Protein AF-F5YEJ8-F1 (afdb_monomer_lite)

pLDDT: mean 75.11, std 22.95, range [21.02, 97.06]

Foldseek 3Di:
DPLCVDAEDEDDLPDAEQEACNCANVCNHAYYADDLSHLYQYHLSQALNQRHAEEEDHQNHQEQEHNSNHNVCNHQEYHDHQNHAEQYACSHANVCNHAEYADHLNHQEYEHNRQANVCNHAEYEDHQNHAEYYHLVHAQVCNHADYEAEPNYHYYHCVDHNNQNYDFYAYPQLQETPAHGQDDPDPDAAERDPNHAYQDACNQPHDPPDDPVCVVVNDDDDDPGRDGGQEYEYDLNYQEQEANRNALNCNHQEYADDLSHAEQEHNSHANVCNHAEYEDDQNYQEQYALSHHNNCNHAEYEDHLNHQYYAACVNHQVANHQEYEDHPNHPDDHHCVNHNYYPNYDYDDDDDDDDDDDDDDDDDDDDDDDDDDDDDDDDDDDQDDDDDDDDDDVVVVVVVVVVVVVDDDHADDDDDDDDDDDPPDDDDDDDDPDDDPCVPPCVPPPDDDDPDPPPPPDPDDDDPPPDDVVVVVPPPDPVVVVVVVVPDDDDDVVVVVVVVVVLFPVWDDPQFDWDDDDQAIETAAGHADLDQEDEDDQFTTVVTGGYAYQEWCHQALNCSHAEYEDDLNHQEFYAADAPTASNQNNCNHADYADHLNHQEQYACNNANVCNHADDEDHLNHAYHYACSHAQNCNHADYADHQNYQEAEHRVHQNNCNHAEYEDHQNHQEYYACVHHLVQNHQEYEYEHLNYAYDPRVHHNNVRYEYEYDCNGNSVVVCVVVVHHYYYLVVVLVVLVVVLVVQVVDDLVSLVVNLRSLVVNLVSCCSPPNCLDLVNLLSLQVNLVSCVSNVVLPSSLVSLVSSLVSCVRNHPCLDVVNLVSLQSNLVSCVSVVVLVSNLVSLVSSLVSCCVNPNLLDLVSLSSLQSNLVSCVSVVVLVSSLVSLVSNLVSCCVRVNLQDLVNLVSLQSNLVSCVVVVVLPSNLVSLVSSLVNCCVPVNCPPPVNVVSVVSNVVSVVVVVVVPD

Organism: Leadbettera azotonutricia (strain ATCC BAA-888 / DSM 13862 / ZAS-9) (NCBI:txid545695)

Structure (mmCIF, N/CA/C/O backbone):
data_AF-F5YEJ8-F1
#
_entry.id   AF-F5YEJ8-F1
#
loop_
_atom_site.group_PDB
_atom_site.id
_atom_site.type_symbol
_atom_site.label_atom_id
_atom_site.label_alt_id
_atom_site.label_comp_id
_atom_site.label_asym_id
_atom_site.label_entity_id
_atom_site.label_seq_id
_atom_site.pdbx_PDB_ins_code
_atom_site.Cartn_x
_atom_site.Cartn_y
_atom_site.Cartn_z
_atom_site.occupancy
_atom_site.B_iso_or_equiv
_atom_site.auth_seq_id
_atom_site.auth_comp_id
_atom_site.auth_asym_id
_atom_site.auth_atom_id
_atom_site.pdbx_PDB_model_num
ATOM 1 N N . MET A 1 1 ? -12.547 -17.320 -21.976 1.00 47.41 1 MET A N 1
ATOM 2 C CA . MET A 1 1 ? -11.145 -17.771 -21.827 1.00 47.41 1 MET A CA 1
ATOM 3 C C . MET A 1 1 ? -10.965 -19.290 -22.039 1.00 47.41 1 MET A C 1
ATOM 5 O O . MET A 1 1 ? -10.057 -19.876 -21.465 1.00 47.41 1 MET A O 1
ATOM 9 N N . ASP A 1 2 ? -11.769 -19.966 -22.883 1.00 54.06 2 ASP A N 1
ATOM 10 C CA . ASP A 1 2 ? -11.716 -21.446 -22.990 1.00 54.06 2 ASP A CA 1
ATOM 11 C C . ASP A 1 2 ? -11.661 -22.025 -24.415 1.00 54.06 2 ASP A C 1
ATOM 13 O O . ASP A 1 2 ? -11.775 -23.234 -24.617 1.00 54.06 2 ASP A O 1
ATOM 17 N N . CYS A 1 3 ? -11.367 -21.197 -25.421 1.00 75.50 3 CYS A N 1
ATOM 18 C CA . CYS A 1 3 ? -11.256 -21.595 -26.831 1.00 75.50 3 CYS A CA 1
ATOM 19 C C . CYS A 1 3 ? -9.966 -22.390 -27.155 1.00 75.50 3 CYS A C 1
ATOM 21 O O . CYS A 1 3 ? -9.355 -22.228 -28.210 1.00 75.50 3 CYS A O 1
ATOM 23 N N . LYS A 1 4 ? -9.545 -23.297 -26.263 1.00 82.12 4 LYS A N 1
ATOM 24 C CA . LYS A 1 4 ? -8.304 -24.097 -26.333 1.00 82.12 4 LYS A CA 1
ATOM 25 C C . LYS A 1 4 ? -8.191 -24.942 -27.613 1.00 82.12 4 LYS A C 1
ATOM 27 O O . LYS A 1 4 ? -7.073 -25.252 -28.026 1.00 82.12 4 LYS A O 1
ATOM 32 N N . SER A 1 5 ? -9.323 -25.278 -28.237 1.00 87.44 5 SER A N 1
ATOM 33 C CA . SER A 1 5 ? -9.436 -26.061 -29.481 1.00 87.44 5 SER A CA 1
ATOM 34 C C . SER A 1 5 ? -9.632 -25.221 -30.753 1.00 87.44 5 SER A C 1
ATOM 36 O O . SER A 1 5 ? -9.671 -25.792 -31.843 1.00 87.44 5 SER A O 1
ATOM 38 N N . LEU A 1 6 ? -9.764 -23.892 -30.649 1.00 89.38 6 LEU A N 1
ATOM 39 C CA . LEU A 1 6 ? -9.890 -22.998 -31.806 1.00 89.38 6 LEU A CA 1
ATOM 40 C C . LEU A 1 6 ? -8.608 -23.072 -32.644 1.00 89.38 6 LEU A C 1
ATOM 42 O O . LEU A 1 6 ? -7.529 -22.866 -32.103 1.00 89.38 6 LEU A O 1
ATOM 46 N N . LYS A 1 7 ? -8.717 -23.380 -33.943 1.00 91.19 7 LYS A N 1
ATOM 47 C CA . LYS A 1 7 ? -7.559 -23.540 -34.853 1.00 91.19 7 LYS A CA 1
ATOM 48 C C . LYS A 1 7 ? -7.368 -22.384 -35.830 1.00 91.19 7 LYS A C 1
ATOM 50 O O . LYS A 1 7 ? -6.233 -22.053 -36.169 1.00 91.19 7 LYS A O 1
ATOM 55 N N . ASN A 1 8 ? -8.473 -21.798 -36.279 1.00 88.94 8 ASN A N 1
ATOM 56 C CA . ASN A 1 8 ? -8.520 -20.743 -37.283 1.00 88.94 8 ASN A CA 1
ATOM 57 C C . ASN A 1 8 ? -9.489 -19.661 -36.808 1.00 88.94 8 ASN A C 1
ATOM 59 O O . ASN A 1 8 ? -10.535 -20.005 -36.255 1.00 88.94 8 ASN A O 1
ATOM 63 N N . ILE A 1 9 ? -9.193 -18.392 -37.081 1.00 88.38 9 ILE A N 1
ATOM 64 C CA . ILE A 1 9 ? -10.173 -17.309 -36.966 1.00 88.38 9 ILE A CA 1
ATOM 65 C C . ILE A 1 9 ? -10.010 -16.302 -38.106 1.00 88.38 9 ILE A C 1
ATOM 67 O O . ILE A 1 9 ? -8.893 -15.952 -38.487 1.00 88.38 9 ILE A O 1
ATOM 71 N N . THR A 1 10 ? -11.142 -15.822 -38.617 1.00 86.50 10 THR A N 1
ATOM 72 C CA . THR A 1 10 ? -11.217 -14.701 -39.558 1.00 86.50 10 THR A CA 1
ATOM 73 C C . THR A 1 10 ? -11.847 -13.522 -38.831 1.00 86.50 10 THR A C 1
ATOM 75 O O . THR A 1 10 ? -12.993 -13.608 -38.392 1.00 86.50 10 THR A O 1
ATOM 78 N N . ILE A 1 11 ? -11.103 -12.427 -38.688 1.00 89.00 11 ILE A N 1
ATOM 79 C CA . ILE A 1 11 ? -11.601 -11.186 -38.089 1.00 89.00 11 ILE A CA 1
ATOM 80 C C . ILE A 1 11 ? -12.300 -10.371 -39.187 1.00 89.00 11 ILE A C 1
ATOM 82 O O . ILE A 1 11 ? -11.755 -10.188 -40.276 1.00 89.00 11 ILE A O 1
ATOM 86 N N . SER A 1 12 ? -13.522 -9.901 -38.922 1.00 89.31 12 SER A N 1
ATOM 87 C CA . SER A 1 12 ? -14.267 -9.052 -39.863 1.00 89.31 12 SER A CA 1
ATOM 88 C C . SER A 1 12 ? -13.577 -7.699 -40.054 1.00 89.31 12 SER A C 1
ATOM 90 O O . SER A 1 12 ? -13.143 -7.086 -39.080 1.00 89.31 12 SER A O 1
ATOM 92 N N . LYS A 1 13 ? -13.589 -7.171 -41.286 1.00 87.31 13 LYS A N 1
ATOM 93 C CA . LYS A 1 13 ? -13.128 -5.804 -41.611 1.00 87.31 13 LYS A CA 1
ATOM 94 C C . LYS A 1 13 ? -13.936 -4.692 -40.918 1.00 87.31 13 LYS A C 1
ATOM 96 O O . LYS A 1 13 ? -13.548 -3.533 -40.974 1.00 87.31 13 LYS A O 1
ATOM 101 N N . SER A 1 14 ? -15.066 -5.026 -40.292 1.00 89.94 14 SER A N 1
ATOM 102 C CA . SER A 1 14 ? -15.852 -4.104 -39.461 1.00 89.94 14 SER A CA 1
ATOM 103 C C . SER A 1 14 ? -15.327 -3.968 -38.025 1.00 89.94 14 SER A C 1
ATOM 105 O O . SER A 1 14 ? -15.842 -3.147 -37.272 1.00 89.94 14 SER A O 1
ATOM 107 N N . ILE A 1 15 ? -14.360 -4.794 -37.613 1.00 92.94 15 ILE A N 1
ATOM 108 C CA . ILE A 1 15 ? -13.776 -4.764 -36.268 1.00 92.94 15 ILE A CA 1
ATOM 109 C C . ILE A 1 15 ? -12.575 -3.815 -36.280 1.00 92.94 15 ILE A C 1
ATOM 111 O O . ILE A 1 15 ? -11.724 -3.895 -37.168 1.00 92.94 15 ILE A O 1
ATOM 115 N N . THR A 1 16 ? -12.517 -2.933 -35.280 1.00 92.19 16 THR A N 1
ATOM 116 C CA . THR A 1 16 ? -11.499 -1.880 -35.139 1.00 92.19 16 THR A CA 1
ATOM 117 C C . THR A 1 16 ? -10.458 -2.148 -34.053 1.00 92.19 16 THR A C 1
ATOM 119 O O . THR A 1 16 ? -9.458 -1.445 -33.979 1.00 92.19 16 THR A O 1
ATOM 122 N N . GLY A 1 17 ? -10.631 -3.173 -33.218 1.00 93.38 17 GLY A N 1
ATOM 123 C CA . GLY A 1 17 ? -9.675 -3.501 -32.161 1.00 93.38 17 GLY A CA 1
ATOM 124 C C . GLY A 1 17 ? -9.786 -4.942 -31.683 1.00 93.38 17 GLY A C 1
ATOM 125 O O . GLY A 1 17 ? -10.859 -5.546 -31.732 1.00 93.38 17 GLY A O 1
ATOM 126 N N . ILE A 1 18 ? -8.671 -5.486 -31.203 1.00 94.56 18 ILE A N 1
ATOM 127 C CA . ILE A 1 18 ? -8.610 -6.758 -30.481 1.00 94.56 18 ILE A CA 1
ATOM 128 C C . ILE A 1 18 ? -8.447 -6.423 -28.999 1.00 94.56 18 ILE A C 1
ATOM 130 O O . ILE A 1 18 ? -7.436 -5.848 -28.606 1.00 94.56 18 ILE A O 1
ATOM 134 N N . GLY A 1 19 ? -9.451 -6.746 -28.181 1.00 90.69 19 GLY A N 1
ATOM 135 C CA . GLY A 1 19 ? -9.450 -6.418 -26.752 1.00 90.69 19 GLY A CA 1
ATOM 136 C C . GLY A 1 19 ? -8.398 -7.178 -25.934 1.00 90.69 19 GLY A C 1
ATOM 137 O O . GLY A 1 19 ? -7.824 -8.171 -26.389 1.00 90.69 19 GLY A O 1
ATOM 138 N N . ASN A 1 20 ? -8.180 -6.724 -24.696 1.00 94.44 20 ASN A N 1
ATOM 139 C CA . ASN A 1 20 ? -7.295 -7.396 -23.741 1.00 94.44 20 ASN A CA 1
ATOM 140 C C . ASN A 1 20 ? -7.694 -8.873 -23.581 1.00 94.44 20 ASN A C 1
ATOM 142 O O . ASN A 1 20 ? -8.880 -9.187 -23.464 1.00 94.44 20 ASN A O 1
ATOM 146 N N . TYR A 1 21 ? -6.706 -9.770 -23.576 1.00 92.88 21 TYR A N 1
ATOM 147 C CA . TYR A 1 21 ? -6.871 -11.221 -23.411 1.00 92.88 21 TYR A CA 1
ATOM 148 C C . TYR A 1 21 ? -7.855 -11.911 -24.385 1.00 92.88 21 TYR A C 1
ATOM 150 O O . TYR A 1 21 ? -8.278 -13.040 -24.129 1.00 92.88 21 TYR A O 1
ATOM 158 N N . ALA A 1 22 ? -8.219 -11.281 -25.512 1.00 92.38 22 ALA A N 1
ATOM 159 C CA . ALA A 1 22 ? -9.270 -11.772 -26.417 1.00 92.38 22 ALA A CA 1
ATOM 160 C C . ALA A 1 22 ? -9.060 -13.220 -26.908 1.00 92.38 22 ALA A C 1
ATOM 162 O O . ALA A 1 22 ? -10.029 -13.968 -27.064 1.00 92.38 22 ALA A O 1
ATOM 163 N N . PHE A 1 23 ? -7.804 -13.623 -27.112 1.00 93.06 23 PHE A N 1
ATOM 164 C CA . PHE A 1 23 ? -7.401 -14.972 -27.505 1.00 93.06 23 PHE A CA 1
ATOM 165 C C . PHE A 1 23 ? -6.468 -15.640 -26.485 1.00 93.06 23 PHE A C 1
ATOM 167 O O . PHE A 1 23 ? -5.864 -16.665 -26.811 1.00 93.06 23 PHE A O 1
ATOM 174 N N . ASP A 1 24 ? -6.379 -15.136 -25.248 1.00 92.62 24 ASP A N 1
ATOM 175 C CA . ASP A 1 24 ? -5.547 -15.761 -24.214 1.00 92.62 24 ASP A CA 1
ATOM 176 C C . ASP A 1 24 ? -5.872 -17.259 -24.063 1.00 92.62 24 ASP A C 1
ATOM 178 O O . ASP A 1 24 ? -7.026 -17.709 -24.092 1.00 92.62 24 ASP A O 1
ATOM 182 N N . GLY A 1 25 ? -4.817 -18.064 -23.974 1.00 89.25 25 GLY A N 1
ATOM 183 C CA . GLY A 1 25 ? -4.908 -19.501 -23.788 1.00 89.25 25 GLY A CA 1
ATOM 184 C C . GLY A 1 25 ? -5.482 -20.275 -24.981 1.00 89.25 25 GLY A C 1
ATOM 185 O O . GLY A 1 25 ? -5.718 -21.483 -24.832 1.00 89.25 25 GLY A O 1
ATOM 186 N N . CYS A 1 26 ? -5.661 -19.657 -26.160 1.00 92.62 26 CYS A N 1
ATOM 187 C CA . CYS A 1 26 ? -6.088 -20.316 -27.406 1.00 92.62 26 CYS A CA 1
ATOM 188 C C . CYS A 1 26 ? -4.966 -21.190 -27.996 1.00 92.62 26 CYS A C 1
ATOM 190 O O . CYS A 1 26 ? -4.429 -20.957 -29.076 1.00 92.62 26 CYS A O 1
ATOM 192 N N . LYS A 1 27 ? -4.596 -22.239 -27.254 1.00 91.69 27 LYS A N 1
ATOM 193 C CA . LYS A 1 27 ? -3.401 -23.072 -27.471 1.00 91.69 27 LYS A CA 1
ATOM 194 C C . LYS A 1 27 ? -3.312 -23.716 -28.853 1.00 91.69 27 LYS A C 1
ATOM 196 O O . LYS A 1 27 ? -2.195 -23.997 -29.264 1.00 91.69 27 LYS A O 1
ATOM 201 N N . SER A 1 28 ? -4.444 -23.959 -29.517 1.00 92.88 28 SER A N 1
ATOM 202 C CA . SER A 1 28 ? -4.520 -24.580 -30.848 1.00 92.88 28 SER A CA 1
ATOM 203 C C . SER A 1 28 ? -4.601 -23.576 -32.004 1.00 92.88 28 SER A C 1
ATOM 205 O O . SER A 1 28 ? -4.575 -24.008 -33.159 1.00 92.88 28 SER A O 1
ATOM 207 N N . LEU A 1 29 ? -4.713 -22.269 -31.727 1.00 93.38 29 LEU A N 1
ATOM 208 C CA . LEU A 1 29 ? -4.881 -21.244 -32.757 1.00 93.38 29 LEU A CA 1
ATOM 209 C C . LEU A 1 29 ? -3.604 -21.191 -33.588 1.00 93.38 29 LEU A C 1
ATOM 211 O O . LEU A 1 29 ? -2.530 -20.955 -33.045 1.00 93.38 29 LEU A O 1
ATOM 215 N N . LYS A 1 30 ? -3.720 -21.471 -34.887 1.00 90.81 30 LYS A N 1
ATOM 216 C CA . LYS A 1 30 ? -2.592 -21.548 -35.822 1.00 90.81 30 LYS A CA 1
ATOM 217 C C . LYS A 1 30 ? -2.677 -20.477 -36.898 1.00 90.81 30 LYS A C 1
ATOM 219 O O . LYS A 1 30 ? -1.677 -19.821 -37.174 1.00 90.81 30 LYS A O 1
ATOM 224 N N . ASN A 1 31 ? -3.861 -20.312 -37.486 1.00 86.38 31 ASN A N 1
ATOM 225 C CA . ASN A 1 31 ? -4.093 -19.371 -38.573 1.00 86.38 31 ASN A CA 1
ATOM 226 C C . ASN A 1 31 ? -4.977 -18.221 -38.083 1.00 86.38 31 ASN A C 1
ATOM 228 O O . ASN A 1 31 ? -6.128 -18.430 -37.693 1.00 86.38 31 ASN A O 1
ATOM 232 N N . ILE A 1 32 ? -4.437 -17.010 -38.138 1.00 88.88 32 ILE A N 1
ATOM 233 C CA . ILE A 1 32 ? -5.159 -15.764 -37.909 1.00 88.88 32 ILE A CA 1
ATOM 234 C C . ILE A 1 32 ? -4.705 -14.744 -38.950 1.00 88.88 32 ILE A C 1
ATOM 236 O O . ILE A 1 32 ? -3.520 -14.652 -39.262 1.00 88.88 32 ILE A O 1
ATOM 240 N N . ILE A 1 33 ? -5.659 -13.982 -39.477 1.00 88.19 33 ILE A N 1
ATOM 241 C CA . ILE A 1 33 ? -5.405 -12.803 -40.303 1.00 88.19 33 ILE A CA 1
ATOM 242 C C . ILE A 1 33 ? -5.970 -11.612 -39.534 1.00 88.19 33 ILE A C 1
ATOM 244 O O . ILE A 1 33 ? -7.165 -11.586 -39.232 1.00 88.19 33 ILE A O 1
ATOM 248 N N . ILE A 1 34 ? -5.105 -10.657 -39.191 1.00 91.12 34 ILE A N 1
ATOM 249 C CA . ILE A 1 34 ? -5.492 -9.392 -38.564 1.00 91.12 34 ILE A CA 1
ATOM 250 C C . ILE A 1 34 ? -5.693 -8.380 -39.707 1.00 91.12 34 ILE A C 1
ATOM 252 O O . ILE A 1 34 ? -4.726 -8.099 -40.411 1.00 91.12 34 ILE A O 1
ATOM 256 N N . PRO A 1 35 ? -6.919 -7.890 -39.967 1.00 91.25 35 PRO A N 1
ATOM 257 C CA . PRO A 1 35 ? -7.175 -6.962 -41.065 1.00 91.25 35 PRO A CA 1
ATOM 258 C C . PRO A 1 35 ? -6.712 -5.539 -40.730 1.00 91.25 35 PRO A C 1
ATOM 260 O O . PRO A 1 35 ? -6.711 -5.138 -39.567 1.00 91.25 35 PRO A O 1
ATOM 263 N N . ASP A 1 36 ? -6.433 -4.744 -41.767 1.00 91.00 36 ASP A N 1
ATOM 264 C CA . ASP A 1 36 ? -5.971 -3.348 -41.652 1.00 91.00 36 ASP A CA 1
ATOM 265 C C . ASP A 1 36 ? -6.967 -2.398 -40.959 1.00 91.00 36 ASP A C 1
ATOM 267 O O . ASP A 1 36 ? -6.620 -1.277 -40.600 1.00 91.00 36 ASP A O 1
ATOM 271 N N . SER A 1 37 ? -8.210 -2.840 -40.739 1.00 92.19 37 SER A N 1
ATOM 272 C CA . SER A 1 37 ? -9.207 -2.113 -39.946 1.00 92.19 37 SER A CA 1
ATOM 273 C C . SER A 1 37 ? -8.883 -2.077 -38.449 1.00 92.19 37 SER A C 1
ATOM 275 O O . SER A 1 37 ? -9.424 -1.235 -37.736 1.00 92.19 37 SER A O 1
ATOM 277 N N . ILE A 1 38 ? -8.033 -2.986 -37.957 1.00 94.69 38 ILE A N 1
ATOM 278 C CA . ILE A 1 38 ? -7.658 -3.084 -36.544 1.00 94.69 38 ILE A CA 1
ATOM 279 C C . ILE A 1 38 ? -6.646 -1.989 -36.204 1.00 94.69 38 ILE A C 1
ATOM 281 O O . ILE A 1 38 ? -5.529 -1.990 -36.709 1.00 94.69 38 ILE A O 1
ATOM 285 N N . THR A 1 39 ? -7.014 -1.073 -35.311 1.00 92.19 39 THR A N 1
ATOM 286 C CA . THR A 1 39 ? -6.170 0.030 -34.822 1.00 92.19 39 THR A CA 1
ATOM 287 C C . THR A 1 39 ? -5.626 -0.205 -33.411 1.00 92.19 39 THR A C 1
ATOM 289 O O . THR A 1 39 ? -4.908 0.635 -32.880 1.00 92.19 39 THR A O 1
ATOM 292 N N . SER A 1 40 ? -5.948 -1.341 -32.783 1.00 92.81 40 SER A N 1
ATOM 293 C CA . SER A 1 40 ? -5.452 -1.700 -31.447 1.00 92.81 40 SER A CA 1
ATOM 294 C C . SER A 1 40 ? -5.373 -3.215 -31.226 1.00 92.81 40 SER A C 1
ATOM 296 O O . SER A 1 40 ? -6.250 -3.968 -31.656 1.00 92.81 40 SER A O 1
ATOM 298 N N . ILE A 1 41 ? -4.327 -3.656 -30.521 1.00 95.06 41 ILE A N 1
ATOM 299 C CA . ILE A 1 41 ? -4.164 -5.022 -30.003 1.00 95.06 41 ILE A CA 1
ATOM 300 C C . ILE A 1 41 ? -3.884 -4.898 -28.504 1.00 95.06 41 ILE A C 1
ATOM 302 O O . ILE A 1 41 ? -2.851 -4.366 -28.113 1.00 95.06 41 ILE A O 1
ATOM 306 N N . GLY A 1 42 ? -4.832 -5.337 -27.679 1.00 88.94 42 GLY A N 1
ATOM 307 C CA . GLY A 1 42 ? -4.817 -5.123 -26.235 1.00 88.94 42 GLY A CA 1
ATOM 308 C C . GLY A 1 42 ? -3.812 -5.975 -25.457 1.00 88.94 42 GLY A C 1
ATOM 309 O O . GLY A 1 42 ? -3.205 -6.922 -25.967 1.00 88.94 42 GLY A O 1
ATOM 310 N N . HIS A 1 43 ? -3.696 -5.661 -24.167 1.00 93.69 43 HIS A N 1
ATOM 311 C CA . HIS A 1 43 ? -2.846 -6.375 -23.218 1.00 93.69 43 HIS A CA 1
ATOM 312 C C . HIS A 1 43 ? -3.135 -7.882 -23.223 1.00 93.69 43 HIS A C 1
ATOM 314 O O . HIS A 1 43 ? -4.288 -8.298 -23.092 1.00 93.69 43 HIS A O 1
ATOM 320 N N . GLY A 1 44 ? -2.098 -8.710 -23.360 1.00 94.50 44 GLY A N 1
ATOM 321 C CA . GLY A 1 44 ? -2.237 -10.170 -23.333 1.00 94.50 44 GLY A CA 1
ATOM 322 C C . GLY A 1 44 ? -3.129 -10.767 -24.432 1.00 94.50 44 GLY A C 1
ATOM 323 O O . GLY A 1 44 ? -3.543 -11.915 -24.295 1.00 94.50 44 GLY A O 1
ATOM 324 N N . ALA A 1 45 ? -3.464 -10.020 -25.497 1.00 95.56 45 ALA A N 1
ATOM 325 C CA . ALA A 1 45 ? -4.463 -10.421 -26.497 1.00 95.56 45 ALA A CA 1
ATOM 326 C C . ALA A 1 45 ? -4.249 -11.824 -27.091 1.00 95.56 45 ALA A C 1
ATOM 328 O O . ALA A 1 45 ? -5.233 -12.497 -27.389 1.00 95.56 45 ALA A O 1
ATOM 329 N N . PHE A 1 46 ? -2.998 -12.273 -27.224 1.00 95.06 46 PHE A N 1
ATOM 330 C CA . PHE A 1 46 ? -2.608 -13.603 -27.695 1.00 95.06 46 PHE A CA 1
ATOM 331 C C . PHE A 1 46 ? -1.711 -14.359 -26.700 1.00 95.06 46 PHE A C 1
ATOM 333 O O . PHE A 1 46 ? -0.972 -15.258 -27.115 1.00 95.06 46 PHE A O 1
ATOM 340 N N . ASP A 1 47 ? -1.757 -14.045 -25.398 1.00 94.56 47 ASP A N 1
ATOM 341 C CA . ASP A 1 47 ? -0.947 -14.784 -24.421 1.00 94.56 47 ASP A CA 1
ATOM 342 C C . ASP A 1 47 ? -1.267 -16.295 -24.476 1.00 94.56 47 ASP A C 1
ATOM 344 O O . ASP A 1 47 ? -2.379 -16.746 -24.767 1.00 94.56 47 ASP A O 1
ATOM 348 N N . GLY A 1 48 ? -0.241 -17.127 -24.332 1.00 92.00 48 GLY A N 1
ATOM 349 C CA . GLY A 1 48 ? -0.366 -18.578 -24.383 1.00 92.00 48 GLY A CA 1
ATOM 350 C C . GLY A 1 48 ? -0.886 -19.171 -25.707 1.00 92.00 48 GLY A C 1
ATOM 351 O O . GLY A 1 48 ? -1.192 -20.375 -25.716 1.00 92.00 48 GLY A O 1
ATOM 352 N N . CYS A 1 49 ? -0.953 -18.413 -26.813 1.00 93.81 49 CYS A N 1
ATOM 353 C CA . CYS A 1 49 ? -1.340 -18.887 -28.154 1.00 93.81 49 CYS A CA 1
ATOM 354 C C . CYS A 1 49 ? -0.252 -19.761 -28.805 1.00 93.81 49 CYS A C 1
ATOM 356 O O . CYS A 1 49 ? 0.403 -19.412 -29.786 1.00 93.81 49 CYS A O 1
ATOM 358 N N . LYS A 1 50 ? -0.040 -20.946 -28.229 1.00 93.81 50 LYS A N 1
ATOM 359 C CA . LYS A 1 50 ? 1.119 -21.811 -28.499 1.00 93.81 50 LYS A CA 1
ATOM 360 C C . LYS A 1 50 ? 1.279 -22.290 -29.941 1.00 93.81 50 LYS A C 1
ATOM 362 O O . LYS A 1 50 ? 2.392 -22.689 -30.254 1.00 93.81 50 LYS A O 1
ATOM 367 N N . SER A 1 51 ? 0.236 -22.286 -30.771 1.00 94.62 51 SER A N 1
ATOM 368 C CA . SER A 1 51 ? 0.271 -22.829 -32.139 1.00 94.62 51 SER A CA 1
ATOM 369 C C . SER A 1 51 ? 0.385 -21.790 -33.258 1.00 94.62 51 SER A C 1
ATOM 371 O O . SER A 1 51 ? 0.541 -22.207 -34.408 1.00 94.62 51 SER A O 1
ATOM 373 N N . ILE A 1 52 ? 0.339 -20.482 -32.972 1.00 92.94 52 ILE A N 1
ATOM 374 C CA . ILE A 1 52 ? 0.474 -19.462 -34.022 1.00 92.94 52 ILE A CA 1
ATOM 375 C C . ILE A 1 52 ? 1.911 -19.496 -34.539 1.00 92.94 52 ILE A C 1
ATOM 377 O O . ILE A 1 52 ? 2.845 -19.492 -33.741 1.00 92.94 52 ILE A O 1
ATOM 381 N N . THR A 1 53 ? 2.092 -19.548 -35.863 1.00 91.00 53 THR A N 1
ATOM 382 C CA . THR A 1 53 ? 3.428 -19.641 -36.478 1.00 91.00 53 THR A CA 1
ATOM 383 C C . THR A 1 53 ? 3.939 -18.332 -37.060 1.00 91.00 53 THR A C 1
ATOM 385 O O . THR A 1 53 ? 5.142 -18.110 -37.033 1.00 91.00 53 THR A O 1
ATOM 388 N N . ASN A 1 54 ? 3.065 -17.467 -37.578 1.00 87.75 54 ASN A N 1
ATOM 389 C CA . ASN A 1 54 ? 3.426 -16.152 -38.116 1.00 87.75 54 ASN A CA 1
ATOM 390 C C . ASN A 1 54 ? 2.305 -15.155 -37.808 1.00 87.75 54 ASN A C 1
ATOM 392 O O . ASN A 1 54 ? 1.135 -15.539 -37.832 1.00 87.75 54 ASN A O 1
ATOM 396 N N . ILE A 1 55 ? 2.659 -13.892 -37.566 1.00 89.19 55 ILE A N 1
ATOM 397 C CA . ILE A 1 55 ? 1.710 -12.780 -37.412 1.00 89.19 55 ILE A CA 1
ATOM 398 C C . ILE A 1 55 ? 2.212 -11.580 -38.219 1.00 89.19 55 ILE A C 1
ATOM 400 O O . ILE A 1 55 ? 3.392 -11.227 -38.158 1.00 89.19 55 ILE A O 1
ATOM 404 N N . ILE A 1 56 ? 1.297 -10.949 -38.952 1.00 89.38 56 ILE A N 1
ATOM 405 C CA . ILE A 1 56 ? 1.494 -9.641 -39.581 1.00 89.38 56 ILE A CA 1
ATOM 406 C C . ILE A 1 56 ? 0.721 -8.634 -38.730 1.00 89.38 56 ILE A C 1
ATOM 408 O O . ILE A 1 56 ? -0.479 -8.812 -38.516 1.00 89.38 56 ILE A O 1
ATOM 412 N N . ILE A 1 57 ? 1.411 -7.620 -38.209 1.00 92.81 57 ILE A N 1
ATOM 413 C CA . ILE A 1 57 ? 0.789 -6.537 -37.446 1.00 92.81 57 ILE A CA 1
ATOM 414 C C . ILE A 1 57 ? 0.337 -5.439 -38.431 1.00 92.81 57 ILE A C 1
ATOM 416 O O . ILE A 1 57 ? 1.157 -5.011 -39.247 1.00 92.81 57 ILE A O 1
ATOM 420 N N . PRO A 1 58 ? -0.931 -4.981 -38.389 1.00 91.62 58 PRO A N 1
ATOM 421 C CA . PRO A 1 58 ? -1.431 -3.924 -39.271 1.00 91.62 58 PRO A CA 1
ATOM 422 C C . PRO A 1 58 ? -0.678 -2.596 -39.147 1.00 91.62 58 PRO A C 1
ATOM 424 O O . PRO A 1 58 ? -0.349 -2.173 -38.040 1.00 91.62 58 PRO A O 1
ATOM 427 N N . GLY A 1 59 ? -0.505 -1.885 -40.268 1.00 90.44 59 GLY A N 1
ATOM 428 C CA . GLY A 1 59 ? 0.192 -0.585 -40.357 1.00 90.44 59 GLY A CA 1
ATOM 429 C C . GLY A 1 59 ? -0.464 0.595 -39.620 1.00 90.44 59 GLY A C 1
ATOM 430 O O . GLY A 1 59 ? -0.008 1.729 -39.730 1.00 90.44 59 GLY A O 1
ATOM 431 N N . SER A 1 60 ? -1.530 0.333 -38.876 1.00 89.56 60 SER A N 1
ATOM 432 C CA . SER A 1 60 ? -2.263 1.226 -37.973 1.00 89.56 60 SER A CA 1
ATOM 433 C C . SER A 1 60 ? -1.846 1.081 -36.500 1.00 89.56 60 SER A C 1
ATOM 435 O O . SER A 1 60 ? -2.246 1.908 -35.684 1.00 89.56 60 SER A O 1
ATOM 437 N N . ILE A 1 61 ? -1.090 0.038 -36.136 1.00 93.88 61 ILE A N 1
ATOM 438 C CA . ILE A 1 61 ? -0.710 -0.260 -34.747 1.00 93.88 61 ILE A CA 1
ATOM 439 C C . ILE A 1 61 ? 0.546 0.518 -34.347 1.00 93.88 61 ILE A C 1
ATOM 441 O O . ILE A 1 61 ? 1.645 0.207 -34.799 1.00 93.88 61 ILE A O 1
ATOM 445 N N . THR A 1 62 ? 0.395 1.488 -33.444 1.00 92.00 62 THR A N 1
ATOM 446 C CA . THR A 1 62 ? 1.516 2.284 -32.917 1.00 92.00 62 THR A CA 1
ATOM 447 C C . THR A 1 62 ? 2.242 1.632 -31.747 1.00 92.00 62 THR A C 1
ATOM 449 O O . THR A 1 62 ? 3.384 1.988 -31.473 1.00 92.00 62 THR A O 1
ATOM 452 N N . ASP A 1 63 ? 1.623 0.687 -31.042 1.00 92.12 63 ASP A N 1
ATOM 453 C CA . ASP A 1 63 ? 2.154 0.155 -29.786 1.00 92.12 63 ASP A CA 1
ATOM 454 C C . ASP A 1 63 ? 1.846 -1.337 -29.651 1.00 92.12 63 ASP A C 1
ATOM 456 O O . ASP A 1 63 ? 0.719 -1.781 -29.881 1.00 92.12 63 ASP A O 1
ATOM 460 N N . ILE A 1 64 ? 2.858 -2.120 -29.271 1.00 96.19 64 ILE A N 1
ATOM 461 C CA . ILE A 1 64 ? 2.678 -3.530 -28.918 1.00 96.19 64 ILE A CA 1
ATOM 462 C C . ILE A 1 64 ? 2.502 -3.610 -27.403 1.00 96.19 64 ILE A C 1
ATOM 464 O O . ILE A 1 64 ? 3.477 -3.519 -26.659 1.00 96.19 64 ILE A O 1
ATOM 468 N N . GLU A 1 65 ? 1.259 -3.769 -26.953 1.00 94.75 65 GLU A N 1
ATOM 469 C CA . GLU A 1 65 ? 0.895 -3.812 -25.533 1.00 94.75 65 GLU A CA 1
ATOM 470 C C . GLU A 1 65 ? 1.611 -4.924 -24.742 1.00 94.75 65 GLU A C 1
ATOM 472 O O . GLU A 1 65 ? 2.094 -5.926 -25.286 1.00 94.75 65 GLU A O 1
ATOM 477 N N . ALA A 1 66 ? 1.674 -4.761 -23.418 1.00 94.69 66 ALA A N 1
ATOM 478 C CA . ALA A 1 66 ? 2.332 -5.745 -22.562 1.00 94.69 66 ALA A CA 1
ATOM 479 C C . ALA A 1 66 ? 1.665 -7.137 -22.664 1.00 94.69 66 ALA A C 1
ATOM 481 O O . ALA A 1 66 ? 0.452 -7.279 -22.837 1.00 94.69 66 ALA A O 1
ATOM 482 N N . ASN A 1 67 ? 2.498 -8.179 -22.616 1.00 94.25 67 ASN A N 1
ATOM 483 C CA . ASN A 1 67 ? 2.144 -9.589 -22.818 1.00 94.25 67 ASN A CA 1
ATOM 484 C C . ASN A 1 67 ? 1.417 -9.933 -24.141 1.00 94.25 67 ASN A C 1
ATOM 486 O O . ASN A 1 67 ? 1.001 -11.081 -24.292 1.00 94.25 67 ASN A O 1
ATOM 490 N N . ALA A 1 68 ? 1.264 -9.005 -25.102 1.00 96.25 68 ALA A N 1
ATOM 491 C CA . ALA A 1 68 ? 0.370 -9.159 -26.262 1.00 96.25 68 ALA A CA 1
ATOM 492 C C . ALA A 1 68 ? 0.534 -10.477 -27.042 1.00 96.25 68 ALA A C 1
ATOM 494 O O . ALA A 1 68 ? -0.467 -11.033 -27.483 1.00 96.25 68 ALA A O 1
ATOM 495 N N . PHE A 1 69 ? 1.759 -11.000 -27.159 1.00 96.56 69 PHE A N 1
ATOM 496 C CA . PHE A 1 69 ? 2.103 -12.277 -27.797 1.00 96.56 69 PHE A CA 1
ATOM 497 C C . PHE A 1 69 ? 2.934 -13.193 -26.878 1.00 96.56 69 PHE A C 1
ATOM 499 O O . PHE A 1 69 ? 3.642 -14.083 -27.358 1.00 96.56 69 PHE A O 1
ATOM 506 N N . SER A 1 70 ? 2.860 -13.006 -25.555 1.00 95.75 70 SER A N 1
ATOM 507 C CA . SER A 1 70 ? 3.537 -13.879 -24.588 1.00 95.75 70 SER A CA 1
ATOM 508 C C . SER A 1 70 ? 3.163 -15.351 -24.825 1.00 95.75 70 SER A C 1
ATOM 510 O O . SER A 1 70 ? 2.079 -15.702 -25.286 1.00 95.75 70 SER A O 1
ATOM 512 N N . GLY A 1 71 ? 4.096 -16.268 -24.584 1.00 93.50 71 GLY A N 1
ATOM 513 C CA . GLY A 1 71 ? 3.847 -17.704 -24.664 1.00 93.50 71 GLY A CA 1
ATOM 514 C C . GLY A 1 71 ? 3.448 -18.241 -26.048 1.00 93.50 71 GLY A C 1
ATOM 515 O O . GLY A 1 71 ? 3.077 -19.420 -26.125 1.00 93.50 71 GLY A O 1
ATOM 516 N N . CYS A 1 72 ? 3.564 -17.453 -27.127 1.00 95.31 72 CYS A N 1
ATOM 517 C CA . CYS A 1 72 ? 3.359 -17.872 -28.518 1.00 95.31 72 CYS A CA 1
ATOM 518 C C . CYS A 1 72 ? 4.509 -18.779 -28.995 1.00 95.31 72 CYS A C 1
ATOM 520 O O . CYS A 1 72 ? 5.348 -18.421 -29.817 1.00 95.31 72 CYS A O 1
ATOM 522 N N . LYS A 1 73 ? 4.595 -19.980 -28.414 1.00 94.38 73 LYS A N 1
ATOM 523 C CA . LYS A 1 73 ? 5.786 -20.841 -28.489 1.00 94.38 73 LYS A CA 1
ATOM 524 C C . LYS A 1 73 ? 6.195 -21.277 -29.892 1.00 94.38 73 LYS A C 1
ATOM 526 O O . LYS A 1 73 ? 7.388 -21.502 -30.070 1.00 94.38 73 LYS A O 1
ATOM 531 N N . SER A 1 74 ? 5.251 -21.404 -30.826 1.00 95.19 74 SER A N 1
ATOM 532 C CA . SER A 1 74 ? 5.498 -21.775 -32.227 1.00 95.19 74 SER A CA 1
ATOM 533 C C . SER A 1 74 ? 5.698 -20.587 -33.173 1.00 95.19 74 SER A C 1
ATOM 535 O O . SER A 1 74 ? 5.902 -20.824 -34.360 1.00 95.19 74 SER A O 1
ATOM 537 N N . LEU A 1 75 ? 5.659 -19.344 -32.682 1.00 94.56 75 LEU A N 1
ATOM 538 C CA . LEU A 1 75 ? 5.798 -18.139 -33.500 1.00 94.56 75 LEU A CA 1
ATOM 539 C C . LEU A 1 75 ? 7.227 -18.050 -34.043 1.00 94.56 75 LEU A C 1
ATOM 541 O O . LEU A 1 75 ? 8.166 -17.970 -33.261 1.00 94.56 75 LEU A O 1
ATOM 545 N N . ILE A 1 76 ? 7.384 -18.116 -35.367 1.00 92.19 76 ILE A N 1
ATOM 546 C CA . ILE A 1 76 ? 8.669 -18.168 -36.085 1.00 92.19 76 ILE A CA 1
ATOM 547 C C . ILE A 1 76 ? 9.109 -16.767 -36.512 1.00 92.19 76 ILE A C 1
ATOM 549 O O . ILE A 1 76 ? 10.296 -16.440 -36.431 1.00 92.19 76 ILE A O 1
ATOM 553 N N . SER A 1 77 ? 8.153 -15.950 -36.963 1.00 87.94 77 SER A N 1
ATOM 554 C CA . SER A 1 77 ? 8.376 -14.585 -37.435 1.00 87.94 77 SER A CA 1
ATOM 555 C C . SER A 1 77 ? 7.212 -13.655 -37.082 1.00 87.94 77 SER A C 1
ATOM 557 O O . SER A 1 77 ? 6.059 -14.085 -36.969 1.00 87.94 77 SER A O 1
ATOM 559 N N . VAL A 1 78 ? 7.533 -12.372 -36.906 1.00 91.00 78 VAL A N 1
ATOM 560 C CA . VAL A 1 78 ? 6.578 -11.278 -36.690 1.00 91.00 78 VAL A CA 1
ATOM 561 C C . VAL A 1 78 ? 6.999 -10.115 -37.576 1.00 91.00 78 VAL A C 1
ATOM 563 O O . VAL A 1 78 ? 8.166 -9.723 -37.555 1.00 91.00 78 VAL A O 1
ATOM 566 N N . PHE A 1 79 ? 6.057 -9.564 -38.339 1.00 90.19 79 PHE A N 1
ATOM 567 C CA . PHE A 1 79 ? 6.263 -8.309 -39.058 1.00 90.19 79 PHE A CA 1
ATOM 568 C C . PHE A 1 79 ? 5.729 -7.146 -38.217 1.00 90.19 79 PHE A C 1
ATOM 570 O O . PHE A 1 79 ? 4.528 -7.096 -37.944 1.00 90.19 79 PHE A O 1
ATOM 577 N N . LEU A 1 80 ? 6.621 -6.242 -37.801 1.00 92.88 80 LEU A N 1
ATOM 578 C CA . LEU A 1 80 ? 6.287 -4.981 -37.136 1.00 92.88 80 LEU A CA 1
ATOM 579 C C . LEU A 1 80 ? 6.307 -3.845 -38.177 1.00 92.88 80 LEU A C 1
ATOM 581 O O . LEU A 1 80 ? 7.315 -3.724 -38.873 1.00 92.88 80 LEU A O 1
ATOM 585 N N . PRO A 1 81 ? 5.247 -3.030 -38.301 1.00 92.31 81 PRO A N 1
ATOM 586 C CA . PRO A 1 81 ? 5.208 -1.907 -39.235 1.00 92.31 81 PRO A CA 1
ATOM 587 C C . PRO A 1 81 ? 5.952 -0.669 -38.712 1.00 92.31 81 PRO A C 1
ATOM 589 O O . PRO A 1 81 ? 6.073 -0.460 -37.505 1.00 92.31 81 PRO A O 1
ATOM 592 N N . ASP A 1 82 ? 6.360 0.205 -39.634 1.00 91.94 82 ASP A N 1
ATOM 593 C CA . ASP A 1 82 ? 7.179 1.409 -39.381 1.00 91.94 82 ASP A CA 1
ATOM 594 C C . ASP A 1 82 ? 6.495 2.511 -38.542 1.00 91.94 82 ASP A C 1
ATOM 596 O O . ASP A 1 82 ? 7.066 3.573 -38.299 1.00 91.94 82 ASP A O 1
ATOM 600 N N . CYS A 1 83 ? 5.256 2.283 -38.104 1.00 90.94 83 CYS A N 1
ATOM 601 C CA . CYS A 1 83 ? 4.521 3.149 -37.186 1.00 90.94 83 CYS A CA 1
ATOM 602 C C . CYS A 1 83 ? 4.628 2.716 -35.712 1.00 90.94 83 CYS A C 1
ATOM 604 O O . CYS A 1 83 ? 4.209 3.478 -34.839 1.00 90.94 83 CYS A O 1
ATOM 606 N N . VAL A 1 84 ? 5.194 1.538 -35.406 1.00 94.69 84 VAL A N 1
ATOM 607 C CA . VAL A 1 84 ? 5.336 1.051 -34.022 1.00 94.69 84 VAL A CA 1
ATOM 608 C C . VAL A 1 84 ? 6.361 1.901 -33.269 1.00 94.69 84 VAL A C 1
ATOM 610 O O . VAL A 1 84 ? 7.532 1.944 -33.637 1.00 94.69 84 VAL A O 1
ATOM 613 N N . THR A 1 85 ? 5.948 2.555 -32.186 1.00 92.50 85 THR A N 1
ATOM 614 C CA . THR A 1 85 ? 6.798 3.420 -31.355 1.00 92.50 85 THR A CA 1
ATOM 615 C C . THR A 1 85 ? 7.240 2.788 -30.037 1.00 92.50 85 THR A C 1
ATOM 617 O O . THR A 1 85 ? 8.257 3.216 -29.480 1.00 92.50 85 THR A O 1
ATOM 620 N N . SER A 1 86 ? 6.550 1.749 -29.551 1.00 92.44 86 SER A N 1
ATOM 621 C CA . SER A 1 86 ? 6.920 1.050 -28.315 1.00 92.44 86 SER A CA 1
ATOM 622 C C . SER A 1 86 ? 6.631 -0.457 -28.340 1.00 92.44 86 SER A C 1
ATOM 624 O O . SER A 1 86 ? 5.721 -0.936 -29.023 1.00 92.44 86 SER A O 1
ATOM 626 N N . ILE A 1 87 ? 7.434 -1.213 -27.580 1.00 97.06 87 ILE A N 1
ATOM 627 C CA . ILE A 1 87 ? 7.241 -2.649 -27.335 1.00 97.06 87 ILE A CA 1
ATOM 628 C C . ILE A 1 87 ? 7.126 -2.880 -25.824 1.00 97.06 87 ILE A C 1
ATOM 630 O O . ILE A 1 87 ? 8.087 -2.666 -25.082 1.00 97.06 87 ILE A O 1
ATOM 634 N N . GLY A 1 88 ? 5.941 -3.300 -25.381 1.00 94.19 88 GLY A N 1
ATOM 635 C CA . GLY A 1 88 ? 5.539 -3.423 -23.983 1.00 94.19 88 GLY A CA 1
ATOM 636 C C . GLY A 1 88 ? 6.181 -4.576 -23.206 1.00 94.19 88 GLY A C 1
ATOM 637 O O . GLY A 1 88 ? 6.860 -5.451 -23.750 1.00 94.19 88 GLY A O 1
ATOM 638 N N . VAL A 1 89 ? 5.972 -4.557 -21.884 1.00 95.88 89 VAL A N 1
ATOM 639 C CA . VAL A 1 89 ? 6.564 -5.524 -20.943 1.00 95.88 89 VAL A CA 1
ATOM 640 C C . VAL A 1 89 ? 6.162 -6.944 -21.335 1.00 95.88 89 VAL A C 1
ATOM 642 O O . VAL A 1 89 ? 4.983 -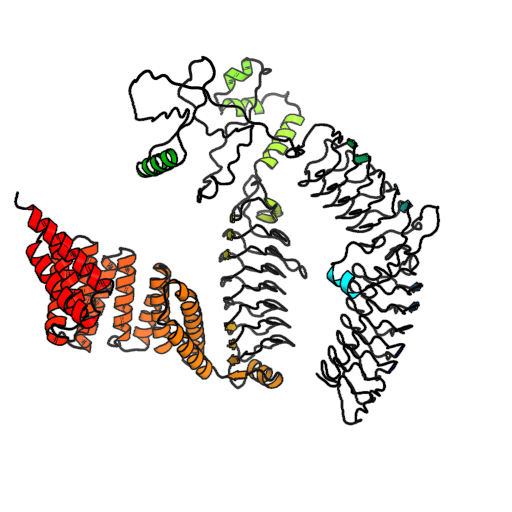7.220 -21.546 1.00 95.88 89 VAL A O 1
ATOM 645 N N . SER A 1 90 ? 7.134 -7.850 -21.449 1.00 95.06 90 SER A N 1
ATOM 646 C CA . SER A 1 90 ? 6.904 -9.255 -21.825 1.00 95.06 90 SER A CA 1
ATOM 647 C C . SER A 1 90 ? 6.119 -9.483 -23.134 1.00 95.06 90 SER A C 1
ATOM 649 O O . SER A 1 90 ? 5.593 -10.576 -23.343 1.00 95.06 90 SER A O 1
ATOM 651 N N . ALA A 1 91 ? 6.055 -8.499 -24.045 1.00 96.62 91 ALA A N 1
ATOM 652 C CA . ALA A 1 91 ? 5.245 -8.552 -25.271 1.00 96.62 91 ALA A CA 1
ATOM 653 C C . ALA A 1 91 ? 5.420 -9.836 -26.109 1.00 96.62 91 ALA A C 1
ATOM 655 O O . ALA A 1 91 ? 4.435 -10.364 -26.614 1.00 96.62 91 ALA A O 1
ATOM 656 N N . PHE A 1 92 ? 6.640 -10.371 -26.210 1.00 96.81 92 PHE A N 1
ATOM 657 C CA . PHE A 1 92 ? 6.996 -11.621 -26.897 1.00 96.81 92 PHE A CA 1
ATOM 658 C C . PHE A 1 92 ? 7.687 -12.628 -25.954 1.00 96.81 92 PHE A C 1
ATOM 660 O O . PHE A 1 92 ? 8.457 -13.494 -26.383 1.00 96.81 92 PHE A O 1
ATOM 667 N N . PHE A 1 93 ? 7.438 -12.532 -24.646 1.00 95.00 93 PHE A N 1
ATOM 668 C CA . PHE A 1 93 ? 8.051 -13.404 -23.644 1.00 95.00 93 PHE A CA 1
ATOM 669 C C . PHE A 1 93 ? 7.789 -14.885 -23.944 1.00 95.00 93 PHE A C 1
ATOM 671 O O . PHE A 1 93 ? 6.656 -15.301 -24.169 1.00 95.00 93 PHE A O 1
ATOM 678 N N . LYS A 1 94 ? 8.827 -15.728 -23.914 1.00 92.81 94 LYS A N 1
ATOM 679 C CA . LYS A 1 94 ? 8.748 -17.171 -24.229 1.00 92.81 94 LYS A CA 1
ATOM 680 C C . LYS A 1 94 ? 8.204 -17.493 -25.637 1.00 92.81 94 LYS A C 1
ATOM 682 O O . LYS A 1 94 ? 7.720 -18.614 -25.838 1.00 92.81 94 LYS A O 1
ATOM 687 N N . CYS A 1 95 ? 8.351 -16.603 -26.622 1.00 95.25 95 CYS A N 1
ATOM 688 C CA . CYS A 1 95 ? 8.217 -16.934 -28.050 1.00 95.25 95 CYS A CA 1
ATOM 689 C C . CYS A 1 95 ? 9.388 -17.820 -28.506 1.00 95.25 95 CYS A C 1
ATOM 691 O O . CYS A 1 95 ? 10.310 -17.398 -29.198 1.00 95.25 95 CYS A O 1
ATOM 693 N N . THR A 1 96 ? 9.401 -19.073 -28.043 1.00 94.12 96 THR A N 1
ATOM 694 C CA . THR A 1 96 ? 10.586 -19.942 -28.091 1.00 94.12 96 THR A CA 1
ATOM 695 C C . THR A 1 96 ? 11.088 -20.268 -29.493 1.00 94.12 96 THR A C 1
ATOM 697 O O . THR A 1 96 ? 12.274 -20.556 -29.609 1.00 94.12 96 THR A O 1
ATOM 700 N N . SER A 1 97 ? 10.225 -20.221 -30.511 1.00 95.31 97 SER A N 1
ATOM 701 C CA . SER A 1 97 ? 10.562 -20.484 -31.916 1.00 95.31 97 SER A CA 1
ATOM 702 C C . SER A 1 97 ? 10.888 -19.235 -32.741 1.00 95.31 97 SER A C 1
ATOM 704 O O . SER A 1 97 ? 11.209 -19.392 -33.916 1.00 95.31 97 SER A O 1
ATOM 706 N N . LEU A 1 98 ? 10.832 -18.025 -32.167 1.00 94.62 98 LEU A N 1
ATOM 707 C CA . LEU A 1 98 ? 11.043 -16.778 -32.909 1.00 94.62 98 LEU A CA 1
ATOM 708 C C . LEU A 1 98 ? 12.501 -16.711 -33.367 1.00 94.62 98 LEU A C 1
ATOM 710 O O . LEU A 1 98 ? 13.392 -16.670 -32.523 1.00 94.62 98 LEU A O 1
ATOM 714 N N . VAL A 1 99 ? 12.748 -16.748 -34.680 1.00 91.62 99 VAL A N 1
ATOM 715 C CA . VAL A 1 99 ? 14.112 -16.845 -35.244 1.00 91.62 99 VAL A CA 1
ATOM 716 C C . VAL A 1 99 ? 14.719 -15.470 -35.504 1.00 91.62 99 VAL A C 1
ATOM 718 O O . VAL A 1 99 ? 15.901 -15.250 -35.247 1.00 91.62 99 VAL A O 1
ATOM 721 N N . LYS A 1 100 ? 13.901 -14.540 -36.003 1.00 86.38 100 LYS A N 1
ATOM 722 C CA . LYS A 1 100 ? 14.291 -13.170 -36.339 1.00 86.38 100 LYS A CA 1
ATOM 723 C C . LYS A 1 100 ? 13.122 -12.226 -36.078 1.00 86.38 100 LYS A C 1
ATOM 725 O O . LYS A 1 100 ? 11.972 -12.581 -36.333 1.00 86.38 100 LYS A O 1
ATOM 730 N N . ILE A 1 101 ? 13.435 -11.014 -35.634 1.00 89.69 101 ILE A N 1
ATOM 731 C CA . ILE A 1 101 ? 12.513 -9.881 -35.645 1.00 89.69 101 ILE A CA 1
ATOM 732 C C . ILE A 1 101 ? 13.248 -8.644 -36.164 1.00 89.69 101 ILE A C 1
ATOM 734 O O . ILE A 1 101 ? 14.401 -8.410 -35.806 1.00 89.69 101 ILE A O 1
ATOM 738 N N . ASN A 1 102 ? 12.587 -7.876 -37.028 1.00 89.88 102 ASN A N 1
ATOM 739 C CA . ASN A 1 102 ? 13.045 -6.546 -37.415 1.00 89.88 102 ASN A CA 1
ATOM 740 C C . ASN A 1 102 ? 12.345 -5.551 -36.482 1.00 89.88 102 ASN A C 1
ATOM 742 O O . ASN A 1 102 ? 11.115 -5.542 -36.424 1.00 89.88 102 ASN A O 1
ATOM 746 N N . ILE A 1 103 ? 13.110 -4.755 -35.738 1.00 92.50 103 ILE A N 1
ATOM 747 C CA . ILE A 1 103 ? 12.571 -3.675 -34.906 1.00 92.50 103 ILE A CA 1
ATOM 748 C C . ILE A 1 103 ? 12.622 -2.387 -35.748 1.00 92.50 103 ILE A C 1
ATOM 750 O O . ILE A 1 103 ? 13.703 -2.078 -36.247 1.00 92.50 103 ILE A O 1
ATOM 754 N N . PRO A 1 104 ? 11.504 -1.667 -35.953 1.00 92.31 104 PRO A N 1
ATOM 755 C CA . PRO A 1 104 ? 11.497 -0.443 -36.760 1.00 92.31 104 PRO A CA 1
ATOM 756 C C . PRO A 1 104 ? 12.223 0.750 -36.112 1.00 92.31 104 PRO A C 1
ATOM 758 O O . PRO A 1 104 ? 12.233 0.888 -34.888 1.00 92.31 104 PRO A O 1
ATOM 761 N N . ASP A 1 105 ? 12.735 1.673 -36.935 1.00 90.56 105 ASP A N 1
ATOM 762 C CA . ASP A 1 105 ? 13.426 2.911 -36.507 1.00 90.56 105 ASP A CA 1
ATOM 763 C C . ASP A 1 105 ? 12.545 3.901 -35.724 1.00 90.56 105 ASP A C 1
ATOM 765 O O . ASP A 1 105 ? 13.040 4.831 -35.081 1.00 90.56 105 ASP A O 1
ATOM 769 N N . SER A 1 106 ? 11.227 3.713 -35.773 1.00 92.50 106 SER A N 1
ATOM 770 C CA . SER A 1 106 ? 10.234 4.449 -34.990 1.00 92.50 106 SER A CA 1
ATOM 771 C C . SER A 1 106 ? 10.194 4.039 -33.513 1.00 92.50 106 SER A C 1
ATOM 773 O O . SER A 1 106 ? 9.687 4.809 -32.690 1.00 92.50 106 SER A O 1
ATOM 775 N N . VAL A 1 107 ? 10.714 2.855 -33.157 1.00 94.69 107 VAL A N 1
ATOM 776 C CA . VAL A 1 107 ? 10.658 2.318 -31.790 1.00 94.69 107 VAL A CA 1
ATOM 777 C C . VAL A 1 107 ? 11.605 3.093 -30.875 1.00 94.69 107 VAL A C 1
ATOM 779 O O . VAL A 1 107 ? 12.820 3.088 -31.054 1.00 94.69 107 VAL A O 1
ATOM 782 N N . LYS A 1 108 ? 11.045 3.735 -29.844 1.00 92.31 108 LYS A N 1
ATOM 783 C CA . LYS A 1 108 ? 11.787 4.541 -28.856 1.00 92.31 108 LYS A CA 1
ATOM 784 C C . LYS A 1 108 ? 12.200 3.742 -27.623 1.00 92.31 108 LYS A C 1
ATOM 786 O O . LYS A 1 108 ? 13.178 4.099 -26.961 1.00 92.31 108 LYS A O 1
ATOM 791 N N . SER A 1 109 ? 11.472 2.674 -27.301 1.00 92.00 109 SER A N 1
ATOM 792 C CA . SER A 1 109 ? 11.752 1.816 -26.150 1.00 92.00 109 SER A CA 1
ATOM 793 C C . SER A 1 109 ? 11.347 0.356 -26.366 1.00 92.00 109 SER A C 1
ATOM 795 O O . SER A 1 109 ? 10.312 0.043 -26.955 1.00 92.00 109 SER A O 1
ATOM 797 N N . ILE A 1 110 ? 12.169 -0.537 -25.814 1.00 96.12 110 ILE A N 1
ATOM 798 C CA . ILE A 1 110 ? 11.865 -1.958 -25.621 1.00 96.12 110 ILE A CA 1
ATOM 799 C C . ILE A 1 110 ? 11.745 -2.166 -24.114 1.00 96.12 110 ILE A C 1
ATOM 801 O O . ILE A 1 110 ? 12.708 -1.926 -23.388 1.00 96.12 110 ILE A O 1
ATOM 805 N N . ALA A 1 111 ? 10.578 -2.565 -23.618 1.00 94.62 111 ALA A N 1
ATOM 806 C CA . ALA A 1 111 ? 10.338 -2.687 -22.184 1.00 94.62 111 ALA A CA 1
ATOM 807 C C . ALA A 1 111 ? 10.973 -3.950 -21.562 1.00 94.62 111 ALA A C 1
ATOM 809 O O . ALA A 1 111 ? 11.582 -4.784 -22.238 1.00 94.62 111 ALA A O 1
ATOM 810 N N . ALA A 1 112 ? 10.840 -4.082 -20.239 1.00 91.69 112 ALA A N 1
ATOM 811 C CA . ALA A 1 112 ? 11.386 -5.210 -19.490 1.00 91.69 112 ALA A CA 1
ATOM 812 C C . ALA A 1 112 ? 10.830 -6.559 -19.984 1.00 91.69 112 ALA A C 1
ATOM 814 O O . ALA A 1 112 ? 9.658 -6.671 -20.341 1.00 91.69 112 ALA A O 1
ATOM 815 N N . GLU A 1 113 ? 11.692 -7.578 -20.016 1.00 92.69 113 GLU A N 1
ATOM 816 C CA . GLU A 1 113 ? 11.381 -8.964 -20.422 1.00 92.69 113 GLU A CA 1
ATOM 817 C C . GLU A 1 113 ? 10.738 -9.145 -21.821 1.00 92.69 113 GLU A C 1
ATOM 819 O O . GLU A 1 113 ? 10.381 -10.267 -22.184 1.00 92.69 113 GLU A O 1
ATOM 824 N N . ALA A 1 114 ? 10.656 -8.089 -22.648 1.00 96.38 114 ALA A N 1
ATOM 825 C CA . ALA A 1 114 ? 9.899 -8.053 -23.907 1.00 96.38 114 ALA A CA 1
ATOM 826 C C . ALA A 1 114 ? 10.170 -9.229 -24.863 1.00 96.38 114 ALA A C 1
ATOM 828 O O . ALA A 1 114 ? 9.234 -9.740 -25.467 1.00 96.38 114 ALA A O 1
ATOM 829 N N . PHE A 1 115 ? 11.416 -9.696 -24.963 1.00 96.00 115 PHE A N 1
ATOM 830 C CA . PHE A 1 115 ? 11.841 -10.847 -25.769 1.00 96.00 115 PHE A CA 1
ATOM 831 C C . PHE A 1 115 ? 12.497 -11.953 -24.927 1.00 96.00 115 PHE A C 1
ATOM 833 O O . PHE A 1 115 ? 13.140 -12.854 -25.473 1.00 96.00 115 PHE A O 1
ATOM 840 N N . ALA A 1 116 ? 12.353 -11.931 -23.599 1.00 91.06 116 ALA A N 1
ATOM 841 C CA . ALA A 1 116 ? 13.008 -12.912 -22.744 1.00 91.06 116 ALA A CA 1
ATOM 842 C C . ALA A 1 116 ? 12.544 -14.342 -23.082 1.00 91.06 116 ALA A C 1
ATOM 844 O O . ALA A 1 116 ? 11.374 -14.612 -23.359 1.00 91.06 116 ALA A O 1
ATOM 845 N N . LEU A 1 117 ? 13.482 -15.289 -23.059 1.00 88.94 117 LEU A N 1
ATOM 846 C CA . LEU A 1 117 ? 13.289 -16.695 -23.428 1.00 88.94 117 LEU A CA 1
ATOM 847 C C . LEU A 1 117 ? 12.840 -16.933 -24.891 1.00 88.94 117 LEU A C 1
ATOM 849 O O . LEU A 1 117 ? 12.320 -18.016 -25.191 1.00 88.94 117 LEU A O 1
ATOM 853 N N . CYS A 1 118 ? 13.100 -16.002 -25.821 1.00 93.06 118 CYS A N 1
ATOM 854 C CA . CYS A 1 118 ? 13.048 -16.255 -27.271 1.00 93.06 118 CYS A CA 1
ATOM 855 C C . CYS A 1 118 ? 14.240 -17.128 -27.709 1.00 93.06 118 CYS A C 1
ATOM 857 O O . CYS A 1 118 ? 15.208 -16.668 -28.309 1.00 93.06 118 CYS A O 1
ATOM 859 N N . LYS A 1 119 ? 14.203 -18.415 -27.339 1.00 90.06 119 LYS A N 1
ATOM 860 C CA . LYS A 1 119 ? 15.353 -19.335 -27.418 1.00 90.06 119 LYS A CA 1
ATOM 861 C C . LYS A 1 119 ? 15.947 -19.506 -28.826 1.00 90.06 119 LYS A C 1
ATOM 863 O O . LYS A 1 119 ? 17.142 -19.787 -28.917 1.00 90.06 119 LYS A O 1
ATOM 868 N N . SER A 1 120 ? 15.150 -19.350 -29.883 1.00 93.31 120 SER A N 1
ATOM 869 C CA . SER A 1 120 ? 15.579 -19.482 -31.284 1.00 93.31 120 SER A CA 1
ATOM 870 C C . SER A 1 120 ? 16.080 -18.192 -31.943 1.00 93.31 120 SER A C 1
ATOM 872 O O . SER A 1 120 ? 16.559 -18.279 -33.070 1.00 93.31 120 SER A O 1
ATOM 874 N N . LEU A 1 121 ? 16.006 -17.034 -31.278 1.00 92.69 121 LEU A N 1
ATOM 875 C CA . LEU A 1 121 ? 16.366 -15.741 -31.871 1.00 92.69 121 LEU A CA 1
ATOM 876 C C . LEU A 1 121 ? 17.877 -15.701 -32.139 1.00 92.69 121 LEU A C 1
ATOM 878 O O . LEU A 1 121 ? 18.642 -15.833 -31.185 1.00 92.69 121 LEU A O 1
ATOM 882 N N . THR A 1 122 ? 18.310 -15.565 -33.399 1.00 89.44 122 THR A N 1
ATOM 883 C CA . THR A 1 122 ? 19.741 -15.689 -33.761 1.00 89.44 122 THR A CA 1
ATOM 884 C C . THR A 1 122 ? 20.470 -14.362 -33.900 1.00 89.44 122 THR A C 1
ATOM 886 O O . THR A 1 122 ? 21.604 -14.233 -33.435 1.00 89.44 122 THR A O 1
ATOM 889 N N . ASP A 1 123 ? 19.825 -13.377 -34.517 1.00 78.75 123 ASP A N 1
ATOM 890 C CA . ASP A 1 123 ? 20.429 -12.102 -34.892 1.00 78.75 123 ASP A CA 1
ATOM 891 C C . ASP A 1 123 ? 19.414 -10.979 -34.682 1.00 78.75 123 ASP A C 1
ATOM 893 O O . ASP A 1 123 ? 18.226 -11.132 -34.991 1.00 78.75 123 ASP A O 1
ATOM 897 N N . LEU A 1 124 ? 19.888 -9.853 -34.152 1.00 85.44 124 LEU A N 1
ATOM 898 C CA . LEU A 1 124 ? 19.059 -8.698 -33.838 1.00 85.44 124 LEU A CA 1
ATOM 899 C C . LEU A 1 124 ? 19.794 -7.396 -34.165 1.00 85.44 124 LEU A C 1
ATOM 901 O O . LEU A 1 124 ? 20.905 -7.161 -33.690 1.00 85.44 124 LEU A O 1
ATOM 905 N N . THR A 1 125 ? 19.135 -6.529 -34.927 1.00 81.62 125 THR A N 1
ATOM 906 C CA . THR A 1 125 ? 19.555 -5.139 -35.124 1.00 81.62 125 THR A CA 1
ATOM 907 C C . THR A 1 125 ? 18.718 -4.264 -34.199 1.00 81.62 125 THR A C 1
ATOM 909 O O . THR A 1 125 ? 17.489 -4.324 -34.247 1.00 81.62 125 THR A O 1
ATOM 912 N N . ILE A 1 126 ? 19.374 -3.485 -33.339 1.00 88.75 126 ILE A N 1
ATOM 913 C CA . ILE A 1 126 ? 18.713 -2.450 -32.541 1.00 88.75 126 ILE A CA 1
ATOM 914 C C . ILE A 1 126 ? 18.675 -1.156 -33.369 1.00 88.75 126 ILE A C 1
ATOM 916 O O . ILE A 1 126 ? 19.710 -0.818 -33.942 1.00 88.75 126 ILE A O 1
ATOM 920 N N . PRO A 1 127 ? 17.536 -0.439 -33.449 1.00 88.38 127 PRO A N 1
ATOM 921 C CA . PRO A 1 127 ? 17.442 0.779 -34.251 1.00 88.38 127 PRO A CA 1
ATOM 922 C C . PRO A 1 127 ? 18.227 1.940 -33.637 1.00 88.38 127 PRO A C 1
ATOM 924 O O . PRO A 1 127 ? 18.227 2.106 -32.416 1.00 88.38 127 PRO A O 1
ATOM 927 N N . ASP A 1 128 ? 18.811 2.800 -34.476 1.00 84.12 128 ASP A N 1
ATOM 928 C CA . ASP A 1 128 ? 19.714 3.877 -34.035 1.00 84.12 128 ASP A CA 1
ATOM 929 C C . ASP A 1 128 ? 19.058 4.908 -33.104 1.00 84.12 128 ASP A C 1
ATOM 931 O O . ASP A 1 128 ? 19.725 5.545 -32.291 1.00 84.12 128 ASP A O 1
ATOM 935 N N . ARG A 1 129 ? 17.734 5.067 -33.200 1.00 85.25 129 ARG A N 1
ATOM 936 C CA . ARG A 1 129 ? 16.944 6.015 -32.396 1.00 85.25 129 ARG A CA 1
ATOM 937 C C . ARG A 1 129 ? 16.406 5.421 -31.089 1.00 85.25 129 ARG A C 1
ATOM 939 O O . ARG A 1 129 ? 15.659 6.104 -30.381 1.00 85.25 129 ARG A O 1
ATOM 946 N N . LEU A 1 130 ? 16.752 4.174 -30.757 1.00 90.81 130 LEU A N 1
ATOM 947 C CA . LEU A 1 130 ? 16.256 3.521 -29.549 1.00 90.81 130 LEU A CA 1
ATOM 948 C C . LEU A 1 130 ? 16.883 4.134 -28.288 1.00 90.81 130 LEU A C 1
ATOM 950 O O . LEU A 1 130 ? 18.090 4.064 -28.074 1.00 90.81 130 LEU A O 1
ATOM 954 N N . ILE A 1 131 ? 16.044 4.679 -27.405 1.00 89.19 131 ILE A N 1
ATOM 955 C CA . ILE A 1 131 ? 16.496 5.384 -26.198 1.00 89.19 131 ILE A CA 1
ATOM 956 C C . ILE A 1 131 ? 16.784 4.396 -25.059 1.00 89.19 131 ILE A C 1
ATOM 958 O O . ILE A 1 131 ? 17.779 4.538 -24.349 1.00 89.19 131 ILE A O 1
ATOM 962 N N . ASN A 1 132 ? 15.908 3.401 -24.861 1.00 90.19 132 ASN A N 1
ATOM 963 C CA . ASN A 1 132 ? 15.972 2.489 -23.715 1.00 90.19 132 ASN A CA 1
ATOM 964 C C . ASN A 1 132 ? 15.656 1.029 -24.092 1.00 90.19 132 ASN A C 1
ATOM 966 O O . ASN A 1 132 ? 14.661 0.755 -24.767 1.00 90.19 132 ASN A O 1
ATOM 970 N N . ILE A 1 133 ? 16.437 0.095 -23.546 1.00 92.88 133 ILE A N 1
ATOM 971 C CA . ILE A 1 133 ? 16.138 -1.340 -23.464 1.00 92.88 133 ILE A CA 1
ATOM 972 C C . ILE A 1 133 ? 15.948 -1.699 -21.986 1.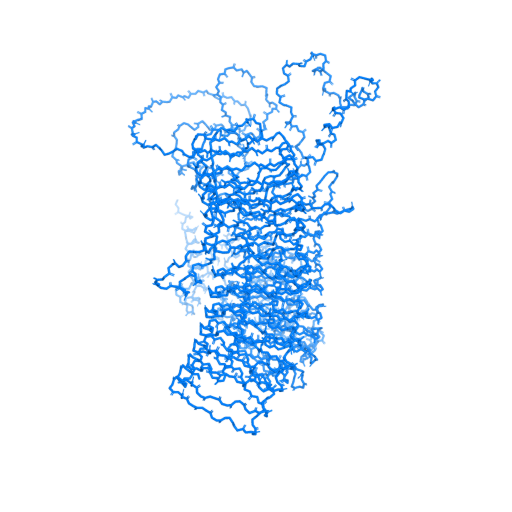00 92.88 133 ILE A C 1
ATOM 974 O O . ILE A 1 133 ? 16.831 -1.447 -21.171 1.00 92.88 133 ILE A O 1
ATOM 978 N N . GLY A 1 134 ? 14.809 -2.288 -21.628 1.00 88.19 134 GLY A N 1
ATOM 979 C CA . GLY A 1 134 ? 14.451 -2.613 -20.249 1.00 88.19 134 GLY A CA 1
ATOM 980 C C . GLY A 1 134 ? 15.194 -3.813 -19.652 1.00 88.19 134 GLY A C 1
ATOM 981 O O . GLY A 1 134 ? 15.848 -4.602 -20.346 1.00 88.19 134 GLY A O 1
ATOM 982 N N . ASP A 1 135 ? 15.051 -3.963 -18.333 1.00 83.69 135 ASP A N 1
ATOM 983 C CA . ASP A 1 135 ? 15.616 -5.074 -17.564 1.00 83.69 135 ASP A CA 1
ATOM 984 C C . ASP A 1 135 ? 15.226 -6.427 -18.181 1.00 83.69 135 ASP A C 1
ATOM 986 O O . ASP A 1 135 ? 14.069 -6.667 -18.537 1.00 83.69 135 ASP A O 1
ATOM 990 N N . ARG A 1 136 ? 16.206 -7.326 -18.323 1.00 85.19 136 ARG A N 1
ATOM 991 C CA . ARG A 1 136 ? 16.038 -8.684 -18.875 1.00 85.19 136 ARG A CA 1
ATOM 992 C C . ARG A 1 136 ? 15.405 -8.769 -20.272 1.00 85.19 136 ARG A C 1
ATOM 994 O O . ARG A 1 136 ? 15.017 -9.867 -20.659 1.00 85.19 136 ARG A O 1
ATOM 1001 N N . ALA A 1 137 ? 15.320 -7.683 -21.051 1.00 92.25 137 ALA A N 1
ATOM 1002 C CA . ALA A 1 137 ? 14.561 -7.662 -22.310 1.00 92.25 137 ALA A CA 1
ATOM 1003 C C . ALA A 1 137 ? 14.895 -8.801 -23.296 1.00 92.25 137 ALA A C 1
ATOM 1005 O O . ALA A 1 137 ? 13.989 -9.273 -23.970 1.00 92.25 137 ALA A O 1
ATOM 1006 N N . PHE A 1 138 ? 16.138 -9.296 -23.338 1.00 91.50 138 PHE A N 1
ATOM 1007 C CA . PHE A 1 138 ? 16.573 -10.427 -24.175 1.00 91.50 138 PHE A CA 1
ATOM 1008 C C . PHE A 1 138 ? 17.108 -11.616 -23.352 1.00 91.50 138 PHE A C 1
ATOM 1010 O O . PHE A 1 138 ? 17.817 -12.477 -23.871 1.00 91.50 138 PHE A O 1
ATOM 1017 N N . SER A 1 139 ? 16.782 -11.690 -22.058 1.00 83.94 139 SER A N 1
ATOM 1018 C CA . SER A 1 139 ? 17.337 -12.695 -21.147 1.00 83.94 139 SER A CA 1
ATOM 1019 C C . SER A 1 139 ? 16.956 -14.116 -21.582 1.00 83.94 139 SER A C 1
ATOM 1021 O O . SER A 1 139 ? 15.781 -14.458 -21.710 1.00 83.94 139 SER A O 1
ATOM 1023 N N . GLY A 1 140 ? 17.945 -14.991 -21.748 1.00 79.25 140 GLY A N 1
ATOM 1024 C CA . GLY A 1 140 ? 17.762 -16.391 -22.133 1.00 79.25 140 GLY A CA 1
ATOM 1025 C C . GLY A 1 140 ? 17.484 -16.622 -23.624 1.00 79.25 140 GLY A C 1
ATOM 1026 O O . GLY A 1 140 ? 17.007 -17.704 -23.986 1.00 79.25 140 GLY A O 1
ATOM 1027 N N . CYS A 1 141 ? 17.791 -15.653 -24.493 1.00 87.62 141 CYS A N 1
ATOM 1028 C CA . CYS A 1 141 ? 17.871 -15.847 -25.944 1.00 87.62 141 CYS A CA 1
ATOM 1029 C C . CYS A 1 141 ? 19.134 -16.655 -26.300 1.00 87.62 141 CYS A C 1
ATOM 1031 O O . CYS A 1 141 ? 20.125 -16.132 -26.801 1.00 87.62 141 CYS A O 1
ATOM 1033 N N . ILE A 1 142 ? 19.121 -17.955 -25.985 1.00 84.19 142 ILE A N 1
ATOM 1034 C CA . ILE A 1 142 ? 20.308 -18.832 -26.025 1.00 84.19 142 ILE A CA 1
ATOM 1035 C C . ILE A 1 142 ? 20.985 -18.949 -27.401 1.00 84.19 142 ILE A C 1
ATOM 1037 O O . ILE A 1 142 ? 22.166 -19.290 -27.446 1.00 84.19 142 ILE A O 1
ATOM 1041 N N . SER A 1 143 ? 20.255 -18.691 -28.492 1.00 87.75 143 SER A N 1
ATOM 1042 C CA . SER A 1 143 ? 20.769 -18.746 -29.870 1.00 87.75 143 SER A CA 1
ATOM 1043 C C . SER A 1 143 ? 21.259 -17.398 -30.405 1.00 87.75 143 SER A C 1
ATOM 1045 O O . SER A 1 143 ? 21.760 -17.371 -31.526 1.00 87.75 143 SER A O 1
ATOM 1047 N N . LEU A 1 144 ? 21.136 -16.308 -29.634 1.00 88.56 144 LEU A N 1
ATOM 1048 C CA . LEU A 1 144 ? 21.519 -14.966 -30.073 1.00 88.56 144 LEU A CA 1
ATOM 1049 C C . LEU A 1 144 ? 23.047 -14.887 -30.174 1.00 88.56 144 LEU A C 1
ATOM 1051 O O . LEU A 1 144 ? 23.739 -15.083 -29.175 1.00 88.56 144 LEU A O 1
ATOM 1055 N N . LYS A 1 145 ? 23.562 -14.629 -31.379 1.00 86.19 145 LYS A N 1
ATOM 1056 C CA . LYS A 1 145 ? 25.002 -14.610 -31.696 1.00 86.19 145 LYS A CA 1
ATOM 1057 C C . LYS A 1 145 ? 25.558 -13.200 -31.791 1.00 86.19 145 LYS A C 1
ATOM 1059 O O . LYS A 1 145 ? 26.626 -12.923 -31.249 1.00 86.19 145 LYS A O 1
ATOM 1064 N N . ASN A 1 146 ? 24.820 -12.335 -32.482 1.00 79.88 146 ASN A N 1
ATOM 1065 C CA . ASN A 1 146 ? 25.227 -10.982 -32.824 1.00 79.88 146 ASN A CA 1
ATOM 1066 C C . ASN A 1 146 ? 24.142 -9.992 -32.408 1.00 79.88 146 ASN A C 1
ATOM 1068 O O . ASN A 1 146 ? 22.951 -10.225 -32.632 1.00 79.88 146 ASN A O 1
ATOM 1072 N N . ILE A 1 147 ? 24.577 -8.867 -31.851 1.00 86.00 147 ILE A N 1
ATOM 1073 C CA . ILE A 1 147 ? 23.755 -7.680 -31.658 1.00 86.00 147 ILE A CA 1
ATOM 1074 C C . ILE A 1 147 ? 24.648 -6.448 -31.787 1.00 86.00 147 ILE A C 1
ATOM 1076 O O . ILE A 1 147 ? 25.752 -6.417 -31.240 1.00 86.00 147 ILE A O 1
ATOM 1080 N N . THR A 1 148 ? 24.160 -5.441 -32.501 1.00 77.06 148 THR A N 1
ATOM 1081 C CA . THR A 1 148 ? 24.770 -4.109 -32.553 1.00 77.06 148 THR A CA 1
ATOM 1082 C C . THR A 1 148 ? 23.897 -3.164 -31.743 1.00 77.06 148 THR A C 1
ATOM 1084 O O . THR A 1 148 ? 22.673 -3.205 -31.870 1.00 77.06 148 THR A O 1
ATOM 1087 N N . LEU A 1 149 ? 24.520 -2.344 -30.898 1.00 84.94 149 LEU A N 1
ATOM 1088 C CA . LEU A 1 149 ? 23.852 -1.345 -30.069 1.00 84.94 149 LEU A CA 1
ATOM 1089 C C . LEU A 1 149 ? 24.249 0.061 -30.533 1.00 84.94 149 LEU A C 1
ATOM 1091 O O . LEU A 1 149 ? 25.450 0.302 -30.709 1.00 84.94 149 LEU A O 1
ATOM 1095 N N . PRO A 1 150 ? 23.297 0.995 -30.681 1.00 82.88 150 PRO A N 1
ATOM 1096 C CA . PRO A 1 150 ? 23.620 2.374 -31.010 1.00 82.88 150 PRO A CA 1
ATOM 1097 C C . PRO A 1 150 ? 24.299 3.095 -29.842 1.00 82.88 150 PRO A C 1
ATOM 1099 O O . PRO A 1 150 ? 24.420 2.582 -28.726 1.00 82.88 150 PRO A O 1
ATOM 1102 N N . GLU A 1 151 ? 24.785 4.300 -30.106 1.00 78.19 151 GLU A N 1
ATOM 1103 C CA . GLU A 1 151 ? 25.386 5.144 -29.080 1.00 78.19 151 GLU A CA 1
ATOM 1104 C C . GLU A 1 151 ? 24.315 5.741 -28.149 1.00 78.19 151 GLU A C 1
ATOM 1106 O O . GLU A 1 151 ? 23.213 6.075 -28.573 1.00 78.19 151 GLU A O 1
ATOM 1111 N N . GLY A 1 152 ? 24.617 5.848 -26.852 1.00 76.69 152 GLY A N 1
ATOM 1112 C CA . GLY A 1 152 ? 23.725 6.470 -25.864 1.00 76.69 152 GLY A CA 1
ATOM 1113 C C . GLY A 1 152 ? 22.506 5.650 -25.410 1.00 76.69 152 GLY A C 1
ATOM 1114 O O . GLY A 1 152 ? 21.833 6.078 -24.470 1.00 76.69 152 GLY A O 1
ATOM 1115 N N . VAL A 1 153 ? 22.227 4.475 -25.997 1.00 85.50 153 VAL A N 1
ATOM 1116 C CA . VAL A 1 153 ? 21.112 3.616 -25.553 1.00 85.50 153 VAL A CA 1
ATOM 1117 C C . VAL A 1 153 ? 21.289 3.182 -24.097 1.00 85.50 153 VAL A C 1
ATOM 1119 O O . VAL A 1 153 ? 22.310 2.609 -23.704 1.00 85.50 153 VAL A O 1
ATOM 1122 N N . LYS A 1 154 ? 20.268 3.426 -23.272 1.00 84.94 154 LYS A N 1
ATOM 1123 C CA . LYS A 1 154 ? 20.250 2.962 -21.882 1.00 84.94 154 LYS A CA 1
ATOM 1124 C C . LYS A 1 154 ? 19.827 1.501 -21.852 1.00 84.94 154 LYS A C 1
ATOM 1126 O O . LYS A 1 154 ? 18.793 1.142 -22.409 1.00 84.94 154 LYS A O 1
ATOM 1131 N N . ILE A 1 155 ? 20.612 0.663 -21.183 1.00 84.44 155 ILE A N 1
ATOM 1132 C CA . ILE A 1 155 ? 20.370 -0.780 -21.105 1.00 84.44 155 ILE A CA 1
ATOM 1133 C C . ILE A 1 155 ? 20.126 -1.186 -19.658 1.00 84.44 155 ILE A C 1
ATOM 1135 O O . ILE A 1 155 ? 20.931 -0.896 -18.772 1.00 84.44 155 ILE A O 1
ATOM 1139 N N . GLY A 1 156 ? 18.992 -1.846 -19.448 1.00 78.06 156 GLY A N 1
ATOM 1140 C CA . GLY A 1 156 ? 18.559 -2.378 -18.170 1.00 78.06 156 GLY A CA 1
ATOM 1141 C C . GLY A 1 156 ? 19.448 -3.502 -17.643 1.00 78.06 156 GLY A C 1
ATOM 1142 O O . GLY A 1 156 ? 20.341 -4.039 -18.302 1.00 78.06 156 GLY A O 1
ATOM 1143 N N . LYS A 1 157 ? 19.193 -3.876 -16.396 1.00 74.75 157 LYS A N 1
ATOM 1144 C CA . LYS A 1 157 ? 19.931 -4.938 -15.712 1.00 74.75 157 LYS A CA 1
ATOM 1145 C C . LYS A 1 157 ? 19.626 -6.279 -16.366 1.00 74.75 157 LYS A C 1
ATOM 1147 O O . LYS A 1 157 ? 18.485 -6.569 -16.725 1.00 74.75 157 LYS A O 1
ATOM 1152 N N . GLU A 1 158 ? 20.650 -7.123 -16.486 1.00 73.38 158 GLU A N 1
ATOM 1153 C CA . GLU A 1 158 ? 20.518 -8.500 -16.985 1.00 73.38 158 GLU A CA 1
ATOM 1154 C C . GLU A 1 158 ? 19.913 -8.608 -18.411 1.00 73.38 158 GLU A C 1
ATOM 1156 O O . GLU A 1 158 ? 19.444 -9.677 -18.798 1.00 73.38 158 GLU A O 1
ATOM 1161 N N . THR A 1 159 ? 19.929 -7.542 -19.228 1.00 83.75 159 THR A N 1
ATOM 1162 C CA . THR A 1 159 ? 19.266 -7.510 -20.550 1.00 83.75 159 THR A CA 1
ATOM 1163 C C . THR A 1 159 ? 19.643 -8.681 -21.466 1.00 83.75 159 THR A C 1
ATOM 1165 O O . THR A 1 159 ? 18.746 -9.252 -22.079 1.00 83.75 159 THR A O 1
ATOM 1168 N N . PHE A 1 160 ? 20.919 -9.083 -21.521 1.00 82.62 160 PHE A N 1
ATOM 1169 C CA . PHE A 1 160 ? 21.418 -10.215 -22.332 1.00 82.62 160 PHE A CA 1
ATOM 1170 C C . PHE A 1 160 ? 21.794 -11.454 -21.498 1.00 82.62 160 PHE A C 1
ATOM 1172 O O . PHE A 1 160 ? 22.560 -12.320 -21.928 1.00 82.62 160 PHE A O 1
ATOM 1179 N N . PHE A 1 161 ? 21.290 -11.540 -20.269 1.00 73.88 161 PHE A N 1
ATOM 1180 C CA . PHE A 1 161 ? 21.651 -12.594 -19.329 1.00 73.88 161 PHE A CA 1
ATOM 1181 C C . PHE A 1 161 ? 21.199 -13.974 -19.829 1.00 73.88 161 PHE A C 1
ATOM 1183 O O . PHE A 1 161 ? 20.032 -14.184 -20.141 1.00 73.88 161 PHE A O 1
ATOM 1190 N N . GLY A 1 162 ? 22.117 -14.939 -19.930 1.00 70.75 162 GLY A N 1
ATOM 1191 C CA . GLY A 1 162 ? 21.809 -16.269 -20.477 1.00 70.75 162 GLY A CA 1
ATOM 1192 C C . GLY A 1 162 ? 21.738 -16.347 -22.013 1.00 70.75 162 GLY A C 1
ATOM 1193 O O . GLY A 1 162 ? 21.273 -17.354 -22.548 1.00 70.75 162 GLY A O 1
ATOM 1194 N N . CYS A 1 163 ? 22.216 -15.339 -22.750 1.00 79.69 163 CYS A N 1
ATOM 1195 C CA . CYS A 1 163 ? 22.417 -15.427 -24.202 1.00 79.69 163 CYS A CA 1
ATOM 1196 C C . CYS A 1 163 ? 23.701 -16.211 -24.529 1.00 79.69 163 CYS A C 1
ATOM 1198 O O . CYS A 1 163 ? 24.747 -15.644 -24.818 1.00 79.69 163 CYS A O 1
ATOM 1200 N N . HIS A 1 164 ? 23.645 -17.541 -24.427 1.00 75.38 164 HIS A N 1
ATOM 1201 C CA . HIS A 1 164 ? 24.837 -18.405 -24.393 1.00 75.38 164 HIS A CA 1
ATOM 1202 C C . HIS A 1 164 ? 25.749 -18.354 -25.629 1.00 75.38 164 HIS A C 1
ATOM 1204 O O . HIS A 1 164 ? 26.929 -18.677 -25.508 1.00 75.38 164 HIS A O 1
ATOM 1210 N N . GLN A 1 165 ? 25.223 -18.002 -26.804 1.00 77.88 165 GLN A N 1
ATOM 1211 C CA . GLN A 1 165 ? 26.005 -17.889 -28.043 1.00 77.88 165 GLN A CA 1
ATOM 1212 C C . GLN A 1 165 ? 26.543 -16.474 -28.302 1.00 77.88 165 GLN A C 1
ATOM 1214 O O . GLN A 1 165 ? 27.266 -16.280 -29.279 1.00 77.88 165 GLN A O 1
ATOM 1219 N N . LEU A 1 166 ? 26.229 -15.510 -27.434 1.00 82.19 166 LEU A N 1
ATOM 1220 C CA . LEU A 1 166 ? 26.536 -14.103 -27.645 1.00 82.19 166 LEU A CA 1
ATOM 1221 C C . LEU A 1 166 ? 28.026 -13.823 -27.412 1.00 82.19 166 LEU A C 1
ATOM 1223 O O . LEU A 1 166 ? 28.621 -14.245 -26.409 1.00 82.19 166 LEU A O 1
ATOM 1227 N N . GLY A 1 167 ? 28.624 -13.098 -28.359 1.00 81.50 167 GLY A N 1
ATOM 1228 C CA . GLY A 1 167 ? 29.949 -12.506 -28.196 1.00 81.50 167 GLY A CA 1
ATOM 1229 C C . GLY A 1 167 ? 29.966 -11.405 -27.130 1.00 81.50 167 GLY A C 1
ATOM 1230 O O . GLY A 1 167 ? 28.977 -11.155 -26.444 1.00 81.50 167 GLY A O 1
ATOM 1231 N N . ALA A 1 168 ? 31.103 -10.724 -26.993 1.00 84.94 168 ALA A N 1
ATOM 1232 C CA . ALA A 1 168 ? 31.140 -9.496 -26.208 1.00 84.94 168 ALA A CA 1
ATOM 1233 C C . ALA A 1 168 ? 30.320 -8.400 -26.913 1.00 84.94 168 ALA A C 1
ATOM 1235 O O . ALA A 1 168 ? 30.450 -8.216 -28.124 1.00 84.94 168 ALA A O 1
ATOM 1236 N N . VAL A 1 169 ? 29.481 -7.693 -26.157 1.00 86.00 169 VAL A N 1
ATOM 1237 C CA . VAL A 1 169 ? 28.553 -6.677 -26.664 1.00 86.00 169 VAL A CA 1
ATOM 1238 C C . VAL A 1 169 ? 28.982 -5.298 -26.187 1.00 86.00 169 VAL A C 1
ATOM 1240 O O . VAL A 1 169 ? 29.111 -5.060 -24.984 1.00 86.00 169 VAL A O 1
ATOM 1243 N N . PHE A 1 170 ? 29.139 -4.389 -27.144 1.00 85.50 170 PHE A N 1
ATOM 1244 C CA . PHE A 1 170 ? 29.603 -3.019 -26.951 1.00 85.50 170 PHE A CA 1
ATOM 1245 C C . PHE A 1 170 ? 28.593 -2.024 -27.542 1.00 85.50 170 PHE A C 1
ATOM 1247 O O . PHE A 1 170 ? 27.795 -2.404 -28.402 1.00 85.50 170 PHE A O 1
ATOM 1254 N N . ASN A 1 171 ? 28.644 -0.754 -27.132 1.00 83.56 171 ASN A N 1
ATOM 1255 C CA . ASN A 1 171 ? 28.060 0.331 -27.934 1.00 83.56 171 ASN A CA 1
ATOM 1256 C C . ASN A 1 171 ? 28.841 0.517 -29.246 1.00 83.56 171 ASN A C 1
ATOM 1258 O O . ASN A 1 171 ? 30.001 0.113 -29.350 1.00 83.56 171 ASN A O 1
ATOM 1262 N N . ALA A 1 172 ? 28.232 1.201 -30.219 1.00 80.00 172 ALA A N 1
ATOM 1263 C CA . ALA A 1 172 ? 28.869 1.575 -31.484 1.00 80.00 172 ALA A CA 1
ATOM 1264 C C . ALA A 1 172 ? 30.268 2.211 -31.303 1.00 80.00 172 ALA A C 1
ATOM 1266 O O . ALA A 1 172 ? 31.212 1.818 -31.987 1.00 80.00 172 ALA A O 1
ATOM 1267 N N . GLY A 1 173 ? 30.421 3.120 -30.330 1.00 81.38 173 GLY A N 1
ATOM 1268 C CA . GLY A 1 173 ? 31.692 3.781 -30.001 1.00 81.38 173 GLY A CA 1
ATOM 1269 C C . GLY A 1 173 ? 32.715 2.936 -29.222 1.00 81.38 173 GLY A C 1
ATOM 1270 O O . GLY A 1 173 ? 33.823 3.407 -28.993 1.00 81.38 173 GLY A O 1
ATOM 1271 N N . LYS A 1 174 ? 32.377 1.705 -28.807 1.00 83.94 174 LYS A N 1
ATOM 1272 C CA . LYS A 1 174 ? 33.224 0.795 -28.002 1.00 83.94 174 LYS A CA 1
ATOM 1273 C C . LYS A 1 174 ? 33.789 1.392 -26.701 1.00 83.94 174 LYS A C 1
ATOM 1275 O O . LYS A 1 174 ? 34.839 0.963 -26.235 1.00 83.94 174 LYS A O 1
ATOM 1280 N N . THR A 1 175 ? 33.071 2.326 -26.084 1.00 86.88 175 THR A N 1
ATOM 1281 C CA . THR A 1 175 ? 33.404 2.906 -24.769 1.00 86.88 175 THR A CA 1
ATOM 1282 C C . THR A 1 175 ? 32.716 2.192 -23.600 1.00 86.88 175 THR A C 1
ATOM 1284 O O . THR A 1 175 ? 33.156 2.323 -22.458 1.00 86.88 175 THR A O 1
ATOM 1287 N N . THR A 1 176 ? 31.687 1.381 -23.867 1.00 84.38 176 THR A N 1
ATOM 1288 C CA . THR A 1 176 ? 30.934 0.632 -22.850 1.00 84.38 176 THR A CA 1
ATOM 1289 C C . THR A 1 176 ? 30.766 -0.827 -23.256 1.00 84.38 176 THR A C 1
ATOM 1291 O O . THR A 1 176 ? 30.358 -1.118 -24.381 1.00 84.38 176 THR A O 1
ATOM 1294 N N . ILE A 1 177 ? 31.007 -1.753 -22.321 1.00 86.38 177 ILE A N 1
ATOM 1295 C CA . ILE A 1 177 ? 30.667 -3.177 -22.467 1.00 86.38 177 ILE A CA 1
ATOM 1296 C C . ILE A 1 177 ? 29.394 -3.520 -21.672 1.00 86.38 177 ILE A C 1
ATOM 1298 O O . ILE A 1 177 ? 29.309 -3.308 -20.459 1.00 86.38 177 ILE A O 1
ATOM 1302 N N . PHE A 1 178 ? 28.409 -4.087 -22.372 1.00 80.50 178 PHE A N 1
ATOM 1303 C CA . PHE A 1 178 ? 27.085 -4.459 -21.845 1.00 80.50 178 PHE A CA 1
ATOM 1304 C C . PHE A 1 178 ? 26.932 -5.961 -21.588 1.00 80.50 178 PHE A C 1
ATOM 1306 O O . PHE A 1 178 ? 26.047 -6.389 -20.848 1.00 80.50 178 PHE A O 1
ATOM 1313 N N . CYS A 1 179 ? 27.768 -6.774 -22.233 1.00 82.56 179 CYS A N 1
ATOM 1314 C CA . CYS A 1 179 ? 27.842 -8.211 -22.017 1.00 82.56 179 CYS A CA 1
ATOM 1315 C C . CYS A 1 179 ? 29.253 -8.695 -22.367 1.00 82.56 179 CYS A C 1
ATOM 1317 O O . CYS A 1 179 ? 29.789 -8.344 -23.415 1.00 82.56 179 CYS A O 1
ATOM 1319 N N . GLY A 1 180 ? 29.864 -9.489 -21.493 1.00 81.75 180 GLY A N 1
ATOM 1320 C CA . GLY A 1 180 ? 31.088 -10.229 -21.779 1.00 81.75 180 GLY A CA 1
ATOM 1321 C C . GLY A 1 180 ? 30.809 -11.473 -22.632 1.00 81.75 180 GLY A C 1
ATOM 1322 O O . GLY A 1 180 ? 29.659 -11.909 -22.728 1.00 81.75 180 GLY A O 1
ATOM 1323 N N . PRO A 1 181 ? 31.847 -12.086 -23.229 1.00 80.69 181 PRO A N 1
ATOM 1324 C CA . PRO A 1 181 ? 31.675 -13.245 -24.097 1.00 80.69 181 PRO A CA 1
ATOM 1325 C C . PRO A 1 181 ? 31.126 -14.438 -23.304 1.00 80.69 181 PRO A C 1
ATOM 1327 O O . PRO A 1 181 ? 31.783 -14.961 -22.401 1.00 80.69 181 PRO A O 1
ATOM 1330 N N . GLN A 1 182 ? 29.931 -14.905 -23.668 1.00 74.31 182 GLN A N 1
ATOM 1331 C CA . GLN A 1 182 ? 29.246 -15.993 -22.957 1.00 74.31 182 GLN A CA 1
ATOM 1332 C C . GLN A 1 182 ? 29.789 -17.388 -23.318 1.00 74.31 182 GLN A C 1
ATOM 1334 O O . GLN A 1 182 ? 29.507 -18.371 -22.622 1.00 74.31 182 GLN A O 1
ATOM 1339 N N . ASN A 1 183 ? 30.603 -17.463 -24.378 1.00 72.56 183 ASN A N 1
ATOM 1340 C CA . ASN A 1 183 ? 31.094 -18.695 -24.994 1.00 72.56 183 ASN A CA 1
ATOM 1341 C C . ASN A 1 183 ? 32.636 -18.749 -25.125 1.00 72.56 183 ASN A C 1
ATOM 1343 O O . ASN A 1 183 ? 33.190 -19.055 -26.183 1.00 72.56 183 ASN A O 1
ATOM 1347 N N . TRP A 1 184 ? 33.358 -18.405 -24.057 1.00 73.31 184 TRP A N 1
ATOM 1348 C CA . TRP A 1 184 ? 34.821 -18.340 -24.030 1.00 73.31 184 TRP A CA 1
ATOM 1349 C C . TRP A 1 184 ? 35.474 -19.716 -23.811 1.00 73.31 184 TRP A C 1
ATOM 1351 O O . TRP A 1 184 ? 35.598 -20.221 -22.691 1.00 73.31 184 TRP A O 1
ATOM 1361 N N . TYR A 1 185 ? 35.947 -20.328 -24.898 1.00 68.00 185 TYR A N 1
ATOM 1362 C CA . TYR A 1 185 ? 36.707 -21.588 -24.857 1.00 68.00 185 TYR A CA 1
ATOM 1363 C C . TYR A 1 185 ? 38.233 -21.414 -24.808 1.00 68.00 185 TYR A C 1
ATOM 1365 O O . TYR A 1 185 ? 38.947 -22.400 -24.607 1.00 68.00 185 TYR A O 1
ATOM 1373 N N . SER A 1 186 ? 38.742 -20.193 -24.990 1.00 73.50 186 SER A N 1
ATOM 1374 C CA . SER A 1 186 ? 40.182 -19.920 -24.983 1.00 73.50 186 SER A CA 1
ATOM 1375 C C . SER A 1 186 ? 40.797 -20.155 -23.599 1.00 73.50 186 SER A C 1
ATOM 1377 O O . SER A 1 186 ? 40.163 -19.909 -22.576 1.00 73.50 186 SER A O 1
ATOM 1379 N N . LYS A 1 187 ? 42.055 -20.614 -23.579 1.00 73.56 187 LYS A N 1
ATOM 1380 C CA . LYS A 1 187 ? 42.904 -20.661 -22.372 1.00 73.56 187 LYS A CA 1
ATOM 1381 C C . LYS A 1 187 ? 43.658 -19.346 -22.122 1.00 73.56 187 LYS A C 1
ATOM 1383 O O . LYS A 1 187 ? 44.358 -19.239 -21.122 1.00 73.56 187 LYS A O 1
ATOM 1388 N N . LYS A 1 188 ? 43.587 -18.384 -23.050 1.00 81.25 188 LYS A N 1
ATOM 1389 C CA . LYS A 1 188 ? 44.156 -17.042 -22.862 1.00 81.25 188 LYS A CA 1
ATOM 1390 C C . LYS A 1 188 ? 43.197 -16.193 -22.011 1.00 81.25 188 LYS A C 1
ATOM 1392 O O . LYS A 1 188 ? 41.982 -16.383 -22.153 1.00 81.25 188 LYS A O 1
ATOM 1397 N N . PRO A 1 189 ? 43.708 -15.245 -21.202 1.00 83.19 189 PRO A N 1
ATOM 1398 C CA . PRO A 1 189 ? 42.878 -14.229 -20.564 1.00 83.19 189 PRO A CA 1
ATOM 1399 C C . PRO A 1 189 ? 42.006 -13.498 -21.587 1.00 83.19 189 PRO A C 1
ATOM 1401 O O . PRO A 1 189 ? 42.433 -13.265 -22.722 1.00 83.19 189 PRO A O 1
ATOM 1404 N N . TYR A 1 190 ? 40.792 -13.129 -21.187 1.00 88.56 190 TYR A N 1
ATOM 1405 C CA . TYR A 1 190 ? 39.993 -12.176 -21.947 1.00 88.56 190 TYR A CA 1
ATOM 1406 C C . TYR A 1 190 ? 40.462 -10.762 -21.607 1.00 88.56 190 TYR A C 1
ATOM 1408 O O . TYR A 1 190 ? 40.293 -10.303 -20.478 1.00 88.56 190 TYR A O 1
ATOM 1416 N N . VAL A 1 191 ? 41.066 -10.091 -22.585 1.00 88.62 191 VAL A N 1
ATOM 1417 C CA . VAL A 1 191 ? 41.455 -8.683 -22.481 1.00 88.62 191 VAL A CA 1
ATOM 1418 C C . VAL A 1 191 ? 40.254 -7.844 -22.903 1.00 88.62 191 VAL A C 1
ATOM 1420 O O . VAL A 1 191 ? 39.780 -7.971 -24.034 1.00 88.62 191 VAL A O 1
ATOM 1423 N N . ILE A 1 192 ? 39.736 -7.019 -21.993 1.00 89.38 192 ILE A N 1
ATOM 1424 C CA . ILE A 1 192 ? 38.758 -5.987 -22.349 1.00 89.38 192 ILE A CA 1
ATOM 1425 C C . ILE A 1 192 ? 39.497 -4.940 -23.207 1.00 89.38 192 ILE A C 1
ATOM 1427 O O . ILE A 1 192 ? 40.569 -4.510 -22.788 1.00 89.38 192 ILE A O 1
ATOM 1431 N N . PRO A 1 193 ? 38.989 -4.557 -24.397 1.00 89.12 193 PRO A N 1
ATOM 1432 C CA . PRO A 1 193 ? 39.699 -3.640 -25.290 1.00 89.12 193 PRO A CA 1
ATOM 1433 C C . PRO A 1 193 ? 40.014 -2.281 -24.656 1.00 89.12 193 PRO A C 1
ATOM 1435 O O . PRO A 1 193 ? 39.186 -1.728 -23.930 1.00 89.12 193 PRO A O 1
ATOM 1438 N N . ASP A 1 194 ? 41.171 -1.718 -25.004 1.00 84.56 194 ASP A N 1
ATOM 1439 C CA . ASP A 1 194 ? 41.537 -0.349 -24.640 1.00 84.56 194 ASP A CA 1
ATOM 1440 C C . ASP A 1 194 ? 40.514 0.658 -25.191 1.00 84.56 194 ASP A C 1
ATOM 1442 O O . ASP A 1 194 ? 39.998 0.500 -26.302 1.00 84.56 194 ASP A O 1
ATOM 1446 N N . GLY A 1 195 ? 40.211 1.695 -24.404 1.00 85.69 195 GLY A N 1
ATOM 1447 C CA . GLY A 1 195 ? 39.166 2.679 -24.710 1.00 85.69 195 GLY A CA 1
ATOM 1448 C C . GLY A 1 195 ? 37.796 2.357 -24.098 1.00 85.69 195 GLY A C 1
ATOM 1449 O O . GLY A 1 195 ? 36.908 3.208 -24.133 1.00 85.69 195 GLY A O 1
ATOM 1450 N N . ILE A 1 196 ? 37.623 1.181 -23.482 1.00 90.12 196 ILE A N 1
ATOM 1451 C CA . ILE A 1 196 ? 36.461 0.889 -22.634 1.00 90.12 196 ILE A CA 1
ATOM 1452 C C . ILE A 1 196 ? 36.576 1.685 -21.329 1.00 90.12 196 ILE A C 1
ATOM 1454 O O . ILE A 1 196 ? 37.499 1.486 -20.548 1.00 90.12 196 ILE A O 1
ATOM 1458 N N . ILE A 1 197 ? 35.595 2.550 -21.082 1.00 87.31 197 ILE A N 1
ATOM 1459 C CA . ILE A 1 197 ? 35.481 3.389 -19.882 1.00 87.31 197 ILE A CA 1
ATOM 1460 C C . ILE A 1 197 ? 34.546 2.726 -18.859 1.00 87.31 197 ILE A C 1
ATOM 1462 O O . ILE A 1 197 ? 34.781 2.787 -17.654 1.00 87.31 197 ILE A O 1
ATOM 1466 N N . THR A 1 198 ? 33.480 2.065 -19.327 1.00 84.75 198 THR A N 1
ATOM 1467 C CA . THR A 1 198 ? 32.402 1.556 -18.464 1.00 84.75 198 THR A CA 1
ATOM 1468 C C . THR A 1 198 ? 32.130 0.068 -18.679 1.00 84.75 198 THR A C 1
ATOM 1470 O O . THR A 1 198 ? 31.947 -0.400 -19.806 1.00 84.75 198 THR A O 1
ATOM 1473 N N . ILE A 1 199 ? 32.026 -0.677 -17.574 1.00 86.38 199 ILE A N 1
ATOM 1474 C CA . ILE A 1 199 ? 31.576 -2.073 -17.545 1.00 86.38 199 ILE A CA 1
ATOM 1475 C C . ILE A 1 199 ? 30.234 -2.129 -16.809 1.00 86.38 199 ILE A C 1
ATOM 1477 O O . ILE A 1 199 ? 30.167 -1.862 -15.607 1.00 86.38 199 ILE A O 1
ATOM 1481 N N . ASN A 1 200 ? 29.158 -2.478 -17.521 1.00 79.88 200 ASN A N 1
ATOM 1482 C CA . ASN A 1 200 ? 27.823 -2.468 -16.923 1.00 79.88 200 ASN A CA 1
ATOM 1483 C C . ASN A 1 200 ? 27.602 -3.583 -15.872 1.00 79.88 200 ASN A C 1
ATOM 1485 O O . ASN A 1 200 ? 28.159 -4.684 -15.988 1.00 79.88 200 ASN A O 1
ATOM 1489 N N . PRO A 1 201 ? 26.714 -3.343 -14.884 1.00 77.31 201 PRO A N 1
ATOM 1490 C CA . PRO A 1 201 ? 26.254 -4.346 -13.929 1.00 77.31 201 PRO A CA 1
ATOM 1491 C C . PRO A 1 201 ? 25.827 -5.661 -14.586 1.00 77.31 201 PRO A C 1
ATOM 1493 O O . PRO A 1 201 ? 24.947 -5.699 -15.447 1.00 77.31 201 PRO A O 1
ATOM 1496 N N . GLY A 1 202 ? 26.425 -6.764 -14.139 1.00 74.12 202 GLY A N 1
ATOM 1497 C CA . GLY A 1 202 ? 26.114 -8.105 -14.626 1.00 74.12 202 GLY A CA 1
ATOM 1498 C C . GLY A 1 202 ? 26.705 -8.476 -15.991 1.00 74.12 202 GLY A C 1
ATOM 1499 O O . GLY A 1 202 ? 26.443 -9.598 -16.431 1.00 74.12 202 GLY A O 1
ATOM 1500 N N . SER A 1 203 ? 27.518 -7.624 -16.635 1.00 80.31 203 SER A N 1
ATOM 1501 C CA . SER A 1 203 ? 28.144 -7.910 -17.942 1.00 80.31 203 SER A CA 1
ATOM 1502 C C . SER A 1 203 ? 28.841 -9.275 -17.998 1.00 80.31 203 SER A C 1
ATOM 1504 O O . SER A 1 203 ? 28.742 -9.969 -19.007 1.00 80.31 203 SER A O 1
ATOM 1506 N N . PHE A 1 204 ? 29.493 -9.705 -16.916 1.00 81.81 204 PHE A N 1
ATOM 1507 C CA . PHE A 1 204 ? 30.169 -11.003 -16.820 1.00 81.81 204 PHE A CA 1
ATOM 1508 C C . PHE A 1 204 ? 29.456 -11.982 -15.872 1.00 81.81 204 PHE A C 1
ATOM 1510 O O . PHE A 1 204 ? 30.073 -12.920 -15.384 1.00 81.81 204 PHE A O 1
ATOM 1517 N N . SER A 1 205 ? 28.170 -11.787 -15.573 1.00 72.06 205 SER A N 1
ATOM 1518 C CA . SER A 1 205 ? 27.450 -12.629 -14.605 1.00 72.06 205 SER A CA 1
ATOM 1519 C C . SER A 1 205 ? 26.968 -13.976 -15.168 1.00 72.06 205 SER A C 1
ATOM 1521 O O . SER A 1 205 ? 26.821 -14.140 -16.379 1.00 72.06 205 SER A O 1
ATOM 1523 N N . SER A 1 206 ? 26.717 -14.967 -14.295 1.00 63.91 206 SER A N 1
ATOM 1524 C CA . SER A 1 206 ? 26.239 -16.307 -14.700 1.00 63.91 206 SER A CA 1
ATOM 1525 C C . SER A 1 206 ? 24.929 -16.756 -14.022 1.00 63.91 206 SER A C 1
ATOM 1527 O O . SER A 1 206 ? 24.460 -16.167 -13.047 1.00 63.91 206 SER A O 1
ATOM 1529 N N . TRP A 1 207 ? 24.297 -17.802 -14.575 1.00 54.34 207 TRP A N 1
ATOM 1530 C CA . TRP A 1 207 ? 22.865 -18.091 -14.385 1.00 54.34 207 TRP A CA 1
ATOM 1531 C C . TRP A 1 207 ? 22.425 -18.501 -12.957 1.00 54.34 207 TRP A C 1
ATOM 1533 O O . TRP A 1 207 ? 21.224 -18.537 -12.693 1.00 54.34 207 TRP A O 1
ATOM 1543 N N . SER A 1 208 ? 23.311 -18.798 -11.991 1.00 50.12 208 SER A N 1
ATOM 1544 C CA . SER A 1 208 ? 22.872 -19.294 -10.661 1.00 50.12 208 SER A CA 1
ATOM 1545 C C . SER A 1 208 ? 22.475 -18.195 -9.655 1.00 50.12 208 SER A C 1
ATOM 1547 O O . SER A 1 208 ? 22.325 -18.454 -8.453 1.00 50.12 208 SER A O 1
ATOM 1549 N N . PHE A 1 209 ? 22.277 -16.958 -10.129 1.00 38.84 209 PHE A N 1
ATOM 1550 C CA . PHE A 1 209 ? 21.869 -15.817 -9.302 1.00 38.84 209 PHE A CA 1
ATOM 1551 C C . PHE A 1 209 ? 20.355 -15.512 -9.294 1.00 38.84 209 PHE A C 1
ATOM 1553 O O . PHE A 1 209 ? 19.870 -14.957 -8.309 1.00 38.84 209 PHE A O 1
ATOM 1560 N N . VAL A 1 210 ? 19.595 -15.908 -10.322 1.00 41.59 210 VAL A N 1
ATOM 1561 C CA . VAL A 1 210 ? 18.162 -15.565 -10.462 1.00 41.59 210 VAL A CA 1
ATOM 1562 C C . VAL A 1 210 ? 17.247 -16.541 -9.700 1.00 41.59 210 VAL A C 1
ATOM 1564 O O . VAL A 1 210 ? 17.583 -17.709 -9.500 1.00 41.59 210 VAL A O 1
ATOM 1567 N N . SER A 1 211 ? 16.079 -16.047 -9.266 1.00 41.22 211 SER A N 1
ATOM 1568 C CA . SER A 1 211 ? 15.034 -16.777 -8.528 1.00 41.22 211 SER A CA 1
ATOM 1569 C C . SER A 1 211 ? 14.805 -18.218 -9.010 1.00 41.22 211 SER A C 1
ATOM 1571 O O . SER A 1 211 ? 14.661 -18.476 -10.210 1.00 41.22 211 SER A O 1
ATOM 1573 N N . LYS A 1 212 ? 14.648 -19.146 -8.046 1.00 41.69 212 LYS A N 1
ATOM 1574 C CA . LYS A 1 212 ? 14.274 -20.557 -8.283 1.00 41.69 212 LYS A CA 1
ATOM 1575 C C . LYS A 1 212 ? 13.078 -20.694 -9.237 1.00 41.69 212 LYS A C 1
ATOM 1577 O O . LYS A 1 212 ? 13.042 -21.643 -10.012 1.00 41.69 212 LYS A O 1
ATOM 1582 N N . ILE A 1 213 ? 12.147 -19.737 -9.211 1.00 42.31 213 ILE A N 1
ATOM 1583 C CA . ILE A 1 213 ? 10.928 -19.715 -10.031 1.00 42.31 213 ILE A CA 1
ATOM 1584 C C . ILE A 1 213 ? 11.264 -19.684 -11.532 1.00 42.31 213 ILE A C 1
ATOM 1586 O O . ILE A 1 213 ? 10.753 -20.504 -12.293 1.00 42.31 213 ILE A O 1
ATOM 1590 N N . ILE A 1 214 ? 12.175 -18.809 -11.973 1.00 46.38 214 ILE A N 1
ATOM 1591 C CA . ILE A 1 214 ? 12.563 -18.718 -13.393 1.00 46.38 214 ILE A CA 1
ATOM 1592 C C . ILE A 1 214 ? 13.336 -19.973 -13.818 1.00 46.38 214 ILE A C 1
ATOM 1594 O O . ILE A 1 214 ? 13.074 -20.523 -14.888 1.00 46.38 214 ILE A O 1
ATOM 1598 N N . HIS A 1 215 ? 14.220 -20.486 -12.955 1.00 45.12 215 HIS A N 1
ATOM 1599 C CA . HIS A 1 215 ? 14.971 -21.718 -13.215 1.00 45.12 215 HIS A CA 1
ATOM 1600 C C . HIS A 1 215 ? 14.039 -22.928 -13.432 1.00 45.12 215 HIS A C 1
ATOM 1602 O O . HIS A 1 215 ? 14.190 -23.669 -14.404 1.00 45.12 215 HIS A O 1
ATOM 1608 N N . GLN A 1 216 ? 13.024 -23.077 -12.575 1.00 43.94 216 GLN A N 1
ATOM 1609 C CA . GLN A 1 216 ? 12.057 -24.180 -12.603 1.00 43.94 216 GLN A CA 1
ATOM 1610 C C . GLN A 1 216 ? 11.098 -24.119 -13.809 1.00 43.94 216 GLN A C 1
ATOM 1612 O O . GLN A 1 216 ? 10.606 -25.154 -14.259 1.00 43.94 216 GLN A O 1
ATOM 1617 N N . ILE A 1 217 ? 10.858 -22.924 -14.365 1.00 47.00 217 ILE A N 1
ATOM 1618 C CA . ILE A 1 217 ? 10.029 -22.713 -15.564 1.00 47.00 217 ILE A CA 1
ATOM 1619 C C . ILE A 1 217 ? 10.844 -22.859 -16.866 1.00 47.00 217 ILE A C 1
ATOM 1621 O O . ILE A 1 217 ? 10.297 -23.284 -17.887 1.00 47.00 217 ILE A O 1
ATOM 1625 N N . ALA A 1 218 ? 12.135 -22.509 -16.866 1.00 49.06 218 ALA A N 1
ATOM 1626 C CA . ALA A 1 218 ? 12.941 -22.415 -18.087 1.00 49.06 218 ALA A CA 1
ATOM 1627 C C . ALA A 1 218 ? 13.533 -23.751 -18.577 1.00 49.06 218 ALA A C 1
ATOM 1629 O O . ALA A 1 218 ? 13.693 -23.918 -19.797 1.00 49.06 218 ALA A O 1
ATOM 1630 N N . TYR A 1 219 ? 13.866 -24.682 -17.669 1.00 49.47 219 TYR A N 1
ATOM 1631 C CA . TYR A 1 219 ? 14.576 -25.927 -17.994 1.00 49.47 219 TYR A CA 1
ATOM 1632 C C . TYR A 1 219 ? 14.134 -27.136 -17.161 1.00 49.47 219 TYR A C 1
ATOM 1634 O O . TYR A 1 219 ? 14.264 -27.148 -15.942 1.00 49.47 219 TYR A O 1
ATOM 1642 N N . LYS A 1 220 ? 13.712 -28.208 -17.849 1.00 41.81 220 LYS A N 1
ATOM 1643 C CA . LYS A 1 220 ? 13.500 -29.540 -17.251 1.00 41.81 220 LYS A CA 1
ATOM 1644 C C . LYS A 1 220 ? 14.583 -30.582 -17.584 1.00 41.81 220 LYS A C 1
ATOM 1646 O O . LYS A 1 220 ? 14.530 -31.653 -16.993 1.00 41.81 220 LYS A O 1
ATOM 1651 N N . SER A 1 221 ? 15.533 -30.325 -18.501 1.00 40.94 221 SER A N 1
ATOM 1652 C CA . SER A 1 221 ? 16.451 -31.400 -18.955 1.00 40.94 221 SER A CA 1
ATOM 1653 C C . SER A 1 221 ? 17.798 -31.043 -19.622 1.00 40.94 221 SER A C 1
ATOM 1655 O O . SER A 1 221 ? 18.561 -31.967 -19.882 1.00 40.94 221 SER A O 1
ATOM 1657 N N . GLN A 1 222 ? 18.158 -29.781 -19.906 1.00 44.19 222 GLN A N 1
ATOM 1658 C CA . GLN A 1 222 ? 19.443 -29.468 -20.579 1.00 44.19 222 GLN A CA 1
ATOM 1659 C C . GLN A 1 222 ? 20.174 -28.264 -19.972 1.00 44.19 222 GLN A C 1
ATOM 1661 O O . GLN A 1 222 ? 19.856 -27.116 -20.267 1.00 44.19 222 GLN A O 1
ATOM 1666 N N . VAL A 1 223 ? 21.204 -28.519 -19.161 1.00 43.94 223 VAL A N 1
ATOM 1667 C CA . VAL A 1 223 ? 22.076 -27.462 -18.623 1.00 43.94 223 VAL A CA 1
ATOM 1668 C C . VAL A 1 223 ? 23.105 -27.056 -19.681 1.00 43.94 223 VAL A C 1
ATOM 1670 O O . VAL A 1 223 ? 24.242 -27.527 -19.674 1.00 43.94 223 VAL A O 1
ATOM 1673 N N . PHE A 1 224 ? 22.721 -26.152 -20.582 1.00 48.47 224 PHE A N 1
ATOM 1674 C CA . PHE A 1 224 ? 23.711 -25.381 -21.331 1.00 48.47 224 PHE A CA 1
ATOM 1675 C C . PHE A 1 224 ? 24.460 -24.489 -20.330 1.00 48.47 224 PHE A C 1
ATOM 1677 O O . PHE A 1 224 ? 23.853 -23.638 -19.684 1.00 48.47 224 PHE A O 1
ATOM 1684 N N . LYS A 1 225 ? 25.764 -24.712 -20.155 1.00 52.22 225 LYS A N 1
ATOM 1685 C CA . LYS A 1 225 ? 26.602 -23.885 -19.279 1.00 52.22 225 LYS A CA 1
ATOM 1686 C C . LYS A 1 225 ? 27.138 -22.696 -20.076 1.00 52.22 225 LYS A C 1
ATOM 1688 O O . LYS A 1 225 ? 27.910 -22.928 -21.004 1.00 52.22 225 LYS A O 1
ATOM 1693 N N . CYS A 1 226 ? 26.820 -21.460 -19.673 1.00 58.94 226 CYS A N 1
ATOM 1694 C CA . CYS A 1 226 ? 27.665 -20.310 -20.019 1.00 58.94 226 CYS A CA 1
ATOM 1695 C C . CYS A 1 226 ? 29.115 -20.649 -19.669 1.00 58.94 226 CYS A C 1
ATOM 1697 O O . CYS A 1 226 ? 29.396 -21.146 -18.570 1.00 58.94 226 CYS A O 1
ATOM 1699 N N . ARG A 1 227 ? 30.042 -20.345 -20.574 1.00 65.44 227 ARG A N 1
ATOM 1700 C CA . ARG A 1 227 ? 31.471 -20.461 -20.308 1.00 65.44 227 ARG A CA 1
ATOM 1701 C C . ARG A 1 227 ? 32.101 -19.081 -20.395 1.00 65.44 227 ARG A C 1
ATOM 1703 O O . ARG A 1 227 ? 32.706 -18.722 -21.392 1.00 65.44 227 ARG A O 1
ATOM 1710 N N . LEU A 1 228 ? 31.953 -18.326 -19.313 1.00 74.88 228 LEU A N 1
ATOM 1711 C CA . LEU A 1 228 ? 32.691 -17.082 -19.103 1.00 74.88 228 LEU A CA 1
ATOM 1712 C C . LEU A 1 228 ? 34.207 -17.360 -19.021 1.00 74.88 228 LEU A C 1
ATOM 1714 O O . LEU A 1 228 ? 34.576 -18.483 -18.637 1.00 74.88 228 LEU A O 1
ATOM 1718 N N . PRO A 1 229 ? 35.064 -16.364 -19.328 1.00 81.62 229 PRO A N 1
ATOM 1719 C CA . PRO A 1 229 ? 36.513 -16.468 -19.172 1.00 81.62 229 PRO A CA 1
ATOM 1720 C C . PRO A 1 229 ? 36.937 -16.893 -17.763 1.00 81.62 229 PRO A C 1
ATOM 1722 O O . PRO A 1 229 ? 36.293 -16.538 -16.774 1.00 81.62 229 PRO A O 1
ATOM 1725 N N . ASP A 1 230 ? 38.033 -17.649 -17.663 1.00 84.06 230 ASP A N 1
ATOM 1726 C CA . ASP A 1 230 ? 38.633 -18.023 -16.378 1.00 84.06 230 ASP A CA 1
ATOM 1727 C C . ASP A 1 230 ? 39.752 -17.072 -15.917 1.00 84.06 230 ASP A C 1
ATOM 1729 O O . ASP A 1 230 ? 40.142 -17.129 -14.751 1.00 84.06 230 ASP A O 1
ATOM 1733 N N . SER A 1 231 ? 40.192 -16.158 -16.784 1.00 87.25 231 SER A N 1
ATOM 1734 C CA . SER A 1 231 ? 41.017 -14.992 -16.457 1.00 87.25 231 SER A CA 1
ATOM 1735 C C . SER A 1 231 ? 40.543 -13.778 -17.268 1.00 87.25 231 SER A C 1
ATOM 1737 O O . SER A 1 231 ? 40.201 -13.922 -18.448 1.00 87.25 231 SER A O 1
ATOM 1739 N N . ILE A 1 232 ? 40.474 -12.603 -16.634 1.00 88.75 232 ILE A N 1
ATOM 1740 C CA . ILE A 1 232 ? 40.041 -11.330 -17.238 1.00 88.75 232 ILE A CA 1
ATOM 1741 C C . ILE A 1 232 ? 41.067 -10.240 -16.906 1.00 88.75 232 ILE A C 1
ATOM 1743 O O . ILE A 1 232 ? 41.535 -10.152 -15.769 1.00 88.75 232 ILE A O 1
ATOM 1747 N N . ILE A 1 233 ? 41.381 -9.401 -17.894 1.00 89.12 233 ILE A N 1
ATOM 1748 C CA . ILE A 1 233 ? 42.213 -8.202 -17.744 1.00 89.12 233 ILE A CA 1
ATOM 1749 C C . ILE A 1 233 ? 41.341 -6.980 -18.059 1.00 89.12 233 ILE A C 1
ATOM 1751 O O . ILE A 1 233 ? 40.721 -6.920 -19.125 1.00 89.12 233 ILE A O 1
ATOM 1755 N N . ILE A 1 234 ? 41.272 -6.045 -17.110 1.00 90.44 234 ILE A N 1
ATOM 1756 C CA . ILE A 1 234 ? 40.580 -4.754 -17.232 1.00 90.44 234 ILE A CA 1
ATOM 1757 C C . ILE A 1 234 ? 41.635 -3.690 -17.606 1.00 90.44 234 ILE A C 1
ATOM 1759 O O . ILE A 1 234 ? 42.681 -3.676 -16.958 1.00 90.44 234 ILE A O 1
ATOM 1763 N N . PRO A 1 235 ? 41.406 -2.825 -18.613 1.00 90.50 235 PRO A N 1
ATOM 1764 C CA . PRO A 1 235 ? 42.344 -1.765 -18.988 1.00 90.50 235 PRO A CA 1
ATOM 1765 C C . PRO A 1 235 ? 42.273 -0.566 -18.031 1.00 90.50 235 PRO A C 1
ATOM 1767 O O . PRO A 1 235 ? 41.224 -0.289 -17.445 1.00 90.50 235 PRO A O 1
ATOM 1770 N N . ASP A 1 236 ? 43.355 0.215 -17.964 1.00 88.88 236 ASP A N 1
ATOM 1771 C CA . ASP A 1 236 ? 43.481 1.420 -17.117 1.00 88.88 236 ASP A CA 1
ATOM 1772 C C . ASP A 1 236 ? 42.479 2.550 -17.464 1.00 88.88 236 ASP A C 1
ATOM 1774 O O . ASP A 1 236 ? 42.388 3.553 -16.760 1.00 88.88 236 ASP A O 1
ATOM 1778 N N . SER A 1 237 ? 41.709 2.409 -18.550 1.00 89.69 237 SER A N 1
ATOM 1779 C CA . SER A 1 237 ? 40.639 3.348 -18.932 1.00 89.69 237 SER A CA 1
ATOM 1780 C C . SER A 1 237 ? 39.349 3.180 -18.115 1.00 89.69 237 SER A C 1
ATOM 1782 O O . SER A 1 237 ? 38.518 4.089 -18.111 1.00 89.69 237 SER A O 1
ATOM 1784 N N . VAL A 1 238 ? 39.184 2.067 -17.390 1.00 90.00 238 VAL A N 1
ATOM 1785 C CA . VAL A 1 238 ? 38.039 1.833 -16.495 1.00 90.00 238 VAL A CA 1
ATOM 1786 C C . VAL A 1 238 ? 38.357 2.366 -15.098 1.00 90.00 238 VAL A C 1
ATOM 1788 O O . VAL A 1 238 ? 39.395 2.022 -14.539 1.00 90.00 238 VAL A O 1
ATOM 1791 N N . THR A 1 239 ? 37.464 3.162 -14.504 1.00 84.25 239 THR A N 1
ATOM 1792 C CA . THR A 1 239 ? 37.686 3.835 -13.201 1.00 84.25 239 THR A CA 1
ATOM 1793 C C . THR A 1 239 ? 36.912 3.237 -12.016 1.00 84.25 239 THR A C 1
ATOM 1795 O O . THR A 1 239 ? 37.201 3.544 -10.854 1.00 84.25 239 THR A O 1
ATOM 1798 N N . GLU A 1 240 ? 35.952 2.345 -12.277 1.00 84.81 240 GLU A N 1
ATOM 1799 C CA . GLU A 1 240 ? 35.140 1.673 -11.257 1.00 84.81 240 GLU A CA 1
ATOM 1800 C C . GLU A 1 240 ? 34.734 0.244 -11.658 1.00 84.81 240 GLU A C 1
ATOM 1802 O O . GLU A 1 240 ? 34.540 -0.065 -12.834 1.00 84.81 240 GLU A O 1
ATOM 1807 N N . ILE A 1 241 ? 34.552 -0.636 -10.666 1.00 89.56 241 ILE A N 1
ATOM 1808 C CA . ILE A 1 241 ? 33.877 -1.928 -10.853 1.00 89.56 241 ILE A CA 1
ATOM 1809 C C . ILE A 1 241 ? 32.486 -1.815 -10.234 1.00 89.56 241 ILE A C 1
ATOM 1811 O O . ILE A 1 241 ? 32.336 -1.871 -9.015 1.00 89.56 241 ILE A O 1
ATOM 1815 N N . THR A 1 242 ? 31.456 -1.671 -11.066 1.00 86.19 242 THR A N 1
ATOM 1816 C CA . THR A 1 242 ? 30.082 -1.434 -10.596 1.00 86.19 242 THR A CA 1
ATOM 1817 C C . THR A 1 242 ? 29.437 -2.675 -9.961 1.00 86.19 242 THR A C 1
ATOM 1819 O O . THR A 1 242 ? 29.908 -3.815 -10.102 1.00 86.19 242 THR A O 1
ATOM 1822 N N . SER A 1 243 ? 28.335 -2.468 -9.237 1.00 83.12 243 SER A N 1
ATOM 1823 C CA . SER A 1 243 ? 27.646 -3.522 -8.489 1.00 83.12 243 SER A CA 1
ATOM 1824 C C . SER A 1 243 ? 27.250 -4.717 -9.366 1.00 83.12 243 SER A C 1
ATOM 1826 O O . SER A 1 243 ? 26.580 -4.581 -10.386 1.00 83.12 243 SER A O 1
ATOM 1828 N N . GLY A 1 244 ? 27.642 -5.919 -8.948 1.00 80.75 244 GLY A N 1
ATOM 1829 C CA . GLY A 1 244 ? 27.323 -7.179 -9.622 1.00 80.75 244 GLY A CA 1
ATOM 1830 C C . GLY A 1 244 ? 28.037 -7.449 -10.956 1.00 80.75 244 GLY A C 1
ATOM 1831 O O . GLY A 1 244 ? 27.697 -8.437 -11.603 1.00 80.75 244 GLY A O 1
ATOM 1832 N N . THR A 1 245 ? 29.010 -6.628 -11.376 1.00 85.69 245 THR A N 1
ATOM 1833 C CA . THR A 1 245 ? 29.716 -6.735 -12.677 1.00 85.69 245 THR A CA 1
ATOM 1834 C C . THR A 1 245 ? 30.140 -8.163 -13.059 1.00 85.69 245 THR A C 1
ATOM 1836 O O . THR A 1 245 ? 29.855 -8.617 -14.170 1.00 85.69 245 THR A O 1
ATOM 1839 N N . PHE A 1 246 ? 30.768 -8.890 -12.131 1.00 87.38 246 PHE A N 1
ATOM 1840 C CA . PHE A 1 246 ? 31.266 -10.261 -12.297 1.00 87.38 246 PHE A CA 1
ATOM 1841 C C . PHE A 1 246 ? 30.477 -11.284 -11.453 1.00 87.38 246 PHE A C 1
ATOM 1843 O O . PHE A 1 246 ? 30.962 -12.395 -11.222 1.00 87.38 246 PHE A O 1
ATOM 1850 N N . ALA A 1 247 ? 29.275 -10.950 -10.970 1.00 82.12 247 ALA A N 1
ATOM 1851 C CA . ALA A 1 247 ? 28.543 -11.787 -10.018 1.00 82.12 247 ALA A CA 1
ATOM 1852 C C . ALA A 1 247 ? 28.262 -13.202 -10.557 1.00 82.12 247 ALA A C 1
ATOM 1854 O O . ALA A 1 247 ? 27.720 -13.407 -11.638 1.00 82.12 247 ALA A O 1
ATOM 1855 N N . ASP A 1 248 ? 28.589 -14.206 -9.756 1.00 77.44 248 ASP A N 1
ATOM 1856 C CA . ASP A 1 248 ? 28.455 -15.626 -10.058 1.00 77.44 248 ASP A CA 1
ATOM 1857 C C . ASP A 1 248 ? 29.296 -16.107 -11.253 1.00 77.44 248 ASP A C 1
ATOM 1859 O O . ASP A 1 248 ? 28.979 -17.154 -11.826 1.00 77.44 248 ASP A O 1
ATOM 1863 N N . SER A 1 249 ? 30.401 -15.417 -11.586 1.00 80.56 249 SER A N 1
ATOM 1864 C CA . SER A 1 249 ? 31.416 -15.874 -12.555 1.00 80.56 249 SER A CA 1
ATOM 1865 C C . SER A 1 249 ? 32.102 -17.160 -12.076 1.00 80.56 249 SER A C 1
ATOM 1867 O O . SER A 1 249 ? 33.245 -17.176 -11.625 1.00 80.56 249 SER A O 1
ATOM 1869 N N . SER A 1 250 ? 31.393 -18.285 -12.147 1.00 76.00 250 SER A N 1
ATOM 1870 C CA . SER A 1 250 ? 31.807 -19.540 -11.511 1.00 76.00 250 SER A CA 1
ATOM 1871 C C . SER A 1 250 ? 33.052 -20.173 -12.153 1.00 76.00 250 SER A C 1
ATOM 1873 O O . SER A 1 250 ? 33.632 -21.068 -11.543 1.00 76.00 250 SER A O 1
ATOM 1875 N N . ASN A 1 251 ? 33.487 -19.698 -13.327 1.00 79.38 251 ASN A N 1
ATOM 1876 C CA . ASN A 1 251 ? 34.736 -20.104 -13.986 1.00 79.38 251 ASN A CA 1
ATOM 1877 C C . ASN A 1 251 ? 35.921 -19.172 -13.693 1.00 79.38 251 ASN A C 1
ATOM 1879 O O . ASN A 1 251 ? 37.052 -19.621 -13.849 1.00 79.38 251 ASN A O 1
ATOM 1883 N N . LEU A 1 252 ? 35.681 -17.919 -13.283 1.00 87.38 252 LEU A N 1
ATOM 1884 C CA . LEU A 1 252 ? 36.726 -16.916 -13.065 1.00 87.38 252 LEU A CA 1
ATOM 1885 C C . LEU A 1 252 ? 37.656 -17.385 -11.942 1.00 87.38 252 LEU A C 1
ATOM 1887 O O . LEU A 1 252 ? 37.193 -17.627 -10.830 1.00 87.38 252 LEU A O 1
ATOM 1891 N N . LYS A 1 253 ? 38.945 -17.562 -12.247 1.00 88.06 253 LYS A N 1
ATOM 1892 C CA . LYS A 1 253 ? 39.996 -18.005 -11.313 1.00 88.06 253 LYS A CA 1
ATOM 1893 C C . LYS A 1 253 ? 40.870 -16.853 -10.845 1.00 88.06 253 LYS A C 1
ATOM 1895 O O . LYS A 1 253 ? 41.357 -16.896 -9.717 1.00 88.06 253 LYS A O 1
ATOM 1900 N N . GLU A 1 254 ? 41.057 -15.871 -11.716 1.00 84.38 254 GLU A N 1
ATOM 1901 C CA . GLU A 1 254 ? 41.975 -14.750 -11.576 1.00 84.38 254 GLU A CA 1
ATOM 1902 C C . GLU A 1 254 ? 41.382 -13.529 -12.282 1.00 84.38 254 GLU A C 1
ATOM 1904 O O . GLU A 1 254 ? 40.732 -13.659 -13.321 1.00 84.38 254 GLU A O 1
ATOM 1909 N N . ILE A 1 255 ? 41.599 -12.348 -11.716 1.00 87.56 255 ILE A N 1
ATOM 1910 C CA . ILE A 1 255 ? 41.307 -11.069 -12.356 1.00 87.56 255 ILE A CA 1
ATOM 1911 C C . ILE A 1 255 ? 42.345 -10.052 -11.891 1.00 87.56 255 ILE A C 1
ATOM 1913 O O . ILE A 1 255 ? 42.702 -10.032 -10.711 1.00 87.56 255 ILE A O 1
ATOM 1917 N N . ILE A 1 256 ? 42.825 -9.231 -12.820 1.00 82.62 256 ILE A N 1
ATOM 1918 C CA . ILE A 1 256 ? 43.731 -8.119 -12.527 1.00 82.62 256 ILE A CA 1
ATOM 1919 C C . ILE A 1 256 ? 42.891 -6.841 -12.513 1.00 82.62 256 ILE A C 1
ATOM 1921 O O . ILE A 1 256 ? 42.223 -6.527 -13.501 1.00 82.62 256 ILE A O 1
ATOM 1925 N N . ILE A 1 257 ? 42.894 -6.145 -11.375 1.00 88.19 257 ILE A N 1
ATOM 1926 C CA . ILE A 1 257 ? 42.250 -4.841 -11.195 1.00 88.19 257 ILE A CA 1
ATOM 1927 C C . ILE A 1 257 ? 43.332 -3.761 -11.404 1.00 88.19 257 ILE A C 1
ATOM 1929 O O . ILE A 1 257 ? 44.334 -3.805 -10.689 1.00 88.19 257 ILE A O 1
ATOM 1933 N N . PRO A 1 258 ? 43.171 -2.824 -12.357 1.00 89.56 258 PRO A N 1
ATOM 1934 C CA . PRO A 1 258 ? 44.136 -1.753 -12.600 1.00 89.56 258 PRO A CA 1
ATOM 1935 C C . PRO A 1 258 ? 44.083 -0.645 -11.539 1.00 89.56 258 PRO A C 1
ATOM 1937 O O . PRO A 1 258 ? 43.054 -0.429 -10.894 1.00 89.56 258 PRO A O 1
ATOM 1940 N N . ASN A 1 259 ? 45.180 0.112 -11.417 1.00 88.31 259 ASN A N 1
ATOM 1941 C CA . ASN A 1 259 ? 45.333 1.242 -10.481 1.00 88.31 259 ASN A CA 1
ATOM 1942 C C . ASN A 1 259 ? 44.430 2.453 -10.809 1.00 88.31 259 ASN A C 1
ATOM 1944 O O . ASN A 1 259 ? 44.449 3.458 -10.104 1.00 88.31 259 ASN A O 1
ATOM 1948 N N . SER A 1 260 ? 43.649 2.387 -11.885 1.00 89.25 260 SER A N 1
ATOM 1949 C CA . SER A 1 260 ? 42.588 3.343 -12.206 1.00 89.25 260 SER A CA 1
ATOM 1950 C C . SER A 1 260 ? 41.306 3.107 -11.395 1.00 89.25 260 SER A C 1
ATOM 1952 O O . SER A 1 260 ? 40.487 4.018 -11.264 1.00 89.25 260 SER A O 1
ATOM 1954 N N . ILE A 1 261 ? 41.109 1.901 -10.843 1.00 91.25 261 ILE A N 1
ATOM 1955 C CA . ILE A 1 261 ? 39.889 1.531 -10.119 1.00 91.25 261 ILE A CA 1
ATOM 1956 C C . ILE A 1 261 ? 39.907 2.119 -8.712 1.00 91.25 261 ILE A C 1
ATOM 1958 O O . ILE A 1 261 ? 40.748 1.763 -7.888 1.00 91.25 261 ILE A O 1
ATOM 1962 N N . THR A 1 262 ? 38.924 2.966 -8.413 1.00 89.06 262 THR A N 1
ATOM 1963 C CA . THR A 1 262 ? 38.780 3.608 -7.093 1.00 89.06 262 THR A CA 1
ATOM 1964 C C . THR A 1 262 ? 37.784 2.910 -6.167 1.00 89.06 262 THR A C 1
ATOM 1966 O O . THR A 1 262 ? 37.852 3.083 -4.950 1.00 89.06 262 THR A O 1
ATOM 1969 N N . ASN A 1 263 ? 36.865 2.106 -6.715 1.00 89.56 263 ASN A N 1
ATOM 1970 C CA . ASN A 1 263 ? 35.756 1.492 -5.979 1.00 89.56 263 ASN A CA 1
ATOM 1971 C C . ASN A 1 263 ? 35.407 0.091 -6.510 1.00 89.56 263 ASN A C 1
ATOM 1973 O O . ASN A 1 263 ? 35.348 -0.127 -7.725 1.00 89.56 263 ASN A O 1
ATOM 1977 N N . ILE A 1 264 ? 35.106 -0.842 -5.597 1.00 92.81 264 ILE A N 1
ATOM 1978 C CA . ILE A 1 264 ? 34.550 -2.170 -5.904 1.00 92.81 264 ILE A CA 1
ATOM 1979 C C . ILE A 1 264 ? 33.111 -2.233 -5.376 1.00 92.81 264 ILE A C 1
ATOM 1981 O O . ILE A 1 264 ? 32.893 -2.280 -4.170 1.00 92.81 264 ILE A O 1
ATOM 1985 N N . GLY A 1 265 ? 32.123 -2.260 -6.268 1.00 88.69 265 GLY A N 1
ATOM 1986 C CA . GLY A 1 265 ? 30.700 -2.169 -5.933 1.00 88.69 265 GLY A CA 1
ATOM 1987 C C . GLY A 1 265 ? 30.075 -3.411 -5.281 1.00 88.69 265 GLY A C 1
ATOM 1988 O O . GLY A 1 265 ? 30.657 -4.499 -5.200 1.00 88.69 265 GLY A O 1
ATOM 1989 N N . ASP A 1 266 ? 28.825 -3.255 -4.841 1.00 88.50 266 ASP A N 1
ATOM 1990 C CA . ASP A 1 266 ? 28.062 -4.298 -4.147 1.00 88.50 266 ASP A CA 1
ATOM 1991 C C . ASP A 1 266 ? 27.979 -5.587 -4.965 1.00 88.50 266 ASP A C 1
ATOM 1993 O O . ASP A 1 266 ? 27.609 -5.589 -6.141 1.00 88.50 266 ASP A O 1
ATOM 1997 N N . LYS A 1 267 ? 28.266 -6.724 -4.327 1.00 88.44 267 LYS A N 1
ATOM 1998 C CA . LYS A 1 267 ? 28.214 -8.062 -4.943 1.00 88.44 267 LYS A CA 1
ATOM 1999 C C . LYS A 1 267 ? 29.064 -8.215 -6.219 1.00 88.44 267 LYS A C 1
ATOM 2001 O O . LYS A 1 267 ? 28.848 -9.193 -6.934 1.00 88.44 267 LYS A O 1
ATOM 2006 N N . ALA A 1 268 ? 30.014 -7.311 -6.505 1.00 90.31 268 ALA A N 1
ATOM 2007 C CA . ALA A 1 268 ? 30.788 -7.267 -7.755 1.00 90.31 268 ALA A CA 1
ATOM 2008 C C . ALA A 1 268 ? 31.355 -8.628 -8.195 1.00 90.31 268 ALA A C 1
ATOM 2010 O O . ALA A 1 268 ? 31.263 -8.968 -9.368 1.00 90.31 268 ALA A O 1
ATOM 2011 N N . PHE A 1 269 ? 31.851 -9.430 -7.252 1.00 91.44 269 PHE A N 1
ATOM 2012 C CA . PHE A 1 269 ? 32.394 -10.780 -7.431 1.00 91.44 269 PHE A CA 1
ATOM 2013 C C . PHE A 1 269 ? 31.625 -11.848 -6.625 1.00 91.44 269 PHE A C 1
ATOM 2015 O O . PHE A 1 269 ? 32.131 -12.948 -6.397 1.00 91.44 269 PHE A O 1
ATOM 2022 N N . SER A 1 270 ? 30.407 -11.562 -6.147 1.00 87.81 270 SER A N 1
ATOM 2023 C CA . SER A 1 270 ? 29.674 -12.486 -5.270 1.00 87.81 270 SER A CA 1
ATOM 2024 C C . SER A 1 270 ? 29.452 -13.827 -5.967 1.00 87.81 270 SER A C 1
ATOM 2026 O O . SER A 1 270 ? 29.025 -13.866 -7.112 1.00 87.81 270 SER A O 1
ATOM 2028 N N . LYS A 1 271 ? 29.703 -14.945 -5.280 1.00 84.31 271 LYS A N 1
ATOM 2029 C CA . LYS A 1 271 ? 29.627 -16.317 -5.810 1.00 84.31 271 LYS A CA 1
ATOM 2030 C C . LYS A 1 271 ? 30.597 -16.613 -6.973 1.00 84.31 271 LYS A C 1
ATOM 2032 O O . LYS A 1 271 ? 30.361 -17.574 -7.705 1.00 84.31 271 LYS A O 1
ATOM 2037 N N . CYS A 1 272 ? 31.718 -15.903 -7.126 1.00 87.56 272 CYS A N 1
ATOM 2038 C CA . CYS A 1 272 ? 32.818 -16.338 -8.004 1.00 87.56 272 CYS A CA 1
ATOM 2039 C C . CYS A 1 272 ? 33.526 -17.575 -7.417 1.00 87.56 272 CYS A C 1
ATOM 2041 O O . CYS A 1 272 ? 34.604 -17.507 -6.832 1.00 87.56 272 CYS A O 1
ATOM 2043 N N . LYS A 1 273 ? 32.877 -18.742 -7.533 1.00 86.25 273 LYS A N 1
ATOM 2044 C CA . LYS A 1 273 ? 33.242 -19.990 -6.834 1.00 86.25 273 LYS A CA 1
ATOM 2045 C C . LYS A 1 273 ? 34.655 -20.500 -7.147 1.00 86.25 273 LYS A C 1
ATOM 2047 O O . LYS A 1 273 ? 35.176 -21.252 -6.329 1.00 86.25 273 LYS A O 1
ATOM 2052 N N . SER A 1 274 ? 35.242 -20.115 -8.284 1.00 88.69 274 SER A N 1
ATOM 2053 C CA . SER A 1 274 ? 36.590 -20.527 -8.710 1.00 88.69 274 SER A CA 1
ATOM 2054 C C . SER A 1 274 ? 37.692 -19.499 -8.443 1.00 88.69 274 SER A C 1
ATOM 2056 O O . SER A 1 274 ? 38.858 -19.861 -8.605 1.00 88.69 274 SER A O 1
ATOM 2058 N N . LEU A 1 275 ? 37.356 -18.270 -8.027 1.00 89.94 275 LEU A N 1
ATOM 2059 C CA . LEU A 1 275 ? 38.308 -17.165 -7.867 1.00 89.94 275 LEU A CA 1
ATOM 2060 C C . LEU A 1 275 ? 39.283 -17.506 -6.738 1.00 89.94 275 LEU A C 1
ATOM 2062 O O . LEU A 1 275 ? 38.840 -17.752 -5.621 1.00 89.94 275 LEU A O 1
ATOM 2066 N N . ARG A 1 276 ? 40.585 -17.587 -7.035 1.00 87.38 276 ARG A N 1
ATOM 2067 C CA . ARG A 1 276 ? 41.609 -18.131 -6.118 1.00 87.38 276 ARG A CA 1
ATOM 2068 C C . ARG A 1 276 ? 42.360 -17.056 -5.351 1.00 87.38 276 ARG A C 1
ATOM 2070 O O . ARG A 1 276 ? 42.702 -17.251 -4.185 1.00 87.38 276 ARG A O 1
ATOM 2077 N N . SER A 1 277 ? 42.605 -15.944 -6.020 1.00 80.38 277 SER A N 1
ATOM 2078 C CA . SER A 1 277 ? 43.337 -14.781 -5.540 1.00 80.38 277 SER A CA 1
ATOM 2079 C C . SER A 1 277 ? 42.781 -13.551 -6.237 1.00 80.38 277 SER A C 1
ATOM 2081 O O . SER A 1 277 ? 42.328 -13.631 -7.381 1.00 80.38 277 SER A O 1
ATOM 2083 N N . ILE A 1 278 ? 42.832 -12.420 -5.545 1.00 85.56 278 ILE A N 1
ATOM 2084 C CA . ILE A 1 278 ? 42.612 -11.109 -6.136 1.00 85.56 278 ILE A CA 1
ATOM 2085 C C . ILE A 1 278 ? 43.573 -10.123 -5.478 1.00 85.56 278 ILE A C 1
ATOM 2087 O O . ILE A 1 278 ? 43.806 -10.200 -4.270 1.00 85.56 278 ILE A O 1
ATOM 2091 N N . ILE A 1 279 ? 44.151 -9.243 -6.287 1.00 83.31 279 ILE A N 1
ATOM 2092 C CA . ILE A 1 279 ? 44.957 -8.117 -5.824 1.00 83.31 279 ILE A CA 1
ATOM 2093 C C . ILE A 1 279 ? 44.047 -6.896 -5.912 1.00 83.31 279 ILE A C 1
ATOM 2095 O O . ILE A 1 279 ? 43.495 -6.617 -6.977 1.00 83.31 279 ILE A O 1
ATOM 2099 N N . ILE A 1 280 ? 43.840 -6.226 -4.781 1.00 87.44 280 ILE A N 1
ATOM 2100 C CA . ILE A 1 280 ? 43.117 -4.958 -4.711 1.00 87.44 280 ILE A CA 1
ATOM 2101 C C . ILE A 1 280 ? 44.190 -3.859 -4.757 1.00 87.44 280 ILE A C 1
ATOM 2103 O O . ILE A 1 280 ? 45.050 -3.861 -3.877 1.00 87.44 280 ILE A O 1
ATOM 2107 N N . PRO A 1 281 ? 44.211 -2.992 -5.785 1.00 88.38 281 PRO A N 1
ATOM 2108 C CA . PRO A 1 281 ? 45.256 -1.987 -5.946 1.00 88.38 281 PRO A CA 1
ATOM 2109 C C . PRO A 1 281 ? 45.086 -0.824 -4.968 1.00 88.38 281 PRO A C 1
ATOM 2111 O O . PRO A 1 281 ? 43.966 -0.507 -4.565 1.00 88.38 281 PRO A O 1
ATOM 2114 N N . ASP A 1 282 ? 46.193 -0.144 -4.658 1.00 87.38 282 ASP A N 1
ATOM 2115 C CA . ASP A 1 282 ? 46.265 0.973 -3.700 1.00 87.38 282 ASP A CA 1
ATOM 2116 C C . ASP A 1 282 ? 45.380 2.180 -4.070 1.00 87.38 282 ASP A C 1
ATOM 2118 O O . ASP A 1 282 ? 45.205 3.093 -3.268 1.00 87.38 282 ASP A O 1
ATOM 2122 N N . SER A 1 283 ? 44.775 2.196 -5.256 1.00 88.94 283 SER A N 1
ATOM 2123 C CA . SER A 1 283 ? 43.768 3.174 -5.671 1.00 88.94 283 SER A CA 1
ATOM 2124 C C . SER A 1 283 ? 42.373 2.941 -5.072 1.00 88.94 283 SER A C 1
ATOM 2126 O O . SER A 1 283 ? 41.556 3.863 -5.066 1.00 88.94 283 SER A O 1
ATOM 2128 N N . VAL A 1 284 ? 42.063 1.729 -4.593 1.00 90.88 284 VAL A N 1
ATOM 2129 C CA . VAL A 1 284 ? 40.712 1.366 -4.135 1.00 90.88 284 VAL A CA 1
ATOM 2130 C C . VAL A 1 284 ? 40.440 1.912 -2.737 1.00 90.88 284 VAL A C 1
ATOM 2132 O O . VAL A 1 284 ? 41.105 1.551 -1.776 1.00 90.88 284 VAL A O 1
ATOM 2135 N N . THR A 1 285 ? 39.386 2.714 -2.608 1.00 88.25 285 THR A N 1
ATOM 2136 C CA . THR A 1 285 ? 38.972 3.331 -1.336 1.00 88.25 285 THR A CA 1
ATOM 2137 C C . THR A 1 285 ? 37.800 2.620 -0.655 1.00 88.25 285 THR A C 1
ATOM 2139 O O . THR A 1 285 ? 37.599 2.769 0.554 1.00 88.25 285 THR A O 1
ATOM 2142 N N . SER A 1 286 ? 37.026 1.815 -1.394 1.00 88.00 286 SER A N 1
ATOM 2143 C CA . SER A 1 286 ? 35.854 1.115 -0.854 1.00 88.00 286 SER A CA 1
ATOM 2144 C C . SER A 1 286 ? 35.598 -0.268 -1.468 1.00 88.00 286 SER A C 1
ATOM 2146 O O . SER A 1 286 ? 35.818 -0.506 -2.661 1.00 88.00 286 SER A O 1
ATOM 2148 N N . ILE A 1 287 ? 35.093 -1.182 -0.630 1.00 90.12 287 ILE A N 1
ATOM 2149 C CA . ILE A 1 287 ? 34.630 -2.527 -1.002 1.00 90.12 287 ILE A CA 1
ATOM 2150 C C . ILE A 1 287 ? 33.155 -2.671 -0.596 1.00 90.12 287 ILE A C 1
ATOM 2152 O O . ILE A 1 287 ? 32.825 -2.588 0.583 1.00 90.12 287 ILE A O 1
ATOM 2156 N N . GLY A 1 288 ? 32.261 -2.908 -1.555 1.00 87.00 288 GLY A N 1
ATOM 2157 C CA . GLY A 1 288 ? 30.806 -2.917 -1.363 1.00 87.00 288 GLY A CA 1
ATOM 2158 C C . GLY A 1 288 ? 30.224 -4.135 -0.629 1.00 87.00 288 GLY A C 1
ATOM 2159 O O . GLY A 1 288 ? 30.879 -5.160 -0.406 1.00 87.00 288 GLY A O 1
ATOM 2160 N N . LYS A 1 289 ? 28.931 -4.047 -0.287 1.00 88.69 289 LYS A N 1
ATOM 2161 C CA . LYS A 1 289 ? 28.170 -5.083 0.431 1.00 88.69 289 LYS A CA 1
ATOM 2162 C C . LYS A 1 289 ? 28.203 -6.405 -0.332 1.00 88.69 289 LYS A C 1
ATOM 2164 O O . LYS A 1 289 ? 27.795 -6.504 -1.493 1.00 88.69 289 LYS A O 1
ATOM 2169 N N . GLY A 1 290 ? 28.688 -7.451 0.330 1.00 88.06 290 GLY A N 1
ATOM 2170 C CA . GLY A 1 290 ? 28.812 -8.791 -0.233 1.00 88.06 290 GLY A CA 1
ATOM 2171 C C . GLY A 1 290 ? 29.706 -8.893 -1.473 1.00 88.06 290 GLY A C 1
ATOM 2172 O O . GLY A 1 290 ? 29.514 -9.842 -2.237 1.00 88.06 290 GLY A O 1
ATOM 2173 N N . ALA A 1 291 ? 30.634 -7.951 -1.706 1.00 92.25 291 ALA A N 1
ATOM 2174 C CA . ALA A 1 291 ? 31.459 -7.870 -2.920 1.00 92.25 291 ALA A CA 1
ATOM 2175 C C . ALA A 1 291 ? 32.066 -9.218 -3.346 1.00 92.25 291 ALA A C 1
ATOM 2177 O O . ALA A 1 291 ? 31.968 -9.575 -4.513 1.00 92.25 291 ALA A O 1
ATOM 2178 N N . PHE A 1 292 ? 32.585 -10.010 -2.408 1.00 92.19 292 PHE A N 1
ATOM 2179 C CA . PHE A 1 292 ? 33.164 -11.345 -2.607 1.00 92.19 292 PHE A CA 1
ATOM 2180 C C . PHE A 1 292 ? 32.350 -12.470 -1.934 1.00 92.19 292 PHE A C 1
ATOM 2182 O O . PHE A 1 292 ? 32.820 -13.604 -1.827 1.00 92.19 292 PHE A O 1
ATOM 2189 N N . LYS A 1 293 ? 31.111 -12.202 -1.489 1.00 88.44 293 LYS A N 1
ATOM 2190 C CA . LYS A 1 293 ? 30.272 -13.157 -0.740 1.00 88.44 293 LYS A CA 1
ATOM 2191 C C . LYS A 1 293 ? 30.140 -14.479 -1.493 1.00 88.44 293 LYS A C 1
ATOM 2193 O O . LYS A 1 293 ? 29.513 -14.535 -2.551 1.00 88.44 293 LYS A O 1
ATOM 2198 N N . GLY A 1 294 ? 30.672 -15.560 -0.929 1.00 86.50 294 GLY A N 1
ATOM 2199 C CA . GLY A 1 294 ? 30.612 -16.910 -1.486 1.00 86.50 294 GLY A CA 1
ATOM 2200 C C . GLY A 1 294 ? 31.714 -17.272 -2.492 1.00 86.50 294 GLY A C 1
ATOM 2201 O O . GLY A 1 294 ? 31.554 -18.276 -3.195 1.00 86.50 294 GLY A O 1
ATOM 2202 N N . CYS A 1 295 ? 32.821 -16.525 -2.563 1.00 89.69 295 CYS A N 1
ATOM 2203 C CA . CYS A 1 295 ? 34.029 -16.901 -3.312 1.00 89.69 295 CYS A CA 1
ATOM 2204 C C . CYS A 1 295 ? 34.769 -18.067 -2.632 1.00 89.69 295 CYS A C 1
ATOM 2206 O O . CYS A 1 295 ? 35.812 -17.910 -2.004 1.00 89.69 295 CYS A O 1
ATOM 2208 N N . LYS A 1 296 ? 34.203 -19.275 -2.734 1.00 87.19 296 LYS A N 1
ATOM 2209 C CA . LYS A 1 296 ? 34.656 -20.471 -1.996 1.00 87.19 296 LYS A CA 1
ATOM 2210 C C . LYS A 1 296 ? 36.112 -20.883 -2.253 1.00 87.19 296 LYS A C 1
ATOM 2212 O O . LYS A 1 296 ? 36.674 -21.560 -1.399 1.00 87.19 296 LYS A O 1
ATOM 2217 N N . ALA A 1 297 ? 36.691 -20.528 -3.400 1.00 89.06 297 ALA A N 1
ATOM 2218 C CA . ALA A 1 297 ? 38.075 -20.848 -3.749 1.00 89.06 297 ALA A CA 1
ATOM 2219 C C . ALA A 1 297 ? 39.101 -19.777 -3.332 1.00 89.06 297 ALA A C 1
ATOM 2221 O O . ALA A 1 297 ? 40.298 -20.041 -3.460 1.00 89.06 297 ALA A O 1
ATOM 2222 N N . LEU A 1 298 ? 38.656 -18.610 -2.848 1.00 88.88 298 LEU A N 1
ATOM 2223 C CA . LEU A 1 298 ? 39.524 -17.468 -2.563 1.00 88.88 298 LEU A CA 1
ATOM 2224 C C . LEU A 1 298 ? 40.396 -17.787 -1.347 1.00 88.88 298 LEU A C 1
ATOM 2226 O O . LEU A 1 298 ? 39.862 -18.095 -0.284 1.00 88.88 298 LEU A O 1
ATOM 2230 N N . LYS A 1 299 ? 41.723 -17.758 -1.522 1.00 85.38 299 LYS A N 1
ATOM 2231 C CA . LYS A 1 299 ? 42.700 -18.159 -0.495 1.00 85.38 299 LYS A CA 1
ATOM 2232 C C . LYS A 1 299 ? 43.359 -16.993 0.225 1.00 85.38 299 LYS A C 1
ATOM 2234 O O . LYS A 1 299 ? 43.547 -17.065 1.434 1.00 85.38 299 LYS A O 1
ATOM 2239 N N . ASN A 1 300 ? 43.710 -15.953 -0.519 1.00 76.75 300 ASN A N 1
ATOM 2240 C CA . ASN A 1 300 ? 44.381 -14.762 -0.014 1.00 76.75 300 ASN A CA 1
ATOM 2241 C C . ASN A 1 300 ? 43.676 -13.531 -0.587 1.00 76.75 300 ASN A C 1
ATOM 2243 O O . ASN A 1 300 ? 43.303 -13.538 -1.765 1.00 76.75 300 ASN A O 1
ATOM 2247 N N . VAL A 1 301 ? 43.548 -12.489 0.230 1.00 80.56 301 VAL A N 1
ATOM 2248 C CA . VAL A 1 301 ? 43.223 -11.133 -0.216 1.00 80.56 301 VAL A CA 1
ATOM 2249 C C . VAL A 1 301 ? 44.168 -10.158 0.479 1.00 80.56 301 VAL A C 1
ATOM 2251 O O . VAL A 1 301 ? 44.365 -10.238 1.691 1.00 80.56 301 VAL A O 1
ATOM 2254 N N . THR A 1 302 ? 44.758 -9.253 -0.294 1.00 75.56 302 THR A N 1
ATOM 2255 C CA . THR A 1 302 ? 45.464 -8.085 0.239 1.00 75.56 302 THR A CA 1
ATOM 2256 C C . THR A 1 302 ? 44.516 -6.904 0.108 1.00 75.56 302 THR A C 1
ATOM 2258 O O . THR A 1 302 ? 44.019 -6.655 -0.990 1.00 75.56 302 THR A O 1
ATOM 2261 N N . ILE A 1 303 ? 44.227 -6.228 1.219 1.00 79.75 303 ILE A N 1
ATOM 2262 C CA . ILE A 1 303 ? 43.418 -5.008 1.257 1.00 79.75 303 ILE A CA 1
ATOM 2263 C C . ILE A 1 303 ? 44.393 -3.854 1.550 1.00 79.75 303 ILE A C 1
ATOM 2265 O O . ILE A 1 303 ? 45.090 -3.931 2.561 1.00 79.75 303 ILE A O 1
ATOM 2269 N N . PRO A 1 304 ? 44.514 -2.846 0.672 1.00 81.19 304 PRO A N 1
ATOM 2270 C CA . PRO A 1 304 ? 45.489 -1.768 0.833 1.00 81.19 304 PRO A CA 1
ATOM 2271 C C . PRO A 1 304 ? 45.009 -0.677 1.802 1.00 81.19 304 PRO A C 1
ATOM 2273 O O . PRO A 1 304 ? 43.806 -0.479 1.966 1.00 81.19 304 PRO A O 1
ATOM 2276 N N . GLU A 1 305 ? 45.949 0.079 2.384 1.00 77.06 305 GLU A N 1
ATOM 2277 C CA . GLU A 1 305 ? 45.716 1.178 3.355 1.00 77.06 305 GLU A CA 1
ATOM 2278 C C . GLU A 1 305 ? 44.856 2.345 2.828 1.00 77.06 305 GLU A C 1
ATOM 2280 O O . GLU A 1 305 ? 44.477 3.246 3.573 1.00 77.06 305 GLU A O 1
ATOM 2285 N N . SER A 1 306 ? 44.524 2.359 1.541 1.00 81.56 306 SER A N 1
ATOM 2286 C CA . SER A 1 306 ? 43.550 3.287 0.964 1.00 81.56 306 SER A CA 1
ATOM 2287 C C . SER A 1 306 ? 42.094 2.881 1.210 1.00 81.56 306 SER A C 1
ATOM 2289 O O . SER A 1 306 ? 41.214 3.744 1.163 1.00 81.56 306 SER A O 1
ATOM 2291 N N . VAL A 1 307 ? 41.811 1.605 1.504 1.00 83.38 307 VAL A N 1
ATOM 2292 C CA . VAL A 1 307 ? 40.449 1.122 1.764 1.00 83.38 307 VAL A CA 1
ATOM 2293 C C . VAL A 1 307 ? 39.988 1.609 3.133 1.00 83.38 307 VAL A C 1
ATOM 2295 O O . VAL A 1 307 ? 40.419 1.112 4.169 1.00 83.38 307 VAL A O 1
ATOM 2298 N N . VAL A 1 308 ? 39.063 2.566 3.143 1.00 77.75 308 VAL A N 1
ATOM 2299 C CA . VAL A 1 308 ? 38.477 3.124 4.375 1.00 77.75 308 VAL A CA 1
ATOM 2300 C C . VAL A 1 308 ? 37.171 2.436 4.788 1.00 77.75 308 VAL A C 1
ATOM 2302 O O . VAL A 1 308 ? 36.744 2.577 5.936 1.00 77.75 308 VAL A O 1
ATOM 2305 N N . ASN A 1 309 ? 36.538 1.689 3.871 1.00 77.38 309 ASN A N 1
ATOM 2306 C CA . ASN A 1 309 ? 35.214 1.080 4.044 1.00 77.38 309 ASN A CA 1
ATOM 2307 C C . ASN A 1 309 ? 35.140 -0.356 3.491 1.00 77.38 309 ASN A C 1
ATOM 2309 O O . ASN A 1 309 ? 35.407 -0.580 2.305 1.00 77.38 309 ASN A O 1
ATOM 2313 N N . ILE A 1 310 ? 34.664 -1.301 4.314 1.00 82.81 310 ILE A N 1
ATOM 2314 C CA . ILE A 1 310 ? 34.308 -2.670 3.897 1.00 82.81 310 ILE A CA 1
ATOM 2315 C C . ILE A 1 310 ? 32.826 -2.927 4.192 1.00 82.81 310 ILE A C 1
ATOM 2317 O O . ILE A 1 310 ? 32.380 -2.861 5.334 1.00 82.81 310 ILE A O 1
ATOM 2321 N N . GLY A 1 311 ? 32.054 -3.255 3.158 1.00 76.12 311 GLY A N 1
ATOM 2322 C CA . GLY A 1 311 ? 30.620 -3.504 3.252 1.00 76.12 311 GLY A CA 1
ATOM 2323 C C . GLY A 1 311 ? 30.244 -4.792 3.994 1.00 76.12 311 GLY A C 1
ATOM 2324 O O . GLY A 1 311 ? 31.005 -5.754 4.090 1.00 76.12 311 GLY A O 1
ATOM 2325 N N . GLU A 1 312 ? 29.005 -4.824 4.483 1.00 81.94 312 GLU A N 1
ATOM 2326 C CA . GLU A 1 312 ? 28.406 -5.978 5.166 1.00 81.94 312 GLU A CA 1
ATOM 2327 C C . GLU A 1 312 ? 28.566 -7.275 4.352 1.00 81.94 312 GLU A C 1
ATOM 2329 O O . GLU A 1 312 ? 28.411 -7.277 3.128 1.00 81.94 312 GLU A O 1
ATOM 2334 N N . GLU A 1 313 ? 28.876 -8.388 5.020 1.00 81.75 313 GLU A N 1
ATOM 2335 C CA . GLU A 1 313 ? 29.096 -9.700 4.393 1.00 81.75 313 GLU A CA 1
ATOM 2336 C C . GLU A 1 313 ? 30.134 -9.734 3.239 1.00 81.75 313 GLU A C 1
ATOM 2338 O O . GLU A 1 313 ? 30.114 -10.687 2.452 1.00 81.75 313 GLU A O 1
ATOM 2343 N N . ALA A 1 314 ? 31.026 -8.738 3.091 1.00 86.56 314 ALA A N 1
ATOM 2344 C CA . ALA A 1 314 ? 31.914 -8.590 1.926 1.00 86.56 314 ALA A CA 1
ATOM 2345 C C . ALA A 1 314 ? 32.625 -9.887 1.502 1.00 86.56 314 ALA A C 1
ATOM 2347 O O . ALA A 1 314 ? 32.609 -10.216 0.320 1.00 86.56 314 ALA A O 1
ATOM 2348 N N . PHE A 1 315 ? 33.162 -10.665 2.444 1.00 87.88 315 PHE A N 1
ATOM 2349 C CA . PHE A 1 315 ? 33.839 -11.951 2.227 1.00 87.88 315 PHE A CA 1
ATOM 2350 C C . PHE A 1 315 ? 33.080 -13.140 2.855 1.00 87.88 315 PHE A C 1
ATOM 2352 O O . PHE A 1 315 ? 33.647 -14.217 3.065 1.00 87.88 315 PHE A O 1
ATOM 2359 N N . PHE A 1 316 ? 31.779 -12.986 3.131 1.00 82.19 316 PHE A N 1
ATOM 2360 C CA . PHE A 1 316 ? 30.972 -14.010 3.798 1.00 82.19 316 PHE A CA 1
ATOM 2361 C C . PHE A 1 316 ? 31.006 -15.341 3.035 1.00 82.19 316 PHE A C 1
ATOM 2363 O O . PHE A 1 316 ? 30.653 -15.421 1.855 1.00 82.19 316 PHE A O 1
ATOM 2370 N N . GLY A 1 317 ? 31.372 -16.426 3.716 1.00 81.56 317 GLY A N 1
ATOM 2371 C CA . GLY A 1 317 ? 31.417 -17.761 3.116 1.00 81.56 317 GLY A CA 1
ATOM 2372 C C . GLY A 1 317 ? 32.612 -18.025 2.186 1.00 81.56 317 GLY A C 1
ATOM 2373 O O . GLY A 1 317 ? 32.581 -19.020 1.450 1.00 81.56 317 GLY A O 1
ATOM 2374 N N . CYS A 1 318 ? 33.655 -17.187 2.204 1.00 85.69 318 CYS A N 1
ATOM 2375 C CA . CYS A 1 318 ? 34.948 -17.445 1.554 1.00 85.69 318 CYS A CA 1
ATOM 2376 C C . CYS A 1 318 ? 35.748 -18.511 2.330 1.00 85.69 318 CYS A C 1
ATOM 2378 O O . CYS A 1 318 ? 36.760 -18.232 2.967 1.00 85.69 318 CYS A O 1
ATOM 2380 N N . LYS A 1 319 ? 35.259 -19.758 2.302 1.00 81.69 319 LYS A N 1
ATOM 2381 C CA . LYS A 1 319 ? 35.695 -20.868 3.174 1.00 81.69 319 LYS A CA 1
ATOM 2382 C C . LYS A 1 319 ? 37.189 -21.223 3.148 1.00 81.69 319 LYS A C 1
ATOM 2384 O O . LYS A 1 319 ? 37.638 -21.907 4.060 1.00 81.69 319 LYS A O 1
ATOM 2389 N N . LEU A 1 320 ? 37.930 -20.844 2.106 1.00 82.94 320 LEU A N 1
ATOM 2390 C CA . LEU A 1 320 ? 39.362 -21.142 1.969 1.00 82.94 320 LEU A CA 1
ATOM 2391 C C . LEU A 1 320 ? 40.272 -19.935 2.237 1.00 82.94 320 LEU A C 1
ATOM 2393 O O . LEU A 1 320 ? 41.486 -20.077 2.093 1.00 82.94 320 LEU A O 1
ATOM 2397 N N . LEU A 1 321 ? 39.714 -18.787 2.636 1.00 82.06 321 LEU A N 1
ATOM 2398 C CA . LEU A 1 321 ? 40.468 -17.564 2.897 1.00 82.06 321 LEU A CA 1
ATOM 2399 C C . LEU A 1 321 ? 41.321 -17.746 4.160 1.00 82.06 321 LEU A C 1
ATOM 2401 O O . LEU A 1 321 ? 40.766 -17.857 5.249 1.00 82.06 321 LEU A O 1
ATOM 2405 N N . LYS A 1 322 ? 42.648 -17.829 4.001 1.00 71.19 322 LYS A N 1
ATOM 2406 C CA . LYS A 1 322 ? 43.625 -18.057 5.084 1.00 71.19 322 LYS A CA 1
ATOM 2407 C C . LYS A 1 322 ? 44.298 -16.776 5.569 1.00 71.19 322 LYS A C 1
ATOM 2409 O O . LYS A 1 322 ? 44.639 -16.673 6.740 1.00 71.19 322 LYS A O 1
ATOM 2414 N N . ASN A 1 323 ? 44.495 -15.811 4.676 1.00 64.56 323 ASN A N 1
ATOM 2415 C CA . ASN A 1 323 ? 45.158 -14.552 4.995 1.00 64.56 323 ASN A CA 1
ATOM 2416 C C . ASN A 1 323 ? 44.309 -13.392 4.477 1.00 64.56 323 ASN A C 1
ATOM 2418 O O . ASN A 1 323 ? 43.981 -13.351 3.284 1.00 64.56 323 ASN A O 1
ATOM 2422 N N . ALA A 1 324 ? 43.984 -12.467 5.376 1.00 66.31 324 ALA A N 1
ATOM 2423 C CA . ALA A 1 324 ? 43.431 -11.162 5.053 1.00 66.31 324 ALA A CA 1
ATOM 2424 C C . ALA A 1 324 ? 44.183 -10.121 5.888 1.00 66.31 324 ALA A C 1
ATOM 2426 O O . ALA A 1 324 ? 44.048 -10.080 7.110 1.00 66.31 324 ALA A O 1
ATOM 2427 N N . VAL A 1 325 ? 44.997 -9.299 5.225 1.00 63.19 325 VAL A N 1
ATOM 2428 C CA . VAL A 1 325 ? 45.571 -8.111 5.865 1.00 63.19 325 VAL A CA 1
ATOM 2429 C C . VAL A 1 325 ? 44.465 -7.066 5.902 1.00 63.19 325 VAL A C 1
ATOM 2431 O O . VAL A 1 325 ? 43.921 -6.722 4.853 1.00 63.19 325 VAL A O 1
ATOM 2434 N N . ILE A 1 326 ? 44.101 -6.628 7.105 1.00 64.38 326 ILE A N 1
ATOM 2435 C CA . ILE A 1 326 ? 43.141 -5.546 7.331 1.00 64.38 326 ILE A CA 1
ATOM 2436 C C . ILE A 1 326 ? 43.961 -4.298 7.688 1.00 64.38 326 ILE A C 1
ATOM 2438 O O . ILE A 1 326 ? 44.702 -4.369 8.675 1.00 64.38 326 ILE A O 1
ATOM 2442 N N . PRO A 1 327 ? 43.883 -3.217 6.890 1.00 61.47 327 PRO A N 1
ATOM 2443 C CA . PRO A 1 327 ? 44.609 -1.972 7.137 1.00 61.47 327 PRO A CA 1
ATOM 2444 C C . PRO A 1 327 ? 44.043 -1.159 8.312 1.00 61.47 327 PRO A C 1
ATOM 2446 O O . PRO A 1 327 ? 42.850 -1.241 8.625 1.00 61.47 327 PRO A O 1
ATOM 2449 N N . ASP A 1 328 ? 44.890 -0.326 8.927 1.00 58.47 328 ASP A N 1
ATOM 2450 C CA . ASP A 1 328 ? 44.519 0.542 10.062 1.00 58.47 328 ASP A CA 1
ATOM 2451 C C . ASP A 1 328 ? 43.552 1.677 9.637 1.00 58.47 328 ASP A C 1
ATOM 2453 O O . ASP A 1 328 ? 42.879 2.282 10.476 1.00 58.47 328 ASP A O 1
ATOM 2457 N N . SER A 1 329 ? 43.448 1.952 8.330 1.00 56.62 329 SER A N 1
ATOM 2458 C CA . SER A 1 329 ? 42.589 2.969 7.702 1.00 56.62 329 SER A CA 1
ATOM 2459 C C . SER A 1 329 ? 41.077 2.712 7.774 1.00 56.62 329 SER A C 1
ATOM 2461 O O . SER A 1 329 ? 40.290 3.617 7.475 1.00 56.62 329 SER A O 1
ATOM 2463 N N . ILE A 1 330 ? 40.636 1.496 8.116 1.00 60.47 330 ILE A N 1
ATOM 2464 C CA . ILE A 1 330 ? 39.216 1.129 8.044 1.00 60.47 330 ILE A CA 1
ATOM 2465 C C . ILE A 1 330 ? 38.429 1.759 9.193 1.00 60.47 330 ILE A C 1
ATOM 2467 O O . ILE A 1 330 ? 38.604 1.430 10.365 1.00 60.47 330 ILE A O 1
ATOM 2471 N N . THR A 1 331 ? 37.494 2.636 8.828 1.00 52.00 331 THR A N 1
ATOM 2472 C CA . THR A 1 331 ? 36.618 3.346 9.775 1.00 52.00 331 THR A CA 1
ATOM 2473 C C . THR A 1 331 ? 35.267 2.656 9.969 1.00 52.00 331 THR A C 1
ATOM 2475 O O . THR A 1 331 ? 34.597 2.893 10.973 1.00 52.00 331 THR A O 1
ATOM 2478 N N . ASN A 1 332 ? 34.872 1.774 9.044 1.00 52.97 332 ASN A N 1
ATOM 2479 C CA . ASN A 1 332 ? 33.620 1.023 9.108 1.00 52.97 332 ASN A CA 1
ATOM 2480 C C . ASN A 1 332 ? 33.813 -0.419 8.602 1.00 52.97 332 ASN A C 1
ATOM 2482 O O . ASN A 1 332 ? 33.960 -0.660 7.400 1.00 52.97 332 ASN A O 1
ATOM 2486 N N . ASN A 1 333 ? 33.814 -1.373 9.538 1.00 57.91 333 ASN A N 1
ATOM 2487 C CA . ASN A 1 333 ? 33.807 -2.808 9.256 1.00 57.91 333 ASN A CA 1
ATOM 2488 C C . ASN A 1 333 ? 32.358 -3.310 9.222 1.00 57.91 333 ASN A C 1
ATOM 2490 O O . ASN A 1 333 ? 31.706 -3.448 10.258 1.00 57.91 333 ASN A O 1
ATOM 2494 N N . GLY A 1 334 ? 31.848 -3.599 8.025 1.00 53.03 334 GLY A N 1
ATOM 2495 C CA . GLY A 1 334 ? 30.495 -4.103 7.836 1.00 53.03 334 GLY A CA 1
ATOM 2496 C C . GLY A 1 334 ? 30.247 -5.426 8.566 1.00 53.03 334 GLY A C 1
ATOM 2497 O O . GLY A 1 334 ? 31.056 -6.353 8.516 1.00 53.03 334 GLY A O 1
ATOM 2498 N N . TYR A 1 335 ? 29.082 -5.536 9.208 1.00 51.88 335 TYR A N 1
ATOM 2499 C CA . TYR A 1 335 ? 28.674 -6.719 9.969 1.00 51.88 335 TYR A CA 1
ATOM 2500 C C . TYR A 1 335 ? 28.891 -8.025 9.179 1.00 51.88 335 TYR A C 1
ATOM 2502 O O . TYR A 1 335 ? 28.530 -8.139 8.001 1.00 51.88 335 TYR A O 1
ATOM 2510 N N . LYS A 1 336 ? 29.502 -9.021 9.836 1.00 59.19 336 LYS A N 1
ATOM 2511 C CA . LYS A 1 336 ? 29.829 -10.345 9.271 1.00 59.19 336 LYS A CA 1
ATOM 2512 C C . LYS A 1 336 ? 30.722 -10.323 8.014 1.00 59.19 336 LYS A C 1
ATOM 2514 O O . LYS A 1 336 ? 30.655 -11.271 7.224 1.00 59.19 336 LYS A O 1
ATOM 2519 N N . ALA A 1 337 ? 31.561 -9.297 7.824 1.00 68.50 337 ALA A N 1
ATOM 2520 C CA . ALA A 1 337 ? 32.457 -9.171 6.669 1.00 68.50 337 ALA A CA 1
ATOM 2521 C C . ALA A 1 337 ? 33.259 -10.451 6.365 1.00 68.50 337 ALA A C 1
ATOM 2523 O O . ALA A 1 337 ? 33.230 -10.893 5.217 1.00 68.50 337 ALA A O 1
ATOM 2524 N N . PHE A 1 338 ? 33.883 -11.102 7.357 1.00 73.62 338 PHE A N 1
ATOM 2525 C CA . PHE A 1 338 ? 34.681 -12.326 7.171 1.00 73.62 338 PHE A CA 1
ATOM 2526 C C . PHE A 1 338 ? 34.023 -13.573 7.791 1.00 73.62 338 PHE A C 1
ATOM 2528 O O . PHE A 1 338 ? 34.654 -14.613 7.989 1.00 73.62 338 PHE A O 1
ATOM 2535 N N . HIS A 1 339 ? 32.714 -13.542 8.034 1.00 66.19 339 HIS A N 1
ATOM 2536 C CA . HIS A 1 339 ? 31.998 -14.647 8.668 1.00 66.19 339 HIS A CA 1
ATOM 2537 C C . HIS A 1 339 ? 31.887 -15.894 7.752 1.00 66.19 339 HIS A C 1
ATOM 2539 O O . HIS A 1 339 ? 31.640 -15.799 6.546 1.00 66.19 339 HIS A O 1
ATOM 2545 N N . LYS A 1 340 ? 32.024 -17.105 8.319 1.00 63.56 340 LYS A N 1
ATOM 2546 C CA . LYS A 1 340 ? 32.109 -18.400 7.587 1.00 63.56 340 LYS A CA 1
ATOM 2547 C C . LYS A 1 340 ? 33.287 -18.499 6.584 1.00 63.56 340 LYS A C 1
ATOM 2549 O O . LYS A 1 340 ? 33.163 -19.167 5.551 1.00 63.56 340 LYS A O 1
ATOM 2554 N N . THR A 1 341 ? 34.414 -17.857 6.892 1.00 68.38 341 THR A N 1
ATOM 2555 C CA . THR A 1 341 ? 35.727 -18.042 6.234 1.00 68.38 341 THR A CA 1
ATOM 2556 C C . THR A 1 341 ? 36.476 -19.274 6.787 1.00 68.38 341 THR A C 1
ATOM 2558 O O . THR A 1 341 ? 35.838 -20.182 7.328 1.00 68.38 341 THR A O 1
ATOM 2561 N N . SER A 1 342 ? 37.796 -19.382 6.581 1.00 56.47 342 SER A N 1
ATOM 2562 C CA . SER A 1 342 ? 38.607 -20.497 7.095 1.00 56.47 342 SER A CA 1
ATOM 2563 C C . SER A 1 342 ? 38.796 -20.427 8.616 1.00 56.47 342 SER A C 1
ATOM 2565 O O . SER A 1 342 ? 38.923 -19.346 9.189 1.00 56.47 342 SER A O 1
ATOM 2567 N N . LYS A 1 343 ? 38.941 -21.590 9.265 1.00 53.41 343 LYS A N 1
ATOM 2568 C CA . LYS A 1 343 ? 39.404 -21.678 10.666 1.00 53.41 343 LYS A CA 1
ATOM 2569 C C . LYS A 1 343 ? 40.855 -21.211 10.851 1.00 53.41 343 LYS A C 1
ATOM 2571 O O . LYS A 1 343 ? 41.266 -20.907 11.960 1.00 53.41 343 LYS A O 1
ATOM 2576 N N . GLU A 1 344 ? 41.621 -21.154 9.763 1.00 49.12 344 GLU A N 1
ATOM 2577 C CA . GLU A 1 344 ? 43.019 -20.704 9.742 1.00 49.12 344 GLU A CA 1
ATOM 2578 C C . GLU A 1 344 ? 43.171 -19.211 9.389 1.00 49.12 344 GLU A C 1
ATOM 2580 O O . GLU A 1 344 ? 44.277 -18.785 9.070 1.00 49.12 344 GLU A O 1
ATOM 2585 N N . LEU A 1 345 ? 42.083 -18.425 9.360 1.00 57.56 345 LEU A N 1
ATOM 2586 C CA . LEU A 1 345 ? 42.154 -17.020 8.951 1.00 57.56 345 LEU A CA 1
ATOM 2587 C C . LEU A 1 345 ? 42.985 -16.194 9.946 1.00 57.56 345 LEU A C 1
ATOM 2589 O O . LEU A 1 345 ? 42.535 -15.906 11.054 1.00 57.56 345 LEU A O 1
ATOM 2593 N N . SER A 1 346 ? 44.180 -15.782 9.525 1.00 51.66 346 SER A N 1
ATOM 2594 C CA . SER A 1 346 ? 44.980 -14.795 10.248 1.00 51.66 346 SER A CA 1
ATOM 2595 C C . SER A 1 346 ? 44.560 -13.379 9.845 1.00 51.66 346 SER A C 1
ATOM 2597 O O . SER A 1 346 ? 44.516 -13.045 8.659 1.00 51.66 346 SER A O 1
ATOM 2599 N N . ILE A 1 347 ? 44.233 -12.562 10.851 1.00 56.91 347 ILE A N 1
ATOM 2600 C CA . ILE A 1 347 ? 43.920 -11.136 10.716 1.00 56.91 347 ILE A CA 1
ATOM 2601 C C . ILE A 1 347 ? 44.918 -10.350 11.568 1.00 56.91 347 ILE A C 1
ATOM 2603 O O . ILE A 1 347 ? 45.121 -10.661 12.746 1.00 56.91 347 ILE A O 1
ATOM 2607 N N . SER A 1 348 ? 45.527 -9.318 10.984 1.00 47.09 348 SER A N 1
ATOM 2608 C CA . SER A 1 348 ? 46.346 -8.331 11.691 1.00 47.09 348 SER A CA 1
ATOM 2609 C C . SER A 1 348 ? 45.491 -7.580 12.721 1.00 47.09 348 SER A C 1
ATOM 2611 O O . SER A 1 348 ? 44.607 -6.805 12.371 1.00 47.09 348 SER A O 1
ATOM 2613 N N . LYS A 1 349 ? 45.714 -7.834 14.018 1.00 37.59 349 LYS A N 1
ATOM 2614 C CA . LYS A 1 349 ? 44.898 -7.256 15.098 1.00 37.59 349 LYS A CA 1
ATOM 2615 C C . LYS A 1 349 ? 45.158 -5.758 15.303 1.00 37.59 349 LYS A C 1
ATOM 2617 O O . LYS A 1 349 ? 46.100 -5.409 16.013 1.00 37.59 349 LYS A O 1
ATOM 2622 N N . ARG A 1 350 ? 44.220 -4.933 14.835 1.00 40.75 350 ARG A N 1
ATOM 2623 C CA . ARG A 1 350 ? 43.654 -3.730 15.486 1.00 40.75 350 ARG A CA 1
ATOM 2624 C C . ARG A 1 350 ? 42.272 -3.476 14.853 1.00 40.75 350 ARG A C 1
ATOM 2626 O O . ARG A 1 350 ? 42.086 -3.736 13.675 1.00 40.75 350 ARG A O 1
ATOM 2633 N N . ASN A 1 351 ? 41.288 -3.045 15.646 1.00 34.53 351 ASN A N 1
ATOM 2634 C CA . ASN A 1 351 ? 39.927 -2.669 15.203 1.00 34.53 351 ASN A CA 1
ATOM 2635 C C . ASN A 1 351 ? 39.012 -3.768 14.596 1.00 34.53 351 ASN A C 1
ATOM 2637 O O . ASN A 1 351 ? 38.341 -3.545 13.587 1.00 34.53 351 ASN A O 1
ATOM 2641 N N . LEU A 1 352 ? 38.863 -4.911 15.281 1.00 37.28 352 LEU A N 1
ATOM 2642 C CA . LEU A 1 352 ? 37.689 -5.787 15.112 1.00 37.28 352 LEU A CA 1
ATOM 2643 C C . LEU A 1 352 ? 36.963 -6.017 16.442 1.00 37.28 352 LEU A C 1
ATOM 2645 O O . LEU A 1 352 ? 37.565 -6.448 17.425 1.00 37.28 352 LEU A O 1
ATOM 2649 N N . VAL A 1 353 ? 35.653 -5.774 16.425 1.00 33.38 353 VAL A N 1
ATOM 2650 C CA . VAL A 1 353 ? 34.682 -6.190 17.443 1.00 33.38 353 VAL A CA 1
ATOM 2651 C C . VAL A 1 353 ? 33.734 -7.188 16.759 1.00 33.38 353 VAL A C 1
ATOM 2653 O O . VAL A 1 353 ? 33.372 -6.988 15.602 1.00 33.38 353 VAL A O 1
ATOM 2656 N N . ASP A 1 354 ? 33.366 -8.263 17.459 1.00 37.75 354 ASP A N 1
ATOM 2657 C CA . ASP A 1 354 ? 32.382 -9.285 17.051 1.00 37.75 354 ASP A CA 1
ATOM 2658 C C . ASP A 1 354 ? 32.703 -10.207 15.847 1.00 37.75 354 ASP A C 1
ATOM 2660 O O . ASP A 1 354 ? 31.847 -10.466 14.998 1.00 37.75 354 ASP A O 1
ATOM 2664 N N . GLU A 1 355 ? 33.878 -10.853 15.838 1.00 35.50 355 GLU A N 1
ATOM 2665 C CA . GLU A 1 355 ? 34.076 -12.117 15.095 1.00 35.50 355 GLU A CA 1
ATOM 2666 C C . GLU A 1 355 ? 34.524 -13.270 16.018 1.00 35.50 355 GLU A C 1
ATOM 2668 O O . GLU A 1 355 ? 35.710 -13.516 16.231 1.00 35.50 355 GLU A O 1
ATOM 2673 N N . VAL A 1 356 ? 33.549 -14.017 16.554 1.00 32.41 356 VAL A N 1
ATOM 2674 C CA . VAL A 1 356 ? 33.768 -15.290 17.268 1.00 32.41 356 VAL A CA 1
ATOM 2675 C C . VAL A 1 356 ? 33.435 -16.455 16.333 1.00 32.41 356 VAL A C 1
ATOM 2677 O O . VAL A 1 356 ? 32.323 -16.543 15.814 1.00 32.41 356 VAL A O 1
ATOM 2680 N N . GLN A 1 357 ? 34.383 -17.374 16.125 1.00 33.47 357 GLN A N 1
ATOM 2681 C CA . GLN A 1 357 ? 34.121 -18.632 15.419 1.00 33.47 357 GLN A CA 1
ATOM 2682 C C . GLN A 1 357 ? 33.489 -19.655 16.376 1.00 33.47 357 GLN A C 1
ATOM 2684 O O . GLN A 1 357 ? 34.094 -20.014 17.384 1.00 33.47 357 GLN A O 1
ATOM 2689 N N . GLU A 1 358 ? 32.297 -20.159 16.046 1.00 28.52 358 GLU A N 1
ATOM 2690 C CA . GLU A 1 358 ? 31.650 -21.239 16.801 1.00 28.52 358 GLU A CA 1
ATOM 2691 C C . GLU A 1 358 ? 32.462 -22.548 16.709 1.00 28.52 358 GLU A C 1
ATOM 2693 O O . GLU A 1 358 ? 32.770 -23.041 15.618 1.00 28.52 358 GLU A O 1
ATOM 2698 N N . GLN A 1 359 ? 32.784 -23.128 17.869 1.00 28.61 359 GLN A N 1
ATOM 2699 C CA . GLN A 1 359 ? 33.239 -24.512 18.005 1.00 28.61 359 GLN A CA 1
ATOM 2700 C C . GLN A 1 359 ? 32.080 -25.370 18.524 1.00 28.61 359 GLN A C 1
ATOM 2702 O O . GLN A 1 359 ? 31.502 -25.062 19.564 1.00 28.61 359 GLN A O 1
ATOM 2707 N N . GLU A 1 360 ? 31.777 -26.467 17.834 1.00 23.70 360 GLU A N 1
ATOM 2708 C CA . GLU A 1 360 ? 30.978 -27.558 18.397 1.00 23.70 360 GLU A CA 1
ATOM 2709 C C . GLU A 1 360 ? 31.904 -28.457 19.235 1.00 23.70 360 GLU A C 1
ATOM 2711 O O . GLU A 1 360 ? 32.935 -28.913 18.738 1.00 23.70 360 GLU A O 1
ATOM 2716 N N . MET A 1 361 ? 31.540 -28.708 20.495 1.00 22.45 361 MET A N 1
ATOM 2717 C CA . MET A 1 361 ? 32.104 -29.773 21.332 1.00 22.45 361 MET A CA 1
ATOM 2718 C C . MET A 1 361 ? 30.969 -30.572 21.971 1.00 22.45 361 MET A C 1
ATOM 2720 O O . MET A 1 361 ? 29.958 -30.007 22.393 1.00 22.45 361 MET A O 1
ATOM 2724 N N . GLU A 1 362 ? 31.160 -31.887 22.035 1.00 22.08 362 GLU A N 1
ATOM 2725 C CA . GLU A 1 362 ? 30.252 -32.833 22.683 1.00 22.08 362 GLU A CA 1
ATOM 2726 C C . GLU A 1 362 ? 30.300 -32.705 24.217 1.00 22.08 362 GLU A C 1
ATOM 2728 O O . GLU A 1 362 ? 31.264 -32.197 24.791 1.00 22.08 362 GLU A O 1
ATOM 2733 N N . VAL A 1 363 ? 29.233 -33.150 24.886 1.00 21.77 363 VAL A N 1
ATOM 2734 C CA . VAL A 1 363 ? 29.029 -32.996 26.336 1.00 21.77 363 VAL A CA 1
ATOM 2735 C C . VAL A 1 363 ? 29.232 -34.332 27.055 1.00 21.77 363 VAL A C 1
ATOM 2737 O O . VAL A 1 363 ? 28.703 -35.350 26.614 1.00 21.77 363 VAL A O 1
ATOM 2740 N N . GLN A 1 364 ? 29.908 -34.306 28.208 1.00 21.30 364 GLN A N 1
ATOM 2741 C CA . GLN A 1 364 ? 29.829 -35.340 29.248 1.00 21.30 364 GLN A CA 1
ATOM 2742 C C . GLN A 1 364 ? 29.559 -34.692 30.622 1.00 21.30 364 GLN A C 1
ATOM 2744 O O . GLN A 1 364 ? 29.950 -33.549 30.863 1.00 21.30 364 GLN A O 1
ATOM 2749 N N . GLU A 1 365 ? 28.837 -35.407 31.487 1.00 27.09 365 GLU A N 1
ATOM 2750 C CA . GLU A 1 365 ? 28.353 -34.986 32.818 1.00 27.09 365 GLU A CA 1
ATOM 2751 C C . GLU A 1 365 ? 29.374 -35.269 33.940 1.00 27.09 365 GLU A C 1
ATOM 2753 O O . GLU A 1 365 ? 30.062 -36.275 33.823 1.00 27.09 365 GLU A O 1
ATOM 2758 N N . VAL A 1 366 ? 29.391 -34.481 35.041 1.00 21.61 366 VAL A N 1
ATOM 2759 C CA . VAL A 1 366 ? 29.733 -34.896 36.440 1.00 21.61 366 VAL A CA 1
ATOM 2760 C C . VAL A 1 366 ? 29.046 -33.955 37.484 1.00 21.61 366 VAL A C 1
ATOM 2762 O O . VAL A 1 366 ? 28.696 -32.819 37.173 1.00 21.61 366 VAL A O 1
ATOM 2765 N N . GLU A 1 367 ? 28.852 -34.488 38.700 1.00 22.67 367 GLU A N 1
ATOM 2766 C CA . GLU A 1 367 ? 27.984 -34.214 39.876 1.00 22.67 367 GLU A CA 1
ATOM 2767 C C . GLU A 1 367 ? 28.168 -32.940 40.776 1.00 22.67 367 GLU A C 1
ATOM 2769 O O . GLU A 1 367 ? 29.001 -32.066 40.545 1.00 22.67 367 GLU A O 1
ATOM 2774 N N . GLU A 1 368 ? 27.343 -32.852 41.845 1.00 24.91 368 GLU A N 1
ATOM 2775 C CA . GLU A 1 368 ? 27.209 -31.773 42.859 1.00 24.91 368 GLU A CA 1
ATOM 2776 C C . GLU A 1 368 ? 28.096 -31.886 44.132 1.00 24.91 368 GLU A C 1
ATOM 2778 O O . GLU A 1 368 ? 28.334 -32.990 44.610 1.00 24.91 368 GLU A O 1
ATOM 2783 N N . ILE A 1 369 ? 28.382 -30.757 44.830 1.00 21.91 369 ILE A N 1
ATOM 2784 C CA . ILE A 1 369 ? 28.787 -30.700 46.273 1.00 21.91 369 ILE A CA 1
ATOM 2785 C C . ILE A 1 369 ? 28.129 -29.502 47.047 1.00 21.91 369 ILE A C 1
ATOM 2787 O O . ILE A 1 369 ? 27.522 -28.606 46.447 1.00 21.91 369 ILE A O 1
ATOM 2791 N N . LYS A 1 370 ? 28.196 -29.513 48.397 1.00 24.38 370 LYS A N 1
ATOM 2792 C CA . LYS A 1 370 ? 27.475 -28.740 49.455 1.00 24.38 370 LYS A CA 1
ATOM 2793 C C . LYS A 1 370 ? 28.456 -28.166 50.529 1.00 24.38 370 LYS A C 1
ATOM 2795 O O . LYS A 1 370 ? 29.541 -28.719 50.635 1.00 24.38 370 LYS A O 1
ATOM 2800 N N . SER A 1 371 ? 28.175 -27.195 51.428 1.00 24.47 371 SER A N 1
ATOM 2801 C CA . SER A 1 371 ? 27.215 -26.055 51.493 1.00 24.47 371 SER A CA 1
ATOM 2802 C C . SER A 1 371 ? 27.336 -25.233 52.818 1.00 24.47 371 SER A C 1
ATOM 2804 O O . SER A 1 371 ? 27.262 -25.843 53.882 1.00 24.47 371 SER A O 1
ATOM 2806 N N . GLY A 1 372 ? 27.328 -23.885 52.778 1.00 24.80 372 GLY A N 1
ATOM 2807 C CA . GLY A 1 372 ? 26.840 -23.004 53.877 1.00 24.80 372 GLY A CA 1
ATOM 2808 C C . GLY A 1 372 ? 27.838 -22.251 54.794 1.00 24.80 372 GLY A C 1
ATOM 2809 O O . GLY A 1 372 ? 28.848 -22.812 55.196 1.00 24.80 372 GLY A O 1
ATOM 2810 N N . GLN A 1 373 ? 27.492 -20.999 55.168 1.00 22.95 373 GLN A N 1
ATOM 2811 C CA . GLN A 1 373 ? 27.594 -20.374 56.517 1.00 22.95 373 GLN A CA 1
ATOM 2812 C C . GLN A 1 373 ? 27.013 -18.926 56.533 1.00 22.95 373 GLN A C 1
ATOM 2814 O O . GLN A 1 373 ? 26.723 -18.367 55.478 1.00 22.95 373 GLN A O 1
ATOM 2819 N N . LEU A 1 374 ? 26.782 -18.353 57.727 1.00 28.98 374 LEU A N 1
ATOM 2820 C CA . LEU A 1 374 ? 26.091 -17.071 58.021 1.00 28.98 374 LEU A CA 1
ATOM 2821 C C . LEU A 1 374 ? 26.801 -16.346 59.183 1.00 28.98 374 LEU A C 1
ATOM 2823 O O . LEU A 1 374 ? 27.193 -17.049 60.108 1.00 28.98 374 LEU A O 1
ATOM 2827 N N . LEU A 1 375 ? 26.897 -14.999 59.189 1.00 23.00 375 LEU A N 1
ATOM 2828 C CA . LEU A 1 375 ? 27.270 -14.125 60.342 1.00 23.00 375 LEU A CA 1
ATOM 2829 C C . LEU A 1 375 ? 27.023 -12.604 59.991 1.00 23.00 375 LEU A C 1
ATOM 2831 O O . LEU A 1 375 ? 26.533 -12.365 58.888 1.00 23.00 375 LEU A O 1
ATOM 2835 N N . PRO A 1 376 ? 27.140 -11.590 60.897 1.00 25.72 376 PRO A N 1
ATOM 2836 C CA . PRO A 1 376 ? 25.972 -10.905 61.492 1.00 25.72 376 PRO A CA 1
ATOM 2837 C C . PRO A 1 376 ? 25.742 -9.406 61.121 1.00 25.72 376 PRO A C 1
ATOM 2839 O O . PRO A 1 376 ? 26.404 -8.835 60.263 1.00 25.72 376 PRO A O 1
ATOM 2842 N N . LYS A 1 377 ? 24.746 -8.780 61.780 1.00 32.31 377 LYS A N 1
ATOM 2843 C CA . LYS A 1 377 ? 24.166 -7.435 61.528 1.00 32.31 377 LYS A CA 1
ATOM 2844 C C . LYS A 1 377 ? 24.988 -6.239 62.047 1.00 32.31 377 LYS A C 1
ATOM 2846 O O . LYS A 1 377 ? 25.542 -6.329 63.136 1.00 32.31 377 LYS A O 1
ATOM 2851 N N . CYS A 1 378 ? 24.817 -5.075 61.400 1.00 21.88 378 CYS A N 1
ATOM 2852 C CA . CYS A 1 378 ? 24.799 -3.746 62.044 1.00 21.88 378 CYS A CA 1
ATOM 2853 C C . CYS A 1 378 ? 23.863 -2.754 61.306 1.00 21.88 378 CYS A C 1
ATOM 2855 O O . CYS A 1 378 ? 23.462 -3.006 60.171 1.00 21.88 378 CYS A O 1
ATOM 2857 N N . HIS A 1 379 ? 23.469 -1.674 61.990 1.00 28.86 379 HIS A N 1
ATOM 2858 C CA . HIS A 1 379 ? 22.543 -0.611 61.538 1.00 28.86 379 HIS A CA 1
ATOM 2859 C C . HIS A 1 379 ? 23.264 0.372 60.572 1.00 28.86 379 HIS A C 1
ATOM 2861 O O . HIS A 1 379 ? 24.487 0.411 60.582 1.00 28.86 379 HIS A O 1
ATOM 2867 N N . GLU A 1 380 ? 22.642 1.174 59.694 1.00 28.61 380 GLU A N 1
ATOM 2868 C CA . GLU A 1 380 ? 21.286 1.749 59.649 1.00 28.61 380 GLU A CA 1
ATOM 2869 C C . GLU A 1 380 ? 20.837 2.007 58.176 1.00 28.61 380 GLU A C 1
ATOM 2871 O O . GLU A 1 380 ? 21.665 2.045 57.268 1.00 28.61 380 GLU A O 1
ATOM 2876 N N . THR A 1 381 ? 19.533 2.208 57.922 1.00 24.83 381 THR A N 1
ATOM 2877 C CA . THR A 1 381 ? 18.829 2.111 56.605 1.00 24.83 381 THR A CA 1
ATOM 2878 C C . THR A 1 381 ? 18.731 0.684 56.012 1.00 24.83 381 THR A C 1
ATOM 2880 O O . THR A 1 381 ? 19.710 -0.062 56.009 1.00 24.83 381 THR A O 1
ATOM 2883 N N . PRO A 1 382 ? 17.557 0.249 55.498 1.00 25.80 382 PRO A N 1
ATOM 2884 C CA . PRO A 1 382 ? 17.345 -1.137 55.071 1.00 25.80 382 PRO A CA 1
ATOM 2885 C C . PRO A 1 382 ? 17.893 -1.405 53.659 1.00 25.80 382 PRO A C 1
ATOM 2887 O O . PRO A 1 382 ? 17.147 -1.488 52.684 1.00 25.80 382 PRO A O 1
ATOM 2890 N N . ARG A 1 383 ? 19.210 -1.594 53.545 1.00 31.08 383 ARG A N 1
ATOM 2891 C CA . ARG A 1 383 ? 19.824 -2.213 52.360 1.00 31.08 383 ARG A CA 1
ATOM 2892 C C . ARG A 1 383 ? 19.754 -3.736 52.502 1.00 31.08 383 ARG A C 1
ATOM 2894 O O . ARG A 1 383 ? 20.468 -4.322 53.312 1.00 31.08 383 ARG A O 1
ATOM 2901 N N . VAL A 1 384 ? 18.883 -4.387 51.731 1.00 27.88 384 VAL A N 1
ATOM 2902 C CA . VAL A 1 384 ? 18.773 -5.856 51.724 1.00 27.88 384 VAL A CA 1
ATOM 2903 C C . VAL A 1 384 ? 19.845 -6.443 50.805 1.00 27.88 384 VAL A C 1
ATOM 2905 O O . VAL A 1 384 ? 19.665 -6.518 49.592 1.00 27.88 384 VAL A O 1
ATOM 2908 N N . TYR A 1 385 ? 20.960 -6.880 51.387 1.00 29.61 385 TYR A N 1
ATOM 2909 C CA . TYR A 1 385 ? 21.988 -7.642 50.677 1.00 29.61 385 TYR A CA 1
ATOM 2910 C C . TYR A 1 385 ? 21.584 -9.121 50.612 1.00 29.61 385 TYR A C 1
ATOM 2912 O O . TYR A 1 385 ? 21.551 -9.809 51.632 1.00 29.61 385 TYR A O 1
ATOM 2920 N N . ILE A 1 386 ? 21.262 -9.621 49.414 1.00 29.59 386 ILE A N 1
ATOM 2921 C CA . ILE A 1 386 ? 20.871 -11.023 49.204 1.00 29.59 386 ILE A CA 1
ATOM 2922 C C . ILE A 1 386 ? 22.072 -11.817 48.678 1.00 29.59 386 ILE A C 1
ATOM 2924 O O . ILE A 1 386 ? 22.450 -11.692 47.513 1.00 29.59 386 ILE A O 1
ATOM 2928 N N . CYS A 1 387 ? 22.655 -12.671 49.521 1.00 28.06 387 CYS A N 1
ATOM 2929 C CA . CYS A 1 387 ? 23.724 -13.584 49.114 1.00 28.06 387 CYS A CA 1
ATOM 2930 C C . CYS A 1 387 ? 23.132 -14.859 48.480 1.00 28.06 387 CYS A C 1
ATOM 2932 O O . CYS A 1 387 ? 22.833 -15.838 49.164 1.00 28.06 387 CYS A O 1
ATOM 2934 N N . CYS A 1 388 ? 22.922 -14.841 47.161 1.00 29.39 388 CYS A N 1
ATOM 2935 C CA . CYS A 1 388 ? 22.327 -15.958 46.418 1.00 29.39 388 CYS A CA 1
ATOM 2936 C C . CYS A 1 388 ? 23.358 -17.018 45.993 1.00 29.39 388 CYS A C 1
ATOM 2938 O O . CYS A 1 388 ? 23.759 -17.078 44.830 1.00 29.39 388 CYS A O 1
ATOM 2940 N N . ALA A 1 389 ? 23.707 -17.926 46.905 1.00 29.70 389 ALA A N 1
ATOM 2941 C CA . ALA A 1 389 ? 24.295 -19.219 46.553 1.00 29.70 389 ALA A CA 1
ATOM 2942 C C . ALA A 1 389 ? 23.225 -20.329 46.653 1.00 29.70 389 ALA A C 1
ATOM 2944 O O . ALA A 1 389 ? 22.873 -20.752 47.750 1.00 29.70 389 ALA A O 1
ATOM 2945 N N . LYS A 1 390 ? 22.745 -20.816 45.494 1.00 34.19 390 LYS A N 1
ATOM 2946 C CA . LYS A 1 390 ? 21.772 -21.926 45.302 1.00 34.19 390 LYS A CA 1
ATOM 2947 C C . LYS A 1 390 ? 20.313 -21.693 45.766 1.00 34.19 390 LYS A C 1
ATOM 2949 O O . LYS A 1 390 ? 19.866 -22.322 46.720 1.00 34.19 390 LYS A O 1
ATOM 2954 N N . TRP A 1 391 ? 19.536 -20.884 45.037 1.00 30.44 391 TRP A N 1
ATOM 2955 C CA . TRP A 1 391 ? 18.058 -20.845 45.125 1.00 30.44 391 TRP A CA 1
ATOM 2956 C C . TRP A 1 391 ? 17.422 -21.117 43.748 1.00 30.44 391 TRP A C 1
ATOM 2958 O O . TRP A 1 391 ? 18.012 -20.773 42.725 1.00 30.44 391 TRP A O 1
ATOM 2968 N N . ASP A 1 392 ? 16.224 -21.712 43.729 1.00 33.06 392 ASP A N 1
ATOM 2969 C CA . ASP A 1 392 ? 15.465 -22.018 42.505 1.00 33.06 392 ASP A CA 1
ATOM 2970 C C . ASP A 1 392 ? 14.669 -20.798 41.982 1.00 33.06 392 ASP A C 1
ATOM 2972 O O . ASP A 1 392 ? 14.227 -19.925 42.739 1.00 33.06 392 ASP A O 1
ATOM 2976 N N . VAL A 1 393 ? 14.493 -20.736 40.662 1.00 34.34 393 VAL A N 1
ATOM 2977 C CA . VAL A 1 393 ? 14.079 -19.564 39.871 1.00 34.34 393 VAL A CA 1
ATOM 2978 C C . VAL A 1 393 ? 12.678 -19.057 40.242 1.00 34.34 393 VAL A C 1
ATOM 2980 O O . VAL A 1 393 ? 12.424 -17.848 40.220 1.00 34.34 393 VAL A O 1
ATOM 2983 N N . GLU A 1 394 ? 11.770 -19.955 40.624 1.00 33.03 394 GLU A N 1
ATOM 2984 C CA . GLU A 1 394 ? 10.370 -19.624 40.921 1.00 33.03 394 GLU A CA 1
ATOM 2985 C C . GLU A 1 394 ? 10.209 -18.822 42.233 1.00 33.03 394 GLU A C 1
ATOM 2987 O O . GLU A 1 394 ? 9.409 -17.881 42.316 1.00 33.03 394 GLU A O 1
ATOM 2992 N N . HIS A 1 395 ? 11.061 -19.089 43.231 1.00 34.53 395 HIS A N 1
ATOM 2993 C CA . HIS A 1 395 ? 11.086 -18.333 44.488 1.00 34.53 395 HIS A CA 1
ATOM 2994 C C . HIS A 1 395 ? 11.687 -16.929 44.309 1.00 34.53 395 HIS A C 1
ATOM 2996 O O . HIS A 1 395 ? 11.163 -15.953 44.855 1.00 34.53 395 HIS A O 1
ATOM 3002 N N . VAL A 1 396 ? 12.733 -16.796 43.485 1.00 37.12 396 VAL A N 1
ATOM 3003 C CA . VAL A 1 396 ? 13.384 -15.503 43.192 1.00 37.12 396 VAL A CA 1
ATOM 3004 C C . VAL A 1 396 ? 12.436 -14.555 42.444 1.00 37.12 396 VAL A C 1
ATOM 3006 O O . VAL A 1 396 ? 12.342 -13.374 42.788 1.00 37.12 396 VAL A O 1
ATOM 3009 N N . SER A 1 397 ? 11.662 -15.072 41.480 1.00 34.81 397 SER A N 1
ATOM 3010 C CA . SER A 1 397 ? 10.641 -14.297 40.754 1.00 34.81 397 SER A CA 1
ATOM 3011 C C . SER A 1 397 ? 9.562 -13.727 41.685 1.00 34.81 397 SER A C 1
ATOM 3013 O O . SER A 1 397 ? 9.111 -12.591 41.509 1.00 34.81 397 SER A O 1
ATOM 3015 N N . THR A 1 398 ? 9.144 -14.506 42.684 1.00 33.62 398 THR A N 1
ATOM 3016 C CA . THR A 1 398 ? 8.069 -14.125 43.612 1.00 33.62 398 THR A CA 1
ATOM 3017 C C . THR A 1 398 ? 8.530 -13.047 44.600 1.00 33.62 398 THR A C 1
ATOM 3019 O O . THR A 1 398 ? 7.775 -12.118 44.894 1.00 33.62 398 THR A O 1
ATOM 3022 N N . LEU A 1 399 ? 9.788 -13.105 45.053 1.00 33.78 399 LEU A N 1
ATOM 3023 C CA . LEU A 1 399 ? 10.369 -12.111 45.961 1.00 33.78 399 LEU A CA 1
ATOM 3024 C C . LEU A 1 399 ? 10.614 -10.755 45.268 1.00 33.78 399 LEU A C 1
ATOM 3026 O O . LEU A 1 399 ? 10.237 -9.711 45.803 1.00 33.78 399 LEU A O 1
ATOM 3030 N N . LEU A 1 400 ? 11.172 -10.765 44.050 1.00 34.56 400 LEU A N 1
ATOM 3031 C CA . LEU A 1 400 ? 11.432 -9.549 43.262 1.00 34.56 400 LEU A CA 1
ATOM 3032 C C . LEU A 1 400 ? 10.148 -8.795 42.893 1.00 34.56 400 LEU A C 1
ATOM 3034 O O . LEU A 1 400 ? 10.117 -7.566 42.943 1.00 34.56 400 LEU A O 1
ATOM 3038 N N . THR A 1 401 ? 9.071 -9.520 42.575 1.00 31.91 401 THR A N 1
ATOM 3039 C CA . THR A 1 401 ? 7.770 -8.906 42.251 1.00 31.91 401 THR A CA 1
ATOM 3040 C C . THR A 1 401 ? 7.155 -8.198 43.466 1.00 31.91 401 THR A C 1
ATOM 3042 O O . THR A 1 401 ? 6.472 -7.189 43.300 1.00 31.91 401 THR A O 1
ATOM 3045 N N . LYS A 1 402 ? 7.430 -8.683 44.686 1.00 30.12 402 LYS A N 1
ATOM 3046 C CA . LYS A 1 402 ? 6.988 -8.058 45.942 1.00 30.12 402 LYS A CA 1
ATOM 3047 C C . LYS A 1 402 ? 7.776 -6.783 46.265 1.00 30.12 402 LYS A C 1
ATOM 3049 O O . LYS A 1 402 ? 7.175 -5.755 46.549 1.00 30.12 402 LYS A O 1
ATOM 3054 N N . LEU A 1 403 ? 9.106 -6.830 46.157 1.00 31.72 403 LEU A N 1
ATOM 3055 C CA . LEU A 1 403 ? 9.986 -5.702 46.503 1.00 31.72 403 LEU A CA 1
ATOM 3056 C C . LEU A 1 403 ? 9.852 -4.500 45.546 1.00 31.72 403 LEU A C 1
ATOM 3058 O O . LEU A 1 403 ? 10.039 -3.360 45.967 1.00 31.72 403 LEU A O 1
ATOM 3062 N N . TYR A 1 404 ? 9.471 -4.728 44.283 1.00 30.91 404 TYR A N 1
ATOM 3063 C CA . TYR A 1 404 ? 9.263 -3.652 43.302 1.00 30.91 404 TYR A CA 1
ATOM 3064 C C . TYR A 1 404 ? 8.031 -2.770 43.598 1.00 30.91 404 TYR A C 1
ATOM 3066 O O . TYR A 1 404 ? 7.955 -1.647 43.107 1.00 30.91 404 TYR A O 1
ATOM 3074 N N . TRP A 1 405 ? 7.073 -3.248 44.403 1.00 26.70 405 TRP A N 1
ATOM 3075 C CA . TRP A 1 405 ? 5.883 -2.475 44.795 1.00 26.70 405 TRP A CA 1
ATOM 3076 C C . TRP A 1 405 ? 6.097 -1.569 46.019 1.00 26.70 405 TRP A C 1
ATOM 3078 O O . TRP A 1 405 ? 5.282 -0.681 46.249 1.00 26.70 405 TRP A O 1
ATOM 3088 N N . GLU A 1 406 ? 7.186 -1.752 46.774 1.00 28.22 406 GLU A N 1
ATOM 3089 C CA . GLU A 1 406 ? 7.468 -0.998 48.011 1.00 28.22 406 GLU A CA 1
ATOM 3090 C C . GLU A 1 406 ? 8.611 0.031 47.867 1.00 28.22 406 GLU A C 1
ATOM 3092 O O . GLU A 1 406 ? 8.937 0.735 48.818 1.00 28.22 406 GLU A O 1
ATOM 3097 N N . GLY A 1 407 ? 9.184 0.187 46.665 1.00 26.12 407 GLY A N 1
ATOM 3098 C CA . GLY A 1 407 ? 10.048 1.330 46.328 1.00 26.12 407 GLY A CA 1
ATOM 3099 C C . GLY A 1 407 ? 11.519 1.236 46.759 1.00 26.12 407 GLY A C 1
ATOM 3100 O O . GLY A 1 407 ? 12.179 2.267 46.883 1.00 26.12 407 GLY A O 1
ATOM 3101 N N . PHE A 1 408 ? 12.058 0.032 46.972 1.00 29.56 408 PHE A N 1
ATOM 3102 C CA . PHE A 1 408 ? 13.462 -0.162 47.364 1.00 29.56 408 PHE A CA 1
ATOM 3103 C C . PHE A 1 408 ? 14.433 -0.249 46.170 1.00 29.56 408 PHE A C 1
ATOM 3105 O O . PHE A 1 408 ? 14.172 -0.938 45.184 1.00 29.56 408 PHE A O 1
ATOM 3112 N N . ASN A 1 409 ? 15.604 0.388 46.298 1.00 29.34 409 ASN A N 1
ATOM 3113 C CA . ASN A 1 409 ? 16.721 0.254 45.355 1.00 29.34 409 ASN A CA 1
ATOM 3114 C C . ASN A 1 409 ? 17.555 -1.001 45.670 1.00 29.34 409 ASN A C 1
ATOM 3116 O O . ASN A 1 409 ? 17.988 -1.187 46.807 1.00 29.34 409 ASN A O 1
ATOM 3120 N N . ILE A 1 410 ? 17.817 -1.835 44.659 1.00 31.12 410 ILE A N 1
ATOM 3121 C CA . ILE A 1 410 ? 18.589 -3.083 44.783 1.00 31.12 410 ILE A CA 1
ATOM 3122 C C . ILE A 1 410 ? 19.964 -2.901 44.130 1.00 31.12 410 ILE A C 1
ATOM 3124 O O . ILE A 1 410 ? 20.051 -2.498 42.970 1.00 31.12 410 ILE A O 1
ATOM 3128 N N . TYR A 1 411 ? 21.030 -3.240 44.859 1.00 30.45 411 TYR A N 1
ATOM 3129 C CA . TYR A 1 411 ? 22.420 -3.166 44.398 1.00 30.45 411 TYR A CA 1
ATOM 3130 C C . TYR A 1 411 ? 23.069 -4.555 44.428 1.00 30.45 411 TYR A C 1
ATOM 3132 O O . TYR A 1 411 ? 22.811 -5.345 45.335 1.00 30.45 411 TYR A O 1
ATOM 3140 N N . TYR A 1 412 ? 23.933 -4.838 43.452 1.00 27.64 412 TYR A N 1
ATOM 3141 C CA . TYR A 1 412 ? 24.713 -6.075 43.363 1.00 27.64 412 TYR A CA 1
ATOM 3142 C C . TYR A 1 412 ? 26.201 -5.765 43.535 1.00 27.64 412 TYR A C 1
ATOM 3144 O O . TYR A 1 412 ? 26.705 -4.828 42.921 1.00 27.64 412 TYR A O 1
ATOM 3152 N N . THR A 1 413 ? 26.915 -6.587 44.303 1.00 27.00 413 THR A N 1
ATOM 3153 C CA . THR A 1 413 ? 28.383 -6.580 44.362 1.00 27.00 413 THR A CA 1
ATOM 3154 C C . THR A 1 413 ? 28.916 -7.995 44.152 1.00 27.00 413 THR A C 1
ATOM 3156 O O . THR A 1 413 ? 28.213 -8.985 44.371 1.00 27.00 413 THR A O 1
ATOM 3159 N N . LYS A 1 414 ? 30.166 -8.096 43.698 1.00 24.89 414 LYS A N 1
ATOM 3160 C CA . LYS A 1 414 ? 30.916 -9.349 43.616 1.00 24.89 414 LYS A CA 1
ATOM 3161 C C . LYS A 1 414 ? 32.232 -9.131 44.350 1.00 24.89 414 LYS A C 1
ATOM 3163 O O . LYS A 1 414 ? 33.064 -8.370 43.870 1.00 24.89 414 LYS A O 1
ATOM 3168 N N . THR A 1 415 ? 32.403 -9.775 45.496 1.00 25.12 415 THR A N 1
ATOM 3169 C CA . THR A 1 415 ? 33.639 -9.718 46.279 1.00 25.12 415 THR A CA 1
ATOM 3170 C C . THR A 1 415 ? 34.560 -10.880 45.924 1.00 25.12 415 THR A C 1
ATOM 3172 O O . THR A 1 415 ? 34.142 -12.038 45.906 1.00 25.12 415 THR A O 1
ATOM 3175 N N . THR A 1 416 ? 35.824 -10.556 45.674 1.00 27.20 416 THR A N 1
ATOM 3176 C CA . THR A 1 416 ? 36.974 -11.448 45.846 1.00 27.20 416 THR A CA 1
ATOM 3177 C C . THR A 1 416 ? 38.114 -10.583 46.369 1.00 27.20 416 THR A C 1
ATOM 3179 O O . THR A 1 416 ? 38.518 -9.651 45.677 1.00 27.20 416 THR A O 1
ATOM 3182 N N . ASP A 1 417 ? 38.577 -10.935 47.566 1.00 27.02 417 ASP A N 1
ATOM 3183 C CA . ASP A 1 417 ? 39.743 -10.431 48.299 1.00 27.02 417 ASP A CA 1
ATOM 3184 C C . ASP A 1 417 ? 39.679 -9.009 48.899 1.00 27.02 417 ASP A C 1
ATOM 3186 O O . ASP A 1 417 ? 38.833 -8.178 48.567 1.00 27.02 417 ASP A O 1
ATOM 3190 N N . GLU A 1 418 ? 40.509 -8.816 49.929 1.00 34.47 418 GLU A N 1
ATOM 3191 C CA . GLU A 1 418 ? 40.351 -7.820 50.993 1.00 34.47 418 GLU A CA 1
ATOM 3192 C C . GLU A 1 418 ? 40.918 -6.440 50.626 1.00 34.47 418 GLU A C 1
ATOM 3194 O O . GLU A 1 418 ? 42.131 -6.268 50.524 1.00 34.47 418 GLU A O 1
ATOM 3199 N N . GLN A 1 419 ? 40.050 -5.429 50.533 1.00 27.73 419 GLN A N 1
ATOM 3200 C CA . GLN A 1 419 ? 40.392 -4.014 50.727 1.00 27.73 419 GLN A CA 1
ATOM 3201 C C . GLN A 1 419 ? 39.135 -3.231 51.144 1.00 27.73 419 GLN A C 1
ATOM 3203 O O . GLN A 1 419 ? 38.025 -3.551 50.711 1.00 27.73 419 GLN A O 1
ATOM 3208 N N . GLU A 1 420 ? 39.291 -2.232 52.018 1.00 27.56 420 GLU A N 1
ATOM 3209 C CA . GLU A 1 420 ? 38.175 -1.400 52.489 1.00 27.56 420 GLU A CA 1
ATOM 3210 C C . GLU A 1 420 ? 37.561 -0.589 51.338 1.00 27.56 420 GLU A C 1
ATOM 3212 O O . GLU A 1 420 ? 38.264 0.073 50.576 1.00 27.56 420 GLU A O 1
ATOM 3217 N N . ILE A 1 421 ? 36.231 -0.620 51.228 1.00 26.20 421 ILE A N 1
ATOM 3218 C CA . ILE A 1 421 ? 35.483 0.146 50.226 1.00 26.20 421 ILE A CA 1
ATOM 3219 C C . ILE A 1 421 ? 35.030 1.471 50.846 1.00 26.20 421 ILE A C 1
ATOM 3221 O O . ILE A 1 421 ? 34.191 1.480 51.750 1.00 26.20 421 ILE A O 1
ATOM 3225 N N . ASP A 1 422 ? 35.524 2.588 50.306 1.00 27.97 422 ASP A N 1
ATOM 3226 C CA . ASP A 1 422 ? 34.924 3.904 50.540 1.00 27.97 422 ASP A CA 1
ATOM 3227 C C . ASP A 1 422 ? 33.493 3.947 49.967 1.00 27.97 422 ASP A C 1
ATOM 3229 O O . ASP A 1 422 ? 33.220 3.529 48.840 1.00 27.97 422 ASP A O 1
ATOM 3233 N N . ASN A 1 423 ? 32.549 4.451 50.759 1.00 27.61 423 ASN A N 1
ATOM 3234 C CA . ASN A 1 423 ? 31.106 4.277 50.560 1.00 27.61 423 ASN A CA 1
ATOM 3235 C C . ASN A 1 423 ? 30.482 5.256 49.539 1.00 27.61 423 ASN A C 1
ATOM 3237 O O . ASN A 1 423 ? 29.266 5.473 49.545 1.00 27.61 423 ASN A O 1
ATOM 3241 N N . SER A 1 424 ? 31.294 5.868 48.673 1.00 26.55 424 SER A N 1
ATOM 3242 C CA . SER A 1 424 ? 30.918 7.036 47.866 1.00 26.55 424 SER A CA 1
ATOM 3243 C C . SER A 1 424 ? 30.575 6.746 46.394 1.00 26.55 424 SER A C 1
ATOM 3245 O O . SER A 1 424 ? 29.947 7.591 45.752 1.00 26.55 424 SER A O 1
ATOM 3247 N N . GLN A 1 425 ? 30.909 5.567 45.843 1.00 27.33 425 GLN A N 1
ATOM 3248 C CA . GLN A 1 425 ? 30.682 5.257 44.419 1.00 27.33 425 GLN A CA 1
ATOM 3249 C C . GLN A 1 425 ? 29.947 3.928 44.174 1.00 27.33 425 GLN A C 1
ATOM 3251 O O . GLN A 1 425 ? 30.464 2.839 44.401 1.00 27.33 425 GLN A O 1
ATOM 3256 N N . CYS A 1 426 ? 28.733 4.020 43.623 1.00 24.86 426 CYS A N 1
ATOM 3257 C CA . CYS A 1 426 ? 27.980 2.892 43.068 1.00 24.86 426 CYS A CA 1
ATOM 3258 C C . CYS A 1 426 ? 27.531 3.234 41.642 1.00 24.86 426 CYS A C 1
ATOM 3260 O O . CYS A 1 426 ? 26.522 3.913 41.449 1.00 24.86 426 CYS A O 1
ATOM 3262 N N . VAL A 1 427 ? 28.271 2.745 40.643 1.00 23.83 427 VAL A N 1
ATOM 3263 C CA . VAL A 1 427 ? 27.932 2.876 39.216 1.00 23.83 427 VAL A CA 1
ATOM 3264 C C . VAL A 1 427 ? 27.551 1.506 38.652 1.00 23.83 427 VAL A C 1
ATOM 3266 O O . VAL A 1 427 ? 28.211 0.502 38.905 1.00 23.83 427 VAL A O 1
ATOM 3269 N N . LEU A 1 428 ? 26.467 1.466 37.874 1.00 22.11 428 LEU A N 1
ATOM 3270 C CA . LEU A 1 428 ? 25.948 0.266 37.212 1.00 22.11 428 LEU A CA 1
ATOM 3271 C C . LEU A 1 428 ? 26.891 -0.204 36.087 1.00 22.11 428 LEU A C 1
ATOM 3273 O O . LEU A 1 428 ? 26.741 0.181 34.929 1.00 22.11 428 LEU A O 1
ATOM 3277 N N . ALA A 1 429 ? 27.842 -1.075 36.423 1.00 22.88 429 ALA A N 1
ATOM 3278 C CA . ALA A 1 429 ? 28.702 -1.753 35.457 1.00 22.88 429 ALA A CA 1
ATOM 3279 C C . ALA A 1 429 ? 28.156 -3.152 35.111 1.00 22.88 429 ALA A C 1
ATOM 3281 O O . ALA A 1 429 ? 28.365 -4.117 35.845 1.00 22.88 429 ALA A O 1
ATOM 3282 N N . PHE A 1 430 ? 27.494 -3.292 33.957 1.00 21.02 430 PHE A N 1
ATOM 3283 C CA . PHE A 1 430 ? 27.215 -4.609 33.375 1.00 21.02 430 PHE A CA 1
ATOM 3284 C C . PHE A 1 430 ? 28.409 -5.091 32.539 1.00 21.02 430 PHE A C 1
ATOM 3286 O O . PHE A 1 430 ? 28.458 -4.894 31.327 1.00 21.02 430 PHE A O 1
ATOM 3293 N N . PHE A 1 431 ? 29.346 -5.785 33.187 1.00 21.55 431 PHE A N 1
ATOM 3294 C CA . PHE A 1 431 ? 30.305 -6.659 32.511 1.00 21.55 431 PHE A CA 1
ATOM 3295 C C . PHE A 1 431 ? 30.003 -8.121 32.852 1.00 21.55 431 PHE A C 1
ATOM 3297 O O . PHE A 1 431 ? 30.181 -8.553 33.989 1.00 21.55 431 PHE A O 1
ATOM 3304 N N . SER A 1 432 ? 29.614 -8.919 31.854 1.00 23.17 432 SER A N 1
ATOM 3305 C CA . SER A 1 432 ? 29.635 -10.382 31.956 1.00 23.17 432 SER A CA 1
ATOM 3306 C C . SER A 1 432 ? 30.376 -10.991 30.766 1.00 23.17 432 SER A C 1
ATOM 3308 O O . SER A 1 432 ? 29.777 -11.407 29.773 1.00 23.17 432 SER A O 1
ATOM 3310 N N . ASN A 1 433 ? 31.700 -11.093 30.897 1.00 26.03 433 ASN A N 1
ATOM 3311 C CA . ASN A 1 433 ? 32.543 -11.932 30.041 1.00 26.03 433 ASN A CA 1
ATOM 3312 C C . ASN A 1 433 ? 32.289 -13.425 30.352 1.00 26.03 433 ASN A C 1
ATOM 3314 O O . ASN A 1 433 ? 33.101 -14.075 31.009 1.00 26.03 433 ASN A O 1
ATOM 3318 N N . LYS A 1 434 ? 31.115 -13.930 29.939 1.00 23.11 434 LYS A N 1
ATOM 3319 C CA . LYS A 1 434 ? 30.742 -15.340 29.678 1.00 23.11 434 LYS A CA 1
ATOM 3320 C C . LYS A 1 434 ? 29.228 -15.434 29.453 1.00 23.11 434 LYS A C 1
ATOM 3322 O O . LYS A 1 434 ? 28.438 -15.083 30.325 1.00 23.11 434 LYS A O 1
ATOM 3327 N N . THR A 1 435 ? 28.823 -15.950 28.298 1.00 24.19 435 THR A N 1
ATOM 3328 C CA . THR A 1 435 ? 27.423 -16.207 27.940 1.00 24.19 435 THR A CA 1
ATOM 3329 C C . THR A 1 435 ? 26.851 -17.396 28.717 1.00 24.19 435 THR A C 1
ATOM 3331 O O . THR A 1 435 ? 27.197 -18.547 28.465 1.00 24.19 435 THR A O 1
ATOM 3334 N N . VAL A 1 436 ? 25.910 -17.132 29.627 1.00 23.25 436 VAL A N 1
ATOM 3335 C CA . VAL A 1 436 ? 24.995 -18.154 30.166 1.00 23.25 436 VAL A CA 1
ATOM 3336 C C . VAL A 1 436 ? 23.703 -18.140 29.345 1.00 23.25 436 VAL A C 1
ATOM 3338 O O . VAL A 1 436 ? 23.229 -17.078 28.944 1.00 23.25 436 VAL A O 1
ATOM 3341 N N . LYS A 1 437 ? 23.121 -19.321 29.095 1.00 29.31 437 LYS A N 1
ATOM 3342 C CA . LYS A 1 437 ? 21.853 -19.513 28.367 1.00 29.31 437 LYS A CA 1
ATOM 3343 C C . LYS A 1 437 ? 20.703 -18.707 29.008 1.00 29.31 437 LYS A C 1
ATOM 3345 O O . LYS A 1 437 ? 20.058 -19.192 29.930 1.00 29.31 437 LYS A O 1
ATOM 3350 N N . SER A 1 438 ? 20.409 -17.504 28.505 1.00 29.47 438 SER A N 1
ATOM 3351 C CA . SER A 1 438 ? 19.380 -16.599 29.065 1.00 29.47 438 SER A CA 1
ATOM 3352 C C . SER A 1 438 ? 18.247 -16.218 28.095 1.00 29.47 438 SER A C 1
ATOM 3354 O O . SER A 1 438 ? 17.376 -15.416 28.439 1.00 29.47 438 SER A O 1
ATOM 3356 N N . GLY A 1 439 ? 18.177 -16.859 26.920 1.00 27.59 439 GLY A N 1
ATOM 3357 C CA . GLY A 1 439 ? 17.152 -16.614 25.887 1.00 27.59 439 GLY A CA 1
ATOM 3358 C C . GLY A 1 439 ? 15.693 -16.890 26.297 1.00 27.59 439 GLY A C 1
ATOM 3359 O O . GLY A 1 439 ? 14.777 -16.553 25.553 1.00 27.59 439 GLY A O 1
ATOM 3360 N N . GLN A 1 440 ? 15.451 -17.469 27.478 1.00 27.83 440 GLN A N 1
ATOM 3361 C CA . GLN A 1 440 ? 14.107 -17.640 28.048 1.00 27.83 440 GLN A CA 1
ATOM 3362 C C . GLN A 1 440 ? 13.784 -16.659 29.192 1.00 27.83 440 GLN A C 1
ATOM 3364 O O . GLN A 1 440 ? 12.608 -16.442 29.474 1.00 27.83 440 GLN A O 1
ATOM 3369 N N . ALA A 1 441 ? 14.782 -16.009 29.805 1.00 27.34 441 ALA A N 1
ATOM 3370 C CA . ALA A 1 441 ? 14.573 -15.076 30.920 1.00 27.34 441 ALA A CA 1
ATOM 3371 C C . ALA A 1 441 ? 14.243 -13.645 30.448 1.00 27.34 441 ALA A C 1
ATOM 3373 O O . ALA A 1 441 ? 13.348 -12.997 30.990 1.00 27.34 441 ALA A O 1
ATOM 3374 N N . MET A 1 442 ? 14.906 -13.165 29.389 1.00 27.17 442 MET A N 1
ATOM 3375 C CA . MET A 1 442 ? 14.718 -11.798 28.866 1.00 27.17 442 MET A CA 1
ATOM 3376 C C . MET A 1 442 ? 13.334 -11.556 28.235 1.00 27.17 442 MET A C 1
ATOM 3378 O O . MET A 1 442 ? 12.865 -10.421 28.202 1.00 27.17 442 MET A O 1
ATOM 3382 N N . ASN A 1 443 ? 12.618 -12.609 27.820 1.00 27.42 443 ASN A N 1
ATOM 3383 C CA . ASN A 1 443 ? 11.296 -12.515 27.176 1.00 27.42 443 ASN A CA 1
ATOM 3384 C C . ASN A 1 443 ? 10.159 -11.966 28.073 1.00 27.42 443 ASN A C 1
ATOM 3386 O O . ASN A 1 443 ? 9.024 -11.835 27.608 1.00 27.42 443 ASN A O 1
ATOM 3390 N N . LYS A 1 444 ? 10.426 -11.640 29.348 1.00 28.70 444 LYS A N 1
ATOM 3391 C CA . LYS A 1 444 ? 9.449 -11.031 30.272 1.00 28.70 444 LYS A CA 1
ATOM 3392 C C . LYS A 1 444 ? 9.766 -9.583 30.686 1.00 28.70 444 LYS A C 1
ATOM 3394 O O . LYS A 1 444 ? 8.886 -8.929 31.244 1.00 28.70 444 LYS A O 1
ATOM 3399 N N . LEU A 1 445 ? 10.944 -9.037 30.367 1.00 25.75 445 LEU A N 1
ATOM 3400 C CA . LEU A 1 445 ? 11.292 -7.636 30.657 1.00 25.75 445 LEU A CA 1
ATOM 3401 C C . LEU A 1 445 ? 10.728 -6.700 29.574 1.00 25.75 445 LEU A C 1
ATOM 3403 O O . LEU A 1 445 ? 11.371 -6.414 28.570 1.00 25.75 445 LEU A O 1
ATOM 3407 N N . LYS A 1 446 ? 9.488 -6.231 29.767 1.00 27.27 446 LYS A N 1
ATOM 3408 C CA . LYS A 1 446 ? 8.757 -5.433 28.760 1.00 27.27 446 LYS A CA 1
ATOM 3409 C C . LYS A 1 446 ? 9.101 -3.941 28.697 1.00 27.27 446 LYS A C 1
ATOM 3411 O O . LYS A 1 446 ? 8.672 -3.289 27.747 1.00 27.27 446 LYS A O 1
ATOM 3416 N N . HIS A 1 447 ? 9.832 -3.398 29.669 1.00 28.81 447 HIS A N 1
ATOM 3417 C CA . HIS A 1 447 ? 10.119 -1.965 29.742 1.00 28.81 447 HIS A CA 1
ATOM 3418 C C . HIS A 1 447 ? 11.537 -1.696 30.252 1.00 28.81 447 HIS A C 1
ATOM 3420 O O . HIS A 1 447 ? 11.851 -1.979 31.403 1.00 28.81 447 HIS A O 1
ATOM 3426 N N . ALA A 1 448 ? 12.357 -1.083 29.400 1.00 24.00 448 ALA A N 1
ATOM 3427 C CA . ALA A 1 448 ? 13.557 -0.355 29.785 1.00 24.00 448 ALA A CA 1
ATOM 3428 C C . ALA A 1 448 ? 13.466 1.029 29.131 1.00 24.00 448 ALA A C 1
ATOM 3430 O O . ALA A 1 448 ? 13.294 1.132 27.917 1.00 24.00 448 ALA A O 1
ATOM 3431 N N . VAL A 1 449 ? 13.512 2.085 29.942 1.00 25.70 449 VAL A N 1
ATOM 3432 C CA . VAL A 1 449 ? 13.444 3.478 29.488 1.00 25.70 449 VAL A CA 1
ATOM 3433 C C . VAL A 1 449 ? 14.790 4.119 29.788 1.00 25.70 449 VAL A C 1
ATOM 3435 O O . VAL A 1 449 ? 15.155 4.254 30.952 1.00 25.70 449 VAL A O 1
ATOM 3438 N N . LEU A 1 450 ? 15.509 4.540 28.750 1.00 25.39 450 LEU A N 1
ATOM 3439 C CA . LEU A 1 450 ? 16.650 5.438 28.903 1.00 25.39 450 LEU A CA 1
ATOM 3440 C C . LEU A 1 450 ? 16.123 6.875 28.878 1.00 25.39 450 LEU A C 1
ATOM 3442 O O . LEU A 1 450 ? 15.654 7.350 27.845 1.00 25.39 450 LEU A O 1
ATOM 3446 N N . ARG A 1 451 ? 16.171 7.554 30.027 1.00 23.45 451 ARG A N 1
ATOM 3447 C CA . ARG A 1 451 ? 15.983 9.005 30.119 1.00 23.45 451 ARG A CA 1
ATOM 3448 C C . ARG A 1 451 ? 17.336 9.668 30.345 1.00 23.45 451 ARG A C 1
ATOM 3450 O O . ARG A 1 451 ? 18.034 9.300 31.281 1.00 23.45 451 ARG A O 1
ATOM 3457 N N . ASP A 1 452 ? 17.587 10.688 29.529 1.00 27.80 452 ASP A N 1
ATOM 3458 C CA . ASP A 1 452 ? 18.595 11.740 29.703 1.00 27.80 452 ASP A CA 1
ATOM 3459 C C . ASP A 1 452 ? 20.088 11.339 29.547 1.00 27.80 452 ASP A C 1
ATOM 3461 O O . ASP A 1 452 ? 20.701 10.811 30.476 1.00 27.80 452 ASP A O 1
ATOM 3465 N N . PRO A 1 453 ? 20.719 11.647 28.391 1.00 28.36 453 PRO A N 1
ATOM 3466 C CA . PRO A 1 453 ? 22.161 11.475 28.184 1.00 28.36 453 PRO A CA 1
ATOM 3467 C C . PRO A 1 453 ? 23.042 12.482 28.945 1.00 28.36 453 PRO A C 1
ATOM 3469 O O . PRO A 1 453 ? 24.247 12.264 29.055 1.00 28.36 453 PRO A O 1
ATOM 3472 N N . SER A 1 454 ? 22.489 13.589 29.459 1.00 27.86 454 SER A N 1
ATOM 3473 C CA . SER A 1 454 ? 23.280 14.737 29.945 1.00 27.86 454 SER A CA 1
ATOM 3474 C C . SER A 1 454 ? 24.043 14.498 31.256 1.00 27.86 454 SER A C 1
ATOM 3476 O O . SER A 1 454 ? 24.838 15.342 31.669 1.00 27.86 454 SER A O 1
ATOM 3478 N N . ARG A 1 455 ? 23.836 13.348 31.915 1.00 28.11 455 ARG A N 1
ATOM 3479 C CA . ARG A 1 455 ? 24.459 12.999 33.205 1.00 28.11 455 ARG A CA 1
ATOM 3480 C C . ARG A 1 455 ? 25.609 11.991 33.133 1.00 28.11 455 ARG A C 1
ATOM 3482 O O . ARG A 1 455 ? 26.124 11.614 34.181 1.00 28.11 455 ARG A O 1
ATOM 3489 N N . ILE A 1 456 ? 26.045 11.573 31.943 1.00 27.73 456 ILE A N 1
ATOM 3490 C CA . ILE A 1 456 ? 27.194 10.661 31.783 1.00 27.73 456 ILE A CA 1
ATOM 3491 C C . ILE A 1 456 ? 28.404 11.435 31.237 1.00 27.73 456 ILE A C 1
ATOM 3493 O O . ILE A 1 456 ? 28.788 11.295 30.080 1.00 27.73 456 ILE A O 1
ATOM 3497 N N . ILE A 1 457 ? 29.014 12.259 32.098 1.00 28.67 457 ILE A N 1
ATOM 3498 C CA . ILE A 1 457 ? 30.371 12.805 31.899 1.00 28.67 457 ILE A CA 1
ATOM 3499 C C . ILE A 1 457 ? 31.226 12.461 33.126 1.00 28.67 457 ILE A C 1
ATOM 3501 O O . ILE A 1 457 ? 31.620 13.310 33.918 1.00 28.67 457 ILE A O 1
ATOM 3505 N N . GLN A 1 458 ? 31.470 11.165 33.276 1.00 28.81 458 GLN A N 1
ATOM 3506 C CA . GLN A 1 458 ? 32.575 10.540 34.003 1.00 28.81 458 GLN A CA 1
ATOM 3507 C C . GLN A 1 458 ? 32.666 9.091 33.492 1.00 28.81 458 GLN A C 1
ATOM 3509 O O . GLN A 1 458 ? 31.699 8.586 32.924 1.00 28.81 458 GLN A O 1
ATOM 3514 N N . VAL A 1 459 ? 33.817 8.433 33.670 1.00 27.56 459 VAL A N 1
ATOM 3515 C CA . VAL A 1 459 ? 34.161 7.133 33.044 1.00 27.56 459 VAL A CA 1
ATOM 3516 C C . VAL A 1 459 ? 34.464 7.226 31.535 1.00 27.56 459 VAL A C 1
ATOM 3518 O O . VAL A 1 459 ? 33.803 6.606 30.711 1.00 27.56 459 VAL A O 1
ATOM 3521 N N . PHE A 1 460 ? 35.523 7.963 31.179 1.00 24.83 460 PHE A N 1
ATOM 3522 C CA . PHE A 1 460 ? 36.382 7.648 30.019 1.00 24.83 460 PHE A CA 1
ATOM 3523 C C . PHE A 1 460 ? 37.824 8.148 30.240 1.00 24.83 460 PHE A C 1
ATOM 3525 O O . PHE A 1 460 ? 38.383 8.907 29.456 1.00 24.83 460 PHE A O 1
ATOM 3532 N N . LEU A 1 461 ? 38.436 7.687 31.332 1.00 24.09 461 LEU A N 1
ATOM 3533 C CA . LEU A 1 461 ? 39.889 7.603 31.478 1.00 24.09 461 LEU A CA 1
ATOM 3534 C C . LEU A 1 461 ? 40.184 6.183 31.969 1.00 24.09 461 LEU A C 1
ATOM 3536 O O . LEU A 1 461 ? 39.837 5.838 33.095 1.00 24.09 461 LEU A O 1
ATOM 3540 N N . GLY A 1 462 ? 40.722 5.345 31.081 1.00 26.47 462 GLY A N 1
ATOM 3541 C CA . GLY A 1 462 ? 41.301 4.057 31.464 1.00 26.47 462 GLY A CA 1
ATOM 3542 C C . GLY A 1 462 ? 42.681 4.261 32.089 1.00 26.47 462 GLY A C 1
ATOM 3543 O O . GLY A 1 462 ? 43.281 5.320 31.900 1.00 26.47 462 GLY A O 1
ATOM 3544 N N . ASP A 1 463 ? 43.152 3.254 32.823 1.00 28.62 463 ASP A N 1
ATOM 3545 C CA . ASP A 1 463 ? 44.342 3.284 33.684 1.00 28.62 463 ASP A CA 1
ATOM 3546 C C . ASP A 1 463 ? 45.517 4.113 33.135 1.00 28.62 463 ASP A C 1
ATOM 3548 O O . ASP A 1 463 ? 46.216 3.724 32.200 1.00 28.62 463 ASP A O 1
ATOM 3552 N N . CYS A 1 464 ? 45.750 5.268 33.763 1.00 32.19 464 CYS A N 1
ATOM 3553 C CA . CYS A 1 464 ? 46.887 6.146 33.500 1.00 32.19 464 CYS A CA 1
ATOM 3554 C C . CYS A 1 464 ? 47.986 5.906 34.546 1.00 32.19 464 CYS A C 1
ATOM 3556 O O . CYS A 1 464 ? 48.247 6.763 35.390 1.00 32.19 464 CYS A O 1
ATOM 3558 N N . THR A 1 465 ? 48.626 4.733 34.504 1.00 35.66 465 THR A N 1
ATOM 3559 C CA . THR A 1 465 ? 49.740 4.386 35.412 1.00 35.66 465 THR A CA 1
ATOM 3560 C C . THR A 1 465 ? 51.018 5.187 35.153 1.00 35.66 465 THR A C 1
ATOM 3562 O O . THR A 1 465 ? 51.866 5.260 36.035 1.00 35.66 465 THR A O 1
ATOM 3565 N N . ASP A 1 466 ? 51.133 5.829 33.986 1.00 34.12 466 ASP A N 1
ATOM 3566 C CA . ASP A 1 466 ? 52.349 6.520 33.528 1.00 34.12 466 ASP A CA 1
ATOM 3567 C C . ASP A 1 466 ? 52.253 8.061 33.616 1.00 34.12 466 ASP A C 1
ATOM 3569 O O . ASP A 1 466 ? 53.008 8.778 32.959 1.00 34.12 466 ASP A O 1
ATOM 3573 N N . TRP A 1 467 ? 51.298 8.608 34.380 1.00 36.09 467 TRP A N 1
ATOM 3574 C CA . TRP A 1 467 ? 51.170 10.063 34.563 1.00 36.09 467 TRP A CA 1
ATOM 3575 C C . TRP A 1 467 ? 52.020 10.554 35.746 1.00 36.09 467 TRP A C 1
ATOM 3577 O O . TRP A 1 467 ? 51.833 10.031 36.850 1.00 36.09 467 TRP A O 1
ATOM 3587 N N . PRO A 1 468 ? 52.879 11.584 35.562 1.00 35.81 468 PRO A N 1
ATOM 3588 C CA . PRO A 1 468 ? 53.622 12.212 36.654 1.00 35.81 468 PRO A CA 1
ATOM 3589 C C . PRO A 1 468 ? 52.691 12.694 37.770 1.00 35.81 468 PRO A C 1
ATOM 3591 O O . PRO A 1 468 ? 51.636 13.274 37.496 1.00 35.81 468 PRO A O 1
ATOM 3594 N N . ASP A 1 469 ? 53.092 12.477 39.024 1.00 39.50 469 ASP A N 1
ATOM 3595 C CA . ASP A 1 469 ? 52.217 12.679 40.187 1.00 39.50 469 ASP A CA 1
ATOM 3596 C C . ASP A 1 469 ? 51.690 14.127 40.308 1.00 39.50 469 ASP A C 1
ATOM 3598 O O . ASP A 1 469 ? 50.538 14.327 40.688 1.00 39.50 469 ASP A O 1
ATOM 3602 N N . GLU A 1 470 ? 52.450 15.132 39.847 1.00 40.78 470 GLU A N 1
ATOM 3603 C CA . GLU A 1 470 ? 52.042 16.551 39.830 1.00 40.78 470 GLU A CA 1
ATOM 3604 C C . GLU A 1 470 ? 50.778 16.862 39.001 1.00 40.78 470 GLU A C 1
ATOM 3606 O O . GLU A 1 470 ? 50.152 17.908 39.205 1.00 40.78 470 GLU A O 1
ATOM 3611 N N . ILE A 1 471 ? 50.394 15.994 38.056 1.00 37.88 471 ILE A N 1
ATOM 3612 C CA . ILE A 1 471 ? 49.148 16.142 37.281 1.00 37.88 471 ILE A CA 1
ATOM 3613 C C . ILE A 1 471 ? 47.961 15.536 38.045 1.00 37.88 471 ILE A C 1
ATOM 3615 O O . ILE A 1 471 ? 46.832 16.015 37.909 1.00 37.88 471 ILE A O 1
ATOM 3619 N N . ARG A 1 472 ? 48.202 14.514 38.877 1.00 41.53 472 ARG A N 1
ATOM 3620 C CA . ARG A 1 472 ? 47.153 13.784 39.601 1.00 41.53 472 ARG A CA 1
ATOM 3621 C C . ARG A 1 472 ? 46.485 14.664 40.662 1.00 41.53 472 ARG A C 1
ATOM 3623 O O . ARG A 1 472 ? 45.261 14.673 40.752 1.00 41.53 472 ARG A O 1
ATOM 3630 N N . ASP A 1 473 ? 47.268 15.487 41.359 1.00 41.28 473 ASP A N 1
ATOM 3631 C CA . ASP A 1 473 ? 46.781 16.358 42.440 1.00 41.28 473 ASP A CA 1
ATOM 3632 C C . ASP A 1 473 ? 46.031 17.616 41.952 1.00 41.28 473 ASP A C 1
ATOM 3634 O O . ASP A 1 473 ? 45.268 18.224 42.703 1.00 41.28 473 ASP A O 1
ATOM 3638 N N . LYS A 1 474 ? 46.196 18.017 40.682 1.00 37.97 474 LYS A N 1
ATOM 3639 C CA . LYS A 1 474 ? 45.571 19.235 40.115 1.00 37.97 474 LYS A CA 1
ATOM 3640 C C . LYS A 1 474 ? 44.184 19.005 39.495 1.00 37.97 474 LYS A C 1
ATOM 3642 O O . LYS A 1 474 ? 43.555 19.955 39.033 1.00 37.97 474 LYS A O 1
ATOM 3647 N N . LEU A 1 475 ? 43.677 17.770 39.494 1.00 34.72 475 LEU A N 1
ATOM 3648 C CA . LEU A 1 475 ? 42.437 17.378 38.805 1.00 34.72 475 LEU A CA 1
ATOM 3649 C C . LEU A 1 475 ? 41.122 17.799 39.497 1.00 34.72 475 LEU A C 1
ATOM 3651 O O . LEU A 1 475 ? 40.049 17.576 38.934 1.00 34.72 475 LEU A O 1
ATOM 3655 N N . HIS A 1 476 ? 41.175 18.416 40.682 1.00 42.25 476 HIS A N 1
ATOM 3656 C CA . HIS A 1 476 ? 39.978 18.777 41.454 1.00 42.25 476 HIS A CA 1
ATOM 3657 C C . HIS A 1 476 ? 39.411 20.190 41.213 1.00 42.25 476 HIS A C 1
ATOM 3659 O O . HIS A 1 476 ? 38.292 20.447 41.657 1.00 42.25 476 HIS A O 1
ATOM 3665 N N . ASP A 1 477 ? 40.096 21.082 40.482 1.00 39.50 477 ASP A N 1
ATOM 3666 C CA . ASP A 1 477 ? 39.581 22.430 40.177 1.00 39.50 477 ASP A CA 1
ATOM 3667 C C . ASP A 1 477 ? 39.405 22.675 38.666 1.00 39.50 477 ASP A C 1
ATOM 3669 O O . ASP A 1 477 ? 40.354 22.739 37.879 1.00 39.50 477 ASP A O 1
ATOM 3673 N N . ARG A 1 478 ? 38.145 22.858 38.258 1.00 37.81 478 ARG A N 1
ATOM 3674 C CA . ARG A 1 478 ? 37.729 23.048 36.861 1.00 37.81 478 ARG A CA 1
ATOM 3675 C C . ARG A 1 478 ? 38.142 24.407 36.284 1.00 37.81 478 ARG A C 1
ATOM 3677 O O . ARG A 1 478 ? 38.183 24.548 35.062 1.00 37.81 478 ARG A O 1
ATOM 3684 N N . GLN A 1 479 ? 38.414 25.406 37.124 1.00 34.97 479 GLN A N 1
ATOM 3685 C CA . GLN A 1 479 ? 38.702 26.772 36.684 1.00 34.97 479 GLN A CA 1
ATOM 3686 C C . GLN A 1 479 ? 40.205 26.984 36.430 1.00 34.97 479 GLN A C 1
ATOM 3688 O O . GLN A 1 479 ? 40.571 27.679 35.480 1.00 34.97 479 GLN A O 1
ATOM 3693 N N . ALA A 1 480 ? 41.066 26.281 37.176 1.00 38.38 480 ALA A N 1
ATOM 3694 C CA . ALA A 1 480 ? 42.514 26.251 36.956 1.00 38.38 480 ALA A CA 1
ATOM 3695 C C . ALA A 1 480 ? 42.901 25.616 35.603 1.00 38.38 480 ALA A C 1
ATOM 3697 O O . ALA A 1 480 ? 43.760 26.144 34.897 1.00 38.38 480 ALA A O 1
ATOM 3698 N N . ILE A 1 481 ? 42.221 24.531 35.205 1.00 40.72 481 ILE A N 1
ATOM 3699 C CA . ILE A 1 481 ? 42.475 23.797 33.948 1.00 40.72 481 ILE A CA 1
ATOM 3700 C C . ILE A 1 481 ? 42.289 24.690 32.708 1.00 40.72 481 ILE A C 1
ATOM 3702 O O . ILE A 1 481 ? 43.046 24.590 31.745 1.00 40.72 481 ILE A O 1
ATOM 3706 N N . ILE A 1 482 ? 41.292 25.581 32.715 1.00 41.00 482 ILE A N 1
ATOM 3707 C CA . ILE A 1 482 ? 41.009 26.459 31.567 1.00 41.00 482 ILE A CA 1
ATOM 3708 C C . ILE A 1 482 ? 42.052 27.580 31.456 1.00 41.00 482 ILE A C 1
ATOM 3710 O O . ILE A 1 482 ? 42.410 27.965 30.344 1.00 41.00 482 ILE A O 1
ATOM 3714 N N . GLN A 1 483 ? 42.577 28.078 32.582 1.00 35.66 483 GLN A N 1
ATOM 3715 C CA . GLN A 1 483 ? 43.662 29.061 32.559 1.00 35.66 483 GLN A CA 1
ATOM 3716 C C . GLN A 1 483 ? 44.998 28.432 32.136 1.00 35.66 483 GLN A C 1
ATOM 3718 O O . GLN A 1 483 ? 45.636 28.975 31.233 1.00 35.66 483 GLN A O 1
ATOM 3723 N N . SER A 1 484 ? 45.394 27.273 32.678 1.00 36.50 484 SER A N 1
ATOM 3724 C CA . SER A 1 484 ? 46.680 26.643 32.327 1.00 36.50 484 SER A CA 1
ATOM 3725 C C . SER A 1 484 ? 46.760 26.204 30.858 1.00 36.50 484 SER A C 1
ATOM 3727 O O . SER A 1 484 ? 47.760 26.466 30.191 1.00 36.50 484 SER A O 1
ATOM 3729 N N . LEU A 1 485 ? 45.676 25.650 30.299 1.00 37.12 485 LEU A N 1
ATOM 3730 C CA . LEU A 1 485 ? 45.595 25.266 28.879 1.00 37.12 485 LEU A CA 1
ATOM 3731 C C . LEU A 1 485 ? 45.618 26.457 27.898 1.00 37.12 485 LEU A C 1
ATOM 3733 O O . LEU A 1 485 ? 45.648 26.247 26.682 1.00 37.12 485 LEU A O 1
ATOM 3737 N N . SER A 1 486 ? 45.589 27.696 28.400 1.00 36.75 486 SER A N 1
ATOM 3738 C CA . SER A 1 486 ? 45.646 28.915 27.587 1.00 36.75 486 SER A CA 1
ATOM 3739 C C . SER A 1 486 ? 47.016 29.608 27.577 1.00 36.75 486 SER A C 1
ATOM 3741 O O . SER A 1 486 ? 47.230 30.468 26.722 1.00 36.75 486 SER A O 1
ATOM 3743 N N . SER A 1 487 ? 47.943 29.240 28.475 1.00 35.88 487 SER A N 1
ATOM 3744 C CA . SER A 1 487 ? 49.182 30.000 28.718 1.00 35.88 487 SER A CA 1
ATOM 3745 C C . SER A 1 487 ? 50.504 29.263 28.470 1.00 35.88 487 SER A C 1
ATOM 3747 O O . SER A 1 487 ? 51.540 29.923 28.485 1.00 35.88 487 SER A O 1
ATOM 3749 N N . GLU A 1 488 ? 50.515 27.947 28.231 1.00 32.09 488 GLU A N 1
ATOM 3750 C CA . GLU A 1 488 ? 51.760 27.196 27.981 1.00 32.09 488 GLU A CA 1
ATOM 3751 C C . GLU A 1 488 ? 51.934 26.764 26.519 1.00 32.09 488 GLU A C 1
ATOM 3753 O O . GLU A 1 488 ? 50.996 26.362 25.828 1.00 32.09 488 GLU A O 1
ATOM 3758 N N . GLN A 1 489 ? 53.173 26.885 26.033 1.00 40.56 489 GLN A N 1
ATOM 3759 C CA . GLN A 1 489 ? 53.510 26.861 24.606 1.00 40.56 489 GLN A CA 1
ATOM 3760 C C . GLN A 1 489 ? 53.901 25.464 24.077 1.00 40.56 489 GLN A C 1
ATOM 3762 O O . GLN A 1 489 ? 54.296 25.337 22.919 1.00 40.56 489 GLN A O 1
ATOM 3767 N N . GLU A 1 490 ? 53.751 24.413 24.893 1.00 36.88 490 GLU A N 1
ATOM 3768 C CA . GLU A 1 490 ? 54.187 23.040 24.597 1.00 36.88 490 GLU A CA 1
ATOM 3769 C C . GLU A 1 490 ? 53.052 22.002 24.689 1.00 36.88 490 GLU A C 1
ATOM 3771 O O . GLU A 1 490 ? 53.069 21.094 25.514 1.00 36.88 490 GLU A O 1
ATOM 3776 N N . PHE A 1 491 ? 52.078 22.065 23.776 1.00 34.09 491 PHE A N 1
ATOM 3777 C CA . PHE A 1 491 ? 51.216 20.910 23.484 1.00 34.09 491 PHE A CA 1
ATOM 3778 C C . PHE A 1 491 ? 51.117 20.664 21.977 1.00 34.09 491 PHE A C 1
ATOM 3780 O O . PHE A 1 491 ? 50.691 21.524 21.205 1.00 34.09 491 PHE A O 1
ATOM 3787 N N . SER A 1 492 ? 51.527 19.465 21.544 1.00 36.09 492 SER A N 1
ATOM 3788 C CA . SER A 1 492 ? 51.618 19.134 20.118 1.00 36.09 492 SER A CA 1
ATOM 3789 C C . SER A 1 492 ? 50.250 19.150 19.420 1.00 36.09 492 SER A C 1
ATOM 3791 O O . SER A 1 492 ? 49.240 18.706 19.976 1.00 36.09 492 SER A O 1
ATOM 3793 N N . GLY A 1 493 ? 50.223 19.595 18.156 1.00 32.31 493 GLY A N 1
ATOM 3794 C CA . GLY A 1 493 ? 48.990 19.718 17.362 1.00 32.31 493 GLY A CA 1
ATOM 3795 C C . GLY A 1 493 ? 48.152 18.434 17.282 1.00 32.31 493 GLY A C 1
ATOM 3796 O O . GLY A 1 493 ? 46.928 18.509 17.225 1.00 32.31 493 GLY A O 1
ATOM 3797 N N . LYS A 1 494 ? 48.783 17.257 17.415 1.00 32.56 494 LYS A N 1
ATOM 3798 C CA . LYS A 1 494 ? 48.105 15.951 17.452 1.00 32.56 494 LYS A CA 1
ATOM 3799 C C . LYS A 1 494 ? 47.082 15.823 18.582 1.00 32.56 494 LYS A C 1
ATOM 3801 O O . LYS A 1 494 ? 46.084 15.137 18.387 1.00 32.56 494 LYS A O 1
ATOM 3806 N N . ILE A 1 495 ? 47.290 16.464 19.735 1.00 32.41 495 ILE A N 1
ATOM 3807 C CA . ILE A 1 495 ? 46.337 16.406 20.858 1.00 32.41 495 ILE A CA 1
ATOM 3808 C C . ILE A 1 495 ? 45.144 17.338 20.598 1.00 32.41 495 ILE A C 1
ATOM 3810 O O . ILE A 1 495 ? 44.006 16.923 20.802 1.00 32.41 495 ILE A O 1
ATOM 3814 N N . ARG A 1 496 ? 45.367 18.534 20.029 1.00 34.03 496 ARG A N 1
ATOM 3815 C CA . ARG A 1 496 ? 44.280 19.418 19.555 1.00 34.03 496 ARG A CA 1
ATOM 3816 C C . ARG A 1 496 ? 43.440 18.771 18.450 1.00 34.03 496 ARG A C 1
ATOM 3818 O O . ARG A 1 496 ? 42.214 18.827 18.516 1.00 34.03 496 ARG A O 1
ATOM 3825 N N . ASP A 1 497 ? 44.074 18.120 17.478 1.00 33.62 497 ASP A N 1
ATOM 3826 C CA . ASP A 1 497 ? 43.371 17.427 16.391 1.00 33.62 497 ASP A CA 1
ATOM 3827 C C . ASP A 1 497 ? 42.657 16.158 16.871 1.00 33.62 497 ASP A C 1
ATOM 3829 O O . ASP A 1 497 ? 41.568 15.845 16.390 1.00 33.62 497 ASP A O 1
ATOM 3833 N N . SER A 1 498 ? 43.225 15.442 17.848 1.00 31.73 498 SER A N 1
ATOM 3834 C CA . SER A 1 498 ? 42.561 14.287 18.460 1.00 31.73 498 SER A CA 1
ATOM 3835 C C . SER A 1 498 ? 41.351 14.712 19.287 1.00 31.73 498 SER A C 1
ATOM 3837 O O . SER A 1 498 ? 40.312 14.076 19.166 1.00 31.73 498 SER A O 1
ATOM 3839 N N . LEU A 1 499 ? 41.430 15.815 20.043 1.00 30.17 499 LEU A N 1
ATOM 3840 C CA . LEU A 1 499 ? 40.288 16.377 20.774 1.00 30.17 499 LEU A CA 1
ATOM 3841 C C . LEU A 1 499 ? 39.186 16.876 19.825 1.00 30.17 499 LEU A C 1
ATOM 3843 O O . LEU A 1 499 ? 38.034 16.501 20.016 1.00 30.17 499 LEU A O 1
ATOM 3847 N N . ARG A 1 500 ? 39.524 17.586 18.736 1.00 30.06 500 ARG A N 1
ATOM 3848 C CA . ARG A 1 500 ? 38.546 17.954 17.687 1.00 30.06 500 ARG A CA 1
ATOM 3849 C C . ARG A 1 500 ? 37.878 16.739 17.030 1.00 30.06 500 ARG A C 1
ATOM 3851 O O . ARG A 1 500 ? 36.691 16.779 16.712 1.00 30.06 500 ARG A O 1
ATOM 3858 N N . LYS A 1 501 ? 38.616 15.640 16.831 1.00 30.12 501 LYS A N 1
ATOM 3859 C CA . LYS A 1 501 ? 38.049 14.364 16.353 1.00 30.12 501 LYS A CA 1
ATOM 3860 C C . LYS A 1 501 ? 37.194 13.665 17.416 1.00 30.12 501 LYS A C 1
ATOM 3862 O O . LYS A 1 501 ? 36.206 13.026 17.065 1.00 30.12 501 LYS A O 1
ATOM 3867 N N . PHE A 1 502 ? 37.537 13.802 18.696 1.00 28.06 502 PHE A N 1
ATOM 3868 C CA . PHE A 1 502 ? 36.772 13.245 19.812 1.00 28.06 502 PHE A CA 1
ATOM 3869 C C . PHE A 1 502 ? 35.427 13.970 19.989 1.00 28.06 502 PHE A C 1
ATOM 3871 O O . PHE A 1 502 ? 34.401 13.314 20.155 1.00 28.06 502 PHE A O 1
ATOM 3878 N N . GLU A 1 503 ? 35.401 15.299 19.838 1.00 25.70 503 GLU A N 1
ATOM 3879 C CA . GLU A 1 503 ? 34.171 16.109 19.853 1.00 25.70 503 GLU A CA 1
ATOM 3880 C C . GLU A 1 503 ? 33.164 15.684 18.768 1.00 25.70 503 GLU A C 1
ATOM 3882 O O . GLU A 1 503 ? 31.961 15.662 19.032 1.00 25.70 503 GLU A O 1
ATOM 3887 N N . CYS A 1 504 ? 33.634 15.258 17.588 1.00 28.27 504 CYS A N 1
ATOM 3888 C CA . CYS A 1 504 ? 32.765 14.746 16.519 1.00 28.27 504 CYS A CA 1
ATOM 3889 C C . CYS A 1 504 ? 32.135 13.373 16.834 1.00 28.27 504 CYS A C 1
ATOM 3891 O O . CYS A 1 504 ? 31.032 13.089 16.373 1.00 28.27 504 CYS A O 1
ATOM 3893 N N . ASN A 1 505 ? 32.798 12.519 17.623 1.00 27.89 505 ASN A N 1
ATOM 3894 C CA . ASN A 1 505 ? 32.359 11.136 17.869 1.00 27.89 505 ASN A CA 1
ATOM 3895 C C . ASN A 1 505 ? 31.459 10.951 19.105 1.00 27.89 505 ASN A C 1
ATOM 3897 O O . ASN A 1 505 ? 30.950 9.855 19.331 1.00 27.89 505 ASN A O 1
ATOM 3901 N N . ILE A 1 506 ? 31.204 12.008 19.882 1.00 28.38 506 ILE A N 1
ATOM 3902 C CA . ILE A 1 506 ? 30.305 11.970 21.054 1.00 28.38 506 ILE A CA 1
ATOM 3903 C C . ILE A 1 506 ? 28.816 12.157 20.654 1.00 28.38 506 ILE A C 1
ATOM 3905 O O . ILE A 1 506 ? 27.919 11.998 21.478 1.00 28.38 506 ILE A O 1
ATOM 3909 N N . GLY A 1 507 ? 28.521 12.444 19.378 1.00 30.53 507 GLY A N 1
ATOM 3910 C CA . GLY A 1 507 ? 27.190 12.866 18.910 1.00 30.53 507 GLY A CA 1
ATOM 3911 C C . GLY A 1 507 ? 26.275 11.820 18.247 1.00 30.53 507 GLY A C 1
ATOM 3912 O O . GLY A 1 507 ? 25.193 12.201 17.797 1.00 30.53 507 GLY A O 1
ATOM 3913 N N . HIS A 1 508 ? 26.663 10.542 18.134 1.00 32.47 508 HIS A N 1
ATOM 3914 C CA . HIS A 1 508 ? 25.892 9.533 17.380 1.00 32.47 508 HIS A CA 1
ATOM 3915 C C . HIS A 1 508 ? 25.224 8.460 18.266 1.00 32.47 508 HIS A C 1
ATOM 3917 O O . HIS A 1 508 ? 25.904 7.587 18.815 1.00 32.47 508 HIS A O 1
ATOM 3923 N N . PRO A 1 509 ? 23.879 8.440 18.352 1.00 46.38 509 PRO A N 1
ATOM 3924 C CA . PRO A 1 509 ? 23.116 7.318 18.891 1.00 46.38 509 PRO A CA 1
ATOM 3925 C C . PRO A 1 509 ? 23.389 6.039 18.084 1.00 46.38 509 PRO A C 1
ATOM 3927 O O . PRO A 1 509 ? 23.253 6.026 16.859 1.00 46.38 509 PRO A O 1
ATOM 3930 N N . ARG A 1 510 ? 23.784 4.951 18.763 1.00 51.25 510 ARG A N 1
ATOM 3931 C CA . ARG A 1 510 ? 24.195 3.691 18.111 1.00 51.25 510 ARG A CA 1
ATOM 3932 C C . ARG A 1 510 ? 23.130 3.186 17.126 1.00 51.25 510 ARG A C 1
ATOM 3934 O O . ARG A 1 510 ? 21.986 2.967 17.516 1.00 51.25 510 ARG A O 1
ATOM 3941 N N . GLY A 1 511 ? 23.544 2.931 15.884 1.00 58.47 511 GLY A N 1
ATOM 3942 C CA . GLY A 1 511 ? 22.710 2.333 14.834 1.00 58.47 511 GLY A CA 1
ATOM 3943 C C . GLY A 1 511 ? 22.062 3.317 13.853 1.00 58.47 511 GLY A C 1
ATOM 3944 O O . GLY A 1 511 ? 21.397 2.854 12.930 1.00 58.47 511 GLY A O 1
ATOM 3945 N N . PHE A 1 512 ? 22.264 4.631 14.005 1.00 65.75 512 PHE A N 1
ATOM 3946 C CA . PHE A 1 512 ? 21.679 5.661 13.138 1.00 65.75 512 PHE A CA 1
ATOM 3947 C C . PHE A 1 512 ? 22.759 6.486 12.412 1.00 65.75 512 PHE A C 1
ATOM 3949 O O . PHE A 1 512 ? 23.484 7.265 13.034 1.00 65.75 512 PHE A O 1
ATOM 3956 N N . ASP A 1 513 ? 22.815 6.357 11.086 1.00 72.00 513 ASP A N 1
ATOM 3957 C CA . ASP A 1 513 ? 23.655 7.159 10.195 1.00 72.00 513 ASP A CA 1
ATOM 3958 C C . ASP A 1 513 ? 22.840 8.370 9.699 1.00 72.00 513 ASP A C 1
ATOM 3960 O O . ASP A 1 513 ? 21.803 8.207 9.044 1.00 72.00 513 ASP A O 1
ATOM 3964 N N . VAL A 1 514 ? 23.305 9.590 9.987 1.00 75.44 514 VAL A N 1
ATOM 3965 C CA . VAL A 1 514 ? 22.643 10.846 9.590 1.00 75.44 514 VAL A CA 1
ATOM 3966 C C . VAL A 1 514 ? 23.515 11.680 8.650 1.00 75.44 514 VAL A C 1
ATOM 3968 O O . VAL A 1 514 ? 24.735 11.726 8.794 1.00 75.44 514 VAL A O 1
ATOM 3971 N N . GLN A 1 515 ? 22.880 12.374 7.709 1.00 81.56 515 GLN A N 1
ATOM 3972 C CA . GLN A 1 515 ? 23.488 13.405 6.876 1.00 81.56 515 GLN A CA 1
ATOM 3973 C C . GLN A 1 515 ? 23.207 14.779 7.489 1.00 81.56 515 GLN A C 1
ATOM 3975 O O . GLN A 1 515 ? 22.061 15.099 7.808 1.00 81.56 515 GLN A O 1
ATOM 3980 N N . LYS A 1 516 ? 24.254 15.596 7.645 1.00 82.19 516 LYS A N 1
ATOM 3981 C CA . LYS A 1 516 ? 24.127 16.991 8.072 1.00 82.19 516 LYS A CA 1
ATOM 3982 C C . LYS A 1 516 ? 23.746 17.885 6.887 1.00 82.19 516 LYS A C 1
ATOM 3984 O O . LYS A 1 516 ? 24.397 17.837 5.846 1.00 82.19 516 LYS A O 1
ATOM 3989 N N . HIS A 1 517 ? 22.746 18.731 7.111 1.00 80.00 517 HIS A N 1
ATOM 3990 C CA . HIS A 1 517 ? 22.443 19.953 6.360 1.00 80.00 517 HIS A CA 1
ATOM 3991 C C . HIS A 1 517 ? 22.767 21.159 7.269 1.00 80.00 517 HIS A C 1
ATOM 3993 O O . HIS A 1 517 ? 23.053 20.952 8.447 1.00 80.00 517 HIS A O 1
ATOM 3999 N N . ASP A 1 518 ? 22.749 22.395 6.760 1.00 81.12 518 ASP A N 1
ATOM 4000 C CA . ASP A 1 518 ? 23.294 23.588 7.452 1.00 81.12 518 ASP A CA 1
ATOM 4001 C C . ASP A 1 518 ? 22.979 23.644 8.965 1.00 81.12 518 ASP A C 1
ATOM 4003 O O . ASP A 1 518 ? 23.889 23.488 9.791 1.00 81.12 518 ASP A O 1
ATOM 4007 N N . ASP A 1 519 ? 21.685 23.718 9.302 1.00 87.94 519 ASP A N 1
ATOM 4008 C CA . ASP A 1 519 ? 21.157 23.783 10.676 1.00 87.94 519 ASP A CA 1
ATOM 4009 C C . ASP A 1 519 ? 20.341 22.537 11.095 1.00 87.94 519 ASP A C 1
ATOM 4011 O O . ASP A 1 519 ? 19.670 22.544 12.127 1.00 87.94 519 ASP A O 1
ATOM 4015 N N . THR A 1 520 ? 20.331 21.458 10.300 1.00 87.00 520 THR A N 1
ATOM 4016 C CA . THR A 1 520 ? 19.458 20.283 10.534 1.00 87.00 520 THR A CA 1
ATOM 4017 C C . THR A 1 520 ? 20.122 18.965 10.125 1.00 87.00 520 THR A C 1
ATOM 4019 O O . THR A 1 520 ? 21.175 18.959 9.488 1.00 87.00 520 THR A O 1
ATOM 4022 N N . VAL A 1 521 ? 19.522 17.825 10.473 1.00 85.19 521 VAL A N 1
ATOM 4023 C CA . VAL A 1 521 ? 19.988 16.500 10.027 1.00 85.19 521 VAL A CA 1
ATOM 4024 C C . VAL A 1 521 ? 18.874 15.662 9.407 1.00 85.19 521 VAL A C 1
ATOM 4026 O O . VAL A 1 521 ? 17.690 15.811 9.712 1.00 85.19 521 VAL A O 1
ATOM 4029 N N . GLU A 1 522 ? 19.278 14.728 8.554 1.00 85.94 522 GLU A N 1
ATOM 4030 C CA . GLU A 1 522 ? 18.417 13.745 7.907 1.00 85.94 522 GLU A CA 1
ATOM 4031 C C . GLU A 1 522 ? 18.942 12.330 8.149 1.00 85.94 522 GLU A C 1
ATOM 4033 O O . GLU A 1 522 ? 20.121 12.051 7.944 1.00 85.94 522 GLU A O 1
ATOM 4038 N N . LEU A 1 523 ? 18.073 11.413 8.571 1.00 82.19 523 LEU A N 1
ATOM 4039 C CA . LEU A 1 523 ? 18.431 10.014 8.783 1.00 82.19 523 LEU A CA 1
ATOM 4040 C C . LEU A 1 523 ? 18.560 9.309 7.435 1.00 82.19 523 LEU A C 1
ATOM 4042 O O . LEU A 1 523 ? 17.555 9.075 6.771 1.00 82.19 523 LEU A O 1
ATOM 4046 N N . VAL A 1 524 ? 19.779 8.943 7.041 1.00 82.75 524 VAL A N 1
ATOM 4047 C CA . VAL A 1 524 ? 20.046 8.302 5.742 1.00 82.75 524 VAL A CA 1
ATOM 4048 C C . VAL A 1 524 ? 20.100 6.782 5.825 1.00 82.75 524 VAL A C 1
ATOM 4050 O O . VAL A 1 524 ? 19.811 6.113 4.834 1.00 82.75 524 VAL A O 1
ATOM 4053 N N . LYS A 1 525 ? 20.432 6.216 6.994 1.00 75.94 525 LYS A N 1
ATOM 4054 C CA . LYS A 1 525 ? 20.452 4.764 7.207 1.00 75.94 525 LYS A CA 1
ATOM 4055 C C . LYS A 1 525 ? 20.312 4.394 8.685 1.00 75.94 525 LYS A C 1
ATOM 4057 O O . LYS A 1 525 ? 20.933 4.979 9.561 1.00 75.94 525 LYS A O 1
ATOM 4062 N N . PHE A 1 526 ? 19.519 3.367 8.945 1.00 71.25 526 PHE A N 1
ATOM 4063 C CA . PHE A 1 526 ? 19.426 2.644 10.200 1.00 71.25 526 PHE A CA 1
ATOM 4064 C C . PHE A 1 526 ? 20.071 1.273 10.005 1.00 71.25 526 PHE A C 1
ATOM 4066 O O . PHE A 1 526 ? 19.805 0.578 9.023 1.00 71.25 526 PHE A O 1
ATOM 4073 N N . THR A 1 527 ? 20.934 0.875 10.933 1.00 64.69 527 THR A N 1
ATOM 4074 C CA . THR A 1 527 ? 21.497 -0.477 10.957 1.00 64.69 527 THR A CA 1
ATOM 4075 C C . THR A 1 527 ? 20.619 -1.340 11.867 1.00 64.69 527 THR A C 1
ATOM 4077 O O . THR A 1 527 ? 20.528 -1.031 13.058 1.00 64.69 527 THR A O 1
ATOM 4080 N N . PRO A 1 528 ? 19.961 -2.400 11.348 1.00 53.62 528 PRO A N 1
ATOM 4081 C CA . PRO A 1 528 ? 19.068 -3.233 12.142 1.00 53.62 528 PRO A CA 1
ATOM 4082 C C . PRO A 1 528 ? 19.748 -3.778 13.395 1.00 53.62 528 PRO A C 1
ATOM 4084 O O . PRO A 1 528 ? 20.837 -4.345 13.337 1.00 53.62 528 PRO A O 1
ATOM 4087 N N . THR A 1 529 ? 19.060 -3.642 14.520 1.00 50.44 529 THR A N 1
ATOM 4088 C CA . THR A 1 529 ? 19.402 -4.314 15.775 1.00 50.44 529 THR A CA 1
ATOM 4089 C C . THR A 1 529 ? 18.437 -5.481 15.998 1.00 50.44 529 THR A C 1
ATOM 4091 O O . THR A 1 529 ? 17.385 -5.560 15.356 1.00 50.44 529 THR A O 1
ATOM 4094 N N . ASP A 1 530 ? 18.747 -6.370 16.945 1.00 48.19 530 ASP A N 1
ATOM 4095 C CA . ASP A 1 530 ? 17.837 -7.453 17.358 1.00 48.19 530 ASP A CA 1
ATOM 4096 C C . ASP A 1 530 ? 16.566 -6.938 18.081 1.00 48.19 530 ASP A C 1
ATOM 4098 O O . ASP A 1 530 ? 15.723 -7.724 18.520 1.00 48.19 530 ASP A O 1
ATOM 4102 N N . PHE A 1 531 ? 16.399 -5.616 18.216 1.00 49.06 531 PHE A N 1
ATOM 4103 C CA . PHE A 1 531 ? 15.252 -4.998 18.868 1.00 49.06 531 PHE A CA 1
ATOM 4104 C C . PHE A 1 531 ? 14.076 -4.803 17.892 1.00 49.06 531 PHE A C 1
ATOM 4106 O O . PHE A 1 531 ? 14.206 -4.094 16.895 1.00 49.06 531 PHE A O 1
ATOM 4113 N N . PRO A 1 532 ? 12.875 -5.334 18.198 1.00 61.25 532 PRO A N 1
ATOM 4114 C CA . PRO A 1 532 ? 11.699 -5.198 17.333 1.00 61.25 532 PRO A CA 1
ATOM 4115 C C . PRO A 1 532 ? 11.049 -3.803 17.368 1.00 61.25 532 PRO A C 1
ATOM 4117 O O . PRO A 1 532 ? 10.033 -3.584 16.709 1.00 61.25 532 PRO A O 1
ATOM 4120 N N . ARG A 1 533 ? 11.570 -2.862 18.162 1.00 65.56 533 ARG A N 1
ATOM 4121 C CA . ARG A 1 533 ? 11.015 -1.513 18.332 1.00 65.56 533 ARG A CA 1
ATOM 4122 C C . ARG A 1 533 ? 12.107 -0.476 18.173 1.00 65.56 533 ARG A C 1
ATOM 4124 O O . ARG A 1 533 ? 13.119 -0.564 18.862 1.00 65.56 533 ARG A O 1
ATOM 4131 N N . VAL A 1 534 ? 11.868 0.516 17.320 1.00 69.00 534 VAL A N 1
ATOM 4132 C CA . VAL A 1 534 ? 12.809 1.612 17.078 1.00 69.00 534 VAL A CA 1
ATOM 4133 C C . VAL A 1 534 ? 12.181 2.933 17.504 1.00 69.00 534 VAL A C 1
ATOM 4135 O O . VAL A 1 534 ? 11.119 3.320 17.017 1.00 69.00 534 VAL A O 1
ATOM 4138 N N . ILE A 1 535 ? 12.863 3.637 18.403 1.00 69.19 535 ILE A N 1
ATOM 4139 C CA . ILE A 1 535 ? 12.585 5.035 18.729 1.00 69.19 535 ILE A CA 1
ATOM 4140 C C . ILE A 1 535 ? 13.712 5.836 18.092 1.00 69.19 535 ILE A C 1
ATOM 4142 O O . ILE A 1 535 ? 14.876 5.626 18.435 1.00 69.19 535 ILE A O 1
ATOM 4146 N N . ILE A 1 536 ? 13.381 6.700 17.137 1.00 74.94 536 ILE A N 1
ATOM 4147 C CA . ILE A 1 536 ? 14.377 7.556 16.492 1.00 74.94 536 ILE A CA 1
ATOM 4148 C C . ILE A 1 536 ? 14.629 8.767 17.417 1.00 74.94 536 ILE A C 1
ATOM 4150 O O . ILE A 1 536 ? 13.664 9.335 17.929 1.00 74.94 536 ILE A O 1
ATOM 4154 N N . PRO A 1 537 ? 15.888 9.158 17.673 1.00 72.62 537 PRO A N 1
ATOM 4155 C CA . PRO A 1 537 ? 16.230 10.380 18.407 1.00 72.62 537 PRO A CA 1
ATOM 4156 C C . PRO A 1 537 ? 15.702 11.666 17.746 1.00 72.62 537 PRO A C 1
ATOM 4158 O O . PRO A 1 537 ? 15.623 11.749 16.522 1.00 72.62 537 PRO A O 1
ATOM 4161 N N . GLU A 1 538 ? 15.375 12.686 18.549 1.00 76.50 538 GLU A N 1
ATOM 4162 C CA . GLU A 1 538 ? 14.909 13.992 18.039 1.00 76.50 538 GLU A CA 1
ATOM 4163 C C . GLU A 1 538 ? 16.058 14.877 17.519 1.00 76.50 538 GLU A C 1
ATOM 4165 O O . GLU A 1 538 ? 15.853 15.704 16.629 1.00 76.50 538 GLU A O 1
ATOM 4170 N N . THR A 1 539 ? 17.270 14.692 18.053 1.00 74.56 539 THR A N 1
ATOM 4171 C CA . THR A 1 539 ? 18.485 15.439 17.700 1.00 74.56 539 THR A CA 1
ATOM 4172 C C . THR A 1 539 ? 19.693 14.509 17.560 1.00 74.56 539 THR A C 1
ATOM 4174 O O . THR A 1 539 ? 19.747 13.440 18.173 1.00 74.56 539 THR A O 1
ATOM 4177 N N . PHE A 1 540 ? 20.672 14.922 16.752 1.00 66.31 540 PHE A N 1
ATOM 4178 C CA . PHE A 1 540 ? 21.940 14.217 16.531 1.00 66.31 540 PHE A CA 1
ATOM 4179 C C . PHE A 1 540 ? 23.106 15.209 16.469 1.00 66.31 540 PHE A C 1
ATOM 4181 O O . PHE A 1 540 ? 22.886 16.403 16.274 1.00 66.31 540 PHE A O 1
ATOM 4188 N N . LEU A 1 541 ? 24.340 14.694 16.526 1.00 67.00 541 LEU A N 1
ATOM 4189 C CA . LEU A 1 541 ? 25.594 15.460 16.490 1.00 67.00 541 LEU A CA 1
ATOM 4190 C C . LEU A 1 541 ? 25.824 16.312 17.753 1.00 67.00 541 LEU A C 1
ATOM 4192 O O . LEU A 1 541 ? 24.994 16.374 18.658 1.00 67.00 541 LEU A O 1
ATOM 4196 N N . ASN A 1 542 ? 27.005 16.926 17.830 1.00 58.31 542 ASN A N 1
ATOM 4197 C CA . ASN A 1 542 ? 27.373 17.893 18.859 1.00 58.31 542 ASN A CA 1
ATOM 4198 C C . ASN A 1 542 ? 27.970 19.141 18.168 1.00 58.31 542 ASN A C 1
ATOM 4200 O O . ASN A 1 542 ? 28.972 18.987 17.465 1.00 58.31 542 ASN A O 1
ATOM 4204 N N . PRO A 1 543 ? 27.387 20.349 18.307 1.00 65.81 543 PRO A N 1
ATOM 4205 C CA . PRO A 1 543 ? 26.133 20.651 19.006 1.00 65.81 543 PRO A CA 1
ATOM 4206 C C . PRO A 1 543 ? 24.918 19.919 18.396 1.00 65.81 543 PRO A C 1
ATOM 4208 O O . PRO A 1 543 ? 24.955 19.565 17.215 1.00 65.81 543 PRO A O 1
ATOM 4211 N N . PRO A 1 544 ? 23.855 19.672 19.185 1.00 72.75 544 PRO A N 1
ATOM 4212 C CA . PRO A 1 544 ? 22.702 18.889 18.749 1.00 72.75 544 PRO A CA 1
ATOM 4213 C C . PRO A 1 544 ? 21.895 19.619 17.670 1.00 72.75 544 PRO A C 1
ATOM 4215 O O . PRO A 1 544 ? 21.332 20.684 17.917 1.00 72.75 544 PRO A O 1
ATOM 4218 N N . LEU A 1 545 ? 21.798 19.008 16.490 1.00 76.94 545 LEU A N 1
ATOM 4219 C CA . LEU A 1 545 ? 20.970 19.466 15.376 1.00 76.94 545 LEU A CA 1
ATOM 4220 C C . LEU A 1 545 ? 19.671 18.642 15.286 1.00 76.94 545 LEU A C 1
ATOM 4222 O O . LEU A 1 545 ? 19.712 17.423 15.486 1.00 76.94 545 LEU A O 1
ATOM 4226 N N . PRO A 1 546 ? 18.518 19.270 14.988 1.00 82.94 546 PRO A N 1
ATOM 4227 C CA . PRO A 1 546 ? 17.222 18.598 14.924 1.00 82.94 546 PRO A CA 1
ATOM 4228 C C . PRO A 1 546 ? 17.081 17.700 13.690 1.00 82.94 546 PRO A C 1
ATOM 4230 O O . PRO A 1 546 ? 17.486 18.065 12.582 1.00 82.94 546 PRO A O 1
ATOM 4233 N N . LEU A 1 547 ? 16.452 16.536 13.879 1.00 87.19 547 LEU A N 1
ATOM 4234 C CA . LEU A 1 547 ? 16.097 15.623 12.795 1.00 87.19 547 LEU A CA 1
ATOM 4235 C C . LEU A 1 547 ? 14.858 16.119 12.045 1.00 87.19 547 LEU A C 1
ATOM 4237 O O . LEU A 1 547 ? 13.753 16.087 12.582 1.00 87.19 547 LEU A O 1
ATOM 4241 N N . THR A 1 548 ? 15.039 16.496 10.780 1.00 89.56 548 THR A N 1
ATOM 4242 C CA . THR A 1 548 ? 13.969 17.005 9.907 1.00 89.56 548 THR A CA 1
ATOM 4243 C C . THR A 1 548 ? 13.551 16.021 8.815 1.00 89.56 548 THR A C 1
ATOM 4245 O O . THR A 1 548 ? 12.428 16.099 8.318 1.00 89.56 548 THR A O 1
ATOM 4248 N N . GLY A 1 549 ? 14.392 15.049 8.456 1.00 88.94 549 GLY A N 1
ATOM 4249 C CA . GLY A 1 549 ? 14.080 14.071 7.410 1.00 88.94 549 GLY A CA 1
ATOM 4250 C C . GLY A 1 549 ? 14.386 12.630 7.798 1.00 88.94 549 GLY A C 1
ATOM 4251 O O . GLY A 1 549 ? 15.375 12.352 8.472 1.00 88.94 549 GLY A O 1
ATOM 4252 N N . ILE A 1 550 ? 13.564 11.701 7.312 1.00 89.75 550 ILE A N 1
ATOM 4253 C CA . ILE A 1 550 ? 13.926 10.287 7.176 1.00 89.75 550 ILE A CA 1
ATOM 4254 C C . ILE A 1 550 ? 14.138 10.034 5.686 1.00 89.75 550 ILE A C 1
ATOM 4256 O O . ILE A 1 550 ? 13.176 10.000 4.924 1.00 89.75 550 ILE A O 1
ATOM 4260 N N . GLY A 1 551 ? 15.389 9.886 5.268 1.00 83.31 551 GLY A N 1
ATOM 4261 C CA . GLY A 1 551 ? 15.787 9.805 3.870 1.00 83.31 551 GLY A CA 1
ATOM 4262 C C . GLY A 1 551 ? 15.386 8.508 3.159 1.00 83.31 551 GLY A C 1
ATOM 4263 O O . GLY A 1 551 ? 14.935 7.516 3.741 1.00 83.31 551 GLY A O 1
ATOM 4264 N N . VAL A 1 552 ? 15.589 8.511 1.844 1.00 79.88 552 VAL A N 1
ATOM 4265 C CA . VAL A 1 552 ? 15.410 7.341 0.974 1.00 79.88 552 VAL A CA 1
ATOM 4266 C C . VAL A 1 552 ? 16.326 6.194 1.431 1.00 79.88 552 VAL A C 1
ATOM 4268 O O . VAL A 1 552 ? 17.524 6.393 1.600 1.00 79.88 552 VAL A O 1
ATOM 4271 N N . LYS A 1 553 ? 15.767 4.983 1.586 1.00 77.94 553 LYS A N 1
ATOM 4272 C CA . LYS A 1 553 ? 16.399 3.767 2.147 1.00 77.94 553 LYS A CA 1
ATOM 4273 C C . LYS A 1 553 ? 16.724 3.763 3.643 1.00 77.94 553 LYS A C 1
ATOM 4275 O O . LYS A 1 553 ? 17.274 2.758 4.088 1.00 77.94 553 LYS A O 1
ATOM 4280 N N . ALA A 1 554 ? 16.360 4.785 4.422 1.00 80.25 554 ALA A N 1
ATOM 4281 C CA . ALA A 1 554 ? 16.726 4.866 5.841 1.00 80.25 554 ALA A CA 1
ATOM 4282 C C . ALA A 1 554 ? 16.464 3.569 6.635 1.00 80.25 554 ALA A C 1
ATOM 4284 O O . ALA A 1 554 ? 17.301 3.159 7.423 1.00 80.25 554 ALA A O 1
ATOM 4285 N N . PHE A 1 555 ? 15.351 2.887 6.378 1.00 82.38 555 PHE A N 1
ATOM 4286 C CA . PHE A 1 555 ? 14.953 1.615 6.985 1.00 82.38 555 PHE A CA 1
ATOM 4287 C C . PHE A 1 555 ? 14.718 0.500 5.947 1.00 82.38 555 PHE A C 1
ATOM 4289 O O . PHE A 1 555 ? 14.025 -0.475 6.236 1.00 82.38 555 PHE A O 1
ATOM 4296 N N . MET A 1 556 ? 15.266 0.610 4.731 1.00 78.94 556 MET A N 1
ATOM 4297 C CA . MET A 1 556 ? 14.997 -0.370 3.670 1.00 78.94 556 MET A CA 1
ATOM 4298 C C . MET A 1 556 ? 15.376 -1.797 4.099 1.00 78.94 556 MET A C 1
ATOM 4300 O O . MET A 1 556 ? 16.439 -2.023 4.675 1.00 78.94 556 MET A O 1
ATOM 4304 N N . ASP A 1 557 ? 14.485 -2.753 3.820 1.00 72.50 557 ASP A N 1
ATOM 4305 C CA . ASP A 1 557 ? 14.605 -4.177 4.163 1.00 72.50 557 ASP A CA 1
ATOM 4306 C C . ASP A 1 557 ? 14.859 -4.469 5.664 1.00 72.50 557 ASP A C 1
ATOM 4308 O O . ASP A 1 557 ? 15.376 -5.529 6.027 1.00 72.50 557 ASP A O 1
ATOM 4312 N N . CYS A 1 558 ? 14.456 -3.570 6.576 1.00 71.62 558 CYS A N 1
ATOM 4313 C CA . CYS A 1 558 ? 14.523 -3.796 8.027 1.00 71.62 558 CYS A CA 1
ATOM 4314 C C . CYS A 1 558 ? 13.440 -4.792 8.508 1.00 71.62 558 CYS A C 1
ATOM 4316 O O . CYS A 1 558 ? 12.512 -4.433 9.234 1.00 71.62 558 CYS A O 1
ATOM 4318 N N . GLU A 1 559 ? 13.544 -6.062 8.097 1.00 75.94 559 GLU A N 1
ATOM 4319 C CA . GLU A 1 559 ? 12.531 -7.112 8.314 1.00 75.94 559 GLU A CA 1
ATOM 4320 C C . GLU A 1 559 ? 12.255 -7.467 9.792 1.00 75.94 559 GLU A C 1
ATOM 4322 O O . GLU A 1 559 ? 11.231 -8.096 10.075 1.00 75.94 559 GLU A O 1
ATOM 4327 N N . SER A 1 560 ? 13.125 -7.086 10.736 1.00 68.50 560 SER A N 1
ATOM 4328 C CA . SER A 1 560 ? 12.948 -7.317 12.182 1.00 68.50 560 SER A CA 1
ATOM 4329 C C . SER A 1 560 ? 12.091 -6.258 12.886 1.00 68.50 560 SER A C 1
ATOM 4331 O O . SER A 1 560 ? 11.543 -6.530 13.956 1.00 68.50 560 SER A O 1
ATOM 4333 N N . VAL A 1 561 ? 11.950 -5.064 12.304 1.00 72.06 561 VAL A N 1
ATOM 4334 C CA . VAL A 1 561 ? 11.284 -3.921 12.944 1.00 72.06 561 VAL A CA 1
ATOM 4335 C C . VAL A 1 561 ? 9.765 -4.114 12.929 1.00 72.06 561 VAL A C 1
ATOM 4337 O O . VAL A 1 561 ? 9.183 -4.419 11.891 1.00 72.06 561 VAL A O 1
ATOM 4340 N N . ILE A 1 562 ? 9.119 -3.951 14.089 1.00 76.69 562 ILE A N 1
ATOM 4341 C CA . ILE A 1 562 ? 7.673 -4.142 14.301 1.00 76.69 562 ILE A CA 1
ATOM 4342 C C . ILE A 1 562 ? 6.956 -2.813 14.564 1.00 76.69 562 ILE A C 1
ATOM 4344 O O . ILE A 1 562 ? 5.884 -2.588 14.003 1.00 76.69 562 ILE A O 1
ATOM 4348 N N . ASP A 1 563 ? 7.539 -1.942 15.389 1.00 72.25 563 ASP A N 1
ATOM 4349 C CA . ASP A 1 563 ? 7.007 -0.611 15.703 1.00 72.25 563 ASP A CA 1
ATOM 4350 C C . ASP A 1 563 ? 8.107 0.451 15.499 1.00 72.25 563 ASP A C 1
ATOM 4352 O O . ASP A 1 563 ? 9.245 0.249 15.939 1.00 72.25 563 ASP A O 1
ATOM 4356 N N . VAL A 1 564 ? 7.765 1.589 14.880 1.00 76.69 564 VAL A N 1
ATOM 4357 C CA . VAL A 1 564 ? 8.654 2.760 14.737 1.00 76.69 564 VAL A CA 1
ATOM 4358 C C . VAL A 1 564 ? 7.974 4.011 15.286 1.00 76.69 564 VAL A C 1
ATOM 4360 O O . VAL A 1 564 ? 6.843 4.329 14.915 1.00 76.69 564 VAL A O 1
ATOM 4363 N N . THR A 1 565 ? 8.681 4.748 16.143 1.00 76.62 565 THR A N 1
ATOM 4364 C CA . THR A 1 565 ? 8.279 6.084 16.604 1.00 76.62 565 THR A CA 1
ATOM 4365 C C . THR A 1 565 ? 9.060 7.151 15.841 1.00 76.62 565 THR A C 1
ATOM 4367 O O . THR A 1 565 ? 10.281 7.238 15.978 1.00 76.62 565 THR A O 1
ATOM 4370 N N . ILE A 1 566 ? 8.348 7.954 15.045 1.00 83.88 566 ILE A N 1
ATOM 4371 C CA . ILE A 1 566 ? 8.905 9.075 14.279 1.00 83.88 566 ILE A CA 1
ATOM 4372 C C . ILE A 1 566 ? 8.845 10.363 15.139 1.00 83.88 566 ILE A C 1
ATOM 4374 O O . ILE A 1 566 ? 7.787 10.644 15.707 1.00 83.88 566 ILE A O 1
ATOM 4378 N N . PRO A 1 567 ? 9.944 11.137 15.266 1.00 81.75 567 PRO A N 1
ATOM 4379 C CA . PRO A 1 567 ? 10.003 12.366 16.061 1.00 81.75 567 PRO A CA 1
ATOM 4380 C C . PRO A 1 567 ? 9.146 13.500 15.511 1.00 81.75 567 PRO A C 1
ATOM 4382 O O . PRO A 1 567 ? 9.053 13.681 14.298 1.00 81.75 567 PRO A O 1
ATOM 4385 N N . LYS A 1 568 ? 8.643 14.358 16.406 1.00 84.25 568 LYS A N 1
ATOM 4386 C CA . LYS A 1 568 ? 7.867 15.567 16.060 1.00 84.25 568 LYS A CA 1
ATOM 4387 C C . LYS A 1 568 ? 8.661 16.658 15.320 1.00 84.25 568 LYS A C 1
ATOM 4389 O O . LYS A 1 568 ? 8.088 17.681 14.968 1.00 84.25 568 LYS A O 1
ATOM 4394 N N . GLY A 1 569 ? 9.968 16.478 15.125 1.00 84.06 569 GLY A N 1
ATOM 4395 C CA . GLY A 1 569 ? 10.791 17.346 14.275 1.00 84.06 569 GLY A CA 1
ATOM 4396 C C . GLY A 1 569 ? 10.786 16.945 12.795 1.00 84.06 569 GLY A C 1
ATOM 4397 O O . GLY A 1 569 ? 11.152 17.754 11.944 1.00 84.06 569 GLY A O 1
ATOM 4398 N N . VAL A 1 570 ? 10.367 15.716 12.466 1.00 92.25 570 VAL A N 1
ATOM 4399 C CA . VAL A 1 570 ? 10.450 15.189 11.098 1.00 92.25 570 VAL A CA 1
ATOM 4400 C C . VAL A 1 570 ? 9.367 15.813 10.225 1.00 92.25 570 VAL A C 1
ATOM 4402 O O . VAL A 1 570 ? 8.178 15.658 10.499 1.00 92.25 570 VAL A O 1
ATOM 4405 N N . ILE A 1 571 ? 9.792 16.467 9.144 1.00 92.06 571 ILE A N 1
ATOM 4406 C CA . ILE A 1 571 ? 8.937 17.098 8.132 1.00 92.06 571 ILE A CA 1
ATOM 4407 C C . ILE A 1 571 ? 8.818 16.279 6.838 1.00 92.06 571 ILE A C 1
ATOM 4409 O O . ILE A 1 571 ? 7.871 16.486 6.082 1.00 92.06 571 ILE A O 1
ATOM 4413 N N . ARG A 1 572 ? 9.733 15.332 6.574 1.00 91.44 572 ARG A N 1
ATOM 4414 C CA . ARG A 1 572 ? 9.698 14.466 5.376 1.00 91.44 572 ARG A CA 1
ATOM 4415 C C . ARG A 1 572 ? 10.028 13.003 5.668 1.00 91.44 572 ARG A C 1
ATOM 4417 O O . ARG A 1 572 ? 10.946 12.713 6.437 1.00 91.44 572 ARG A O 1
ATOM 4424 N N . ILE A 1 573 ? 9.317 12.086 5.010 1.00 92.75 573 ILE A N 1
ATOM 4425 C CA . ILE A 1 573 ? 9.589 10.639 5.045 1.00 92.75 573 ILE A CA 1
ATOM 4426 C C . ILE A 1 573 ? 9.786 10.127 3.613 1.00 92.75 573 ILE A C 1
ATOM 4428 O O . ILE A 1 573 ? 8.839 10.072 2.836 1.00 92.75 573 ILE A O 1
ATOM 4432 N N . GLY A 1 574 ? 10.995 9.692 3.270 1.00 85.69 574 GLY A N 1
ATOM 4433 C CA . GLY A 1 574 ? 11.389 9.307 1.916 1.00 85.69 574 GLY A CA 1
ATOM 4434 C C . GLY A 1 574 ? 11.735 10.513 1.036 1.00 85.69 574 GLY A C 1
ATOM 4435 O O . GLY A 1 574 ? 12.100 11.577 1.527 1.00 85.69 574 GLY A O 1
ATOM 4436 N N . GLY A 1 575 ? 11.638 10.331 -0.280 1.00 77.19 575 GLY A N 1
ATOM 4437 C CA . GLY A 1 575 ? 11.880 11.368 -1.286 1.00 77.19 575 GLY A CA 1
ATOM 4438 C C . GLY A 1 575 ? 11.444 10.902 -2.677 1.00 77.19 575 GLY A C 1
ATOM 4439 O O . GLY A 1 575 ? 10.922 9.798 -2.824 1.00 77.19 575 GLY A O 1
ATOM 4440 N N . ASP A 1 576 ? 11.685 11.713 -3.703 1.00 64.44 576 ASP A N 1
ATOM 4441 C CA . ASP A 1 576 ? 11.075 11.548 -5.037 1.00 64.44 576 ASP A CA 1
ATOM 4442 C C . ASP A 1 576 ? 11.775 10.516 -5.952 1.00 64.44 576 ASP A C 1
ATOM 4444 O O . ASP A 1 576 ? 11.636 10.536 -7.175 1.00 64.44 576 ASP A O 1
ATOM 4448 N N . ASN A 1 577 ? 12.533 9.578 -5.377 1.00 57.75 577 ASN A N 1
ATOM 4449 C CA . ASN A 1 577 ? 13.235 8.542 -6.135 1.00 57.75 577 ASN A CA 1
ATOM 4450 C C . ASN A 1 577 ? 12.288 7.404 -6.538 1.00 57.75 577 ASN A C 1
ATOM 4452 O O . ASN A 1 577 ? 11.734 6.712 -5.681 1.00 57.75 577 ASN A O 1
ATOM 4456 N N . LEU A 1 578 ? 12.162 7.152 -7.847 1.00 52.78 578 LEU A N 1
ATOM 4457 C CA . LEU A 1 578 ? 11.340 6.060 -8.375 1.00 52.78 578 LEU A CA 1
ATOM 4458 C C . LEU A 1 578 ? 11.696 4.704 -7.728 1.00 52.78 578 LEU A C 1
ATOM 4460 O O . LEU A 1 578 ? 12.828 4.227 -7.821 1.00 52.78 578 LEU A O 1
ATOM 4464 N N . PHE A 1 579 ? 10.678 4.070 -7.133 1.00 53.03 579 PHE A N 1
ATOM 4465 C CA . PHE A 1 579 ? 10.668 2.715 -6.553 1.00 53.03 579 PHE A CA 1
ATOM 4466 C C . PHE A 1 579 ? 11.473 2.467 -5.262 1.00 53.03 579 PHE A C 1
ATOM 4468 O O . PHE A 1 579 ? 11.664 1.305 -4.903 1.00 53.03 579 PHE A O 1
ATOM 4475 N N . ILE A 1 580 ? 11.948 3.493 -4.545 1.00 66.06 580 ILE A N 1
ATOM 4476 C CA . ILE A 1 580 ? 12.788 3.291 -3.348 1.00 66.06 580 ILE A CA 1
ATOM 4477 C C . ILE A 1 580 ? 12.363 4.225 -2.205 1.00 66.06 580 ILE A C 1
ATOM 4479 O O . ILE A 1 580 ? 12.727 5.398 -2.183 1.00 66.06 580 ILE A O 1
ATOM 4483 N N . GLY A 1 581 ? 11.657 3.675 -1.213 1.00 78.50 581 GLY A N 1
ATOM 4484 C CA . GLY A 1 581 ? 11.196 4.414 -0.032 1.00 78.50 581 GLY A CA 1
ATOM 4485 C C . GLY A 1 581 ? 12.097 4.347 1.201 1.00 78.50 581 GLY A C 1
ATOM 4486 O O . GLY A 1 581 ? 13.099 3.631 1.231 1.00 78.50 581 GLY A O 1
ATOM 4487 N N . ALA A 1 582 ? 11.703 5.076 2.248 1.00 87.12 582 ALA A N 1
ATOM 4488 C CA . ALA A 1 582 ? 12.355 5.072 3.559 1.00 87.12 582 ALA A CA 1
ATOM 4489 C C . ALA A 1 582 ? 12.245 3.711 4.271 1.00 87.12 582 ALA A C 1
ATOM 4491 O O . ALA A 1 582 ? 13.265 3.122 4.602 1.00 87.12 582 ALA A O 1
ATOM 4492 N N . PHE A 1 583 ? 11.030 3.189 4.449 1.00 89.62 583 PHE A N 1
ATOM 4493 C CA . PHE A 1 583 ? 10.685 1.925 5.122 1.00 89.62 583 PHE A CA 1
ATOM 4494 C C . PHE A 1 583 ? 10.338 0.797 4.132 1.00 89.62 583 PHE A C 1
ATOM 4496 O O . PHE A 1 583 ? 9.669 -0.176 4.477 1.00 89.62 583 PHE A O 1
ATOM 4503 N N . SER A 1 584 ? 10.761 0.929 2.874 1.00 85.75 584 SER A N 1
ATOM 4504 C CA . SER A 1 584 ? 10.462 -0.051 1.828 1.00 85.75 584 SER A CA 1
ATOM 4505 C C . SER A 1 584 ? 10.984 -1.442 2.212 1.00 85.75 584 SER A C 1
ATOM 4507 O O . SER A 1 584 ? 12.169 -1.599 2.492 1.00 85.75 584 SER A O 1
ATOM 4509 N N . GLY A 1 585 ? 10.123 -2.461 2.201 1.00 80.94 585 GLY A N 1
ATOM 4510 C CA . GLY A 1 585 ? 10.493 -3.835 2.566 1.00 80.94 585 GLY A CA 1
ATOM 4511 C C . GLY A 1 585 ? 10.513 -4.139 4.073 1.00 80.94 585 GLY A C 1
ATOM 4512 O O . GLY A 1 585 ? 10.931 -5.230 4.463 1.00 80.94 585 GLY A O 1
ATOM 4513 N N . CYS A 1 586 ? 10.029 -3.245 4.945 1.00 85.06 586 CYS A N 1
ATOM 4514 C CA . CYS A 1 586 ? 9.862 -3.519 6.380 1.00 85.06 586 CYS A CA 1
ATOM 4515 C C . CYS A 1 586 ? 8.704 -4.503 6.667 1.00 85.06 586 CYS A C 1
ATOM 4517 O O . CYS A 1 586 ? 7.705 -4.160 7.298 1.00 85.06 586 CYS A O 1
ATOM 4519 N N . LYS A 1 587 ? 8.823 -5.766 6.238 1.00 84.06 587 LYS A N 1
ATOM 4520 C CA . LYS A 1 587 ? 7.742 -6.777 6.275 1.00 84.06 587 LYS A CA 1
ATOM 4521 C C . LYS A 1 587 ? 7.152 -7.076 7.655 1.00 84.06 587 LYS A C 1
ATOM 4523 O O . LYS A 1 587 ? 6.053 -7.623 7.739 1.00 84.06 587 LYS A O 1
ATOM 4528 N N . SER A 1 588 ? 7.866 -6.788 8.745 1.00 83.38 588 SER A N 1
ATOM 4529 C CA . SER A 1 588 ? 7.346 -6.992 10.106 1.00 83.38 588 SER A CA 1
ATOM 4530 C C . SER A 1 588 ? 6.689 -5.767 10.729 1.00 83.38 588 SER A C 1
ATOM 4532 O O . SER A 1 588 ? 6.030 -5.939 11.757 1.00 83.38 588 SER A O 1
ATOM 4534 N N . LEU A 1 589 ? 6.810 -4.594 10.102 1.00 86.50 589 LEU A N 1
ATOM 4535 C CA . LEU A 1 589 ? 6.287 -3.323 10.589 1.00 86.50 589 LEU A CA 1
ATOM 4536 C C . LEU A 1 589 ? 4.762 -3.391 10.644 1.00 86.50 589 LEU A C 1
ATOM 4538 O O . LEU A 1 589 ? 4.125 -3.753 9.660 1.00 86.50 589 LEU A O 1
ATOM 4542 N N . ARG A 1 590 ? 4.175 -3.095 11.806 1.00 84.81 590 ARG A N 1
ATOM 4543 C CA . ARG A 1 590 ? 2.723 -3.187 12.051 1.00 84.81 590 ARG A CA 1
ATOM 4544 C C . ARG A 1 590 ? 2.073 -1.831 12.232 1.00 84.81 590 ARG A C 1
ATOM 4546 O O . ARG A 1 590 ? 0.942 -1.641 11.784 1.00 84.81 590 ARG A O 1
ATOM 4553 N N . ASN A 1 591 ? 2.789 -0.936 12.908 1.00 75.00 591 ASN A N 1
ATOM 4554 C CA . ASN A 1 591 ? 2.330 0.385 13.299 1.00 75.00 591 ASN A CA 1
ATOM 4555 C C . ASN A 1 591 ? 3.427 1.407 12.986 1.00 75.00 591 ASN A C 1
ATOM 4557 O O . ASN A 1 591 ? 4.590 1.208 13.346 1.00 75.00 591 ASN A O 1
ATOM 4561 N N . VAL A 1 592 ? 3.028 2.518 12.377 1.00 80.81 592 VAL A N 1
ATOM 4562 C CA . VAL A 1 592 ? 3.845 3.724 12.231 1.00 80.81 592 VAL A CA 1
ATOM 4563 C C . VAL A 1 592 ? 2.996 4.884 12.715 1.00 80.81 592 VAL A C 1
ATOM 4565 O O . VAL A 1 592 ? 1.880 5.066 12.231 1.00 80.81 592 VAL A O 1
ATOM 4568 N N . ASN A 1 593 ? 3.512 5.653 13.671 1.00 77.50 593 ASN A N 1
ATOM 4569 C CA . ASN A 1 593 ? 2.904 6.924 14.040 1.00 77.50 593 ASN A CA 1
ATOM 4570 C C . ASN A 1 593 ? 3.582 8.031 13.230 1.00 77.50 593 ASN A C 1
ATOM 4572 O O . ASN A 1 593 ? 4.775 8.270 13.424 1.00 77.50 593 ASN A O 1
ATOM 4576 N N . ILE A 1 594 ? 2.844 8.659 12.315 1.00 88.00 594 ILE A N 1
ATOM 4577 C CA . ILE A 1 594 ? 3.320 9.783 11.503 1.00 88.00 594 ILE A CA 1
ATOM 4578 C C . ILE A 1 594 ? 2.909 11.069 12.241 1.00 88.00 594 ILE A C 1
ATOM 4580 O O . ILE A 1 594 ? 1.711 11.296 12.391 1.00 88.00 594 ILE A O 1
ATOM 4584 N N . PRO A 1 595 ? 3.852 11.874 12.764 1.00 86.81 595 PRO A N 1
ATOM 4585 C CA . PRO A 1 595 ? 3.521 13.070 13.534 1.00 86.81 595 PRO A CA 1
ATOM 4586 C C . PRO A 1 595 ? 3.042 14.216 12.638 1.00 86.81 595 PRO A C 1
ATOM 4588 O O . PRO A 1 595 ? 3.465 14.324 11.488 1.00 86.81 595 PRO A O 1
ATOM 4591 N N . ASP A 1 596 ? 2.245 15.125 13.207 1.00 88.44 596 ASP A N 1
ATOM 4592 C CA . ASP A 1 596 ? 1.653 16.301 12.533 1.00 88.44 596 ASP A CA 1
ATOM 4593 C C . ASP A 1 596 ? 2.680 17.321 11.994 1.00 88.44 596 ASP A C 1
ATOM 4595 O O . ASP A 1 596 ? 2.323 18.335 11.402 1.00 88.44 596 ASP A O 1
ATOM 4599 N N . SER A 1 597 ? 3.972 17.079 12.213 1.00 91.31 597 SER A N 1
ATOM 4600 C CA . SER A 1 597 ? 5.068 17.818 11.591 1.00 91.31 597 SER A CA 1
ATOM 4601 C C . SER A 1 597 ? 5.344 17.380 10.150 1.00 91.31 597 SER A C 1
ATOM 4603 O O . SER A 1 597 ? 5.961 18.135 9.404 1.00 91.31 597 SER A O 1
ATOM 4605 N N . VAL A 1 598 ? 4.930 16.173 9.744 1.00 94.06 598 VAL A N 1
ATOM 4606 C CA . VAL A 1 598 ? 5.258 15.608 8.427 1.00 94.06 598 VAL A CA 1
ATOM 4607 C C . VAL A 1 598 ? 4.422 16.277 7.340 1.00 94.06 598 VAL A C 1
ATOM 4609 O O . VAL A 1 598 ? 3.195 16.223 7.365 1.00 94.06 598 VAL A O 1
ATOM 4612 N N . ILE A 1 599 ? 5.104 16.869 6.360 1.00 92.56 599 ILE A N 1
ATOM 4613 C CA . ILE A 1 599 ? 4.521 17.603 5.229 1.00 92.56 599 ILE A CA 1
ATOM 4614 C C . ILE A 1 599 ? 4.456 16.727 3.968 1.00 92.56 599 ILE A C 1
ATOM 4616 O O . ILE A 1 599 ? 3.590 16.936 3.115 1.00 92.56 599 ILE A O 1
ATOM 4620 N N . SER A 1 600 ? 5.346 15.735 3.842 1.00 91.81 600 SER A N 1
ATOM 4621 C CA . SER A 1 600 ? 5.427 14.864 2.664 1.00 91.81 600 SER A CA 1
ATOM 4622 C C . SER A 1 600 ? 5.813 13.415 2.979 1.00 91.81 600 SER A C 1
ATOM 4624 O O . SER A 1 600 ? 6.681 13.126 3.812 1.00 91.81 600 SER A O 1
ATOM 4626 N N . ILE A 1 601 ? 5.176 12.494 2.251 1.00 93.62 601 ILE A N 1
ATOM 4627 C CA . ILE A 1 601 ? 5.489 11.062 2.221 1.00 93.62 601 ILE A CA 1
ATOM 4628 C C . ILE A 1 601 ? 5.935 10.722 0.795 1.00 93.62 601 ILE A C 1
ATOM 4630 O O . ILE A 1 601 ? 5.134 10.724 -0.136 1.00 93.62 601 ILE A O 1
ATOM 4634 N N . GLY A 1 602 ? 7.226 10.460 0.613 1.00 90.25 602 GLY A N 1
ATOM 4635 C CA . GLY A 1 602 ? 7.852 10.266 -0.692 1.00 90.25 602 GLY A CA 1
ATOM 4636 C C . GLY A 1 602 ? 7.530 8.933 -1.375 1.00 90.25 602 GLY A C 1
ATOM 4637 O O . GLY A 1 602 ? 6.882 8.036 -0.828 1.00 90.25 602 GLY A O 1
ATOM 4638 N N . THR A 1 603 ? 8.040 8.795 -2.595 1.00 89.06 603 THR A N 1
ATOM 4639 C CA . THR A 1 603 ? 7.836 7.629 -3.459 1.00 89.06 603 THR A CA 1
ATOM 4640 C C . THR A 1 603 ? 8.259 6.326 -2.774 1.00 89.06 603 THR A C 1
ATOM 4642 O O . THR A 1 603 ? 9.356 6.197 -2.233 1.00 89.06 603 THR A O 1
ATOM 4645 N N . GLY A 1 604 ? 7.363 5.337 -2.775 1.00 87.31 604 GLY A N 1
ATOM 4646 C CA . GLY A 1 604 ? 7.588 4.014 -2.188 1.00 87.31 604 GLY A CA 1
ATOM 4647 C C . GLY A 1 604 ? 7.792 3.980 -0.668 1.00 87.31 604 GLY A C 1
ATOM 4648 O O . GLY A 1 604 ? 8.200 2.930 -0.169 1.00 87.31 604 GLY A O 1
ATOM 4649 N N . ALA A 1 605 ? 7.556 5.082 0.066 1.00 92.38 605 ALA A N 1
ATOM 4650 C CA . ALA A 1 605 ? 7.978 5.282 1.460 1.00 92.38 605 ALA A CA 1
ATOM 4651 C C . ALA A 1 605 ? 7.762 4.087 2.405 1.00 92.38 605 ALA A C 1
ATOM 4653 O O . ALA A 1 605 ? 8.673 3.762 3.159 1.00 92.38 605 ALA A O 1
ATOM 4654 N N . PHE A 1 606 ? 6.610 3.422 2.331 1.00 92.75 606 PHE A N 1
ATOM 4655 C CA . PHE A 1 606 ? 6.218 2.243 3.112 1.00 92.75 606 PHE A CA 1
ATOM 4656 C C . PHE A 1 606 ? 5.883 1.034 2.222 1.00 92.75 606 PHE A C 1
ATOM 4658 O O . PHE A 1 606 ? 5.218 0.097 2.659 1.00 92.75 606 PHE A O 1
ATOM 4665 N N . SER A 1 607 ? 6.328 1.026 0.966 1.00 88.94 607 SER A N 1
ATOM 4666 C CA . SER A 1 607 ? 6.041 -0.071 0.037 1.00 88.94 607 SER A CA 1
ATOM 4667 C C . SER A 1 607 ? 6.557 -1.426 0.544 1.00 88.94 607 SER A C 1
ATOM 4669 O O . SER A 1 607 ? 7.592 -1.516 1.205 1.00 88.94 607 SER A O 1
ATOM 4671 N N . PHE A 1 608 ? 5.821 -2.501 0.264 1.00 85.88 608 PHE A N 1
ATOM 4672 C CA . PHE A 1 608 ? 6.094 -3.860 0.752 1.00 85.88 608 PHE A CA 1
ATOM 4673 C C . PHE A 1 608 ? 6.167 -3.993 2.292 1.00 85.88 608 PHE A C 1
ATOM 4675 O O . PHE A 1 608 ? 6.768 -4.937 2.812 1.00 85.88 608 PHE A O 1
ATOM 4682 N N . CYS A 1 609 ? 5.525 -3.097 3.055 1.00 89.56 609 CYS A N 1
ATOM 4683 C CA . CYS A 1 609 ? 5.310 -3.292 4.493 1.00 89.56 609 CYS A CA 1
ATOM 4684 C C . CYS A 1 609 ? 4.147 -4.273 4.730 1.00 89.56 609 CYS A C 1
ATOM 4686 O O . CYS A 1 609 ? 3.060 -3.900 5.161 1.00 89.56 609 CYS A O 1
ATOM 4688 N N . GLU A 1 610 ? 4.371 -5.556 4.430 1.00 89.00 610 GLU A N 1
ATOM 4689 C CA . GLU A 1 610 ? 3.334 -6.601 4.342 1.00 89.00 610 GLU A CA 1
ATOM 4690 C C . GLU A 1 610 ? 2.411 -6.716 5.574 1.00 89.00 610 GLU A C 1
ATOM 4692 O O . GLU A 1 610 ? 1.243 -7.085 5.427 1.00 89.00 610 GLU A O 1
ATOM 4697 N N . LYS A 1 611 ? 2.909 -6.404 6.783 1.00 88.44 611 LYS A N 1
ATOM 4698 C CA . LYS A 1 611 ? 2.166 -6.471 8.060 1.00 88.44 611 LYS A CA 1
ATOM 4699 C C . LYS A 1 611 ? 1.650 -5.123 8.578 1.00 88.44 611 LYS A C 1
ATOM 4701 O O . LYS A 1 611 ? 1.044 -5.111 9.653 1.00 88.44 611 LYS A O 1
ATOM 4706 N N . LEU A 1 612 ? 1.855 -4.024 7.850 1.00 89.88 612 LEU A N 1
ATOM 4707 C CA . LEU A 1 612 ? 1.418 -2.684 8.247 1.00 89.88 612 LEU A CA 1
ATOM 4708 C C . LEU A 1 612 ? -0.107 -2.637 8.197 1.00 89.88 612 LEU A C 1
ATOM 4710 O O . LEU A 1 612 ? -0.682 -2.897 7.148 1.00 89.88 612 LEU A O 1
ATOM 4714 N N . LYS A 1 613 ? -0.765 -2.378 9.334 1.00 82.94 613 LYS A N 1
ATOM 4715 C CA . LYS A 1 613 ? -2.236 -2.487 9.439 1.00 82.94 613 LYS A CA 1
ATOM 4716 C C . LYS A 1 613 ? -2.955 -1.155 9.417 1.00 82.94 613 LYS A C 1
ATOM 4718 O O . LYS A 1 613 ? -3.976 -1.018 8.748 1.00 82.94 613 LYS A O 1
ATOM 4723 N N . ASN A 1 614 ? -2.419 -0.219 10.192 1.00 72.31 614 ASN A N 1
ATOM 4724 C CA . ASN A 1 614 ? -3.009 1.076 10.468 1.00 72.31 614 ASN A CA 1
ATOM 4725 C C . ASN A 1 614 ? -1.974 2.141 10.122 1.00 72.31 614 ASN A C 1
ATOM 4727 O O . ASN A 1 614 ? -0.869 2.112 10.670 1.00 72.31 614 ASN A O 1
ATOM 4731 N N . VAL A 1 615 ? -2.351 3.086 9.268 1.00 80.56 615 VAL A N 1
ATOM 4732 C CA . VAL A 1 615 ? -1.593 4.318 9.049 1.00 80.56 615 VAL A CA 1
ATOM 4733 C C . VAL A 1 615 ? -2.569 5.474 9.179 1.00 80.56 615 VAL A C 1
ATOM 4735 O O . VAL A 1 615 ? -3.545 5.556 8.435 1.00 80.56 615 VAL A O 1
ATOM 4738 N N . ILE A 1 616 ? -2.302 6.357 10.136 1.00 77.56 616 ILE A N 1
ATOM 4739 C CA . ILE A 1 616 ? -2.930 7.673 10.192 1.00 77.56 616 ILE A CA 1
ATOM 4740 C C . ILE A 1 616 ? -1.961 8.610 9.481 1.00 77.56 616 ILE A C 1
ATOM 4742 O O . ILE A 1 616 ? -0.797 8.705 9.871 1.00 77.56 616 ILE A O 1
ATOM 4746 N N . ILE A 1 617 ? -2.429 9.238 8.409 1.00 86.00 617 ILE A N 1
ATOM 4747 C CA . ILE A 1 617 ? -1.696 10.286 7.707 1.00 86.00 617 ILE A CA 1
ATOM 4748 C C . ILE A 1 617 ? -2.251 11.615 8.242 1.00 86.00 617 ILE A C 1
ATOM 4750 O O . ILE A 1 617 ? -3.463 11.813 8.144 1.00 86.00 617 ILE A O 1
ATOM 4754 N N . PRO A 1 618 ? -1.430 12.484 8.855 1.00 84.31 618 PRO A N 1
ATOM 4755 C CA . PRO A 1 618 ? -1.917 13.727 9.445 1.00 84.31 618 PRO A CA 1
ATOM 4756 C C . PRO A 1 618 ? -2.266 14.773 8.377 1.00 84.31 618 PRO A C 1
ATOM 4758 O O . PRO A 1 618 ? -1.729 14.751 7.269 1.00 84.31 618 PRO A O 1
ATOM 4761 N N . GLU A 1 619 ? -3.134 15.726 8.732 1.00 83.81 619 GLU A N 1
ATOM 4762 C CA . GLU A 1 619 ? -3.608 16.809 7.845 1.00 83.81 619 GLU A CA 1
ATOM 4763 C C . GLU A 1 619 ? -2.508 17.781 7.381 1.00 83.81 619 GLU A C 1
ATOM 4765 O O . GLU A 1 619 ? -2.718 18.591 6.483 1.00 83.81 619 GLU A O 1
ATOM 4770 N N . SER A 1 620 ? -1.309 17.687 7.954 1.00 87.56 620 SER A N 1
ATOM 4771 C CA . SER A 1 620 ? -0.108 18.377 7.483 1.00 87.56 620 SER A CA 1
ATOM 4772 C C . SER A 1 620 ? 0.471 17.785 6.190 1.00 87.56 620 SER A C 1
ATOM 4774 O O . SER A 1 620 ? 1.214 18.475 5.492 1.00 87.56 620 SER A O 1
ATOM 4776 N N . VAL A 1 621 ? 0.160 16.525 5.850 1.00 91.56 621 VAL A N 1
ATOM 4777 C CA . VAL A 1 621 ? 0.730 15.841 4.679 1.00 91.56 621 VAL A CA 1
ATOM 4778 C C . VAL A 1 621 ? 0.071 16.341 3.397 1.00 91.56 621 VAL A C 1
ATOM 4780 O O . VAL A 1 621 ? -1.014 15.916 3.011 1.00 91.56 621 VAL A O 1
ATOM 4783 N N . THR A 1 622 ? 0.788 17.216 2.699 1.00 89.06 622 THR A N 1
ATOM 4784 C CA . THR A 1 622 ? 0.380 17.810 1.417 1.00 89.06 622 THR A CA 1
ATOM 4785 C C . THR A 1 622 ? 0.641 16.905 0.210 1.00 89.06 622 THR A C 1
ATOM 4787 O O . THR A 1 622 ? 0.025 17.095 -0.839 1.00 89.06 622 THR A O 1
ATOM 4790 N N . SER A 1 623 ? 1.535 15.915 0.329 1.00 88.94 623 SER A N 1
ATOM 4791 C CA . SER A 1 623 ? 1.886 15.007 -0.769 1.00 88.94 623 SER A CA 1
ATOM 4792 C C . SER A 1 623 ? 2.157 13.566 -0.322 1.00 88.94 623 SER A C 1
ATOM 4794 O O . SER A 1 623 ? 2.822 13.307 0.684 1.00 88.94 623 SER A O 1
ATOM 4796 N N . ILE A 1 624 ? 1.654 12.619 -1.122 1.00 91.50 624 ILE A N 1
ATOM 4797 C CA . ILE A 1 624 ? 1.923 11.179 -1.028 1.00 91.50 624 ILE A CA 1
ATOM 4798 C C . ILE A 1 624 ? 2.396 10.716 -2.412 1.00 91.50 624 ILE A C 1
ATOM 4800 O O . ILE A 1 624 ? 1.606 10.710 -3.355 1.00 91.50 624 ILE A O 1
ATOM 4804 N N . GLY A 1 625 ? 3.675 10.360 -2.534 1.00 88.06 625 GLY A N 1
ATOM 4805 C CA . GLY A 1 625 ? 4.308 9.989 -3.802 1.00 88.06 625 GLY A CA 1
ATOM 4806 C C . GLY A 1 625 ? 3.917 8.606 -4.333 1.00 88.06 625 GLY A C 1
ATOM 4807 O O . GLY A 1 625 ? 3.299 7.791 -3.641 1.00 88.06 625 GLY A O 1
ATOM 4808 N N . ASP A 1 626 ? 4.327 8.320 -5.573 1.00 89.19 626 ASP A N 1
ATOM 4809 C CA . ASP A 1 626 ? 4.040 7.060 -6.270 1.00 89.19 626 ASP A CA 1
ATOM 4810 C C . ASP A 1 626 ? 4.353 5.833 -5.396 1.00 89.19 626 ASP A C 1
ATOM 4812 O O . ASP A 1 626 ? 5.403 5.733 -4.761 1.00 89.19 626 ASP A O 1
ATOM 4816 N N . SER A 1 627 ? 3.467 4.837 -5.400 1.00 89.88 627 SER A N 1
ATOM 4817 C CA . SER A 1 627 ? 3.637 3.574 -4.658 1.00 89.88 627 SER A CA 1
ATOM 4818 C C . SER A 1 627 ? 3.891 3.709 -3.144 1.00 89.88 627 SER A C 1
ATOM 4820 O O . SER A 1 627 ? 4.336 2.732 -2.541 1.00 89.88 627 SER A O 1
ATOM 4822 N N . ALA A 1 628 ? 3.641 4.865 -2.507 1.00 92.38 628 ALA A N 1
ATOM 4823 C CA . ALA A 1 628 ? 4.035 5.118 -1.113 1.00 92.38 628 ALA A CA 1
ATOM 4824 C C . ALA A 1 628 ? 3.585 4.038 -0.113 1.00 92.38 628 ALA A C 1
ATOM 4826 O O . ALA A 1 628 ? 4.326 3.753 0.822 1.00 92.38 628 ALA A O 1
ATOM 4827 N N . PHE A 1 629 ? 2.436 3.395 -0.331 1.00 93.62 629 PHE A N 1
ATOM 4828 C CA . PHE A 1 629 ? 1.923 2.287 0.481 1.00 93.62 629 PHE A CA 1
ATOM 4829 C C . PHE A 1 629 ? 1.665 1.015 -0.348 1.00 93.62 629 PHE A C 1
ATOM 4831 O O . PHE A 1 629 ? 0.921 0.137 0.085 1.00 93.62 629 PHE A O 1
ATOM 4838 N N . GLY A 1 630 ? 2.280 0.887 -1.528 1.00 90.00 630 GLY A N 1
ATOM 4839 C CA . GLY A 1 630 ? 2.066 -0.245 -2.432 1.00 90.00 630 GLY A CA 1
ATOM 4840 C C . GLY A 1 630 ? 2.518 -1.582 -1.830 1.00 90.00 630 GLY A C 1
ATOM 4841 O O . GLY A 1 630 ? 3.567 -1.669 -1.197 1.00 90.00 630 GLY A O 1
ATOM 4842 N N . TYR A 1 631 ? 1.743 -2.639 -2.055 1.00 90.62 631 TYR A N 1
ATOM 4843 C CA . TYR A 1 631 ? 1.936 -4.007 -1.560 1.00 90.62 631 TYR A CA 1
ATOM 4844 C C . TYR A 1 631 ? 1.942 -4.136 -0.024 1.00 90.62 631 TYR A C 1
ATOM 4846 O O . TYR A 1 631 ? 2.497 -5.084 0.536 1.00 90.62 631 TYR A O 1
ATOM 4854 N N . CYS A 1 632 ? 1.280 -3.213 0.681 1.00 91.81 632 CYS A N 1
ATOM 4855 C CA . CYS A 1 632 ? 0.964 -3.363 2.101 1.00 91.81 632 CYS A CA 1
ATOM 4856 C C . CYS A 1 632 ? -0.254 -4.288 2.283 1.00 91.81 632 CYS A C 1
ATOM 4858 O O . CYS A 1 632 ? -1.352 -3.830 2.587 1.00 91.81 632 CYS A O 1
ATOM 4860 N N . TYR A 1 633 ? -0.081 -5.601 2.094 1.00 89.44 633 TYR A N 1
ATOM 4861 C CA . TYR A 1 633 ? -1.194 -6.568 2.076 1.00 89.44 633 TYR A CA 1
ATOM 4862 C C . TYR A 1 633 ? -2.105 -6.525 3.315 1.00 89.44 633 TYR A C 1
ATOM 4864 O O . TYR A 1 633 ? -3.306 -6.760 3.191 1.00 89.44 633 TYR A O 1
ATOM 4872 N N . SER A 1 634 ? -1.557 -6.224 4.500 1.00 89.38 634 SER A N 1
ATOM 4873 C CA . SER A 1 634 ? -2.321 -6.106 5.755 1.00 89.38 634 SER A CA 1
ATOM 4874 C C . SER A 1 634 ? -2.945 -4.727 6.001 1.00 89.38 634 SER A C 1
ATOM 4876 O O . SER A 1 634 ? -3.632 -4.575 7.016 1.00 89.38 634 SER A O 1
ATOM 4878 N N . LEU A 1 635 ? -2.706 -3.731 5.136 1.00 88.88 635 LEU A N 1
ATOM 4879 C CA . LEU A 1 635 ? -3.216 -2.372 5.317 1.00 88.88 635 LEU A CA 1
ATOM 4880 C C . LEU A 1 635 ? -4.725 -2.406 5.128 1.00 88.88 635 LEU A C 1
ATOM 4882 O O . LEU A 1 635 ? -5.219 -2.673 4.034 1.00 88.88 635 LEU A O 1
ATOM 4886 N N . LYS A 1 636 ? -5.447 -2.196 6.224 1.00 78.25 636 LYS A N 1
ATOM 4887 C CA . LYS A 1 636 ? -6.898 -2.374 6.273 1.00 78.25 636 LYS A CA 1
ATOM 4888 C C . LYS A 1 636 ? -7.633 -1.040 6.267 1.00 78.25 636 LYS A C 1
ATOM 4890 O O . LYS A 1 636 ? -8.679 -0.906 5.630 1.00 78.25 636 LYS A O 1
ATOM 4895 N N . ASP A 1 637 ? -7.043 -0.066 6.953 1.00 71.31 637 ASP A N 1
ATOM 4896 C CA . ASP A 1 637 ? -7.697 1.174 7.327 1.00 71.31 637 ASP A CA 1
ATOM 4897 C C . ASP A 1 637 ? -6.727 2.344 7.087 1.00 71.31 637 ASP A C 1
ATOM 4899 O O . ASP A 1 637 ? -5.610 2.358 7.620 1.00 71.31 637 ASP A O 1
ATOM 4903 N N . ILE A 1 638 ? -7.153 3.315 6.277 1.00 80.25 638 ILE A N 1
ATOM 4904 C CA . ILE A 1 638 ? -6.389 4.522 5.954 1.00 80.25 638 ILE A CA 1
ATOM 4905 C C . ILE A 1 638 ? -7.325 5.722 5.787 1.00 80.25 638 ILE A C 1
ATOM 4907 O O . ILE A 1 638 ? -8.411 5.601 5.220 1.00 80.25 638 ILE A O 1
ATOM 4911 N N . VAL A 1 639 ? -6.883 6.879 6.273 1.00 78.81 639 VAL A N 1
ATOM 4912 C CA . VAL A 1 639 ? -7.527 8.178 6.050 1.00 78.81 639 VAL A CA 1
ATOM 4913 C C . VAL A 1 639 ? -6.645 8.974 5.093 1.00 78.81 639 VAL A C 1
ATOM 4915 O O . VAL A 1 639 ? -5.435 9.055 5.301 1.00 78.81 639 VAL A O 1
ATOM 4918 N N . ILE A 1 640 ? -7.242 9.523 4.034 1.00 85.12 640 ILE A N 1
ATOM 4919 C CA . ILE A 1 640 ? -6.570 10.441 3.110 1.00 85.12 640 ILE A CA 1
ATOM 4920 C C . ILE A 1 640 ? -6.819 11.867 3.621 1.00 85.12 640 ILE A C 1
ATOM 4922 O O . ILE A 1 640 ? -7.990 12.238 3.712 1.00 85.12 640 ILE A O 1
ATOM 4926 N N . PRO A 1 641 ? -5.770 12.646 3.948 1.00 82.25 641 PRO A N 1
ATOM 4927 C CA . PRO A 1 641 ? -5.905 14.029 4.389 1.00 82.25 641 PRO A CA 1
ATOM 4928 C C . PRO A 1 641 ? -6.752 14.891 3.460 1.00 82.25 641 PRO A C 1
ATOM 4930 O O . PRO A 1 641 ? -6.621 14.818 2.233 1.00 82.25 641 PRO A O 1
ATOM 4933 N N . GLY A 1 642 ? -7.564 15.763 4.051 1.00 79.81 642 GLY A N 1
ATOM 4934 C CA . GLY A 1 642 ? -8.376 16.732 3.330 1.00 79.81 642 GLY A CA 1
ATOM 4935 C C . GLY A 1 642 ? -7.550 17.672 2.452 1.00 79.81 642 GLY A C 1
ATOM 4936 O O . GLY A 1 642 ? -8.026 18.073 1.395 1.00 79.81 642 GLY A O 1
ATOM 4937 N N . ILE A 1 643 ? -6.309 17.997 2.829 1.00 83.81 643 ILE A N 1
ATOM 4938 C CA . ILE A 1 643 ? -5.437 18.911 2.066 1.00 83.81 643 ILE A CA 1
ATOM 4939 C C . ILE A 1 643 ? -4.906 18.340 0.731 1.00 83.81 643 ILE A C 1
ATOM 4941 O O . ILE A 1 643 ? -4.418 19.095 -0.112 1.00 83.81 643 ILE A O 1
ATOM 4945 N N . ILE A 1 644 ? -4.983 17.023 0.507 1.00 88.12 644 ILE A N 1
ATOM 4946 C CA . ILE A 1 644 ? -4.375 16.381 -0.668 1.00 88.12 644 ILE A CA 1
ATOM 4947 C C . ILE A 1 644 ? -5.200 16.628 -1.936 1.00 88.12 644 ILE A C 1
ATOM 4949 O O . ILE A 1 644 ? -6.386 16.310 -2.004 1.00 88.12 644 ILE A O 1
ATOM 4953 N N . ASN A 1 645 ? -4.536 17.120 -2.988 1.00 90.00 645 ASN A N 1
ATOM 4954 C CA . ASN A 1 645 ? -5.160 17.406 -4.286 1.00 90.00 645 ASN A CA 1
ATOM 4955 C C . ASN A 1 645 ? -5.081 16.256 -5.310 1.00 90.00 645 ASN A C 1
ATOM 4957 O O . ASN A 1 645 ? -5.827 16.242 -6.291 1.00 90.00 645 ASN A O 1
ATOM 4961 N N . LYS A 1 646 ? -4.206 15.267 -5.101 1.00 92.50 646 LYS A N 1
ATOM 4962 C CA . LYS A 1 646 ? -4.043 14.111 -5.993 1.00 92.50 646 LYS A CA 1
ATOM 4963 C C . LYS A 1 646 ? -3.610 12.865 -5.232 1.00 92.50 646 LYS A C 1
ATOM 4965 O O . LYS A 1 646 ? -2.783 12.934 -4.330 1.00 92.50 646 LYS A O 1
ATOM 4970 N N . ILE A 1 647 ? -4.115 11.715 -5.661 1.00 93.50 647 ILE A N 1
ATOM 4971 C CA . ILE A 1 647 ? -3.549 10.412 -5.306 1.00 93.50 647 ILE A CA 1
ATOM 4972 C C . ILE A 1 647 ? -2.721 9.964 -6.505 1.00 93.50 647 ILE A C 1
ATOM 4974 O O . ILE A 1 647 ? -3.258 9.830 -7.603 1.00 93.50 647 ILE A O 1
ATOM 4978 N N . ASP A 1 648 ? -1.420 9.778 -6.306 1.00 91.81 648 ASP A N 1
ATOM 4979 C CA . ASP A 1 648 ? -0.471 9.424 -7.364 1.00 91.81 648 ASP A CA 1
ATOM 4980 C C . ASP A 1 648 ? -0.579 7.945 -7.809 1.00 91.81 648 ASP A C 1
ATOM 4982 O O . ASP A 1 648 ? -1.523 7.229 -7.454 1.00 91.81 648 ASP A O 1
ATOM 4986 N N . ALA A 1 649 ? 0.319 7.473 -8.678 1.00 91.56 649 ALA A N 1
ATOM 4987 C CA . ALA A 1 649 ? 0.203 6.148 -9.278 1.00 91.56 649 ALA A CA 1
ATOM 4988 C C . ALA A 1 649 ? 0.612 5.031 -8.304 1.00 91.56 649 ALA A C 1
ATOM 4990 O O . ALA A 1 649 ? 1.570 5.142 -7.539 1.00 91.56 649 ALA A O 1
ATOM 4991 N N . ASN A 1 650 ? -0.097 3.901 -8.365 1.00 91.44 650 ASN A N 1
ATOM 4992 C CA . ASN A 1 650 ? 0.147 2.699 -7.553 1.00 91.44 650 ASN A CA 1
ATOM 4993 C C . ASN A 1 650 ? 0.137 2.894 -6.015 1.00 91.44 650 ASN A C 1
ATOM 4995 O O . ASN A 1 650 ? 0.529 1.967 -5.308 1.00 91.44 650 ASN A O 1
ATOM 4999 N N . VAL A 1 651 ? -0.283 4.051 -5.478 1.00 93.38 651 VAL A N 1
ATOM 5000 C CA . VAL A 1 651 ? -0.092 4.428 -4.057 1.00 93.38 651 VAL A CA 1
ATOM 5001 C C . VAL A 1 651 ? -0.584 3.362 -3.071 1.00 93.38 651 VAL A C 1
ATOM 5003 O O . VAL A 1 651 ? 0.122 3.091 -2.104 1.00 93.38 651 VAL A O 1
ATOM 5006 N N . PHE A 1 652 ? -1.723 2.719 -3.347 1.00 94.62 652 PHE A N 1
ATOM 5007 C CA . PHE A 1 652 ? -2.299 1.616 -2.565 1.00 94.62 652 PHE A CA 1
ATOM 50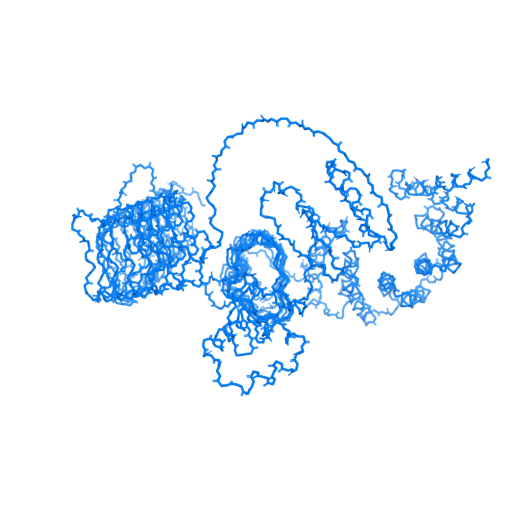08 C C . PHE A 1 652 ? -2.454 0.323 -3.385 1.00 94.62 652 PHE A C 1
ATOM 5010 O O . PHE A 1 652 ? -3.252 -0.544 -3.037 1.00 94.62 652 PHE A O 1
ATOM 5017 N N . SER A 1 653 ? -1.704 0.178 -4.483 1.00 92.38 653 SER A N 1
ATOM 5018 C CA . SER A 1 653 ? -1.713 -1.036 -5.311 1.00 92.38 653 SER A CA 1
ATOM 5019 C C . SER A 1 653 ? -1.330 -2.256 -4.472 1.00 92.38 653 SER A C 1
ATOM 5021 O O . SER A 1 653 ? -0.332 -2.215 -3.763 1.00 92.38 653 SER A O 1
ATOM 5023 N N . GLY A 1 654 ? -2.101 -3.341 -4.525 1.00 89.19 654 GLY A N 1
ATOM 5024 C CA . GLY A 1 654 ? -1.849 -4.570 -3.768 1.00 89.19 654 GLY A CA 1
ATOM 5025 C C . GLY A 1 654 ? -2.195 -4.502 -2.275 1.00 89.19 654 GLY A C 1
ATOM 5026 O O . GLY A 1 654 ? -1.814 -5.403 -1.527 1.00 89.19 654 GLY A O 1
ATOM 5027 N N . CYS A 1 655 ? -2.912 -3.477 -1.807 1.00 92.19 655 CYS A N 1
ATOM 5028 C CA . CYS A 1 655 ? -3.401 -3.411 -0.426 1.00 92.19 655 CYS A CA 1
ATOM 5029 C C . CYS A 1 655 ? -4.646 -4.300 -0.234 1.00 92.19 655 CYS A C 1
ATOM 5031 O O . CYS A 1 655 ? -5.766 -3.820 -0.064 1.00 92.19 655 CYS A O 1
ATOM 5033 N N . GLU A 1 656 ? -4.444 -5.622 -0.282 1.00 90.38 656 GLU A N 1
ATOM 5034 C CA . GLU A 1 656 ? -5.518 -6.630 -0.322 1.00 90.38 656 GLU A CA 1
ATOM 5035 C C . GLU A 1 656 ? -6.479 -6.605 0.885 1.00 90.38 656 GLU A C 1
ATOM 5037 O O . GLU A 1 656 ? -7.594 -7.107 0.754 1.00 90.38 656 GLU A O 1
ATOM 5042 N N . SER A 1 657 ? -6.103 -6.007 2.026 1.00 89.19 657 SER A N 1
ATOM 5043 C CA . SER A 1 657 ? -6.967 -5.872 3.217 1.00 89.19 657 SER A CA 1
ATOM 5044 C C . SER A 1 657 ? -7.821 -4.595 3.271 1.00 89.19 657 SER A C 1
ATOM 5046 O O . SER A 1 657 ? -8.660 -4.494 4.170 1.00 89.19 657 SER A O 1
ATOM 5048 N N . LEU A 1 658 ? -7.646 -3.621 2.365 1.00 88.38 658 LEU A N 1
ATOM 5049 C CA . LEU A 1 658 ? -8.473 -2.404 2.354 1.00 88.38 658 LEU A CA 1
ATOM 5050 C C . LEU A 1 658 ? -9.934 -2.771 2.072 1.00 88.38 658 LEU A C 1
ATOM 5052 O O . LEU A 1 658 ? -10.209 -3.498 1.125 1.00 88.38 658 LEU A O 1
ATOM 5056 N N . THR A 1 659 ? -10.867 -2.255 2.879 1.00 84.88 659 THR A N 1
ATOM 5057 C CA . THR A 1 659 ? -12.305 -2.610 2.791 1.00 84.88 659 THR A CA 1
ATOM 5058 C C . THR A 1 659 ? -13.199 -1.458 2.341 1.00 84.88 659 THR A C 1
ATOM 5060 O O . THR A 1 659 ? -14.078 -1.638 1.500 1.00 84.88 659 THR A O 1
ATOM 5063 N N . CYS A 1 660 ? -12.954 -0.263 2.873 1.00 83.00 660 CYS A N 1
ATOM 5064 C CA . CYS A 1 660 ? -13.646 0.969 2.515 1.00 83.00 660 CYS A CA 1
ATOM 5065 C C . CYS A 1 660 ? -12.641 2.122 2.515 1.00 83.00 660 CYS A C 1
ATOM 5067 O O . CYS A 1 660 ? -11.760 2.151 3.375 1.00 83.00 660 CYS A O 1
ATOM 5069 N N . ILE A 1 661 ? -12.788 3.082 1.600 1.00 86.06 661 ILE A N 1
ATOM 5070 C CA . ILE A 1 661 ? -12.006 4.325 1.608 1.00 86.06 661 ILE A CA 1
ATOM 5071 C C . ILE A 1 661 ? -12.854 5.524 1.165 1.00 86.06 661 ILE A C 1
ATOM 5073 O O . ILE A 1 661 ? -13.787 5.383 0.373 1.00 86.06 661 ILE A O 1
ATOM 5077 N N . ILE A 1 662 ? -12.529 6.710 1.680 1.00 85.69 662 ILE A N 1
ATOM 5078 C CA . ILE A 1 662 ? -13.089 7.987 1.225 1.00 85.69 662 ILE A CA 1
ATOM 5079 C C . ILE A 1 662 ? -11.998 8.793 0.539 1.00 85.69 662 ILE A C 1
ATOM 5081 O O . ILE A 1 662 ? -10.874 8.885 1.029 1.00 85.69 662 ILE A O 1
ATOM 5085 N N . ILE A 1 663 ? -12.365 9.388 -0.590 1.00 90.69 663 ILE A N 1
ATOM 5086 C CA . ILE A 1 663 ? -11.552 10.315 -1.361 1.00 90.69 663 ILE A CA 1
ATOM 5087 C C . ILE A 1 663 ? -12.100 11.739 -1.117 1.00 90.69 663 ILE A C 1
ATOM 5089 O O . ILE A 1 663 ? -13.239 12.009 -1.524 1.00 90.69 663 ILE A O 1
ATOM 5093 N N . PRO A 1 664 ? -11.337 12.624 -0.437 1.00 86.81 664 PRO A N 1
ATOM 5094 C CA . PRO A 1 664 ? -11.765 13.977 -0.068 1.00 86.81 664 PRO A CA 1
ATOM 5095 C C . PRO A 1 664 ? -12.180 14.875 -1.239 1.00 86.81 664 PRO A C 1
ATOM 5097 O O . PRO A 1 664 ? -11.806 14.645 -2.390 1.00 86.81 664 PRO A O 1
ATOM 5100 N N . ASP A 1 665 ? -12.907 15.956 -0.932 1.00 86.06 665 ASP A N 1
ATOM 5101 C CA . ASP A 1 665 ? -13.425 16.892 -1.945 1.00 86.06 665 ASP A CA 1
ATOM 5102 C C . ASP A 1 665 ? -12.321 17.699 -2.667 1.00 86.06 665 ASP A C 1
ATOM 5104 O O . ASP A 1 665 ? -12.538 18.236 -3.749 1.00 86.06 665 ASP A O 1
ATOM 5108 N N . ASN A 1 666 ? -11.102 17.732 -2.125 1.00 88.38 666 ASN A N 1
ATOM 5109 C CA . ASN A 1 666 ? -9.964 18.390 -2.770 1.00 88.38 666 ASN A CA 1
ATOM 5110 C C . ASN A 1 666 ? -9.232 17.496 -3.788 1.00 88.38 666 ASN A C 1
ATOM 5112 O O . ASN A 1 666 ? -8.451 18.012 -4.583 1.00 88.38 666 ASN A O 1
ATOM 5116 N N . VAL A 1 667 ? -9.490 16.180 -3.831 1.00 92.94 667 VAL A N 1
ATOM 5117 C CA . VAL A 1 667 ? -8.773 15.265 -4.737 1.00 92.94 667 VAL A CA 1
ATOM 5118 C C . VAL A 1 667 ? -9.293 15.394 -6.174 1.00 92.94 667 VAL A C 1
ATOM 5120 O O . VAL A 1 667 ? -10.286 14.780 -6.575 1.00 92.94 667 VAL A O 1
ATOM 5123 N N . GLU A 1 668 ? -8.570 16.155 -6.989 1.00 94.44 668 GLU A N 1
ATOM 5124 C CA . GLU A 1 668 ? -8.861 16.388 -8.406 1.00 94.44 668 GLU A CA 1
ATOM 5125 C C . GLU A 1 668 ? -8.511 15.187 -9.296 1.00 94.44 668 GLU A C 1
ATOM 5127 O O . GLU A 1 668 ? -9.079 15.031 -10.381 1.00 94.44 668 GLU A O 1
ATOM 5132 N N . LYS A 1 669 ? -7.579 14.324 -8.870 1.00 95.19 669 LYS A N 1
ATOM 5133 C CA . LYS A 1 669 ? -7.098 13.190 -9.675 1.00 95.19 669 LYS A CA 1
ATOM 5134 C C . LYS A 1 669 ? -6.723 11.967 -8.838 1.00 95.19 669 LYS A C 1
ATOM 5136 O O . LYS A 1 669 ? -6.049 12.087 -7.820 1.00 95.19 669 LYS A O 1
ATOM 5141 N N . ILE A 1 670 ? -7.078 10.783 -9.341 1.00 96.44 670 ILE A N 1
ATOM 5142 C CA . ILE A 1 670 ? -6.572 9.488 -8.868 1.00 96.44 670 ILE A CA 1
ATOM 5143 C C . ILE A 1 670 ? -5.729 8.856 -9.983 1.00 96.44 670 ILE A C 1
ATOM 5145 O O . ILE A 1 670 ? -6.185 8.717 -11.123 1.00 96.44 670 ILE A O 1
ATOM 5149 N N . GLY A 1 671 ? -4.486 8.503 -9.663 1.00 92.69 671 GLY A N 1
ATOM 5150 C CA . GLY A 1 671 ? -3.478 7.971 -10.572 1.00 92.69 671 GLY A CA 1
ATOM 5151 C C . GLY A 1 671 ? -3.756 6.551 -11.064 1.00 92.69 671 GLY A C 1
ATOM 5152 O O . GLY A 1 671 ? -4.632 5.834 -10.565 1.00 92.69 671 GLY A O 1
ATOM 5153 N N . SER A 1 672 ? -3.004 6.144 -12.088 1.00 92.50 672 SER A N 1
ATOM 5154 C CA . SER A 1 672 ? -3.103 4.795 -12.650 1.00 92.50 672 SER A CA 1
ATOM 5155 C C . SER A 1 672 ? -2.745 3.760 -11.589 1.00 92.50 672 SER A C 1
ATOM 5157 O O . SER A 1 672 ? -1.831 3.973 -10.788 1.00 92.50 672 SER A O 1
ATOM 5159 N N . ASN A 1 673 ? -3.473 2.646 -11.573 1.00 92.56 673 ASN A N 1
ATOM 5160 C CA . ASN A 1 673 ? -3.286 1.541 -10.629 1.00 92.56 673 ASN A CA 1
ATOM 5161 C C . ASN A 1 673 ? -3.349 1.916 -9.131 1.00 92.56 673 ASN A C 1
ATOM 5163 O O . ASN A 1 673 ? -2.908 1.126 -8.299 1.00 92.56 673 ASN A O 1
ATOM 5167 N N . ALA A 1 674 ? -3.847 3.101 -8.746 1.00 94.44 674 ALA A N 1
ATOM 5168 C CA . ALA A 1 674 ? -3.740 3.575 -7.360 1.00 94.44 674 ALA A CA 1
ATOM 5169 C C . ALA A 1 674 ? -4.383 2.636 -6.319 1.00 94.44 674 ALA A C 1
ATOM 5171 O O . ALA A 1 674 ? -3.906 2.605 -5.191 1.00 94.44 674 ALA A O 1
ATOM 5172 N N . PHE A 1 675 ? -5.389 1.843 -6.709 1.00 95.31 675 PHE A N 1
ATOM 5173 C CA . PHE A 1 675 ? -6.039 0.795 -5.909 1.00 95.31 675 PHE A CA 1
ATOM 5174 C C . PHE A 1 675 ? -6.087 -0.557 -6.655 1.00 95.31 675 PHE A C 1
ATOM 5176 O O . PHE A 1 675 ? -6.994 -1.361 -6.451 1.00 95.31 675 PHE A O 1
ATOM 5183 N N . TYR A 1 676 ? -5.130 -0.803 -7.553 1.00 91.75 676 TYR A N 1
ATOM 5184 C CA . TYR A 1 676 ? -5.027 -2.047 -8.322 1.00 91.75 676 TYR A CA 1
ATOM 5185 C C . TYR A 1 676 ? -4.871 -3.258 -7.390 1.00 91.75 676 TYR A C 1
ATOM 5187 O O . TYR A 1 676 ? -4.099 -3.200 -6.436 1.00 91.75 676 TYR A O 1
ATOM 5195 N N . CYS A 1 677 ? -5.572 -4.364 -7.649 1.00 90.25 677 CYS A N 1
ATOM 5196 C CA . CYS A 1 677 ? -5.578 -5.561 -6.794 1.00 90.25 677 CYS A CA 1
ATOM 5197 C C . CYS A 1 677 ? -6.010 -5.338 -5.326 1.00 90.25 677 CYS A C 1
ATOM 5199 O O . CYS A 1 677 ? -5.710 -6.174 -4.472 1.00 90.25 677 CYS A O 1
ATOM 5201 N N . CYS A 1 678 ? -6.763 -4.283 -5.000 1.00 91.94 678 CYS A N 1
ATOM 5202 C CA . CYS A 1 678 ? -7.390 -4.130 -3.679 1.00 91.94 678 CYS A CA 1
ATOM 5203 C C . CYS A 1 678 ? -8.628 -5.038 -3.538 1.00 91.94 678 CYS A C 1
ATOM 5205 O O . CYS A 1 678 ? -9.762 -4.571 -3.480 1.00 91.94 678 CYS A O 1
ATOM 5207 N N . ARG A 1 679 ? -8.416 -6.360 -3.502 1.00 87.94 679 ARG A N 1
ATOM 5208 C CA . ARG A 1 679 ? -9.479 -7.380 -3.615 1.00 87.94 679 ARG A CA 1
ATOM 5209 C C . ARG A 1 679 ? -10.596 -7.281 -2.574 1.00 87.94 679 ARG A C 1
ATOM 5211 O O . ARG A 1 679 ? -11.741 -7.567 -2.910 1.00 87.94 679 ARG A O 1
ATOM 5218 N N . SER A 1 680 ? -10.288 -6.872 -1.341 1.00 89.75 680 SER A N 1
ATOM 5219 C CA . SER A 1 680 ? -11.297 -6.707 -0.280 1.00 89.75 680 SER A CA 1
ATOM 5220 C C . SER A 1 680 ? -12.052 -5.372 -0.338 1.00 89.75 680 SER A C 1
ATOM 5222 O O . SER A 1 680 ? -12.927 -5.147 0.499 1.00 89.75 680 SER A O 1
ATOM 5224 N N . LEU A 1 681 ? -11.736 -4.477 -1.286 1.00 90.94 681 LEU A N 1
ATOM 5225 C CA . LEU A 1 681 ? -12.327 -3.142 -1.360 1.00 90.94 681 LEU A CA 1
ATOM 5226 C C . LEU A 1 681 ? -13.754 -3.235 -1.914 1.00 90.94 681 LEU A C 1
ATOM 5228 O O . LEU A 1 681 ? -13.970 -3.328 -3.122 1.00 90.94 681 LEU A O 1
ATOM 5232 N N . THR A 1 682 ? -14.738 -3.207 -1.016 1.00 88.69 682 THR A N 1
ATOM 5233 C CA . THR A 1 682 ? -16.167 -3.316 -1.351 1.00 88.69 682 THR A CA 1
ATOM 5234 C C . THR A 1 682 ? -16.808 -1.963 -1.634 1.00 88.69 682 THR A C 1
ATOM 5236 O O . THR A 1 682 ? -17.805 -1.882 -2.351 1.00 88.69 682 THR A O 1
ATOM 5239 N N . SER A 1 683 ? -16.251 -0.884 -1.084 1.00 88.38 683 SER A N 1
ATOM 5240 C CA . SER A 1 683 ? -16.846 0.452 -1.142 1.00 88.38 683 SER A CA 1
ATOM 5241 C C . SER A 1 683 ? -15.786 1.545 -1.245 1.00 88.38 683 SER A C 1
ATOM 5243 O O . SER A 1 683 ? -14.767 1.522 -0.557 1.00 88.38 683 SER A O 1
ATOM 5245 N N . ILE A 1 684 ? -16.036 2.529 -2.102 1.00 92.31 684 ILE A N 1
ATOM 5246 C CA . ILE A 1 684 ? -15.269 3.772 -2.146 1.00 92.31 684 ILE A CA 1
ATOM 5247 C C . ILE A 1 684 ? -16.217 4.948 -2.321 1.00 92.31 684 ILE A C 1
ATOM 5249 O O . ILE A 1 684 ? -17.113 4.891 -3.160 1.00 92.31 684 ILE A O 1
ATOM 5253 N N . VAL A 1 685 ? -16.015 6.017 -1.553 1.00 91.12 685 VAL A N 1
ATOM 5254 C CA . VAL A 1 685 ? -16.766 7.268 -1.722 1.00 91.12 685 VAL A CA 1
ATOM 5255 C C . VAL A 1 685 ? -15.858 8.325 -2.329 1.00 91.12 685 VAL A C 1
ATOM 5257 O O . VAL A 1 685 ? -14.758 8.549 -1.830 1.00 91.12 685 VAL A O 1
ATOM 5260 N N . ILE A 1 686 ? -16.311 8.988 -3.393 1.00 93.06 686 ILE A N 1
ATOM 5261 C CA . ILE A 1 686 ? -15.563 10.054 -4.073 1.00 93.06 686 ILE A CA 1
ATOM 5262 C C . ILE A 1 686 ? -16.395 11.333 -4.035 1.00 93.06 686 ILE A C 1
ATOM 5264 O O . ILE A 1 686 ? -17.372 11.450 -4.780 1.00 93.06 686 ILE A O 1
ATOM 5268 N N . LEU A 1 687 ? -16.008 12.257 -3.144 1.00 88.44 687 LEU A N 1
ATOM 5269 C CA . LEU A 1 687 ? -16.775 13.463 -2.796 1.00 88.44 687 LEU A CA 1
ATOM 5270 C C . LEU A 1 687 ? -16.722 14.554 -3.881 1.00 88.44 687 LEU A C 1
ATOM 5272 O O . LEU A 1 687 ? -17.725 15.251 -4.113 1.00 88.44 687 LEU A O 1
ATOM 5276 N N . ASN A 1 688 ? -15.581 14.663 -4.569 1.00 89.50 688 ASN A N 1
ATOM 5277 C CA . ASN A 1 688 ? -15.374 15.626 -5.643 1.00 89.50 688 ASN A CA 1
ATOM 5278 C C . ASN A 1 688 ? -15.970 15.122 -6.959 1.00 89.50 688 ASN A C 1
ATOM 5280 O O . ASN A 1 688 ? -15.603 14.085 -7.514 1.00 89.50 688 ASN A O 1
ATOM 5284 N N . LYS A 1 689 ? -16.913 15.903 -7.493 1.00 91.12 689 LYS A N 1
ATOM 5285 C CA . LYS A 1 689 ? -17.596 15.599 -8.757 1.00 91.12 689 LYS A CA 1
ATOM 5286 C C . LYS A 1 689 ? -16.642 15.614 -9.966 1.00 91.12 689 LYS A C 1
ATOM 5288 O O . LYS A 1 689 ? -16.919 14.972 -10.979 1.00 91.12 689 LYS A O 1
ATOM 5293 N N . GLU A 1 690 ? -15.533 16.342 -9.865 1.00 94.88 690 GLU A N 1
ATOM 5294 C CA . GLU A 1 690 ? -14.554 16.553 -10.926 1.00 94.88 690 GLU A CA 1
ATOM 5295 C C . GLU A 1 690 ? -13.360 15.589 -10.878 1.00 94.88 690 GLU A C 1
ATOM 5297 O O . GLU A 1 690 ? -12.555 15.641 -11.812 1.00 94.88 690 GLU A O 1
ATOM 5302 N N . THR A 1 691 ? -13.254 14.690 -9.886 1.00 96.12 691 THR A N 1
ATOM 5303 C CA . THR A 1 691 ? -12.118 13.759 -9.756 1.00 96.12 691 THR A CA 1
ATOM 5304 C C . THR A 1 691 ? -11.889 12.946 -11.031 1.00 96.12 691 THR A C 1
ATOM 5306 O O . THR A 1 691 ? -12.699 12.100 -11.418 1.00 96.12 691 THR A O 1
ATOM 5309 N N . ALA A 1 692 ? -10.754 13.175 -11.687 1.00 94.75 692 ALA A N 1
ATOM 5310 C CA . ALA A 1 692 ? -10.314 12.405 -12.838 1.00 94.75 692 ALA A CA 1
ATOM 5311 C C . ALA A 1 692 ? -9.697 11.076 -12.377 1.00 94.75 692 ALA A C 1
ATOM 5313 O O . ALA A 1 692 ? -8.636 11.053 -11.754 1.00 94.75 692 ALA A O 1
ATOM 5314 N N . ILE A 1 693 ? -10.353 9.963 -12.701 1.00 96.50 693 ILE A N 1
ATOM 5315 C CA . ILE A 1 693 ? -9.866 8.615 -12.391 1.00 96.50 693 ILE A CA 1
ATOM 5316 C C . ILE A 1 693 ? -9.101 8.075 -13.604 1.00 96.50 693 ILE A C 1
ATOM 5318 O O . ILE A 1 693 ? -9.604 8.103 -14.731 1.00 96.50 693 ILE A O 1
ATOM 5322 N N . SER A 1 694 ? -7.868 7.624 -13.377 1.00 93.56 694 SER A N 1
ATOM 5323 C CA . SER A 1 694 ? -6.966 7.148 -14.429 1.00 93.56 694 SER A CA 1
ATOM 5324 C C . SER A 1 694 ? -7.274 5.707 -14.869 1.00 93.56 694 SER A C 1
ATOM 5326 O O . SER A 1 694 ? -8.156 5.025 -14.342 1.00 93.56 694 SER A O 1
ATOM 5328 N N . LYS A 1 695 ? -6.551 5.231 -15.888 1.00 83.38 695 LYS A N 1
ATOM 5329 C CA . LYS A 1 695 ? -6.674 3.854 -16.381 1.00 83.38 695 LYS A CA 1
ATOM 5330 C C . LYS A 1 695 ? -6.305 2.856 -15.268 1.00 83.38 695 LYS A C 1
ATOM 5332 O O . LYS A 1 695 ? -5.398 3.122 -14.481 1.00 83.38 695 LYS A O 1
ATOM 5337 N N . ASP A 1 696 ? -7.026 1.738 -15.214 1.00 87.75 696 ASP A N 1
ATOM 5338 C CA . ASP A 1 696 ? -6.731 0.559 -14.382 1.00 87.75 696 ASP A CA 1
ATOM 5339 C C . ASP A 1 696 ? -6.659 0.819 -12.850 1.00 87.75 696 ASP A C 1
ATOM 5341 O O . ASP A 1 696 ? -6.273 -0.048 -12.068 1.00 87.75 696 ASP A O 1
ATOM 5345 N N . THR A 1 697 ? -7.111 1.995 -12.382 1.00 92.75 697 THR A N 1
ATOM 5346 C CA . THR A 1 697 ? -7.097 2.419 -10.967 1.00 92.75 697 THR A CA 1
ATOM 5347 C C . THR A 1 697 ? -7.736 1.416 -9.999 1.00 92.75 697 THR A C 1
ATOM 5349 O O . THR A 1 697 ? -7.223 1.285 -8.893 1.00 92.75 697 THR A O 1
ATOM 5352 N N . PHE A 1 698 ? -8.804 0.718 -10.401 1.00 94.31 698 PHE A N 1
ATOM 5353 C CA . PHE A 1 698 ? -9.510 -0.296 -9.594 1.00 94.31 698 PHE A CA 1
ATOM 5354 C C . PHE A 1 698 ? -9.550 -1.677 -10.275 1.00 94.31 698 PHE A C 1
ATOM 5356 O O . PHE A 1 698 ? -10.490 -2.448 -10.074 1.00 94.31 698 PHE A O 1
ATOM 5363 N N . GLU A 1 699 ? -8.579 -1.989 -11.140 1.00 88.75 699 GLU A N 1
ATOM 5364 C CA . GLU A 1 699 ? -8.519 -3.319 -11.755 1.00 88.75 699 GLU A CA 1
ATOM 5365 C C . GLU A 1 699 ? -8.304 -4.394 -10.668 1.00 88.75 699 GLU A C 1
ATOM 5367 O O . GLU A 1 699 ? -7.546 -4.190 -9.719 1.00 88.75 699 GLU A O 1
ATOM 5372 N N . TYR A 1 700 ? -8.991 -5.534 -10.795 1.00 87.06 700 TYR A N 1
ATOM 5373 C CA . TYR A 1 700 ? -9.025 -6.631 -9.809 1.00 87.06 700 TYR A CA 1
ATOM 5374 C C . TYR A 1 700 ? -9.657 -6.299 -8.432 1.00 87.06 700 TYR A C 1
ATOM 5376 O O . TYR A 1 700 ? -9.425 -7.021 -7.461 1.00 87.06 700 TYR A O 1
ATOM 5384 N N . CYS A 1 701 ? -10.508 -5.269 -8.342 1.00 89.62 701 CYS A N 1
ATOM 5385 C CA . CYS A 1 701 ? -11.392 -5.028 -7.189 1.00 89.62 701 CYS A CA 1
ATOM 5386 C C . CYS A 1 701 ? -12.776 -5.676 -7.417 1.00 89.62 701 CYS A C 1
ATOM 5388 O O . CYS A 1 701 ? -13.692 -5.037 -7.933 1.00 89.62 701 CYS A O 1
ATOM 5390 N N . GLU A 1 702 ? -12.923 -6.959 -7.068 1.00 79.50 702 GLU A N 1
ATOM 5391 C CA . GLU A 1 702 ? -14.025 -7.830 -7.533 1.00 79.50 702 GLU A CA 1
ATOM 5392 C C . GLU A 1 702 ? -15.447 -7.385 -7.132 1.00 79.50 702 GLU A C 1
ATOM 5394 O O . GLU A 1 702 ? -16.387 -7.596 -7.897 1.00 79.50 702 GLU A O 1
ATOM 5399 N N . PHE A 1 703 ? -15.617 -6.757 -5.962 1.00 86.81 703 PHE A N 1
ATOM 5400 C CA . PHE A 1 703 ? -16.933 -6.412 -5.393 1.00 86.81 703 PHE A CA 1
ATOM 5401 C C . PHE A 1 703 ? -17.120 -4.907 -5.133 1.00 86.81 703 PHE A C 1
ATOM 5403 O O . PHE A 1 703 ? -17.945 -4.510 -4.308 1.00 86.81 703 PHE A O 1
ATOM 5410 N N . LEU A 1 704 ? -16.354 -4.062 -5.828 1.00 94.19 704 LEU A N 1
ATOM 5411 C CA . LEU A 1 704 ? -16.320 -2.622 -5.584 1.00 94.19 704 LEU A CA 1
ATOM 5412 C C . LEU A 1 704 ? -17.624 -1.907 -5.976 1.00 94.19 704 LEU A C 1
ATOM 5414 O O . LEU A 1 704 ? -18.093 -2.010 -7.111 1.00 94.19 704 LEU A O 1
ATOM 5418 N N . THR A 1 705 ? -18.145 -1.093 -5.054 1.00 93.81 705 THR A N 1
ATOM 5419 C CA . THR A 1 705 ? -19.155 -0.060 -5.319 1.00 93.81 705 THR A CA 1
ATOM 5420 C C . THR A 1 705 ? -18.536 1.338 -5.202 1.00 93.81 705 THR A C 1
ATOM 5422 O O . THR A 1 705 ? -17.995 1.687 -4.154 1.00 93.81 705 THR A O 1
ATOM 5425 N N . ILE A 1 706 ? -18.629 2.147 -6.263 1.00 95.38 706 ILE A N 1
ATOM 5426 C CA . ILE A 1 706 ? -18.196 3.555 -6.284 1.00 95.38 706 ILE A CA 1
ATOM 5427 C C . ILE A 1 706 ? -19.390 4.461 -5.959 1.00 95.38 706 ILE A C 1
ATOM 5429 O O . ILE A 1 706 ? -20.292 4.631 -6.780 1.00 95.38 706 ILE A O 1
ATOM 5433 N N . TYR A 1 707 ? -19.374 5.074 -4.781 1.00 93.56 707 TYR A N 1
ATOM 5434 C CA . TYR A 1 707 ? -20.371 6.042 -4.337 1.00 93.56 707 TYR A CA 1
ATOM 5435 C C . TYR A 1 707 ? -19.947 7.473 -4.685 1.00 93.56 707 TYR A C 1
ATOM 5437 O O . TYR A 1 707 ? -18.882 7.938 -4.272 1.00 93.56 707 TYR A O 1
ATOM 5445 N N . THR A 1 708 ? -20.754 8.184 -5.472 1.00 93.44 708 THR A N 1
ATOM 5446 C CA . THR A 1 708 ? -20.431 9.537 -5.958 1.00 93.44 708 THR A CA 1
ATOM 5447 C C . THR A 1 708 ? -21.673 10.238 -6.529 1.00 93.44 708 THR A C 1
ATOM 5449 O O . THR A 1 708 ? -22.710 9.617 -6.745 1.00 93.44 708 THR A O 1
ATOM 5452 N N . SER A 1 709 ? -21.589 11.539 -6.816 1.00 88.50 709 SER A N 1
ATOM 5453 C CA . SER A 1 709 ? -22.678 12.270 -7.479 1.00 88.50 709 SER A CA 1
ATOM 5454 C C . SER A 1 709 ? -22.978 11.722 -8.886 1.00 88.50 709 SER A C 1
ATOM 5456 O O . SER A 1 709 ? -22.062 11.489 -9.673 1.00 88.50 709 SER A O 1
ATOM 5458 N N . VAL A 1 710 ? -24.263 11.605 -9.242 1.00 88.38 710 VAL A N 1
ATOM 5459 C CA . VAL A 1 710 ? -24.770 11.026 -10.510 1.00 88.38 710 VAL A CA 1
ATOM 5460 C C . VAL A 1 710 ? -24.187 11.677 -11.781 1.00 88.38 710 VAL A C 1
ATOM 5462 O O . VAL A 1 710 ? -24.133 11.056 -12.844 1.00 88.38 710 VAL A O 1
ATOM 5465 N N . SER A 1 711 ? -23.737 12.931 -11.697 1.00 89.19 711 SER A N 1
ATOM 5466 C CA . SER A 1 711 ? -23.148 13.684 -12.815 1.00 89.19 711 SER A CA 1
ATOM 5467 C C . SER A 1 711 ? -21.611 13.660 -12.862 1.00 89.19 711 SER A C 1
ATOM 5469 O O . SER A 1 711 ? -21.030 14.194 -13.816 1.00 89.19 711 SER A O 1
ATOM 5471 N N . SER A 1 712 ? -20.946 13.046 -11.875 1.00 93.94 712 SER A N 1
ATOM 5472 C CA . SER A 1 712 ? -19.497 13.151 -11.673 1.00 93.94 712 SER A CA 1
ATOM 5473 C C . SER A 1 712 ? -18.657 12.448 -12.744 1.00 93.94 712 SER A C 1
ATOM 5475 O O . SER A 1 712 ? -19.105 11.544 -13.462 1.00 93.94 712 SER A O 1
ATOM 5477 N N . LYS A 1 713 ? -17.378 12.834 -12.835 1.00 95.75 713 LYS A N 1
ATOM 5478 C CA . LYS A 1 713 ? -16.377 12.094 -13.616 1.00 95.75 713 LYS A CA 1
ATOM 5479 C C . LYS A 1 713 ? -16.201 10.662 -13.087 1.00 95.75 713 LYS A C 1
ATOM 5481 O O . LYS A 1 713 ? -16.090 9.738 -13.891 1.00 95.75 713 LYS A O 1
ATOM 5486 N N . ALA A 1 714 ? -16.267 10.468 -11.768 1.00 94.69 714 ALA A N 1
ATOM 5487 C CA . ALA A 1 714 ? -16.217 9.155 -11.127 1.00 94.69 714 ALA A CA 1
ATOM 5488 C C . ALA A 1 714 ? -17.405 8.249 -11.517 1.00 94.69 714 ALA A C 1
ATOM 5490 O O . ALA A 1 714 ? -17.210 7.072 -11.813 1.00 94.69 714 ALA A O 1
ATOM 5491 N N . TRP A 1 715 ? -18.618 8.798 -11.628 1.00 95.06 715 TRP A N 1
ATOM 5492 C CA . TRP A 1 715 ? -19.804 8.062 -12.080 1.00 95.06 715 TRP A CA 1
ATOM 5493 C C . TRP A 1 715 ? -19.672 7.612 -13.540 1.00 95.06 715 TRP A C 1
ATOM 5495 O O . TRP A 1 715 ? -19.950 6.462 -13.889 1.00 95.06 715 TRP A O 1
ATOM 5505 N N . LYS A 1 716 ? -19.182 8.509 -14.409 1.00 94.50 716 LYS A N 1
ATOM 5506 C CA . LYS A 1 716 ? -18.876 8.197 -15.817 1.00 94.50 716 LYS A CA 1
ATOM 5507 C C . LYS A 1 716 ? -17.793 7.121 -15.934 1.00 94.50 716 LYS A C 1
ATOM 5509 O O . LYS A 1 716 ? -17.910 6.240 -16.784 1.00 94.50 716 LYS A O 1
ATOM 5514 N N . TYR A 1 717 ? -16.773 7.168 -15.077 1.00 95.38 717 TYR A N 1
ATOM 5515 C CA . TYR A 1 717 ? -15.733 6.145 -14.998 1.00 95.38 717 TYR A CA 1
ATOM 5516 C C . TYR A 1 717 ? -16.308 4.781 -14.597 1.00 95.38 717 TYR A C 1
ATOM 5518 O O . TYR A 1 717 ? -16.095 3.805 -15.313 1.00 95.38 717 TYR A O 1
ATOM 5526 N N . ALA A 1 718 ? -17.088 4.719 -13.512 1.00 94.12 718 ALA A N 1
ATOM 5527 C CA . ALA A 1 718 ? -17.683 3.474 -13.031 1.00 94.12 718 ALA A CA 1
ATOM 5528 C C . ALA A 1 718 ? -18.541 2.802 -14.116 1.00 94.12 718 ALA A C 1
ATOM 5530 O O . ALA A 1 718 ? -18.337 1.629 -14.426 1.00 94.12 718 ALA A O 1
ATOM 5531 N N . LYS A 1 719 ? -19.397 3.585 -14.794 1.00 93.00 719 LYS A N 1
ATOM 5532 C CA . LYS A 1 719 ? -20.175 3.130 -15.959 1.00 93.00 719 LYS A CA 1
ATOM 5533 C C . LYS A 1 719 ? -19.308 2.604 -17.101 1.00 93.00 719 LYS A C 1
ATOM 5535 O O . LYS A 1 719 ? -19.613 1.557 -17.657 1.00 93.00 719 LYS A O 1
ATOM 5540 N N . LYS A 1 720 ? -18.232 3.313 -17.459 1.00 93.56 720 LYS A N 1
ATOM 5541 C CA . LYS A 1 720 ? -17.317 2.908 -18.541 1.00 93.56 720 LYS A CA 1
ATOM 5542 C C . LYS A 1 720 ? -16.611 1.578 -18.243 1.00 93.56 720 LYS A C 1
ATOM 5544 O O . LYS A 1 720 ? -16.327 0.827 -19.171 1.00 93.56 720 LYS A O 1
ATOM 5549 N N . HIS A 1 721 ? -16.316 1.307 -16.974 1.00 89.69 721 HIS A N 1
ATOM 5550 C CA . HIS A 1 721 ? -15.555 0.137 -16.528 1.00 89.69 721 HIS A CA 1
ATOM 5551 C C . HIS A 1 721 ? -16.431 -0.986 -15.933 1.00 89.69 721 HIS A C 1
ATOM 5553 O O . HIS A 1 721 ? -15.888 -1.938 -15.381 1.00 89.69 721 HIS A O 1
ATOM 5559 N N . ASN A 1 722 ? -17.765 -0.911 -16.067 1.00 90.94 722 ASN A N 1
ATOM 5560 C CA . ASN A 1 722 ? -18.735 -1.864 -15.497 1.00 90.94 722 ASN A CA 1
ATOM 5561 C C . ASN A 1 722 ? -18.592 -2.086 -13.975 1.00 90.94 722 ASN A C 1
ATOM 5563 O O . ASN A 1 722 ? -18.919 -3.156 -13.463 1.00 90.94 722 ASN A O 1
ATOM 5567 N N . ILE A 1 723 ? -18.122 -1.072 -13.244 1.00 93.75 723 ILE A N 1
ATOM 5568 C CA . ILE A 1 723 ? -18.032 -1.098 -11.780 1.00 93.75 723 ILE A CA 1
ATOM 5569 C C . ILE A 1 723 ? -19.393 -0.682 -11.218 1.00 93.75 723 ILE A C 1
ATOM 5571 O O . ILE A 1 723 ? -20.006 0.271 -11.715 1.00 93.75 723 ILE A O 1
ATOM 5575 N N . LYS A 1 724 ? -19.873 -1.369 -10.174 1.00 94.50 724 LYS A N 1
ATOM 5576 C CA . LYS A 1 724 ? -21.114 -0.981 -9.494 1.00 94.50 724 LYS A CA 1
ATOM 5577 C C . LYS A 1 724 ? -20.955 0.442 -8.949 1.00 94.50 724 LYS A C 1
ATOM 5579 O O . LYS A 1 724 ? -19.907 0.800 -8.418 1.00 94.50 724 LYS A O 1
ATOM 5584 N N . HIS A 1 725 ? -21.987 1.263 -9.075 1.00 93.88 725 HIS A N 1
ATOM 5585 C CA . HIS A 1 725 ? -21.962 2.643 -8.604 1.00 93.88 725 HIS A CA 1
ATOM 5586 C C . HIS A 1 725 ? -23.274 3.007 -7.922 1.00 93.88 725 HIS A C 1
ATOM 5588 O O . HIS A 1 725 ? -24.317 2.453 -8.271 1.00 93.88 725 HIS A O 1
ATOM 5594 N N . GLY A 1 726 ? -23.211 3.948 -6.986 1.00 92.12 726 GLY A N 1
ATOM 5595 C CA . GLY A 1 726 ? -24.375 4.457 -6.270 1.00 92.12 726 GLY A CA 1
ATOM 5596 C C . GLY A 1 726 ? -24.227 5.924 -5.886 1.00 92.12 726 GLY A C 1
ATOM 5597 O O . GLY A 1 726 ? -23.144 6.500 -6.021 1.00 92.12 726 GLY A O 1
ATOM 5598 N N . ASP A 1 727 ? -25.317 6.552 -5.463 1.00 91.75 727 ASP A N 1
ATOM 5599 C CA . ASP A 1 727 ? -25.307 7.948 -5.021 1.00 91.75 727 ASP A CA 1
ATOM 5600 C C . ASP A 1 727 ? -24.935 8.093 -3.529 1.00 91.75 727 ASP A C 1
ATOM 5602 O O . ASP A 1 727 ? -24.656 7.119 -2.826 1.00 91.75 727 ASP A O 1
ATOM 5606 N N . TYR A 1 728 ? -24.870 9.329 -3.026 1.00 88.81 728 TYR A N 1
ATOM 5607 C CA . TYR A 1 728 ? -24.516 9.568 -1.624 1.00 88.81 728 TYR A CA 1
ATOM 5608 C C . TYR A 1 728 ? -25.606 9.145 -0.620 1.00 88.81 728 TYR A C 1
ATOM 5610 O O . TYR A 1 728 ? -25.286 8.939 0.548 1.00 88.81 728 TYR A O 1
ATOM 5618 N N . LYS A 1 729 ? -26.871 8.988 -1.032 1.00 89.12 729 LYS A N 1
ATOM 5619 C CA . LYS A 1 729 ? -27.936 8.457 -0.165 1.00 89.12 729 LYS A CA 1
ATOM 5620 C C . LYS A 1 729 ? -27.798 6.947 -0.027 1.00 89.12 729 LYS A C 1
ATOM 5622 O O . LYS A 1 729 ? -27.789 6.447 1.093 1.00 89.12 729 LYS A O 1
ATOM 5627 N N . GLU A 1 730 ? -27.558 6.245 -1.134 1.00 89.75 730 GLU A N 1
ATOM 5628 C CA . GLU A 1 730 ? -27.234 4.811 -1.120 1.00 89.75 730 GLU A CA 1
ATOM 5629 C C . GLU A 1 730 ? -25.953 4.526 -0.307 1.00 89.75 730 GLU A C 1
ATOM 5631 O O . GLU A 1 730 ? -25.844 3.485 0.344 1.00 89.75 730 GLU A O 1
ATOM 5636 N N . ALA A 1 731 ? -24.995 5.462 -0.287 1.00 88.69 731 ALA A N 1
ATOM 5637 C CA . ALA A 1 731 ? -23.819 5.392 0.583 1.00 88.69 731 ALA A CA 1
ATOM 5638 C C . ALA A 1 731 ? -24.174 5.528 2.076 1.00 88.69 731 ALA A C 1
ATOM 5640 O O . ALA A 1 731 ? -23.658 4.772 2.897 1.00 88.69 731 ALA A O 1
ATOM 5641 N N . ILE A 1 732 ? -25.066 6.460 2.437 1.00 88.88 732 ILE A N 1
ATOM 5642 C CA . ILE A 1 732 ? -25.563 6.630 3.814 1.00 88.88 732 ILE A CA 1
ATOM 5643 C C . ILE A 1 732 ? -26.322 5.378 4.275 1.00 88.88 732 ILE A C 1
ATOM 5645 O O . ILE A 1 732 ? -26.079 4.895 5.380 1.00 88.88 732 ILE A O 1
ATOM 5649 N N . GLU A 1 733 ? -27.190 4.810 3.434 1.00 89.44 733 GLU A N 1
ATOM 5650 C CA . GLU A 1 733 ? -27.899 3.555 3.723 1.00 89.44 733 GLU A CA 1
ATOM 5651 C C . GLU A 1 733 ? -26.931 2.383 3.934 1.00 89.44 733 GLU A C 1
ATOM 5653 O O . GLU A 1 733 ? -27.071 1.627 4.898 1.00 89.44 733 GLU A O 1
ATOM 5658 N N . TYR A 1 734 ? -25.909 2.266 3.079 1.00 87.19 734 TYR A N 1
ATOM 5659 C CA . TYR A 1 734 ? -24.840 1.280 3.229 1.00 87.19 734 TYR A CA 1
ATOM 5660 C C . TYR A 1 734 ? -24.088 1.440 4.558 1.00 87.19 734 TYR A C 1
ATOM 5662 O O . TYR A 1 734 ? -23.974 0.470 5.309 1.00 87.19 734 TYR A O 1
ATOM 5670 N N . PHE A 1 735 ? -23.626 2.650 4.894 1.00 86.88 735 PHE A N 1
ATOM 5671 C CA . PHE A 1 735 ? -22.908 2.880 6.148 1.00 86.88 735 PHE A CA 1
ATOM 5672 C C . PHE A 1 735 ? -23.782 2.640 7.376 1.00 86.88 735 PHE A C 1
ATOM 5674 O O . PHE A 1 735 ? -23.312 2.003 8.313 1.00 86.88 735 PHE A O 1
ATOM 5681 N N . ASN A 1 736 ? -25.044 3.078 7.377 1.00 87.94 736 ASN A N 1
ATOM 5682 C CA . ASN A 1 736 ? -25.969 2.819 8.483 1.00 87.94 736 ASN A CA 1
ATOM 5683 C C . ASN A 1 736 ? -26.157 1.313 8.713 1.00 87.94 736 ASN A C 1
ATOM 5685 O O . ASN A 1 736 ? -26.028 0.844 9.843 1.00 87.94 736 ASN A O 1
ATOM 5689 N N . LYS A 1 737 ? -26.365 0.541 7.640 1.00 86.75 737 LYS A N 1
ATOM 5690 C CA . LYS A 1 737 ? -26.494 -0.919 7.711 1.00 86.75 737 LYS A CA 1
ATOM 5691 C C . LYS A 1 737 ? -25.224 -1.595 8.242 1.00 86.75 737 LYS A C 1
ATOM 5693 O O . LYS A 1 737 ? -25.313 -2.480 9.090 1.00 86.75 737 LYS A O 1
ATOM 5698 N N . GLU A 1 738 ? -24.045 -1.173 7.786 1.00 82.38 738 GLU A N 1
ATOM 5699 C CA . GLU A 1 738 ? -22.768 -1.680 8.306 1.00 82.38 738 GLU A CA 1
ATOM 5700 C C . GLU A 1 738 ? -22.509 -1.239 9.759 1.00 82.38 738 GLU A C 1
ATOM 5702 O O . GLU A 1 738 ? -21.940 -1.987 10.547 1.00 82.38 738 GLU A O 1
ATOM 5707 N N . ILE A 1 739 ? -22.963 -0.058 10.179 1.00 84.00 739 ILE A N 1
ATOM 5708 C CA . ILE A 1 739 ? -22.878 0.385 11.579 1.00 84.00 739 ILE A CA 1
ATOM 5709 C C . ILE A 1 739 ? -23.789 -0.463 12.476 1.00 84.00 739 ILE A C 1
ATOM 5711 O O . ILE A 1 739 ? -23.393 -0.816 13.588 1.00 84.00 739 ILE A O 1
ATOM 5715 N N . GLU A 1 740 ? -24.980 -0.839 12.007 1.00 82.62 740 GLU A N 1
ATOM 5716 C CA . GLU A 1 740 ? -25.899 -1.711 12.744 1.00 82.62 740 GLU A CA 1
ATOM 5717 C C . GLU A 1 740 ? -25.336 -3.120 12.960 1.00 82.62 740 GLU A C 1
ATOM 5719 O O . GLU A 1 740 ? -25.401 -3.625 14.084 1.00 82.62 740 GLU A O 1
ATOM 5724 N N . THR A 1 741 ? -24.696 -3.727 11.951 1.00 79.12 741 THR A N 1
ATOM 5725 C CA . THR A 1 741 ? -24.028 -5.034 12.121 1.00 79.12 741 THR A CA 1
ATOM 5726 C C . THR A 1 741 ? -22.875 -4.977 13.132 1.00 79.12 741 THR A C 1
ATOM 5728 O O . THR A 1 741 ? -22.586 -5.978 13.788 1.00 79.12 7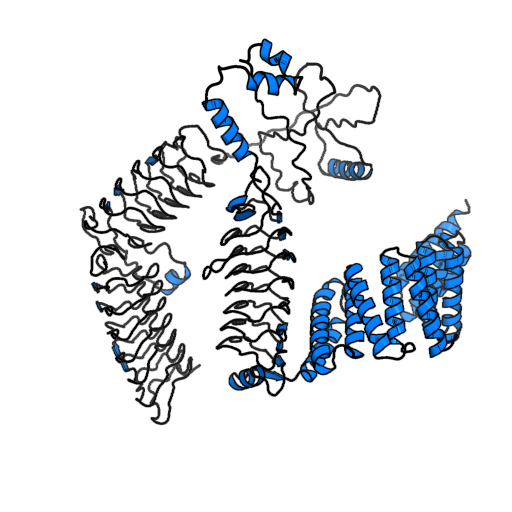41 THR A O 1
ATOM 5731 N N . HIS A 1 742 ? -22.266 -3.802 13.331 1.00 71.94 742 HIS A N 1
ATOM 5732 C CA . HIS A 1 742 ? -21.172 -3.573 14.281 1.00 71.94 742 HIS A CA 1
ATOM 5733 C C . HIS A 1 742 ? -21.614 -2.963 15.634 1.00 71.94 742 HIS A C 1
ATOM 5735 O O . HIS A 1 742 ? -20.790 -2.825 16.541 1.00 71.94 742 HIS A O 1
ATOM 5741 N N . ARG A 1 743 ? -22.902 -2.636 15.837 1.00 66.19 743 ARG A N 1
ATOM 5742 C CA . ARG A 1 743 ? -23.412 -2.009 17.083 1.00 66.19 743 ARG A CA 1
ATOM 5743 C C . ARG A 1 743 ? -23.440 -2.946 18.302 1.00 66.19 743 ARG A C 1
ATOM 5745 O O . ARG A 1 743 ? -23.457 -2.465 19.432 1.00 66.19 743 ARG A O 1
ATOM 5752 N N . GLN A 1 744 ? -23.433 -4.262 18.082 1.00 57.06 744 GLN A N 1
ATOM 5753 C CA . GLN A 1 744 ? -23.558 -5.320 19.105 1.00 57.06 744 GLN A CA 1
ATOM 5754 C C . GLN A 1 744 ? -22.207 -5.819 19.672 1.00 57.06 744 GLN A C 1
ATOM 5756 O O . GLN A 1 744 ? -22.166 -6.830 20.371 1.00 57.06 744 GLN A O 1
ATOM 5761 N N . VAL A 1 745 ? -21.080 -5.180 19.333 1.00 50.66 745 VAL A N 1
ATOM 5762 C CA . VAL A 1 745 ? -19.763 -5.844 19.372 1.00 50.66 745 VAL A CA 1
ATOM 5763 C C . VAL A 1 745 ? -18.834 -5.318 20.484 1.00 50.66 745 VAL A C 1
ATOM 5765 O O . VAL A 1 745 ? -18.999 -4.226 21.027 1.00 50.66 745 VAL A O 1
ATOM 5768 N N . SER A 1 746 ? -17.870 -6.159 20.868 1.00 54.44 746 SER A N 1
ATOM 5769 C CA . SER A 1 746 ? -16.920 -5.956 21.966 1.00 54.44 746 SER A CA 1
ATOM 5770 C C . SER A 1 746 ? -16.049 -4.692 21.815 1.00 54.44 746 SER A C 1
ATOM 5772 O O . SER A 1 746 ? -15.839 -4.220 20.697 1.00 54.44 746 SER A O 1
ATOM 5774 N N . PRO A 1 747 ? -15.406 -4.197 22.897 1.00 53.19 747 PRO A N 1
ATOM 5775 C CA . PRO A 1 747 ? -14.485 -3.058 22.817 1.00 53.19 747 PRO A CA 1
ATOM 5776 C C . PRO A 1 747 ? -13.340 -3.205 21.798 1.00 53.19 747 PRO A C 1
ATOM 5778 O O . PRO A 1 747 ? -12.777 -2.192 21.382 1.00 53.19 747 PRO A O 1
ATOM 5781 N N . LYS A 1 748 ? -12.994 -4.433 21.372 1.00 50.50 748 LYS A N 1
ATOM 5782 C CA . LYS A 1 748 ? -11.957 -4.689 20.354 1.00 50.50 748 LYS A CA 1
ATOM 5783 C C . LYS A 1 748 ? -12.376 -4.285 18.939 1.00 50.50 748 LYS A C 1
ATOM 5785 O O . LYS A 1 748 ? -11.507 -3.986 18.125 1.00 50.50 748 LYS A O 1
ATOM 5790 N N . ASP A 1 749 ? -13.673 -4.247 18.662 1.00 57.22 749 ASP A N 1
ATOM 5791 C CA . ASP A 1 749 ? -14.226 -4.032 17.321 1.00 57.22 749 ASP A CA 1
ATOM 5792 C C . ASP A 1 749 ? -14.608 -2.560 17.079 1.00 57.22 749 ASP A C 1
ATOM 5794 O O . ASP A 1 749 ? -14.855 -2.145 15.945 1.00 57.22 749 ASP A O 1
ATOM 5798 N N . SER A 1 750 ? -14.519 -1.737 18.133 1.00 66.25 750 SER A N 1
ATOM 5799 C CA . SER A 1 750 ? -14.744 -0.287 18.119 1.00 66.25 750 SER A CA 1
ATOM 5800 C C . SER A 1 750 ? -14.011 0.429 16.981 1.00 66.25 750 SER A C 1
ATOM 5802 O O . SER A 1 750 ? -14.555 1.364 16.411 1.00 66.25 750 SER A O 1
ATOM 5804 N N . LYS A 1 751 ? -12.801 -0.007 16.595 1.00 68.69 751 LYS A N 1
ATOM 5805 C CA . LYS A 1 751 ? -12.030 0.659 15.531 1.00 68.69 751 LYS A CA 1
ATOM 5806 C C . LYS A 1 751 ? -12.770 0.661 14.184 1.00 68.69 751 LYS A C 1
ATOM 5808 O O . LYS A 1 751 ? -12.825 1.700 13.534 1.00 68.69 751 LYS A O 1
ATOM 5813 N N . LYS A 1 752 ? -13.408 -0.458 13.806 1.00 71.19 752 LYS A N 1
ATOM 5814 C CA . LYS A 1 752 ? -14.171 -0.533 12.548 1.00 71.19 752 LYS A CA 1
ATOM 5815 C C . LYS A 1 752 ? -15.438 0.318 12.607 1.00 71.19 752 LYS A C 1
ATOM 5817 O O . LYS A 1 752 ? -15.782 0.979 11.633 1.00 71.19 752 LYS A O 1
ATOM 5822 N N . LEU A 1 753 ? -16.082 0.356 13.772 1.00 79.44 753 LEU A N 1
ATOM 5823 C CA . LEU A 1 753 ? -17.214 1.241 14.031 1.00 79.44 753 LEU A CA 1
ATOM 5824 C C . LEU A 1 753 ? -16.813 2.725 13.901 1.00 79.44 753 LEU A C 1
ATOM 5826 O O . LEU A 1 753 ? -17.520 3.476 13.239 1.00 79.44 753 LEU A O 1
ATOM 5830 N N . LEU A 1 754 ? -15.666 3.146 14.451 1.00 78.44 754 LEU A N 1
ATOM 5831 C CA . LEU A 1 754 ? -15.157 4.518 14.302 1.00 78.44 754 LEU A CA 1
ATOM 5832 C C . LEU A 1 754 ? -14.859 4.895 12.843 1.00 78.44 754 LEU A C 1
ATOM 5834 O O . LEU A 1 754 ? -15.112 6.032 12.450 1.00 78.44 754 LEU A O 1
ATOM 5838 N N . GLU A 1 755 ? -14.321 3.975 12.041 1.00 72.69 755 GLU A N 1
ATOM 5839 C CA . GLU A 1 755 ? -14.083 4.202 10.607 1.00 72.69 755 GLU A CA 1
ATOM 5840 C C . GLU A 1 755 ? -15.394 4.397 9.845 1.00 72.69 755 GLU A C 1
ATOM 5842 O O . GLU A 1 755 ? -15.519 5.351 9.082 1.00 72.69 755 GLU A O 1
ATOM 5847 N N . LEU A 1 756 ? -16.383 3.527 10.079 1.00 79.06 756 LEU A N 1
ATOM 5848 C CA . LEU A 1 756 ? -17.701 3.617 9.447 1.00 79.06 756 LEU A CA 1
ATOM 5849 C C . LEU A 1 756 ? -18.457 4.883 9.876 1.00 79.06 756 LEU A C 1
ATOM 5851 O O . LEU A 1 756 ? -19.086 5.522 9.040 1.00 79.06 756 LEU A O 1
ATOM 5855 N N . LEU A 1 757 ? -18.367 5.280 11.149 1.00 86.81 757 LEU A N 1
ATOM 5856 C CA . LEU A 1 757 ? -18.994 6.504 11.656 1.00 86.81 757 LEU A CA 1
ATOM 5857 C C . LEU A 1 757 ? -18.334 7.770 11.102 1.00 86.81 757 LEU A C 1
ATOM 5859 O O . LEU A 1 757 ? -19.037 8.684 10.680 1.00 86.81 757 LEU A O 1
ATOM 5863 N N . ASN A 1 758 ? -16.998 7.830 11.058 1.00 81.88 758 ASN A N 1
ATOM 5864 C CA . ASN A 1 758 ? -16.306 8.938 10.396 1.00 81.88 758 ASN A CA 1
ATOM 5865 C C . ASN A 1 758 ? -16.645 8.988 8.905 1.00 81.88 758 ASN A C 1
ATOM 5867 O O . ASN A 1 758 ? -16.852 10.073 8.370 1.00 81.88 758 ASN A O 1
ATOM 5871 N N . ALA A 1 759 ? -16.766 7.829 8.256 1.00 79.00 759 ALA A N 1
ATOM 5872 C CA . ALA A 1 759 ? -17.151 7.758 6.859 1.00 79.00 759 ALA A CA 1
ATOM 5873 C C . ALA A 1 759 ? -18.577 8.278 6.616 1.00 79.00 759 ALA A C 1
ATOM 5875 O O . ALA A 1 759 ? -18.784 9.141 5.764 1.00 79.00 759 ALA A O 1
ATOM 5876 N N . LEU A 1 760 ? -19.539 7.820 7.421 1.00 87.88 760 LEU A N 1
ATOM 5877 C CA . LEU A 1 760 ? -20.918 8.302 7.415 1.00 87.88 760 LEU A CA 1
ATOM 5878 C C . LEU A 1 760 ? -20.983 9.823 7.618 1.00 87.88 760 LEU A C 1
ATOM 5880 O O . LEU A 1 760 ? -21.665 10.501 6.854 1.00 87.88 760 LEU A O 1
ATOM 5884 N N . LYS A 1 761 ? -20.246 10.354 8.601 1.00 89.25 761 LYS A N 1
ATOM 5885 C CA . LYS A 1 761 ? -20.187 11.783 8.942 1.00 89.25 761 LYS A CA 1
ATOM 5886 C C . LYS A 1 761 ? -19.797 12.647 7.736 1.00 89.25 761 LYS A C 1
ATOM 5888 O O . LYS A 1 761 ? -20.515 13.591 7.423 1.00 89.25 761 LYS A O 1
ATOM 5893 N N . GLU A 1 762 ? -18.716 12.310 7.025 1.00 83.19 762 GLU A N 1
ATOM 5894 C CA . GLU A 1 762 ? -18.283 13.070 5.834 1.00 83.19 762 GLU A CA 1
ATOM 5895 C C . GLU A 1 762 ? -19.340 13.051 4.713 1.00 83.19 762 GLU A C 1
ATOM 5897 O O . GLU A 1 762 ? -19.599 14.068 4.066 1.00 83.19 762 GLU A O 1
ATOM 5902 N N . VAL A 1 763 ? -20.008 11.910 4.498 1.00 83.56 763 VAL A N 1
ATOM 5903 C CA . VAL A 1 763 ? -21.070 11.810 3.483 1.00 83.56 763 VAL A CA 1
ATOM 5904 C C . VAL A 1 763 ? -22.327 12.572 3.902 1.00 83.56 763 VAL A C 1
ATOM 5906 O O . VAL A 1 763 ? -22.906 13.280 3.081 1.00 83.56 763 VAL A O 1
ATOM 5909 N N . GLN A 1 764 ? -22.732 12.499 5.171 1.00 89.31 764 GLN A N 1
ATOM 5910 C CA . GLN A 1 764 ? -23.858 13.272 5.700 1.00 89.31 764 GLN A CA 1
ATOM 5911 C C . GLN A 1 764 ? -23.613 14.781 5.576 1.00 89.31 764 GLN A C 1
ATOM 5913 O O . GLN A 1 764 ? -24.494 15.481 5.084 1.00 89.31 764 GLN A O 1
ATOM 5918 N N . ILE A 1 765 ? -22.413 15.274 5.915 1.00 85.62 765 ILE A N 1
ATOM 5919 C CA . ILE A 1 765 ? -22.031 16.686 5.720 1.00 85.62 765 ILE A CA 1
ATOM 5920 C C . ILE A 1 765 ? -22.191 17.088 4.246 1.00 85.62 765 ILE A C 1
ATOM 5922 O O . ILE A 1 765 ? -22.681 18.176 3.946 1.00 85.62 765 ILE A O 1
ATOM 5926 N N . ARG A 1 766 ? -21.844 16.201 3.303 1.00 82.00 766 ARG A N 1
ATOM 5927 C CA . ARG A 1 766 ? -21.978 16.472 1.864 1.00 82.00 766 ARG A CA 1
ATOM 5928 C C . ARG A 1 766 ? -23.421 16.456 1.347 1.00 82.00 766 ARG A C 1
ATOM 5930 O O . ARG A 1 766 ? -23.707 17.164 0.383 1.00 82.00 766 ARG A O 1
ATOM 5937 N N . VAL A 1 767 ? -24.309 15.652 1.931 1.00 85.25 767 VAL A N 1
ATOM 5938 C CA . VAL A 1 767 ? -25.714 15.529 1.488 1.00 85.25 767 VAL A CA 1
ATOM 5939 C C . VAL A 1 767 ? -26.632 16.532 2.189 1.00 85.25 767 VAL A C 1
ATOM 5941 O O . VAL A 1 767 ? -27.553 17.046 1.557 1.00 85.25 767 VAL A O 1
ATOM 5944 N N . TYR A 1 768 ? -26.385 16.812 3.469 1.00 88.94 768 TYR A N 1
ATOM 5945 C CA . TYR A 1 768 ? -27.277 17.589 4.334 1.00 88.94 768 TYR A CA 1
ATOM 5946 C C . TYR A 1 768 ? -26.681 18.918 4.828 1.00 88.94 768 TYR A C 1
ATOM 5948 O O . TYR A 1 768 ? -27.426 19.754 5.332 1.00 88.94 768 TYR A O 1
ATOM 5956 N N . GLY A 1 769 ? -25.370 19.131 4.673 1.00 86.62 769 GLY A N 1
ATOM 5957 C CA . GLY A 1 769 ? -24.631 20.222 5.317 1.00 86.62 769 GLY A CA 1
ATOM 5958 C C . GLY A 1 769 ? -24.115 19.838 6.709 1.00 86.62 769 GLY A C 1
ATOM 5959 O O . GLY A 1 769 ? -24.583 18.876 7.312 1.00 86.62 769 GLY A O 1
ATOM 5960 N N . GLU A 1 770 ? -23.132 20.582 7.226 1.00 86.50 770 GLU A N 1
ATOM 5961 C CA . GLU A 1 770 ? -22.590 20.359 8.580 1.00 86.50 770 GLU A CA 1
ATOM 5962 C C . GLU A 1 770 ? -23.615 20.695 9.676 1.00 86.50 770 GLU A C 1
ATOM 5964 O O . GLU A 1 770 ? -23.702 20.002 10.689 1.00 86.50 770 GLU A O 1
ATOM 5969 N N . GLU A 1 771 ? -24.439 21.717 9.444 1.00 91.06 771 GLU A N 1
ATOM 5970 C CA . GLU A 1 771 ? -25.553 22.099 10.314 1.00 91.06 771 GLU A CA 1
ATOM 5971 C C . GLU A 1 771 ? -26.787 21.229 10.017 1.00 91.06 771 GLU A C 1
ATOM 5973 O O . GLU A 1 771 ? -27.817 21.700 9.540 1.00 91.06 771 GLU A O 1
ATOM 5978 N N . ASN A 1 772 ? -26.677 19.932 10.321 1.00 92.38 772 ASN A N 1
ATOM 5979 C CA . ASN A 1 772 ? -27.778 18.976 10.237 1.00 92.38 772 ASN A CA 1
ATOM 5980 C C . ASN A 1 772 ? -27.833 18.033 11.454 1.00 92.38 772 ASN A C 1
ATOM 5982 O O . ASN A 1 772 ? -26.804 17.582 11.958 1.00 92.38 772 ASN A O 1
ATOM 5986 N N . GLU A 1 773 ? -29.047 17.683 11.884 1.00 90.31 773 GLU A N 1
ATOM 5987 C CA . GLU A 1 773 ? -29.319 16.752 12.990 1.00 90.31 773 GLU A CA 1
ATOM 5988 C C . GLU A 1 773 ? -28.579 15.414 12.839 1.00 90.31 773 GLU A C 1
ATOM 5990 O O . GLU A 1 773 ? -27.900 14.973 13.766 1.00 90.31 773 GLU A O 1
ATOM 5995 N N . ALA A 1 774 ? -28.640 14.788 11.658 1.00 90.62 774 ALA A N 1
ATOM 5996 C CA . ALA A 1 774 ? -28.028 13.481 11.430 1.00 90.62 774 ALA A CA 1
ATOM 5997 C C . ALA A 1 774 ? -26.496 13.531 11.556 1.00 90.62 774 ALA A C 1
ATOM 5999 O O . ALA A 1 774 ? -25.893 12.591 12.076 1.00 90.62 774 ALA A O 1
ATOM 6000 N N . VAL A 1 775 ? -25.873 14.642 11.141 1.00 91.62 775 VAL A N 1
ATOM 6001 C CA . VAL A 1 775 ? -24.434 14.892 11.328 1.00 91.62 775 VAL A CA 1
ATOM 6002 C C . VAL A 1 775 ? -24.106 15.021 12.815 1.00 91.62 775 VAL A C 1
ATOM 6004 O O . VAL A 1 775 ? -23.153 14.400 13.288 1.00 91.62 775 VAL A O 1
ATOM 6007 N N . ALA A 1 776 ? -24.904 15.779 13.568 1.00 92.88 776 ALA A N 1
ATOM 6008 C CA . ALA A 1 776 ? -24.691 15.979 14.998 1.00 92.88 776 ALA A CA 1
ATOM 6009 C C . ALA A 1 776 ? -24.840 14.665 15.795 1.00 92.88 776 ALA A C 1
ATOM 6011 O O . ALA A 1 776 ? -23.966 14.310 16.586 1.00 92.8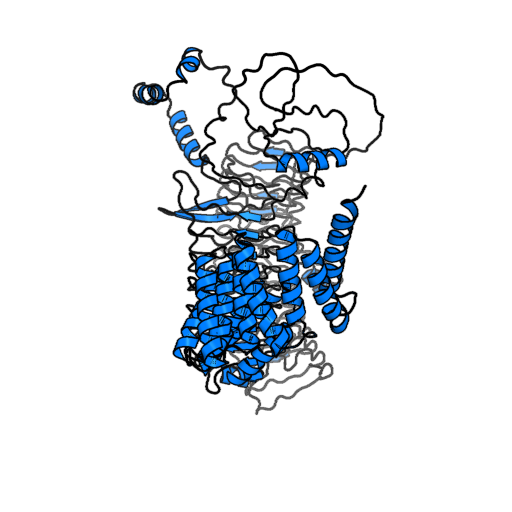8 776 ALA A O 1
ATOM 6012 N N . THR A 1 777 ? -25.866 13.864 15.502 1.00 91.06 777 THR A N 1
ATOM 6013 C CA . THR A 1 777 ? -26.057 12.529 16.095 1.00 91.06 777 THR A CA 1
ATOM 6014 C C . THR A 1 777 ? -24.906 11.570 15.759 1.00 91.06 777 THR A C 1
ATOM 6016 O O . THR A 1 777 ? -24.463 10.798 16.621 1.00 91.06 777 THR A O 1
ATOM 6019 N N . THR A 1 778 ? -24.331 11.651 14.553 1.00 91.75 778 THR A N 1
ATOM 6020 C CA . THR A 1 778 ? -23.101 10.916 14.214 1.00 91.75 778 THR A CA 1
ATOM 6021 C C . THR A 1 778 ? -21.894 11.425 15.012 1.00 91.75 778 THR A C 1
ATOM 6023 O O . THR A 1 778 ? -21.138 10.601 15.528 1.00 91.75 778 THR A O 1
ATOM 6026 N N . TYR A 1 779 ? -21.735 12.743 15.208 1.00 92.44 779 TYR A N 1
ATOM 6027 C CA . TYR A 1 779 ? -20.705 13.309 16.095 1.00 92.44 779 TYR A CA 1
ATOM 6028 C C . TYR A 1 779 ? -20.808 12.750 17.524 1.00 92.44 779 TYR A C 1
ATOM 6030 O O . TYR A 1 779 ? -19.794 12.282 18.050 1.00 92.44 779 TYR A O 1
ATOM 6038 N N . ASN A 1 780 ? -22.005 12.701 18.130 1.00 91.31 780 ASN A N 1
ATOM 6039 C CA . ASN A 1 780 ? -22.153 12.121 19.472 1.00 91.31 780 ASN A CA 1
ATOM 6040 C C . ASN A 1 780 ? -21.804 10.625 19.487 1.00 91.31 780 ASN A C 1
ATOM 6042 O O . ASN A 1 780 ? -21.085 10.147 20.363 1.00 91.31 780 ASN A O 1
ATOM 6046 N N . THR A 1 781 ? -22.250 9.885 18.467 1.00 90.94 781 THR A N 1
ATOM 6047 C CA . THR A 1 781 ? -21.977 8.444 18.350 1.00 90.94 781 THR A CA 1
ATOM 6048 C C . THR A 1 781 ? -20.473 8.155 18.223 1.00 90.94 781 THR A C 1
ATOM 6050 O O . THR A 1 781 ? -19.988 7.181 18.804 1.00 90.94 781 THR A O 1
ATOM 6053 N N . ILE A 1 782 ? -19.709 9.011 17.530 1.00 89.62 782 ILE A N 1
ATOM 6054 C CA . ILE A 1 782 ? -18.239 8.937 17.486 1.00 89.62 782 ILE A CA 1
ATOM 6055 C C . ILE A 1 782 ? -17.641 9.216 18.874 1.00 89.62 782 ILE A C 1
ATOM 6057 O O . ILE A 1 782 ? -16.785 8.453 19.326 1.00 89.62 782 ILE A O 1
ATOM 6061 N N . GLY A 1 783 ? -18.119 10.246 19.582 1.00 90.81 783 GLY A N 1
ATOM 6062 C CA . GLY A 1 783 ? -17.686 10.562 20.950 1.00 90.81 783 GLY A CA 1
ATOM 6063 C C . GLY A 1 783 ? -17.886 9.389 21.918 1.00 90.81 783 GLY A C 1
ATOM 6064 O O . GLY A 1 783 ? -16.943 8.953 22.585 1.00 90.81 783 GLY A O 1
ATOM 6065 N N . ALA A 1 784 ? -19.077 8.786 21.912 1.00 88.31 784 ALA A N 1
ATOM 6066 C CA . ALA A 1 784 ? -19.392 7.591 22.693 1.00 88.31 784 ALA A CA 1
ATOM 6067 C C . ALA A 1 784 ? -18.527 6.371 22.304 1.00 88.31 784 ALA A C 1
ATOM 6069 O O . ALA A 1 784 ? -18.196 5.537 23.155 1.00 88.31 784 ALA A O 1
ATOM 6070 N N . ALA A 1 785 ? -18.121 6.254 21.036 1.00 86.94 785 ALA A N 1
ATOM 6071 C CA . ALA A 1 785 ? -17.226 5.194 20.581 1.00 86.94 785 ALA A CA 1
ATOM 6072 C C . ALA A 1 785 ? -15.777 5.398 21.076 1.00 86.94 785 ALA A C 1
ATOM 6074 O O . ALA A 1 785 ? -15.177 4.445 21.577 1.00 86.94 785 ALA A O 1
ATOM 6075 N N . TYR A 1 786 ? -15.242 6.626 21.040 1.00 85.56 786 TYR A N 1
ATOM 6076 C CA . TYR A 1 786 ? -13.950 6.965 21.665 1.00 85.56 786 TYR A CA 1
ATOM 6077 C C . TYR A 1 786 ? -13.969 6.775 23.191 1.00 85.56 786 TYR A C 1
ATOM 6079 O O . TYR A 1 786 ? -13.007 6.275 23.778 1.00 85.56 786 TYR A O 1
ATOM 6087 N N . PHE A 1 787 ? -15.091 7.071 23.854 1.00 87.06 787 PHE A N 1
ATOM 6088 C CA . PHE A 1 787 ? -15.226 6.820 25.290 1.00 87.06 787 PHE A CA 1
ATOM 6089 C C . PHE A 1 787 ? -15.089 5.325 25.630 1.00 87.06 787 PHE A C 1
ATOM 6091 O O . PHE A 1 787 ? -14.441 4.966 26.616 1.00 87.06 787 PHE A O 1
ATOM 6098 N N . LYS A 1 788 ? -15.631 4.436 24.780 1.00 84.75 788 LYS A N 1
ATOM 6099 C CA . LYS A 1 788 ? -15.494 2.973 24.915 1.00 84.75 788 LYS A CA 1
ATOM 6100 C C . LYS A 1 788 ? -14.075 2.460 24.645 1.00 84.75 788 LYS A C 1
ATOM 6102 O O . LYS A 1 788 ? -13.688 1.464 25.256 1.00 84.75 788 LYS A O 1
ATOM 6107 N N . THR A 1 789 ? -13.295 3.105 23.771 1.00 81.88 789 THR A N 1
ATOM 6108 C CA . THR A 1 789 ? -11.874 2.750 23.560 1.00 81.88 789 THR A CA 1
ATOM 6109 C C . THR A 1 789 ? -10.960 3.283 24.665 1.00 81.88 789 THR A C 1
ATOM 6111 O O . THR A 1 789 ? -9.856 2.767 24.841 1.00 81.88 789 THR A O 1
ATOM 6114 N N . GLY A 1 790 ? -11.430 4.262 25.442 1.00 83.31 790 GLY A N 1
ATOM 6115 C CA . GLY A 1 790 ? -10.695 4.886 26.540 1.00 83.31 790 GLY A CA 1
ATOM 6116 C C . GLY A 1 790 ? -9.994 6.192 26.166 1.00 83.31 790 GLY A C 1
ATOM 6117 O O . GLY A 1 790 ? -9.293 6.743 27.014 1.00 83.31 790 GLY A O 1
ATOM 6118 N N . ASP A 1 791 ? -10.197 6.712 24.951 1.00 84.50 791 ASP A N 1
ATOM 6119 C CA . ASP A 1 791 ? -9.722 8.046 24.571 1.00 84.50 791 ASP A CA 1
ATOM 6120 C C . ASP A 1 791 ? -10.713 9.115 25.046 1.00 84.50 791 ASP A C 1
ATOM 6122 O O . ASP A 1 791 ? -11.612 9.567 24.336 1.00 84.50 791 ASP A O 1
ATOM 6126 N N . VAL A 1 792 ? -10.574 9.476 26.320 1.00 89.88 792 VAL A N 1
ATOM 6127 C CA . VAL A 1 792 ? -11.502 10.379 27.012 1.00 89.88 792 VAL A CA 1
ATOM 6128 C C . VAL A 1 792 ? -11.418 11.817 26.473 1.00 89.88 792 VAL A C 1
ATOM 6130 O O . VAL A 1 792 ? -12.397 12.553 26.565 1.00 89.88 792 VAL A O 1
ATOM 6133 N N . ASN A 1 793 ? -10.284 12.217 25.884 1.00 87.81 793 ASN A N 1
ATOM 6134 C CA . ASN A 1 793 ? -10.096 13.571 25.359 1.00 87.81 793 ASN A CA 1
ATOM 6135 C C . ASN A 1 793 ? -10.799 13.739 24.008 1.00 87.81 793 ASN A C 1
ATOM 6137 O O . ASN A 1 793 ? -11.603 14.657 23.856 1.00 87.81 793 ASN A O 1
ATOM 6141 N N . THR A 1 794 ? -10.568 12.830 23.056 1.00 85.94 794 THR A N 1
ATOM 6142 C CA . THR A 1 794 ? -11.261 12.883 21.759 1.00 85.94 794 THR A CA 1
ATOM 6143 C C . THR A 1 794 ? -12.756 12.585 21.914 1.00 85.94 794 THR A C 1
ATOM 6145 O O . THR A 1 794 ? -13.576 13.199 21.234 1.00 85.94 794 THR A O 1
ATOM 6148 N N . ALA A 1 795 ? -13.149 11.738 22.874 1.00 91.25 795 ALA A N 1
ATOM 6149 C CA . ALA A 1 795 ? -14.559 11.565 23.234 1.00 91.25 795 ALA A CA 1
ATOM 6150 C C . ALA A 1 795 ? -15.237 12.890 23.629 1.00 91.25 795 ALA A C 1
ATOM 6152 O O . ALA A 1 795 ? -16.345 13.173 23.170 1.00 91.25 795 ALA A O 1
ATOM 6153 N N . LEU A 1 796 ? -14.561 13.709 24.446 1.00 93.75 796 LEU A N 1
ATOM 6154 C CA . LEU A 1 796 ? -15.067 15.012 24.879 1.00 93.75 796 LEU A CA 1
ATOM 6155 C C . LEU A 1 796 ? -15.230 15.982 23.706 1.00 93.75 796 LEU A C 1
ATOM 6157 O O . LEU A 1 796 ? -16.261 16.639 23.606 1.00 93.75 796 LEU A O 1
ATOM 6161 N N . GLU A 1 797 ? -14.230 16.064 22.829 1.00 93.38 797 GLU A N 1
ATOM 6162 C CA . GLU A 1 797 ? -14.226 16.958 21.666 1.00 93.38 797 GLU A CA 1
ATOM 6163 C C . GLU A 1 797 ? -15.412 16.677 20.728 1.00 93.38 797 GLU A C 1
ATOM 6165 O O . GLU A 1 797 ? -16.178 17.584 20.393 1.00 93.38 797 GLU A O 1
ATOM 6170 N N . TYR A 1 798 ? -15.617 15.407 20.365 1.00 92.94 798 TYR A N 1
ATOM 6171 C CA . TYR A 1 798 ? -16.714 14.994 19.486 1.00 92.94 798 TYR A CA 1
ATOM 6172 C C . TYR A 1 798 ? -18.092 15.212 20.126 1.00 92.94 798 TYR A C 1
ATOM 6174 O O . TYR A 1 798 ? -19.000 15.706 19.455 1.00 92.94 798 TYR A O 1
ATOM 6182 N N . ALA A 1 799 ? -18.249 14.917 21.421 1.00 93.69 799 ALA A N 1
ATOM 6183 C CA . ALA A 1 799 ? -19.500 15.164 22.137 1.00 93.69 799 ALA A CA 1
ATOM 6184 C C . ALA A 1 799 ? -19.794 16.673 22.281 1.00 93.69 799 ALA A C 1
ATOM 6186 O O . ALA A 1 799 ? -20.922 17.113 22.069 1.00 93.69 799 ALA A O 1
ATOM 6187 N N . GLN A 1 800 ? -18.781 17.505 22.544 1.00 94.50 800 GLN A N 1
ATOM 6188 C CA . GLN A 1 800 ? -18.938 18.965 22.570 1.00 94.50 800 GLN A CA 1
ATOM 6189 C C . GLN A 1 800 ? -19.309 19.539 21.200 1.00 94.50 800 GLN A C 1
ATOM 6191 O O . GLN A 1 800 ? -20.180 20.410 21.126 1.00 94.50 800 GLN A O 1
ATOM 6196 N N . LYS A 1 801 ? -18.703 19.040 20.112 1.00 94.00 801 LYS A N 1
ATOM 6197 C CA . LYS A 1 801 ? -19.078 19.453 18.755 1.00 94.00 801 LYS A CA 1
ATOM 6198 C C . LYS A 1 801 ? -20.499 19.006 18.394 1.00 94.00 801 LYS A C 1
ATOM 6200 O O . LYS A 1 801 ? -21.234 19.801 17.814 1.00 94.00 801 LYS A O 1
ATOM 6205 N N . SER A 1 802 ? -20.918 17.805 18.809 1.00 94.88 802 SER A N 1
ATOM 6206 C CA . SER A 1 802 ? -22.321 17.375 18.715 1.00 94.88 802 SER A CA 1
ATOM 6207 C C . SER A 1 802 ? -23.256 18.365 19.408 1.00 94.88 802 SER A C 1
ATOM 6209 O O . SER A 1 802 ? -24.144 18.909 18.759 1.00 94.88 802 SER A O 1
ATOM 6211 N N . LEU A 1 803 ? -23.017 18.672 20.689 1.00 94.00 803 LEU A N 1
ATOM 6212 C CA . LEU A 1 803 ? -23.874 19.570 21.469 1.00 94.00 803 LEU A CA 1
ATOM 6213 C C . LEU A 1 803 ? -23.982 20.959 20.823 1.00 94.00 803 LEU A C 1
ATOM 6215 O O . LEU A 1 803 ? -25.061 21.546 20.778 1.00 94.00 803 LEU A O 1
ATOM 6219 N N . MET A 1 804 ? -22.868 21.478 20.299 1.00 93.12 804 MET A N 1
ATOM 6220 C CA . MET A 1 804 ? -22.831 22.758 19.592 1.00 93.12 804 MET A CA 1
ATOM 6221 C C . MET A 1 804 ? -23.699 22.752 18.326 1.00 93.12 804 MET A C 1
ATOM 6223 O O . MET A 1 804 ? -24.390 23.734 18.069 1.00 93.12 804 MET A O 1
ATOM 6227 N N . LEU A 1 805 ? -23.666 21.668 17.544 1.00 92.06 805 LEU A N 1
ATOM 6228 C CA . LEU A 1 805 ? -24.492 21.516 16.344 1.00 92.06 805 LEU A CA 1
ATOM 6229 C C . LEU A 1 805 ? -25.965 21.285 16.705 1.00 92.06 805 LEU A C 1
ATOM 6231 O O . LEU A 1 805 ? -26.831 21.958 16.156 1.00 92.06 805 LEU A O 1
ATOM 6235 N N . GLN A 1 806 ? -26.256 20.416 17.676 1.00 92.25 806 GLN A N 1
ATOM 6236 C CA . GLN A 1 806 ? -27.617 20.148 18.153 1.00 92.25 806 GLN A CA 1
ATOM 6237 C C . GLN A 1 806 ? -28.311 21.435 18.614 1.00 92.25 806 GLN A C 1
ATOM 6239 O O . GLN A 1 806 ? -29.386 21.738 18.119 1.00 92.25 806 GLN A O 1
ATOM 6244 N N . ARG A 1 807 ? -27.663 22.259 19.451 1.00 89.19 807 ARG A N 1
ATOM 6245 C CA . ARG A 1 807 ? -28.213 23.556 19.906 1.00 89.19 807 ARG A CA 1
ATOM 6246 C C . ARG A 1 807 ? -28.412 24.606 18.795 1.00 89.19 807 ARG A C 1
ATOM 6248 O O . ARG A 1 807 ? -28.997 25.653 19.062 1.00 89.19 807 ARG A O 1
ATOM 6255 N N . LYS A 1 808 ? -27.884 24.384 17.583 1.00 88.88 808 LYS A N 1
ATOM 6256 C CA . LYS A 1 808 ? -28.130 25.235 16.403 1.00 88.88 808 LYS A CA 1
ATOM 6257 C C . LYS A 1 808 ? -29.288 24.734 15.542 1.00 88.88 808 LYS A C 1
ATOM 6259 O O . LYS A 1 808 ? -30.008 25.552 14.980 1.00 88.88 808 LYS A O 1
ATOM 6264 N N . VAL A 1 809 ? -29.394 23.416 15.368 1.00 88.69 809 VAL A N 1
ATOM 6265 C CA . VAL A 1 809 ? -30.273 22.782 14.364 1.00 88.69 809 VAL A CA 1
ATOM 6266 C C . VAL A 1 809 ? -31.539 22.174 14.966 1.00 88.69 809 VAL A C 1
ATOM 6268 O O . VAL A 1 809 ? -32.459 21.831 14.231 1.00 88.69 809 VAL A O 1
ATOM 6271 N N . LEU A 1 810 ? -31.578 22.052 16.292 1.00 84.44 810 LEU A N 1
ATOM 6272 C CA . LEU A 1 810 ? -32.691 21.563 17.093 1.00 84.44 810 LEU A CA 1
ATOM 6273 C C . LEU A 1 810 ? -33.046 22.614 18.146 1.00 84.44 810 LEU A C 1
ATOM 6275 O O . LEU A 1 810 ? -32.199 23.410 18.561 1.00 84.44 810 LEU A O 1
ATOM 6279 N N . ASP A 1 811 ? -34.275 22.560 18.650 1.00 77.50 811 ASP A N 1
ATOM 6280 C CA . ASP A 1 811 ? -34.607 23.250 19.891 1.00 77.50 811 ASP A CA 1
ATOM 6281 C C . ASP A 1 811 ? -33.717 22.733 21.036 1.00 77.50 811 ASP A C 1
ATOM 6283 O O . ASP A 1 811 ? -33.419 21.539 21.126 1.00 77.50 811 ASP A O 1
ATOM 6287 N N . ASN A 1 812 ? -33.346 23.610 21.977 1.00 72.44 812 ASN A N 1
ATOM 6288 C CA . ASN A 1 812 ? -32.581 23.230 23.183 1.00 72.44 812 ASN A CA 1
ATOM 6289 C C . ASN A 1 812 ? -33.313 22.196 24.071 1.00 72.44 812 ASN A C 1
ATOM 6291 O O . ASN A 1 812 ? -32.741 21.669 25.019 1.00 72.44 812 ASN A O 1
ATOM 6295 N N . GLU A 1 813 ? -34.578 21.932 23.752 1.00 74.56 813 GLU A N 1
ATOM 6296 C CA . GLU A 1 813 ? -35.503 20.980 24.362 1.00 74.56 813 GLU A CA 1
ATOM 6297 C C . GLU A 1 813 ? -35.559 19.626 23.619 1.00 74.56 813 GLU A C 1
ATOM 6299 O O . GLU A 1 813 ? -36.353 18.757 23.969 1.00 74.56 813 GLU A O 1
ATOM 6304 N N . HIS A 1 814 ? -34.710 19.392 22.612 1.00 80.81 814 HIS A N 1
ATOM 6305 C CA . HIS A 1 814 ? -34.651 18.096 21.933 1.00 80.81 814 HIS A CA 1
ATOM 6306 C C . HIS A 1 814 ? -33.958 17.021 22.784 1.00 80.81 814 HIS A C 1
ATOM 6308 O O . HIS A 1 814 ? -32.925 17.266 23.411 1.00 80.81 814 HIS A O 1
ATOM 6314 N N . ILE A 1 815 ? -34.474 15.788 22.751 1.00 80.38 815 ILE A N 1
ATOM 6315 C CA . ILE A 1 815 ? -33.959 14.669 23.560 1.00 80.38 815 ILE A CA 1
ATOM 6316 C C . ILE A 1 815 ? -32.478 14.354 23.283 1.00 80.38 815 ILE A C 1
ATOM 6318 O O . ILE A 1 815 ? -31.739 13.969 24.188 1.00 80.38 815 ILE A O 1
ATOM 6322 N N . ASP A 1 816 ? -32.002 14.591 22.060 1.00 83.81 816 ASP A N 1
ATOM 6323 C CA . ASP A 1 816 ? -30.600 14.349 21.703 1.00 83.81 816 ASP A CA 1
ATOM 6324 C C . ASP A 1 816 ? -29.623 15.364 22.305 1.00 83.81 816 ASP A C 1
ATOM 6326 O O . ASP A 1 816 ? -28.489 14.988 22.606 1.00 83.81 816 ASP A O 1
ATOM 6330 N N . VAL A 1 817 ? -30.063 16.606 22.561 1.00 86.94 817 VAL A N 1
ATOM 6331 C CA . VAL A 1 817 ? -29.283 17.596 23.332 1.00 86.94 817 VAL A CA 1
ATOM 6332 C C . VAL A 1 817 ? -28.995 17.017 24.715 1.00 86.94 817 VAL A C 1
ATOM 6334 O O . VAL A 1 817 ? -27.855 17.009 25.174 1.00 86.94 817 VAL A O 1
ATOM 6337 N N . VAL A 1 818 ? -30.026 16.460 25.351 1.00 85.88 818 VAL A N 1
ATOM 6338 C CA . VAL A 1 818 ? -29.950 15.861 26.685 1.00 85.88 818 VAL A CA 1
ATOM 6339 C C . VAL A 1 818 ? -29.026 14.646 26.722 1.00 85.88 818 VAL A C 1
ATOM 6341 O O . VAL A 1 818 ? -28.197 14.538 27.625 1.00 85.88 818 VAL A O 1
ATOM 6344 N N . ASN A 1 819 ? -29.143 13.743 25.747 1.00 87.31 819 ASN A N 1
ATOM 6345 C CA . ASN A 1 819 ? -28.276 12.567 25.656 1.00 87.31 819 ASN A CA 1
ATOM 6346 C C . ASN A 1 819 ? -26.797 12.986 25.541 1.00 87.31 819 ASN A C 1
ATOM 6348 O O . ASN A 1 819 ? -25.956 12.492 26.292 1.00 87.31 819 ASN A O 1
ATOM 6352 N N . THR A 1 820 ? -26.491 13.982 24.702 1.00 91.94 820 THR A N 1
ATOM 6353 C CA . THR A 1 820 ? -25.132 14.529 24.577 1.00 91.94 820 THR A CA 1
ATOM 6354 C C . THR A 1 820 ? -24.648 15.218 25.866 1.00 91.94 820 THR A C 1
ATOM 6356 O O . THR A 1 820 ? -23.479 15.077 26.230 1.00 91.94 820 THR A O 1
ATOM 6359 N N . LEU A 1 821 ? -25.513 15.935 26.602 1.00 92.88 821 LEU A N 1
ATOM 6360 C CA . LEU A 1 821 ? -25.163 16.521 27.910 1.00 92.88 821 LEU A CA 1
ATOM 6361 C C . LEU A 1 821 ? -24.753 15.435 28.925 1.00 92.88 821 LEU A C 1
ATOM 6363 O O . LEU A 1 821 ? -23.765 15.602 29.646 1.00 92.88 821 LEU A O 1
ATOM 6367 N N . GLU A 1 822 ? -25.463 14.305 28.963 1.00 90.69 822 GLU A N 1
ATOM 6368 C CA . GLU A 1 822 ? -25.142 13.169 29.841 1.00 90.69 822 GLU A CA 1
ATOM 6369 C C . GLU A 1 822 ? -23.856 12.438 29.443 1.00 90.69 822 GLU A C 1
ATOM 6371 O O . GLU A 1 822 ? -23.069 12.058 30.321 1.00 90.69 822 GLU A O 1
ATOM 6376 N N . ASP A 1 823 ? -23.605 12.285 28.141 1.00 92.00 823 ASP A N 1
ATOM 6377 C CA . ASP A 1 823 ? -22.350 11.739 27.624 1.00 92.00 823 ASP A CA 1
ATOM 6378 C C . ASP A 1 823 ? -21.166 12.638 28.027 1.00 92.00 823 ASP A C 1
ATOM 6380 O O . ASP A 1 823 ? -20.194 12.154 28.615 1.00 92.00 823 ASP A O 1
ATOM 6384 N N . ILE A 1 824 ? -21.270 13.962 27.843 1.00 94.88 824 ILE A N 1
ATOM 6385 C CA . ILE A 1 824 ? -20.251 14.935 28.285 1.00 94.88 824 ILE A CA 1
ATOM 6386 C C . ILE A 1 824 ? -20.047 14.882 29.809 1.00 94.88 824 ILE A C 1
ATOM 6388 O O . ILE A 1 824 ? -18.905 14.877 30.283 1.00 94.88 824 ILE A O 1
ATOM 6392 N N . GLY A 1 825 ? -21.125 14.804 30.595 1.00 94.06 825 GLY A N 1
ATOM 6393 C CA . GLY A 1 825 ? -21.047 14.660 32.053 1.00 94.06 825 GLY A CA 1
ATOM 6394 C C . GLY A 1 825 ? -20.311 13.382 32.476 1.00 94.06 825 GLY A C 1
ATOM 6395 O O . GLY A 1 825 ? -19.439 13.408 33.352 1.00 94.06 825 GLY A O 1
ATOM 6396 N N . THR A 1 826 ? -20.587 12.269 31.794 1.00 92.50 826 THR A N 1
ATOM 6397 C CA . THR A 1 826 ? -19.941 10.966 32.015 1.00 92.50 826 THR A CA 1
ATOM 6398 C C . THR A 1 826 ? -18.454 10.990 31.643 1.00 92.50 826 THR A C 1
ATOM 6400 O O . THR A 1 826 ? -17.616 10.478 32.397 1.00 92.50 826 THR A O 1
ATOM 6403 N N . VAL A 1 827 ? -18.110 11.644 30.531 1.00 93.56 827 VAL A N 1
ATOM 6404 C CA . VAL A 1 827 ? -16.731 11.890 30.089 1.00 93.56 827 VAL A CA 1
ATOM 6405 C C . VAL A 1 827 ? -15.970 12.716 31.134 1.00 93.56 827 VAL A C 1
ATOM 6407 O O . VAL A 1 827 ? -14.923 12.275 31.615 1.00 93.56 827 VAL A O 1
ATOM 6410 N N . TYR A 1 828 ? -16.518 13.845 31.601 1.00 94.81 828 TYR A N 1
ATOM 6411 C CA . TYR A 1 828 ? -15.871 14.656 32.641 1.00 94.81 828 TYR A CA 1
ATOM 6412 C C . TYR A 1 828 ? -15.710 13.922 33.977 1.00 94.81 828 TYR A C 1
ATOM 6414 O O . TYR A 1 828 ? -14.666 14.065 34.623 1.00 94.81 828 TYR A O 1
ATOM 6422 N N . LYS A 1 829 ? -16.674 13.078 34.372 1.00 93.62 829 LYS A N 1
ATOM 6423 C CA . LYS A 1 829 ? -16.530 12.215 35.554 1.00 93.62 829 LYS A CA 1
ATOM 6424 C C . LYS A 1 829 ? -15.348 11.256 35.399 1.00 93.62 829 LYS A C 1
ATOM 6426 O O . LYS A 1 829 ? -14.558 11.101 36.328 1.00 93.62 829 LYS A O 1
ATOM 6431 N N . LYS A 1 830 ? -15.167 10.656 34.216 1.00 92.62 830 LYS A N 1
ATOM 6432 C CA . LYS A 1 830 ? -14.027 9.770 33.921 1.00 92.62 830 LYS A CA 1
ATOM 6433 C C . LYS A 1 830 ? -12.680 10.501 33.999 1.00 92.62 830 LYS A C 1
ATOM 6435 O O . LYS A 1 830 ? -11.706 9.907 34.456 1.00 92.62 830 LYS A O 1
ATOM 6440 N N . MET A 1 831 ? -12.644 11.786 33.637 1.00 92.12 831 MET A N 1
ATOM 6441 C CA . MET A 1 831 ? -11.488 12.682 33.824 1.00 92.12 831 MET A CA 1
ATOM 6442 C C . MET A 1 831 ? -11.290 13.152 35.279 1.00 92.12 831 MET A C 1
ATOM 6444 O O . MET A 1 831 ? -10.356 13.903 35.548 1.00 92.12 831 MET A O 1
ATOM 6448 N N . LYS A 1 832 ? -12.165 12.756 36.218 1.00 92.62 832 LYS A N 1
ATOM 6449 C CA . LYS A 1 832 ? -12.257 13.272 37.599 1.00 92.62 832 LYS A CA 1
ATOM 6450 C C . LYS A 1 832 ? -12.525 14.782 37.700 1.00 92.62 832 LYS A C 1
ATOM 6452 O O . LYS A 1 832 ? -12.337 15.377 38.759 1.00 92.62 832 LYS A O 1
ATOM 6457 N N . ASN A 1 833 ? -13.015 15.416 36.631 1.00 94.12 833 ASN A N 1
ATOM 6458 C CA . ASN A 1 833 ? -13.483 16.801 36.673 1.00 94.12 833 ASN A CA 1
ATOM 6459 C C . ASN A 1 833 ? -14.935 16.833 37.167 1.00 94.12 833 ASN A C 1
ATOM 6461 O O . ASN A 1 833 ? -15.876 17.088 36.415 1.00 94.12 833 ASN A O 1
ATOM 6465 N N . TYR A 1 834 ? -15.109 16.523 38.452 1.00 93.50 834 TYR A N 1
ATOM 6466 C CA . TYR A 1 834 ? -16.424 16.360 39.064 1.00 93.50 834 TYR A CA 1
ATOM 6467 C C . TYR A 1 834 ? -17.272 17.635 39.011 1.00 93.50 834 TYR A C 1
ATOM 6469 O O . TYR A 1 834 ? -18.482 17.539 38.843 1.00 93.50 834 TYR A O 1
ATOM 6477 N N . LYS A 1 835 ? -16.650 18.825 39.067 1.00 94.94 835 LYS A N 1
ATOM 6478 C CA . LYS A 1 835 ? -17.365 20.103 38.936 1.00 94.94 835 LYS A CA 1
ATOM 6479 C C . LYS A 1 835 ? -18.104 20.187 37.597 1.00 94.94 835 LYS A C 1
ATOM 6481 O O . LYS A 1 835 ? -19.319 20.346 37.593 1.00 94.94 835 LYS A O 1
ATOM 6486 N N . LYS A 1 836 ? -17.394 19.999 36.477 1.00 94.31 836 LYS A N 1
ATOM 6487 C CA . LYS A 1 836 ? -18.029 20.000 35.151 1.00 94.31 836 LYS A CA 1
ATOM 6488 C C . LYS A 1 836 ? -19.015 18.844 34.987 1.00 94.31 836 LYS A C 1
ATOM 6490 O O . LYS A 1 836 ? -20.086 19.035 34.428 1.00 94.31 836 LYS A O 1
ATOM 6495 N N . ALA A 1 837 ? -18.695 17.660 35.508 1.00 93.75 837 ALA A N 1
ATOM 6496 C CA . ALA A 1 837 ? -19.611 16.520 35.456 1.00 93.75 837 ALA A CA 1
ATOM 6497 C C . ALA A 1 837 ? -20.968 16.822 36.128 1.00 93.75 837 ALA A C 1
ATOM 6499 O O . ALA A 1 837 ? -22.010 16.429 35.602 1.00 93.75 837 ALA A O 1
ATOM 6500 N N . LEU A 1 838 ? -20.962 17.552 37.252 1.00 93.75 838 LEU A N 1
ATOM 6501 C CA . LEU A 1 838 ? -22.174 18.029 37.925 1.00 93.75 838 LEU A CA 1
ATOM 6502 C C . LEU A 1 838 ? -22.890 19.118 37.118 1.00 93.75 838 LEU A C 1
ATOM 6504 O O . LEU A 1 838 ? -24.094 18.994 36.931 1.00 93.75 838 LEU A O 1
ATOM 6508 N N . GLU A 1 839 ? -22.169 20.124 36.605 1.00 94.56 839 GLU A N 1
ATOM 6509 C CA . GLU A 1 839 ? -22.731 21.205 35.769 1.00 94.56 839 GLU A CA 1
ATOM 6510 C C . GLU A 1 839 ? -23.546 20.631 34.589 1.00 94.56 839 GLU A C 1
ATOM 6512 O O . GLU A 1 839 ? -24.729 20.935 34.446 1.00 94.56 839 GLU A O 1
ATOM 6517 N N . PHE A 1 840 ? -22.960 19.715 33.808 1.00 94.06 840 PHE A N 1
ATOM 6518 C CA . PHE A 1 840 ? -23.636 19.069 32.671 1.00 94.06 840 PHE A CA 1
ATOM 6519 C C . PHE A 1 840 ? -24.799 18.150 33.090 1.00 94.06 840 PHE A C 1
ATOM 6521 O O . PHE A 1 840 ? -25.832 18.120 32.423 1.00 94.06 840 PHE A O 1
ATOM 6528 N N . SER A 1 841 ? -24.676 17.434 34.215 1.00 91.62 841 SER A N 1
ATOM 6529 C CA . SER A 1 841 ? -25.762 16.573 34.718 1.00 91.62 841 SER A CA 1
ATOM 6530 C C . SER A 1 841 ? -26.952 17.380 35.258 1.00 91.62 841 SER A C 1
ATOM 6532 O O . SER A 1 841 ? -28.092 16.938 35.153 1.00 91.62 841 SER A O 1
ATOM 6534 N N . GLN A 1 842 ? -26.702 18.560 35.833 1.00 91.56 842 GLN A N 1
ATOM 6535 C CA . GLN A 1 842 ? -27.742 19.490 36.282 1.00 91.56 842 GLN A CA 1
ATOM 6536 C C . GLN A 1 842 ? -28.445 20.157 35.096 1.00 91.56 842 GLN A C 1
ATOM 6538 O O . GLN A 1 842 ? -29.670 20.272 35.111 1.00 91.56 842 GLN A O 1
ATOM 6543 N N . GLU A 1 843 ? -27.701 20.526 34.047 1.00 91.25 843 GLU A N 1
ATOM 6544 C CA . GLU A 1 843 ? -28.290 21.034 32.804 1.00 91.25 843 GLU A CA 1
ATOM 6545 C C . GLU A 1 843 ? -29.225 19.990 32.166 1.00 91.25 843 GLU A C 1
ATOM 6547 O O . GLU A 1 843 ? -30.366 20.305 31.832 1.00 91.25 843 GLU A O 1
ATOM 6552 N N . ALA A 1 844 ? -28.797 18.723 32.098 1.00 89.94 844 ALA A N 1
ATOM 6553 C CA . ALA A 1 844 ? -29.624 17.628 31.586 1.00 89.94 844 ALA A CA 1
ATOM 6554 C C . ALA A 1 844 ? -30.940 17.445 32.372 1.00 89.94 844 ALA A C 1
ATOM 6556 O O . ALA A 1 844 ? -31.971 17.166 31.762 1.00 89.94 844 ALA A O 1
ATOM 6557 N N . ILE A 1 845 ? -30.944 17.645 33.701 1.00 88.38 845 ILE A N 1
ATOM 6558 C CA . ILE A 1 845 ? -32.181 17.628 34.509 1.00 88.38 845 ILE A CA 1
ATOM 6559 C C . ILE A 1 845 ? -33.108 18.765 34.093 1.00 88.38 845 ILE A C 1
ATOM 6561 O O . ILE A 1 845 ? -34.271 18.501 33.805 1.00 88.38 845 ILE A O 1
ATOM 6565 N N . ALA A 1 846 ? -32.601 19.999 34.031 1.00 87.56 846 ALA A N 1
ATOM 6566 C CA . ALA A 1 846 ? -33.412 21.172 33.706 1.00 87.56 846 ALA A CA 1
ATOM 6567 C C . ALA A 1 846 ? -34.083 21.049 32.326 1.00 87.56 846 ALA A C 1
ATOM 6569 O O . ALA A 1 846 ? -35.233 21.457 32.157 1.00 87.56 846 ALA A O 1
ATOM 6570 N N . VAL A 1 847 ? -33.397 20.433 31.354 1.00 85.75 847 VAL A N 1
ATOM 6571 C CA . VAL A 1 847 ? -33.985 20.135 30.042 1.00 85.75 847 VAL A CA 1
ATOM 6572 C C . VAL A 1 847 ? -34.987 18.972 30.123 1.00 85.75 847 VAL A C 1
ATOM 6574 O O . VAL A 1 847 ? -36.125 19.153 29.695 1.00 85.75 847 VAL A O 1
ATOM 6577 N N . ARG A 1 848 ? -34.653 17.806 30.715 1.00 85.81 848 ARG A N 1
ATOM 6578 C CA . ARG A 1 848 ? -35.613 16.674 30.828 1.00 85.81 848 ARG A CA 1
ATOM 6579 C C . ARG A 1 848 ? -36.888 17.063 31.581 1.00 85.81 848 ARG A C 1
ATOM 6581 O O . ARG A 1 848 ? -37.973 16.664 31.168 1.00 85.81 848 ARG A O 1
ATOM 6588 N N . GLU A 1 849 ? -36.770 17.843 32.655 1.00 83.94 849 GLU A N 1
ATOM 6589 C CA . GLU A 1 849 ? -37.901 18.350 33.439 1.00 83.94 849 GLU A CA 1
ATOM 6590 C C . GLU A 1 849 ? -38.856 19.182 32.579 1.00 83.94 849 GLU A C 1
ATOM 6592 O O . GLU A 1 849 ? -40.066 18.962 32.627 1.00 83.94 849 GLU A O 1
ATOM 6597 N N . LYS A 1 850 ? -38.321 20.089 31.753 1.00 82.31 850 LYS A N 1
ATOM 6598 C CA . LYS A 1 850 ? -39.125 20.950 30.881 1.00 82.31 850 LYS A CA 1
ATOM 6599 C C . LYS A 1 850 ? -39.821 20.175 29.755 1.00 82.31 850 LYS A C 1
ATOM 6601 O O . LYS A 1 850 ? -40.960 20.486 29.422 1.00 82.31 850 LYS A O 1
ATOM 6606 N N . VAL A 1 851 ? -39.143 19.177 29.188 1.00 79.12 851 VAL A N 1
ATOM 6607 C CA . VAL A 1 851 ? -39.597 18.429 27.999 1.00 79.12 851 VAL A CA 1
ATOM 6608 C C . VAL A 1 851 ? -40.576 17.309 28.349 1.00 79.12 851 VAL A C 1
ATOM 6610 O O . VAL A 1 851 ? -41.551 17.090 27.635 1.00 79.12 851 VAL A O 1
ATOM 6613 N N . LEU A 1 852 ? -40.303 16.577 29.432 1.00 78.25 852 LEU A N 1
ATOM 6614 C CA . LEU A 1 852 ? -40.973 15.313 29.756 1.00 78.25 852 LEU A CA 1
ATOM 6615 C C . LEU A 1 852 ? -41.758 15.370 31.079 1.00 78.25 852 LEU A C 1
ATOM 6617 O O . LEU A 1 852 ? -42.561 14.478 31.355 1.00 78.25 852 LEU A O 1
ATOM 6621 N N . GLY A 1 853 ? -41.545 16.411 31.893 1.00 77.88 853 GLY A N 1
ATOM 6622 C CA . GLY A 1 853 ? -42.105 16.545 33.238 1.00 77.88 853 GLY A CA 1
ATOM 6623 C C . GLY A 1 853 ? -41.391 15.673 34.277 1.00 77.88 853 GLY A C 1
ATOM 6624 O O . GLY A 1 853 ? -40.882 14.598 33.965 1.00 77.88 853 GLY A O 1
ATOM 6625 N N . LEU A 1 854 ? -41.393 16.115 35.543 1.00 72.19 854 LEU A N 1
ATOM 6626 C CA . LEU A 1 854 ? -40.673 15.493 36.677 1.00 72.19 854 LEU A CA 1
ATOM 6627 C C . LEU A 1 854 ? -40.937 13.992 36.912 1.00 72.19 854 LEU A C 1
ATOM 6629 O O . LEU A 1 854 ? -40.177 13.348 37.634 1.00 72.19 854 LEU A O 1
ATOM 6633 N N . GLU A 1 855 ? -41.997 13.431 36.327 1.00 72.75 855 GLU A N 1
ATOM 6634 C CA . GLU A 1 855 ? -42.375 12.023 36.484 1.00 72.75 855 GLU A CA 1
ATOM 6635 C C . GLU A 1 855 ? -41.959 11.127 35.304 1.00 72.75 855 GLU A C 1
ATOM 6637 O O . GLU A 1 855 ? -42.310 9.952 35.289 1.00 72.75 855 GLU A O 1
ATOM 6642 N N . HIS A 1 856 ? -41.200 11.619 34.318 1.00 80.94 856 HIS A N 1
ATOM 6643 C CA . HIS A 1 856 ? -40.681 10.749 33.257 1.00 80.94 856 HIS A CA 1
ATOM 6644 C C . HIS A 1 856 ? -39.516 9.879 33.771 1.00 80.94 856 HIS A C 1
ATOM 6646 O O . HIS A 1 856 ? -38.610 10.403 34.432 1.00 80.94 856 HIS A O 1
ATOM 6652 N N . PRO A 1 857 ? -39.461 8.566 33.457 1.00 81.19 857 PRO A N 1
ATOM 6653 C CA . PRO A 1 857 ? -38.447 7.659 34.009 1.00 81.19 857 PRO A CA 1
ATOM 6654 C C . PRO A 1 857 ? -37.014 8.066 33.647 1.00 81.19 857 PRO A C 1
ATOM 6656 O O . PRO A 1 857 ? -36.074 7.815 34.402 1.00 81.19 857 PRO A O 1
ATOM 6659 N N . ASP A 1 858 ? -36.864 8.760 32.524 1.00 81.31 858 ASP A N 1
ATOM 6660 C CA . ASP A 1 858 ? -35.615 9.315 32.019 1.00 81.31 858 ASP A CA 1
ATOM 6661 C C . ASP A 1 858 ? -34.937 10.320 32.957 1.00 81.31 858 ASP A C 1
ATOM 6663 O O . ASP A 1 858 ? -33.710 10.422 32.935 1.00 81.31 858 ASP A O 1
ATOM 6667 N N . ILE A 1 859 ? -35.679 11.022 33.819 1.00 84.25 859 ILE A N 1
ATOM 6668 C CA . ILE A 1 859 ? -35.107 11.966 34.799 1.00 84.25 859 ILE A CA 1
ATOM 6669 C C . ILE A 1 859 ? -34.291 11.236 35.879 1.00 84.25 859 ILE A C 1
ATOM 6671 O O . ILE A 1 859 ? -33.368 11.800 36.472 1.00 84.25 859 ILE A O 1
ATOM 6675 N N . ALA A 1 860 ? -34.542 9.942 36.092 1.00 87.88 860 ALA A N 1
ATOM 6676 C CA . ALA A 1 860 ? -33.759 9.141 37.024 1.00 87.88 860 ALA A CA 1
ATOM 6677 C C . ALA A 1 860 ? -32.294 8.946 36.587 1.00 87.88 860 ALA A C 1
ATOM 6679 O O . ALA A 1 860 ? -31.439 8.688 37.438 1.00 87.88 860 ALA A O 1
ATOM 6680 N N . THR A 1 861 ? -31.976 9.054 35.291 1.00 87.50 861 THR A N 1
ATOM 6681 C CA . THR A 1 861 ? -30.614 8.818 34.785 1.00 87.50 861 THR A CA 1
ATOM 6682 C C . THR A 1 861 ? -29.641 9.943 35.170 1.00 87.50 861 THR A C 1
ATOM 6684 O O . THR A 1 861 ? -28.640 9.621 35.822 1.00 87.50 861 THR A O 1
ATOM 6687 N N . PRO A 1 862 ? -29.935 11.241 34.938 1.00 87.69 862 PRO A N 1
ATOM 6688 C CA . PRO A 1 862 ? -29.147 12.339 35.496 1.00 87.69 862 PRO A CA 1
ATOM 6689 C C . PRO A 1 862 ? -28.966 12.275 37.017 1.00 87.69 862 PRO A C 1
ATOM 6691 O O . PRO A 1 862 ? -27.842 12.398 37.502 1.00 87.69 862 PRO A O 1
ATOM 6694 N N . TYR A 1 863 ? -30.033 12.015 37.787 1.00 92.19 863 TYR A N 1
ATOM 6695 C CA . TYR A 1 863 ? -29.920 11.898 39.247 1.00 92.19 863 TYR A CA 1
ATOM 6696 C C . TYR A 1 863 ? -29.004 10.740 39.666 1.00 92.19 863 TYR A C 1
ATOM 6698 O O . TYR A 1 863 ? -28.157 10.907 40.543 1.00 92.19 863 TYR A O 1
ATOM 6706 N N . ASN A 1 864 ? -29.094 9.584 39.003 1.00 90.94 864 ASN A N 1
ATOM 6707 C CA . ASN A 1 864 ? -28.173 8.475 39.237 1.00 90.94 864 ASN A CA 1
ATOM 6708 C C . ASN A 1 864 ? -26.719 8.836 38.868 1.00 90.94 864 ASN A C 1
ATOM 6710 O O . ASN A 1 864 ? -25.793 8.431 39.571 1.00 90.94 864 ASN A O 1
ATOM 6714 N N . ASN A 1 865 ? -26.504 9.615 37.804 1.00 90.44 865 ASN A N 1
ATOM 6715 C CA . ASN A 1 865 ? -25.175 10.084 37.404 1.00 90.44 865 ASN A CA 1
ATOM 6716 C C . ASN A 1 865 ? -24.583 11.072 38.421 1.00 90.44 865 ASN A C 1
ATOM 6718 O O . ASN A 1 865 ? -23.413 10.935 38.779 1.00 90.44 865 ASN A O 1
ATOM 6722 N N . ILE A 1 866 ? -25.390 11.982 38.975 1.00 93.50 866 ILE A N 1
ATOM 6723 C CA . ILE A 1 866 ? -24.999 12.855 40.094 1.00 93.50 866 ILE A CA 1
ATOM 6724 C C . ILE A 1 866 ? -24.654 12.028 41.344 1.00 93.50 866 ILE A C 1
ATOM 6726 O O . ILE A 1 866 ? -23.615 12.262 41.963 1.00 93.50 866 ILE A O 1
ATOM 6730 N N . GLY A 1 867 ? -25.459 11.012 41.674 1.00 93.81 867 GLY A N 1
ATOM 6731 C CA . GLY A 1 867 ? -25.166 10.072 42.762 1.00 93.81 867 GLY A CA 1
ATOM 6732 C C . GLY A 1 867 ? -23.821 9.356 42.580 1.00 93.81 867 GLY A C 1
ATOM 6733 O O . GLY A 1 867 ? -23.025 9.279 43.517 1.00 93.81 867 GLY A O 1
ATOM 6734 N N . LEU A 1 868 ? -23.516 8.913 41.354 1.00 92.19 868 LEU A N 1
ATOM 6735 C CA . LEU A 1 868 ? -22.214 8.338 40.999 1.00 92.19 868 LEU A CA 1
ATOM 6736 C C . LEU A 1 868 ? -21.064 9.345 41.163 1.00 92.19 868 LEU A C 1
ATOM 6738 O O . LEU A 1 868 ? -20.006 8.962 41.649 1.00 92.19 868 LEU A O 1
ATOM 6742 N N . ILE A 1 869 ? -21.251 10.618 40.796 1.00 93.00 869 ILE A N 1
ATOM 6743 C CA . ILE A 1 869 ? -20.213 11.652 40.951 1.00 93.00 869 ILE A CA 1
ATOM 6744 C C . ILE A 1 869 ? -19.903 11.903 42.435 1.00 93.00 869 ILE A C 1
ATOM 6746 O O . ILE A 1 869 ? -18.739 11.858 42.823 1.00 93.00 869 ILE A O 1
ATOM 6750 N N . TYR A 1 870 ? -20.918 12.104 43.284 1.00 93.56 870 TYR A N 1
ATOM 6751 C CA . TYR A 1 870 ? -20.697 12.301 44.724 1.00 93.56 870 TYR A CA 1
ATOM 6752 C C . TYR A 1 870 ? -20.106 11.060 45.408 1.00 93.56 870 TYR A C 1
ATOM 6754 O O . TYR A 1 870 ? -19.243 11.186 46.277 1.00 93.56 870 TYR A O 1
ATOM 6762 N N . SER A 1 871 ? -20.493 9.865 44.955 1.00 91.56 871 SER A N 1
ATOM 6763 C CA . SER A 1 871 ? -19.890 8.591 45.357 1.00 91.56 871 SER A CA 1
ATOM 6764 C C . SER A 1 871 ? -18.395 8.531 45.014 1.00 91.56 871 SER A C 1
ATOM 6766 O O . SER A 1 871 ? -17.584 8.205 45.878 1.00 91.56 871 SER A O 1
ATOM 6768 N N . ASP A 1 872 ? -18.011 8.899 43.786 1.00 90.94 872 ASP A N 1
ATOM 6769 C CA . ASP A 1 872 ? -16.610 8.950 43.330 1.00 90.94 872 ASP A CA 1
ATOM 6770 C C . ASP A 1 872 ? -15.791 10.069 44.029 1.00 90.94 872 ASP A C 1
ATOM 6772 O O . ASP A 1 872 ? -14.556 10.036 44.032 1.00 90.94 872 ASP A O 1
ATOM 6776 N N . MET A 1 873 ? -16.467 11.047 44.648 1.00 90.75 873 MET A N 1
ATOM 6777 C CA . MET A 1 873 ? -15.890 12.068 45.539 1.00 90.75 873 MET A CA 1
ATOM 6778 C C . MET A 1 873 ? -15.812 11.634 47.016 1.00 90.75 873 MET A C 1
ATOM 6780 O O . MET A 1 873 ? -15.199 12.338 47.815 1.00 90.75 873 MET A O 1
ATOM 6784 N N . GLY A 1 874 ? -16.435 10.514 47.397 1.00 89.94 874 GLY A N 1
ATOM 6785 C CA . GLY A 1 874 ? -16.521 10.046 48.785 1.00 89.94 874 GLY A CA 1
ATOM 6786 C C . GLY A 1 874 ? -17.597 10.723 49.648 1.00 89.94 874 GLY A C 1
ATOM 6787 O O . GLY A 1 874 ? -17.686 10.414 50.832 1.00 89.94 874 GLY A O 1
ATOM 6788 N N . ASN A 1 875 ? -18.435 11.603 49.086 1.00 93.19 875 ASN A N 1
ATOM 6789 C CA . ASN A 1 875 ? -19.596 12.170 49.780 1.00 93.19 875 ASN A CA 1
ATOM 6790 C C . ASN A 1 875 ? -20.785 11.206 49.637 1.00 93.19 875 ASN A C 1
ATOM 6792 O O . ASN A 1 875 ? -21.587 11.297 48.702 1.00 93.19 875 ASN A O 1
ATOM 6796 N N . LEU A 1 876 ? -20.852 10.233 50.545 1.00 92.19 876 LEU A N 1
ATOM 6797 C CA . LEU A 1 876 ? -21.812 9.136 50.474 1.00 92.19 876 LEU A CA 1
ATOM 6798 C C . LEU A 1 876 ? -23.237 9.597 50.806 1.00 92.19 876 LEU A C 1
ATOM 6800 O O . LEU A 1 876 ? -24.186 9.085 50.218 1.00 92.19 876 LEU A O 1
ATOM 6804 N N . GLU A 1 877 ? -23.400 10.558 51.714 1.00 92.31 877 GLU A N 1
ATOM 6805 C CA . GLU A 1 877 ? -24.691 11.098 52.148 1.00 92.31 877 GLU A CA 1
ATOM 6806 C C . GLU A 1 877 ? -25.419 11.781 50.987 1.00 92.31 877 GLU A C 1
ATOM 6808 O O . GLU A 1 877 ? -26.555 11.422 50.669 1.00 92.31 877 GLU A O 1
ATOM 6813 N N . THR A 1 878 ? -24.746 12.701 50.287 1.00 92.94 878 THR A N 1
ATOM 6814 C CA . THR A 1 878 ? -25.318 13.349 49.099 1.00 92.94 878 THR A CA 1
ATOM 6815 C C . THR A 1 878 ? -25.490 12.349 47.950 1.00 92.94 878 THR A C 1
ATOM 6817 O O . THR A 1 878 ? -26.496 12.395 47.243 1.00 92.94 878 THR A O 1
ATOM 6820 N N . ALA A 1 879 ? -24.576 11.383 47.783 1.00 93.75 879 ALA A N 1
ATOM 6821 C CA . ALA A 1 879 ? -24.751 10.317 46.794 1.00 93.75 879 ALA A CA 1
ATOM 6822 C C . ALA A 1 879 ? -26.029 9.495 47.043 1.00 93.75 879 ALA A C 1
ATOM 6824 O O . ALA A 1 879 ? -26.784 9.223 46.109 1.00 93.75 879 ALA A O 1
ATOM 6825 N N . LEU A 1 880 ? -26.293 9.127 48.302 1.00 93.88 880 LEU A N 1
ATOM 6826 C CA . LEU A 1 880 ? -27.479 8.380 48.715 1.00 93.88 880 LEU A CA 1
ATOM 6827 C C . LEU A 1 880 ? -28.772 9.149 48.415 1.00 93.88 880 LEU A C 1
ATOM 6829 O O . LEU A 1 880 ? -29.702 8.553 47.876 1.00 93.88 880 LEU A O 1
ATOM 6833 N N . GLU A 1 881 ? -28.817 10.451 48.708 1.00 95.44 881 GLU A N 1
ATOM 6834 C CA . GLU A 1 881 ? -29.968 11.314 48.411 1.00 95.44 881 GLU A CA 1
ATOM 6835 C C . GLU A 1 881 ? -30.327 11.282 46.914 1.00 95.44 881 GLU A C 1
ATOM 6837 O O . GLU A 1 881 ? -31.480 11.052 46.537 1.00 95.44 881 GLU A O 1
ATOM 6842 N N . PHE A 1 882 ? -29.329 11.442 46.040 1.00 94.56 882 PHE A N 1
ATOM 6843 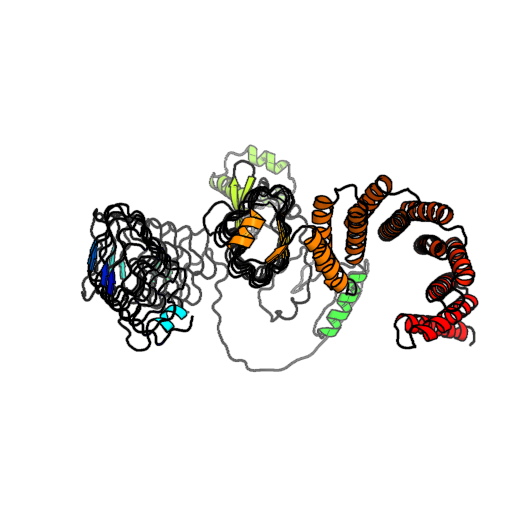C CA . PHE A 1 882 ? -29.535 11.425 44.592 1.00 94.56 882 PHE A CA 1
ATOM 6844 C C . PHE A 1 882 ? -29.882 10.033 44.042 1.00 94.56 882 PHE A C 1
ATOM 6846 O O . PHE A 1 882 ? -30.750 9.922 43.172 1.00 94.56 882 PHE A O 1
ATOM 6853 N N . TYR A 1 883 ? -29.301 8.956 44.582 1.00 94.44 883 TYR A N 1
ATOM 6854 C CA . TYR A 1 883 ? -29.729 7.596 44.237 1.00 94.44 883 TYR A CA 1
ATOM 6855 C C . TYR A 1 883 ? -31.166 7.299 44.683 1.00 94.44 883 TYR A C 1
ATOM 6857 O O . TYR A 1 883 ? -31.885 6.607 43.965 1.00 94.44 883 TYR A O 1
ATOM 6865 N N . GLN A 1 884 ? -31.607 7.824 45.830 1.00 93.62 884 GLN A N 1
ATOM 6866 C CA . GLN A 1 884 ? -32.987 7.674 46.298 1.00 93.62 884 GLN A CA 1
ATOM 6867 C C . GLN A 1 884 ? -33.977 8.456 45.426 1.00 93.62 884 GLN A C 1
ATOM 6869 O O . GLN A 1 884 ? -35.024 7.911 45.083 1.00 93.62 884 GLN A O 1
ATOM 6874 N N . LYS A 1 885 ? -33.625 9.669 44.974 1.00 92.50 885 LYS A N 1
ATOM 6875 C CA . LYS A 1 885 ? -34.408 10.420 43.970 1.00 92.50 885 LYS A CA 1
ATOM 6876 C C . LYS A 1 885 ? -34.568 9.627 42.665 1.00 92.50 885 LYS A C 1
ATOM 6878 O O . LYS A 1 885 ? -35.685 9.450 42.184 1.00 92.50 885 LYS A O 1
ATOM 6883 N N . ALA A 1 886 ? -33.474 9.070 42.139 1.00 92.25 886 ALA A N 1
ATOM 6884 C CA . ALA A 1 886 ? -33.506 8.213 40.950 1.00 92.25 886 ALA A CA 1
ATOM 6885 C C . ALA A 1 886 ? -34.304 6.910 41.159 1.00 92.25 886 ALA A C 1
ATOM 6887 O O . ALA A 1 886 ? -34.964 6.424 40.240 1.00 92.25 886 ALA A O 1
ATOM 6888 N N . LEU A 1 887 ? -34.238 6.319 42.356 1.00 93.19 887 LEU A N 1
ATOM 6889 C CA . LEU A 1 887 ? -34.994 5.119 42.707 1.00 93.19 887 LEU A CA 1
ATOM 6890 C C . LEU A 1 887 ? -36.501 5.394 42.754 1.00 93.19 887 LEU A C 1
ATOM 6892 O O . LEU A 1 887 ? -37.246 4.669 42.106 1.00 93.19 887 LEU A O 1
ATOM 6896 N N . ALA A 1 888 ? -36.934 6.450 43.448 1.00 91.25 888 ALA A N 1
ATOM 6897 C CA . ALA A 1 888 ? -38.350 6.773 43.630 1.00 91.25 888 ALA A CA 1
ATOM 6898 C C . ALA A 1 888 ? -39.085 6.989 42.294 1.00 91.25 888 ALA A C 1
ATOM 6900 O O . ALA A 1 888 ? -40.200 6.500 42.114 1.00 91.25 888 ALA A O 1
ATOM 6901 N N . ILE A 1 889 ? -38.437 7.654 41.327 1.00 89.62 889 ILE A N 1
ATOM 6902 C CA . ILE A 1 889 ? -38.966 7.816 39.963 1.00 89.62 889 ILE A CA 1
ATOM 6903 C C . ILE A 1 889 ? -39.112 6.447 39.273 1.00 89.62 889 ILE A C 1
ATOM 6905 O O . ILE A 1 889 ? -40.170 6.129 38.734 1.00 89.62 889 ILE A O 1
ATOM 6909 N N . ARG A 1 890 ? -38.076 5.598 39.315 1.00 91.12 890 ARG A N 1
ATOM 6910 C CA . ARG A 1 890 ? -38.098 4.280 38.652 1.00 91.12 890 ARG A CA 1
ATOM 6911 C C . ARG A 1 890 ? -39.105 3.319 39.286 1.00 91.12 890 ARG A C 1
ATOM 6913 O O . ARG A 1 890 ? -39.836 2.662 38.553 1.00 91.12 890 ARG A O 1
ATOM 6920 N N . GLU A 1 891 ? -39.212 3.288 40.615 1.00 88.88 891 GLU A N 1
ATOM 6921 C CA . GLU A 1 891 ? -40.234 2.510 41.331 1.00 88.88 891 GLU A CA 1
ATOM 6922 C C . GLU A 1 891 ? -41.653 2.953 40.955 1.00 88.88 891 GLU A C 1
ATOM 6924 O O . GLU A 1 891 ? -42.498 2.099 40.690 1.00 88.88 891 GLU A O 1
ATOM 6929 N N . LYS A 1 892 ? -41.909 4.270 40.896 1.00 87.50 892 LYS A N 1
ATOM 6930 C CA . LYS A 1 892 ? -43.230 4.824 40.566 1.00 87.50 892 LYS A CA 1
ATOM 6931 C C . LYS A 1 892 ? -43.644 4.554 39.116 1.00 87.50 892 LYS A C 1
ATOM 6933 O O . LYS A 1 892 ? -44.820 4.301 38.873 1.00 87.50 892 LYS A O 1
ATOM 6938 N N . VAL A 1 893 ? -42.706 4.637 38.168 1.00 84.69 893 VAL A N 1
ATOM 6939 C CA . VAL A 1 893 ? -43.036 4.762 36.734 1.00 84.69 893 VAL A CA 1
ATOM 6940 C C . VAL A 1 893 ? -42.686 3.517 35.918 1.00 84.69 893 VAL A C 1
ATOM 6942 O O . VAL A 1 893 ? -43.470 3.104 35.070 1.00 84.69 893 VAL A O 1
ATOM 6945 N N . LEU A 1 894 ? -41.539 2.886 36.186 1.00 81.62 894 LEU A N 1
ATOM 6946 C CA . LEU A 1 894 ? -41.135 1.625 35.543 1.00 81.62 894 LEU A CA 1
ATOM 6947 C C . LEU A 1 894 ? -41.593 0.396 36.346 1.00 81.62 894 LEU A C 1
ATOM 6949 O O . LEU A 1 894 ? -41.610 -0.723 35.835 1.00 81.62 894 LEU A O 1
ATOM 6953 N N . GLY A 1 895 ? -41.960 0.602 37.612 1.00 81.94 895 GLY A N 1
ATOM 6954 C CA . GLY A 1 895 ? -42.394 -0.443 38.524 1.00 81.94 895 GLY A CA 1
ATOM 6955 C C . GLY A 1 895 ? -41.246 -1.222 39.171 1.00 81.94 895 GLY A C 1
ATOM 6956 O O . GLY A 1 895 ? -40.059 -1.085 38.854 1.00 81.94 895 GLY A O 1
ATOM 6957 N N . LEU A 1 896 ? -41.633 -2.088 40.108 1.00 78.62 896 LEU A N 1
ATOM 6958 C CA . LEU A 1 896 ? -40.716 -2.870 40.944 1.00 78.62 896 LEU A CA 1
ATOM 6959 C C . LEU A 1 896 ? -40.003 -4.007 40.200 1.00 78.62 896 LEU A C 1
ATOM 6961 O O . LEU A 1 896 ? -39.096 -4.610 40.761 1.00 78.62 896 LEU A O 1
ATOM 6965 N N . GLU A 1 897 ? -40.395 -4.314 38.962 1.00 83.69 897 GLU A N 1
ATOM 6966 C CA . GLU A 1 897 ? -39.791 -5.392 38.173 1.00 83.69 897 GLU A CA 1
ATOM 6967 C C . GLU A 1 897 ? -38.832 -4.900 37.081 1.00 83.69 897 GLU A C 1
ATOM 6969 O O . GLU A 1 897 ? -38.219 -5.731 36.423 1.00 83.69 897 GLU A O 1
ATOM 6974 N N . HIS A 1 898 ? -38.645 -3.589 36.878 1.00 87.44 898 HIS A N 1
ATOM 6975 C CA . HIS A 1 898 ? -37.759 -3.098 35.816 1.00 87.44 898 HIS A CA 1
ATOM 6976 C C . HIS A 1 898 ? -36.268 -3.231 36.163 1.00 87.44 898 HIS A C 1
ATOM 6978 O O . HIS A 1 898 ? -35.848 -3.045 37.311 1.00 87.44 898 HIS A O 1
ATOM 6984 N N . LEU A 1 899 ? -35.428 -3.496 35.155 1.00 87.75 899 LEU A N 1
ATOM 6985 C CA . LEU A 1 899 ? -33.992 -3.702 35.366 1.00 87.75 899 LEU A CA 1
ATOM 6986 C C . LEU A 1 899 ? -33.291 -2.442 35.910 1.00 87.75 899 LEU A C 1
ATOM 6988 O O . LEU A 1 899 ? -32.416 -2.554 36.770 1.00 87.75 899 LEU A O 1
ATOM 6992 N N . ASP A 1 900 ? -33.718 -1.250 35.491 1.00 86.12 900 ASP A N 1
ATOM 6993 C CA . ASP A 1 900 ? -33.180 0.018 36.009 1.00 86.12 900 ASP A CA 1
ATOM 6994 C C . ASP A 1 900 ? -33.532 0.266 37.480 1.00 86.12 900 ASP A C 1
ATOM 6996 O O . ASP A 1 900 ? -32.724 0.831 38.223 1.00 86.12 900 ASP A O 1
ATOM 7000 N N . THR A 1 901 ? -34.693 -0.214 37.937 1.00 88.88 901 THR A N 1
ATOM 7001 C CA . THR A 1 901 ? -35.064 -0.218 39.361 1.00 88.88 901 THR A CA 1
ATOM 7002 C C . THR A 1 901 ? -34.084 -1.098 40.147 1.00 88.88 901 THR A C 1
ATOM 7004 O O . THR A 1 901 ? -33.576 -0.691 41.194 1.00 88.88 901 THR A O 1
ATOM 7007 N N . ALA A 1 902 ? -33.691 -2.254 39.594 1.00 89.81 902 ALA A N 1
ATOM 7008 C CA . ALA A 1 902 ? -32.658 -3.111 40.181 1.00 89.81 902 ALA A CA 1
ATOM 7009 C C . ALA A 1 902 ? -31.251 -2.479 40.177 1.00 89.81 902 ALA A C 1
ATOM 7011 O O . ALA A 1 902 ? -30.461 -2.745 41.086 1.00 89.81 902 ALA A O 1
ATOM 7012 N N . ILE A 1 903 ? -30.918 -1.645 39.182 1.00 88.88 903 ILE A N 1
ATOM 7013 C CA . ILE A 1 903 ? -29.676 -0.851 39.175 1.00 88.88 903 ILE A CA 1
ATOM 7014 C C . ILE A 1 903 ? -29.706 0.170 40.318 1.00 88.88 903 ILE A C 1
ATOM 7016 O O . ILE A 1 903 ? -28.759 0.212 41.106 1.00 88.88 903 ILE A O 1
ATOM 7020 N N . SER A 1 904 ? -30.799 0.926 40.467 1.00 91.25 904 SER A N 1
ATOM 7021 C CA . SER A 1 904 ? -30.963 1.888 41.565 1.00 91.25 904 SER A CA 1
ATOM 7022 C C . SER A 1 904 ? -30.870 1.216 42.940 1.00 91.25 904 SER A C 1
ATOM 7024 O O . SER A 1 904 ? -30.091 1.665 43.781 1.00 91.25 904 SER A O 1
ATOM 7026 N N . TYR A 1 905 ? -31.564 0.092 43.158 1.00 93.62 905 TYR A N 1
ATOM 7027 C CA . TYR A 1 905 ? -31.441 -0.693 44.393 1.00 93.62 905 TYR A CA 1
ATOM 7028 C C . TYR A 1 905 ? -30.002 -1.156 44.661 1.00 93.62 905 TYR A C 1
ATOM 7030 O O . TYR A 1 905 ? -29.516 -1.042 45.785 1.00 93.62 905 TYR A O 1
ATOM 7038 N N . ASN A 1 906 ? -29.282 -1.639 43.645 1.00 90.69 906 ASN A N 1
ATOM 7039 C CA . ASN A 1 906 ? -27.886 -2.049 43.803 1.00 90.69 906 ASN A CA 1
ATOM 7040 C C . ASN A 1 906 ? -26.950 -0.869 44.135 1.00 90.69 906 ASN A C 1
ATOM 7042 O O . ASN A 1 906 ? -25.974 -1.068 44.859 1.00 90.69 906 ASN A O 1
ATOM 7046 N N . ASN A 1 907 ? -27.234 0.338 43.638 1.00 92.31 907 ASN A N 1
ATOM 7047 C CA . ASN A 1 907 ? -26.454 1.538 43.950 1.00 92.31 907 ASN A CA 1
ATOM 7048 C C . ASN A 1 907 ? -26.732 2.021 45.383 1.00 92.31 907 ASN A C 1
ATOM 7050 O O . ASN A 1 907 ? -25.790 2.198 46.151 1.00 92.31 907 ASN A O 1
ATOM 7054 N N . VAL A 1 908 ? -28.003 2.098 45.795 1.00 94.19 908 VAL A N 1
ATOM 7055 C CA . VAL A 1 908 ? -28.402 2.405 47.185 1.00 94.19 908 VAL A CA 1
ATOM 7056 C C . VAL A 1 908 ? -27.818 1.386 48.176 1.00 94.19 908 VAL A C 1
ATOM 7058 O O . VAL A 1 908 ? -27.223 1.769 49.185 1.00 94.19 908 VAL A O 1
ATOM 7061 N N . GLY A 1 909 ? -27.914 0.087 47.872 1.00 92.62 909 GLY A N 1
ATOM 7062 C CA . GLY A 1 909 ? -27.344 -0.980 48.701 1.00 92.62 909 GLY A CA 1
ATOM 7063 C C . GLY A 1 909 ? -25.813 -0.945 48.777 1.00 92.62 909 GLY A C 1
ATOM 7064 O O . GLY A 1 909 ? -25.231 -1.273 49.813 1.00 92.62 909 GLY A O 1
ATOM 7065 N N . TRP A 1 910 ? -25.142 -0.491 47.714 1.00 91.81 910 TRP A N 1
ATOM 7066 C CA . TRP A 1 910 ? -23.700 -0.254 47.734 1.00 91.81 910 TRP A CA 1
ATOM 7067 C C . TRP A 1 910 ? -23.326 0.932 48.620 1.00 91.81 910 TRP A C 1
ATOM 7069 O O . TRP A 1 910 ? -22.460 0.774 49.477 1.00 91.81 910 TRP A O 1
ATOM 7079 N N . THR A 1 911 ? -24.024 2.063 48.509 1.00 91.75 911 THR A N 1
ATOM 7080 C CA . THR A 1 911 ? -23.762 3.239 49.351 1.00 91.75 911 THR A CA 1
ATOM 7081 C C . THR A 1 911 ? -23.966 2.923 50.833 1.00 91.75 911 THR A C 1
ATOM 7083 O O . THR A 1 911 ? -23.085 3.219 51.638 1.00 91.75 911 THR A O 1
ATOM 7086 N N . TYR A 1 912 ? -25.040 2.209 51.200 1.00 92.88 912 TYR A N 1
ATOM 7087 C CA . TYR A 1 912 ? -25.234 1.750 52.582 1.00 92.88 912 TYR A CA 1
ATOM 7088 C C . TYR A 1 912 ? -24.136 0.789 53.065 1.00 92.88 912 TYR A C 1
ATOM 7090 O O . TYR A 1 912 ? -23.708 0.902 54.214 1.00 92.88 912 TYR A O 1
ATOM 7098 N N . ARG A 1 913 ? -23.622 -0.114 52.209 1.00 90.56 913 ARG A N 1
ATOM 7099 C CA . ARG A 1 913 ? -22.478 -0.984 52.555 1.00 90.56 913 ARG A CA 1
ATOM 7100 C C . ARG A 1 913 ? -21.229 -0.150 52.845 1.00 90.56 913 ARG A C 1
ATOM 7102 O O . ARG A 1 913 ? -20.537 -0.447 53.815 1.00 90.56 913 ARG A O 1
ATOM 7109 N N . THR A 1 914 ? -20.956 0.875 52.039 1.00 89.44 914 THR A N 1
ATOM 7110 C CA . THR A 1 914 ? -19.791 1.762 52.202 1.00 89.44 914 THR A CA 1
ATOM 7111 C C . THR A 1 914 ? -19.918 2.656 53.445 1.00 89.44 914 THR A C 1
ATOM 7113 O O . THR A 1 914 ? -18.934 2.841 54.151 1.00 89.44 914 THR A O 1
ATOM 7116 N N . MET A 1 915 ? -21.132 3.102 53.791 1.00 89.81 915 MET A N 1
ATOM 7117 C CA . MET A 1 915 ? -21.453 3.770 55.068 1.00 89.81 915 MET A CA 1
ATOM 7118 C C . MET A 1 915 ? -21.416 2.837 56.299 1.00 89.81 915 MET A C 1
ATOM 7120 O O . MET A 1 915 ? -21.638 3.283 57.421 1.00 89.81 915 MET A O 1
ATOM 7124 N N . GLY A 1 916 ? -21.214 1.528 56.118 1.00 88.06 916 GLY A N 1
ATOM 7125 C CA . GLY A 1 916 ? -21.224 0.541 57.204 1.00 88.06 916 GLY A CA 1
ATOM 7126 C C . GLY A 1 916 ? -22.611 0.048 57.645 1.00 88.06 916 GLY A C 1
ATOM 7127 O O . GLY A 1 916 ? -22.683 -0.857 58.477 1.00 88.06 916 GLY A O 1
ATOM 7128 N N . ASN A 1 917 ? -23.712 0.544 57.068 1.00 91.06 917 ASN A N 1
ATOM 7129 C CA . ASN A 1 917 ? -25.064 0.048 57.351 1.00 91.06 917 ASN A CA 1
ATOM 7130 C C . ASN A 1 917 ? -25.337 -1.265 56.588 1.00 91.06 917 ASN A C 1
ATOM 7132 O O . ASN A 1 917 ? -25.919 -1.290 55.499 1.00 91.06 917 ASN A O 1
ATOM 7136 N N . ARG A 1 918 ? -24.872 -2.376 57.169 1.00 89.94 918 ARG A N 1
ATOM 7137 C CA . ARG A 1 918 ? -24.923 -3.717 56.560 1.00 89.94 918 ARG A CA 1
ATOM 7138 C C . ARG A 1 918 ? -26.348 -4.244 56.367 1.00 89.94 918 ARG A C 1
ATOM 7140 O O . ARG A 1 918 ? -26.596 -4.938 55.384 1.00 89.94 918 ARG A O 1
ATOM 7147 N N . GLU A 1 919 ? -27.271 -3.900 57.260 1.00 89.19 919 GLU A N 1
ATOM 7148 C CA . GLU A 1 919 ? -28.665 -4.361 57.223 1.00 89.19 919 GLU A CA 1
ATOM 7149 C C . GLU A 1 919 ? -29.429 -3.757 56.041 1.00 89.19 919 GLU A C 1
ATOM 7151 O O . GLU A 1 919 ? -29.940 -4.499 55.200 1.00 89.19 919 GLU A O 1
ATOM 7156 N N . LYS A 1 920 ? -29.418 -2.422 55.896 1.00 92.25 920 LYS A N 1
ATOM 7157 C CA . LYS A 1 920 ? -30.035 -1.757 54.735 1.00 92.25 920 LYS A CA 1
ATOM 7158 C C . LYS A 1 920 ? -29.358 -2.168 53.432 1.00 92.25 920 LYS A C 1
ATOM 7160 O O . LYS A 1 920 ? -30.036 -2.412 52.437 1.00 92.25 920 LYS A O 1
ATOM 7165 N N . ALA A 1 921 ? -28.031 -2.312 53.426 1.00 91.88 921 ALA A N 1
ATOM 7166 C CA . ALA A 1 921 ? -27.317 -2.817 52.256 1.00 91.88 921 ALA A CA 1
ATOM 7167 C C . ALA A 1 921 ? -27.829 -4.200 51.814 1.00 91.88 921 ALA A C 1
ATOM 7169 O O . ALA A 1 921 ? -28.076 -4.425 50.629 1.00 91.88 921 ALA A O 1
ATOM 7170 N N . LEU A 1 922 ? -28.026 -5.114 52.770 1.00 91.94 922 LEU A N 1
ATOM 7171 C CA . LEU A 1 922 ? -28.543 -6.455 52.520 1.00 91.94 922 LEU A CA 1
ATOM 7172 C C . LEU A 1 922 ? -29.991 -6.431 51.998 1.00 91.94 922 LEU A C 1
ATOM 7174 O O . LEU A 1 922 ? -30.289 -7.161 51.052 1.00 91.94 922 LEU A O 1
ATOM 7178 N N . GLU A 1 923 ? -30.863 -5.590 52.560 1.00 93.81 923 GLU A N 1
ATOM 7179 C CA . GLU A 1 923 ? -32.245 -5.391 52.093 1.00 93.81 923 GLU A CA 1
ATOM 7180 C C . GLU A 1 923 ? -32.284 -4.955 50.617 1.00 93.81 923 GLU A C 1
ATOM 7182 O O . GLU A 1 923 ? -32.917 -5.598 49.774 1.00 93.81 923 GLU A O 1
ATOM 7187 N N . PHE A 1 924 ? -31.548 -3.894 50.277 1.00 94.50 924 PHE A N 1
ATOM 7188 C CA . PHE A 1 924 ? -31.527 -3.338 48.925 1.00 94.50 924 PHE A CA 1
ATOM 7189 C C . PHE A 1 924 ? -30.886 -4.284 47.901 1.00 94.50 924 PHE A C 1
ATOM 7191 O O . PHE A 1 924 ? -31.391 -4.414 46.783 1.00 94.50 924 PHE A O 1
ATOM 7198 N N . TYR A 1 925 ? -29.835 -5.025 48.269 1.00 93.69 925 TYR A N 1
ATOM 7199 C CA . TYR A 1 925 ? -29.300 -6.058 47.381 1.00 93.69 925 TYR A CA 1
ATOM 7200 C C . TYR A 1 925 ? -30.267 -7.228 47.173 1.00 93.69 925 TYR A C 1
ATOM 7202 O O . TYR A 1 925 ? -30.327 -7.754 46.064 1.00 93.69 925 TYR A O 1
ATOM 7210 N N . GLN A 1 926 ? -31.051 -7.631 48.181 1.00 92.12 926 GLN A N 1
ATOM 7211 C CA . GLN A 1 926 ? -32.077 -8.666 48.000 1.00 92.12 926 GLN A CA 1
ATOM 7212 C C . GLN A 1 926 ? -33.171 -8.209 47.026 1.00 92.12 926 GLN A C 1
ATOM 7214 O O . GLN A 1 926 ? -33.520 -8.967 46.120 1.00 92.12 926 GLN A O 1
ATOM 7219 N N . LYS A 1 927 ? -33.637 -6.957 47.134 1.00 93.25 927 LYS A N 1
ATOM 7220 C CA . LYS A 1 927 ? -34.571 -6.352 46.166 1.00 93.25 927 LYS A CA 1
ATOM 7221 C C . LYS A 1 927 ? -34.000 -6.365 44.739 1.00 93.25 927 LYS A C 1
ATOM 7223 O O . LYS A 1 927 ? -34.650 -6.862 43.821 1.00 93.25 927 LYS A O 1
ATOM 7228 N N . ALA A 1 928 ? -32.748 -5.932 44.555 1.00 92.31 928 ALA A N 1
ATOM 7229 C CA . ALA A 1 928 ? -32.065 -5.999 43.257 1.00 92.31 928 ALA A CA 1
ATOM 7230 C C . ALA A 1 928 ? -31.905 -7.440 42.724 1.00 92.31 928 ALA A C 1
ATOM 7232 O O . ALA A 1 928 ? -32.009 -7.672 41.516 1.00 92.31 928 ALA A O 1
ATOM 7233 N N . LEU A 1 929 ? -31.654 -8.413 43.609 1.00 91.50 929 LEU A N 1
ATOM 7234 C CA . LEU A 1 929 ? -31.451 -9.814 43.242 1.00 91.50 929 LEU A CA 1
ATOM 7235 C C . LEU A 1 929 ? -32.721 -10.461 42.688 1.00 91.50 929 LEU A C 1
ATOM 7237 O O . LEU A 1 929 ? -32.632 -11.178 41.694 1.00 91.50 929 LEU A O 1
ATOM 7241 N N . VAL A 1 930 ? -33.881 -10.225 43.311 1.00 90.69 930 VAL A N 1
ATOM 7242 C CA . VAL A 1 930 ? -35.168 -10.794 42.864 1.00 90.69 930 VAL A CA 1
ATOM 7243 C C . VAL A 1 930 ? -35.436 -10.418 41.406 1.00 90.69 930 VAL A C 1
ATOM 7245 O O . VAL A 1 930 ? -35.709 -11.294 40.585 1.00 90.69 930 VAL A O 1
ATOM 7248 N N . ILE A 1 931 ? -35.256 -9.139 41.070 1.00 90.56 931 ILE A N 1
ATOM 7249 C CA . ILE A 1 931 ? -35.466 -8.605 39.721 1.00 90.56 931 ILE A CA 1
ATOM 7250 C C . ILE A 1 931 ? -34.451 -9.193 38.731 1.00 90.56 931 ILE A C 1
ATOM 7252 O O . ILE A 1 931 ? -34.835 -9.755 37.705 1.00 90.56 931 ILE A O 1
ATOM 7256 N N . ARG A 1 932 ? -33.147 -9.122 39.047 1.00 90.38 932 ARG A N 1
ATOM 7257 C CA . ARG A 1 932 ? -32.085 -9.627 38.156 1.00 90.38 932 ARG A CA 1
ATOM 7258 C C . ARG A 1 932 ? -32.202 -11.129 37.911 1.00 90.38 932 ARG A C 1
ATOM 7260 O O . ARG A 1 932 ? -32.077 -11.557 36.770 1.00 90.38 932 ARG A O 1
ATOM 7267 N N . LYS A 1 933 ? -32.531 -11.919 38.938 1.00 89.44 933 LYS A N 1
ATOM 7268 C CA . LYS A 1 933 ? -32.804 -13.357 38.800 1.00 89.44 933 LYS A CA 1
ATOM 7269 C C . LYS A 1 933 ? -34.004 -13.629 37.885 1.00 89.44 933 LYS A C 1
ATOM 7271 O O . LYS A 1 933 ? -33.947 -14.588 37.122 1.00 89.44 933 LYS A O 1
ATOM 7276 N N . LYS A 1 934 ? -35.070 -12.819 37.965 1.00 89.31 934 LYS A N 1
ATOM 7277 C CA . LYS A 1 934 ? -36.281 -12.977 37.140 1.00 89.31 934 LYS A CA 1
ATOM 7278 C C . LYS A 1 934 ? -36.031 -12.637 35.666 1.00 89.31 934 LYS A C 1
ATOM 7280 O O . LYS A 1 934 ? -36.473 -13.388 34.807 1.00 89.31 934 LYS A O 1
ATOM 7285 N N . ILE A 1 935 ? -35.329 -11.535 35.382 1.00 90.19 935 ILE A N 1
ATOM 7286 C CA . ILE A 1 935 ? -35.114 -11.037 34.008 1.00 90.19 935 ILE A CA 1
ATOM 7287 C C . ILE A 1 935 ? -33.902 -11.683 33.329 1.00 90.19 935 ILE A C 1
ATOM 7289 O O . ILE A 1 935 ? -33.992 -12.103 32.181 1.00 90.19 935 ILE A O 1
ATOM 7293 N N . LEU A 1 936 ? -32.756 -11.729 34.012 1.00 87.19 936 LEU A N 1
ATOM 7294 C CA . LEU A 1 936 ? -31.464 -12.102 33.418 1.00 87.19 936 LEU A CA 1
ATOM 7295 C C . LEU A 1 936 ? -31.079 -13.565 33.690 1.00 87.19 936 LEU A C 1
ATOM 7297 O O . LEU A 1 936 ? -30.095 -14.056 33.143 1.00 87.19 936 LEU A O 1
ATOM 7301 N N . GLY A 1 937 ? -31.820 -14.259 34.556 1.00 87.69 937 GLY A N 1
ATOM 7302 C CA . GLY A 1 937 ? -31.461 -15.589 35.041 1.00 87.69 937 GLY A CA 1
ATOM 7303 C C . GLY A 1 937 ? -30.360 -15.573 36.109 1.00 87.69 937 GLY A C 1
ATOM 7304 O O . GLY A 1 937 ? -29.859 -14.523 36.526 1.00 87.69 937 GLY A O 1
ATOM 7305 N N . LEU A 1 938 ? -30.011 -16.767 36.597 1.00 85.31 938 LEU A N 1
ATOM 7306 C CA . LEU A 1 938 ? -29.035 -16.959 37.679 1.00 85.31 938 LEU A CA 1
ATOM 7307 C C . LEU A 1 938 ? -27.587 -16.729 37.224 1.00 85.31 938 LEU A C 1
ATOM 7309 O O . LEU A 1 938 ? -26.821 -16.104 37.955 1.00 85.31 938 LEU A O 1
ATOM 7313 N N . ASP A 1 939 ? -27.242 -17.196 36.024 1.00 85.94 939 ASP A N 1
ATOM 7314 C CA . ASP A 1 939 ? -25.857 -17.264 35.537 1.00 85.94 939 ASP A CA 1
ATOM 7315 C C . ASP A 1 939 ? -25.342 -15.943 34.943 1.00 85.94 939 ASP A C 1
ATOM 7317 O O . ASP A 1 939 ? -24.154 -15.804 34.647 1.00 85.94 939 ASP A O 1
ATOM 7321 N N . HIS A 1 940 ? -26.215 -14.943 34.779 1.00 87.94 940 HIS A N 1
ATOM 7322 C CA . HIS A 1 940 ? -25.808 -13.645 34.253 1.00 87.94 940 HIS A CA 1
ATOM 7323 C C . HIS A 1 940 ? -24.819 -12.952 35.215 1.00 87.94 940 HIS A C 1
ATOM 7325 O O . HIS A 1 940 ? -25.107 -12.862 36.416 1.00 87.94 940 HIS A O 1
ATOM 7331 N N . PRO A 1 941 ? -23.688 -12.389 34.734 1.00 86.88 941 PRO A N 1
ATOM 7332 C CA . PRO A 1 941 ? -22.637 -11.832 35.595 1.00 86.88 941 PRO A CA 1
ATOM 7333 C C . PRO A 1 941 ? -23.133 -10.799 36.615 1.00 86.88 941 PRO A C 1
ATOM 7335 O O . PRO A 1 941 ? -22.657 -10.746 37.749 1.00 86.88 941 PRO A O 1
ATOM 7338 N N . ASP A 1 942 ? -24.126 -9.994 36.235 1.00 83.94 942 ASP A N 1
ATOM 7339 C CA . ASP A 1 942 ? -24.743 -9.000 37.115 1.00 83.94 942 ASP A CA 1
ATOM 7340 C C . ASP A 1 942 ? -25.693 -9.577 38.175 1.00 83.94 942 ASP A C 1
ATOM 7342 O O . ASP A 1 942 ? -25.892 -8.930 39.206 1.00 83.94 942 ASP A O 1
ATOM 7346 N N . THR A 1 943 ? -26.245 -10.776 37.974 1.00 87.44 943 THR A N 1
ATOM 7347 C CA . THR A 1 943 ? -26.973 -11.522 39.015 1.00 87.44 943 THR A CA 1
ATOM 7348 C C . THR A 1 943 ? -25.970 -12.142 39.990 1.00 87.44 943 THR A C 1
ATOM 7350 O O . THR A 1 943 ? -26.076 -11.941 41.202 1.00 87.44 943 THR A O 1
ATOM 7353 N N . VAL A 1 944 ? -24.926 -12.799 39.466 1.00 88.50 944 VAL A N 1
ATOM 7354 C CA . VAL A 1 944 ? -23.835 -13.408 40.252 1.00 88.50 944 VAL A CA 1
ATOM 7355 C C . VAL A 1 944 ? -23.130 -12.376 41.142 1.00 88.50 944 VAL A C 1
ATOM 7357 O O . VAL A 1 944 ? -22.896 -12.631 42.323 1.00 88.50 944 VAL A O 1
ATOM 7360 N N . ARG A 1 945 ? -22.858 -11.169 40.630 1.00 88.25 945 ARG A N 1
ATOM 7361 C CA . ARG A 1 945 ? -22.243 -10.078 41.407 1.00 88.25 945 ARG A CA 1
ATOM 7362 C C . ARG A 1 945 ? -23.105 -9.636 42.597 1.00 88.25 945 ARG A C 1
ATOM 7364 O O . ARG A 1 945 ? -22.560 -9.293 43.646 1.00 88.25 945 ARG A O 1
ATOM 7371 N N . VAL A 1 946 ? -24.434 -9.642 42.465 1.00 87.69 946 VAL A N 1
ATOM 7372 C CA . VAL A 1 946 ? -25.342 -9.317 43.580 1.00 87.69 946 VAL A CA 1
ATOM 7373 C C . VAL A 1 946 ? -25.396 -10.470 44.589 1.00 87.69 946 VAL A C 1
ATOM 7375 O O . VAL A 1 946 ? -25.333 -10.212 45.789 1.00 87.69 946 VAL A O 1
ATOM 7378 N N . PHE A 1 947 ? -25.394 -11.731 44.137 1.00 86.50 947 PHE A N 1
ATOM 7379 C CA . PHE A 1 947 ? -25.228 -12.893 45.024 1.00 86.50 947 PHE A CA 1
ATOM 7380 C C . PHE A 1 947 ? -23.944 -12.813 45.861 1.00 86.50 947 PHE A C 1
ATOM 7382 O O . PHE A 1 947 ? -24.006 -12.980 47.077 1.00 86.50 947 PHE A O 1
ATOM 7389 N N . GLN A 1 948 ? -22.801 -12.506 45.238 1.00 88.44 948 GLN A N 1
ATOM 7390 C CA . GLN A 1 948 ? -21.522 -12.324 45.936 1.00 88.44 948 GLN A CA 1
ATOM 7391 C C . GLN A 1 948 ? -21.610 -11.205 46.984 1.00 88.44 948 GLN A C 1
ATOM 7393 O O . GLN A 1 948 ? -21.283 -11.423 48.146 1.00 88.44 948 GLN A O 1
ATOM 7398 N N . ARG A 1 949 ? -22.157 -10.036 46.618 1.00 88.38 949 ARG A N 1
ATOM 7399 C CA . ARG A 1 949 ? -22.357 -8.908 47.549 1.00 88.38 949 ARG A CA 1
ATOM 7400 C C . ARG A 1 949 ? -23.238 -9.269 48.752 1.00 88.38 949 ARG A C 1
ATOM 7402 O O . ARG A 1 949 ? -22.971 -8.782 49.850 1.00 88.38 949 ARG A O 1
ATOM 7409 N N . ILE A 1 950 ? -24.255 -10.111 48.557 1.00 89.44 950 ILE A N 1
ATOM 7410 C CA . ILE A 1 950 ? -25.124 -10.635 49.624 1.00 89.44 950 ILE A CA 1
ATOM 7411 C C . ILE A 1 950 ? -24.380 -11.648 50.503 1.00 89.44 950 ILE A C 1
ATOM 7413 O O . ILE A 1 950 ? -24.526 -11.599 51.722 1.00 89.44 950 ILE A O 1
ATOM 7417 N N . ALA A 1 951 ? -23.584 -12.543 49.913 1.00 85.75 951 ALA A N 1
ATOM 7418 C CA . ALA A 1 951 ? -22.783 -13.520 50.649 1.00 85.75 951 ALA A CA 1
ATOM 7419 C C . ALA A 1 951 ? -21.721 -12.837 51.530 1.00 85.75 951 ALA A C 1
ATOM 7421 O O . ALA A 1 951 ? -21.660 -13.122 52.724 1.00 85.75 951 ALA A O 1
ATOM 7422 N N . ASP A 1 952 ? -20.978 -11.864 50.983 1.00 86.19 952 ASP A N 1
ATOM 7423 C CA . ASP A 1 952 ? -20.041 -11.015 51.735 1.00 86.19 952 ASP A CA 1
ATOM 7424 C C . ASP A 1 952 ? -20.711 -10.407 52.975 1.00 86.19 952 ASP A C 1
ATOM 7426 O O . ASP A 1 952 ? -20.198 -10.496 54.089 1.00 86.19 952 ASP A O 1
ATOM 7430 N N . LEU A 1 953 ? -21.873 -9.769 52.775 1.00 86.38 953 LEU A N 1
ATOM 7431 C CA . LEU A 1 953 ? -22.607 -9.089 53.838 1.00 86.38 953 LEU A CA 1
ATOM 7432 C C . LEU A 1 953 ? -23.129 -10.068 54.884 1.00 86.38 953 LEU A C 1
ATOM 7434 O O . LEU A 1 953 ? -23.020 -9.781 56.070 1.00 86.38 953 LEU A O 1
ATOM 7438 N N . ARG A 1 954 ? -23.649 -11.229 54.474 1.00 84.75 954 ARG A N 1
ATOM 7439 C CA . ARG A 1 954 ? -24.100 -12.269 55.408 1.00 84.75 954 ARG A CA 1
ATOM 7440 C C . ARG A 1 954 ? -22.951 -12.827 56.241 1.00 84.75 954 ARG A C 1
ATOM 7442 O O . ARG A 1 954 ? -23.139 -12.994 57.438 1.00 84.75 954 ARG A O 1
ATOM 7449 N N . ASN A 1 955 ? -21.765 -13.018 55.667 1.00 81.50 955 ASN A N 1
ATOM 7450 C CA . ASN A 1 955 ? -20.580 -13.418 56.432 1.00 81.50 955 ASN A CA 1
ATOM 7451 C C . ASN A 1 955 ? -20.143 -12.313 57.415 1.00 81.50 955 ASN A C 1
ATOM 7453 O O . ASN A 1 955 ? -19.835 -12.599 58.567 1.00 81.50 955 ASN A O 1
ATOM 7457 N N . LEU A 1 956 ? -20.187 -11.040 57.002 1.00 78.44 956 LEU A N 1
ATOM 7458 C CA . LEU A 1 956 ? -19.863 -9.882 57.853 1.00 78.44 956 LEU A CA 1
ATOM 7459 C C . LEU A 1 956 ? -20.896 -9.587 58.958 1.00 78.44 956 LEU A C 1
ATOM 7461 O O . LEU A 1 956 ? -20.561 -8.894 59.918 1.00 78.44 956 LEU A O 1
ATOM 7465 N N . ILE A 1 957 ? -22.137 -10.056 58.807 1.00 78.88 957 ILE A N 1
ATOM 7466 C CA . ILE A 1 957 ? -23.198 -9.996 59.828 1.00 78.88 957 ILE A CA 1
ATOM 7467 C C . ILE A 1 957 ? -23.164 -11.260 60.710 1.00 78.88 957 ILE A C 1
ATOM 7469 O O . ILE A 1 957 ? -23.405 -11.182 61.907 1.00 78.88 957 ILE A O 1
ATOM 7473 N N . GLY A 1 958 ? -22.807 -12.423 60.157 1.00 63.78 958 GLY A N 1
ATOM 7474 C CA . GLY A 1 958 ? -22.615 -13.660 60.923 1.00 63.78 958 GLY A CA 1
ATOM 7475 C C . GLY A 1 958 ? -21.410 -13.602 61.867 1.00 63.78 958 GLY A C 1
ATOM 7476 O O . GLY A 1 958 ? -21.492 -14.077 62.993 1.00 63.78 958 GLY A O 1
ATOM 7477 N N . ASN A 1 959 ? -20.323 -12.938 61.459 1.00 52.62 959 ASN A N 1
ATOM 7478 C CA . ASN A 1 959 ? -19.119 -12.753 62.280 1.00 52.62 959 ASN A CA 1
ATOM 7479 C C . ASN A 1 959 ? -19.241 -11.674 63.379 1.00 52.62 959 ASN A C 1
ATOM 7481 O O . ASN A 1 959 ? -18.233 -11.327 63.989 1.00 52.62 959 ASN A O 1
ATOM 7485 N N . THR A 1 960 ? -20.430 -11.128 63.665 1.00 49.41 960 THR A N 1
ATOM 7486 C CA . THR A 1 960 ? -20.641 -10.275 64.856 1.00 49.41 960 THR A CA 1
ATOM 7487 C C . THR A 1 960 ? -21.142 -11.054 66.078 1.00 49.41 960 THR A C 1
ATOM 7489 O O . THR A 1 960 ? -21.696 -10.453 66.994 1.00 49.41 960 THR A O 1
ATOM 7492 N N . GLY A 1 961 ? -20.951 -12.379 66.111 1.00 45.81 961 GLY A N 1
ATOM 7493 C CA . GLY A 1 961 ? -21.319 -13.212 67.257 1.00 45.81 961 GLY A CA 1
ATOM 7494 C C . GLY A 1 961 ? -20.634 -14.579 67.305 1.00 45.81 961 GLY A C 1
ATOM 7495 O O . GLY A 1 961 ? -21.271 -15.573 66.965 1.00 45.81 961 GLY A O 1
ATOM 7496 N N . ILE A 1 962 ? -19.367 -14.599 67.744 1.00 32.97 962 ILE A N 1
ATOM 7497 C CA . ILE A 1 962 ? -18.733 -15.488 68.754 1.00 32.97 962 ILE A CA 1
ATOM 7498 C C . ILE A 1 962 ? -17.253 -15.091 68.868 1.00 32.97 962 ILE A C 1
ATOM 7500 O O . ILE A 1 962 ? -16.587 -15.015 67.813 1.00 32.97 962 ILE A O 1
#

Secondary structure (DSSP, 8-state):
---TT--EEE--TT---B-TTTTTT-TT--EEE--TT---B-TTTTTT-TT--EEE--TT--EE-TTTTTT-TT--EEEPPTT--EE-TTTTTT-TT--EEPPPTT--EE-TTTTTT-TT--EEEPPTT--EE-TTTTTT-TT--EEEB-TT-EE-TTTTTT-TT---EEBTTSSEEEE--TB---SS-EEPPTT--EE-TTTT--GGGS-HHHHHHH-SS-----B--SEEE--TT---B-TTTTTT-TT--EEEPPTT--EE-TTTTTT-TT--EEEPPTT--EE-TTTTTT-TT--EEE--TT--EE-TTTTTT-TT--EEEPPTT-SEE-TTTTTT--TT-EE-SSS----PPPPP-------------------SS-------SS--HHHHHHHHHHHTTTT---------S--PPPTT---------S----TTTGGG--------GGG--S------TTS-HHHHTTTT-HHHHHHHHHH-S---HHHHHHHHHHHHHTS--TTEEEEEETTEEEEEEEPPPS-SEEE--SEETTTTEEEEEE-TTTTTT-TT--EEE--TT--EES-S-TT--SSTT-TT--EEE--TT--EE-TTTTTT-TT--EEEPPTT--EE-TTTTTT-TT--EEE--TT--EE-TTTTTT-TT--EEEE-TT--EE-TTTTTT-TT--EEEE--TT-EE-TTTTTT-TT-EEE--TTSHHHHHHHHTT-EEE-HHHHHHHHHHHHHHHTT--TTTHHHHHHHHHHHHHHHHHHH-SS-HHHHHHHHHHHHHHHHHT-HHHHHHHHHHHHHHHHHHS-TT-HHHHHHHHHHHHHHHHTT-HHHHHHHHHHHHHHHHHHH-TT-GGGHHHHHHHHHHHHHTT-HHHHHHHHHHHHHHHHHHT-TT-HHHHHHHHHHHHHHHHTT-HHHHHHHHHHHHHHHHHHH-SSSHHHHHHHHHHHHHHHHHHTT--

Sequence (962 aa):
MDCKSLKNITISKSITGIGNYAFDGCKSLKNIIIPDSITSIGHGAFDGCKSITNIIIPGSITDIEANAFSGCKSLISVFLPDCVTSIGVSAFFKCTSLVKINIPDSVKSIAAEAFALCKSLTDLTIPDRLINIGDRAFSGCISLKNITLPEGVKIGKETFFGCHQLGAVFNAGKTTIFCGPQNWYSKKPYVIPDGIITINPGSFSSWSFVSKIIHQIAYKSQVFKCRLPDSIIIPDSVTEITSGTFADSSNLKEIIIPNSITNIGDKAFSKCKSLRSIIIPDSVTSIGKGAFKGCKALKNVTIPESVVNIGEEAFFGCKLLKNAVIPDSITNNGYKAFHKTSKELSISKRNLVDEVQEQEMEVQEVEEIKSGQLLPKCHETPRVYICCAKWDVEHVSTLLTKLYWEGFNIYYTKTTDEQEIDNSQCVLAFFSNKTVKSGQAMNKLKHAVLRDPSRIIQVFLGDCTDWPDEIRDKLHDRQAIIQSLSSEQEFSGKIRDSLRKFECNIGHPRGFDVQKHDDTVELVKFTPTDFPRVIIPETFLNPPLPLTGIGVKAFMDCESVIDVTIPKGVIRIGGDNLFIGAFSGCKSLRNVNIPDSVISIGTGAFSFCEKLKNVIIPESVTSIGDSAFGYCYSLKDIVIPGIINKIDANVFSGCESLTCIIIPDNVEKIGSNAFYCCRSLTSIVILNKETAISKDTFEYCEFLTIYTSVSSKAWKYAKKHNIKHGDYKEAIEYFNKEIETHRQVSPKDSKKLLELLNALKEVQIRVYGEENEAVATTYNTIGAAYFKTGDVNTALEYAQKSLMLQRKVLDNEHIDVVNTLEDIGTVYKKMKNYKKALEFSQEAIAVREKVLGLEHPDIATPYNNIGLIYSDMGNLETALEFYQKALAIREKVLGLEHLDTAISYNNVGWTYRTMGNREKALEFYQKALVIRKKILGLDHPDTVRVFQRIADLRNLIGNTGI

Radius of gyration: 38.31 Å; chains: 1; bounding box: 97×65×110 Å

InterPro domains:
  IPR011990 Tetratricopeptide-like helical domain superfamily [G3DSA:1.25.40.10] (721-816)
  IPR011990 Tetratricopeptide-like helical domain superfamily [G3DSA:1.25.40.10] (817-960)
  IPR011990 Tetratricopeptide-like helical domain superfamily [SSF48452] (724-848)
  IPR011990 Tetratricopeptide-like helical domain superfamily [SSF48452] (814-959)
  IPR019734 Tetratricopeptide repeat [PS50005] (776-809)
  IPR019734 Tetratricopeptide repeat [PS50005] (818-851)
  IPR019734 Tetratricopeptide repeat [PS50005] (860-893)
  IPR019734 Tetratricopeptide repeat [PS50005] (902-935)
  IPR019734 Tetratricopeptide repeat [SM00028] (712-745)
  IPR019734 Tetratricopeptide repeat [SM00028] (776-809)
  IPR019734 Tetratricopeptide repeat [SM00028] (818-851)
  IPR019734 Tetratricopeptide repeat [SM00028] (860-893)
  IPR019734 Tetratricopeptide repeat [SM00028] (902-935)
  IPR026906 BspA-type LRR region [PF13306] (2-121)
  IPR026906 BspA-type LRR region [PF13306] (222-342)
  IPR026906 BspA-type LRR region [PF13306] (582-703)
  IPR032675 Leucine-rich repeat domain superfamily [G3DSA:3.80.10.10] (1-88)
  IPR032675 Leucine-rich repeat domain superfamily [G3DSA:3.80.10.10] (89-178)
  IPR032675 Leucine-rich repeat domain superfamily [G3DSA:3.80.10.10] (181-278)
  IPR032675 Leucine-rich repeat domain superfamily [G3DSA:3.80.10.10] (279-353)